Protein 2C46 (pdb70)

Radius of gyration: 36.33 Å; Cα contacts (8 Å, |Δi|>4): 1414; chains: 4; bounding box: 54×116×79 Å

Solvent-accessible surface area: 35345 Å² total; per-residue (Å²): 86,84,22,137,105,90,52,75,107,20,141,11,10,90,57,0,67,112,4,56,75,83,5,108,46,1,46,58,27,1,0,0,0,2,0,0,3,1,73,47,1,36,114,67,5,50,121,131,34,62,5,36,2,63,80,2,10,90,46,10,136,87,45,88,60,74,2,6,0,0,0,3,1,2,49,11,32,37,8,9,15,100,74,41,2,62,133,69,63,9,113,10,54,61,11,104,13,76,28,83,12,57,25,0,42,91,122,20,5,84,73,0,10,139,26,1,66,114,86,174,82,11,8,0,0,0,4,4,9,0,1,18,8,0,0,0,0,0,0,0,16,0,22,93,104,78,136,69,60,1,82,42,0,14,61,39,0,32,150,11,3,85,19,0,6,43,34,24,105,3,4,56,32,0,2,134,57,48,44,72,95,91,107,22,54,104,79,45,172,77,48,82,30,6,40,85,14,65,15,103,185,46,55,20,140,99,134,123,81,27,7,78,46,1,68,110,4,58,78,83,4,108,42,1,42,60,48,0,0,0,0,2,0,0,3,1,72,74,2,37,114,72,4,51,120,130,36,61,4,41,2,65,75,3,14,94,31,10,116,87,65,92,65,104,6,7,0,0,0,3,1,3,64,30,25,60,15,10,12,110,74,35,2,58,137,94,68,11,104,13,54,63,12,100,12,68,21,86,37,79,23,0,33,93,123,17,6,85,72,0,10,145,33,0,22,37,20,95,136,88,83,90,8,3,0,0,0,4,5,7,0,2,12,9,0,0,0,0,0,0,0,0,0,23,92,100,59,135,68,61,2,88,42,0,14,62,40,0,32,150,10,4,92,42,0,5,21,62,20,81,7,4,52,34,0,2,134,59,47,44,76,94,90,109,21,54,108,80,44,162,96,16,134,35,9,80,76,21,41,13,133,188,30,80,21,139,104,133,97,90,26,8,73,43,1,68,112,4,55,74,78,4,64,38,0,37,65,21,0,0,0,0,2,0,0,4,0,73,66,2,35,113,74,5,51,136,132,35,63,3,40,5,64,78,2,21,102,44,12,81,84,50,94,62,95,2,6,2,0,0,3,1,2,66,30,21,51,14,10,14,62,78,32,3,79,130,89,63,8,100,23,53,59,13,102,12,110,21,166,23,78,18,0,34,82,116,20,3,68,63,0,14,91,44,2,101,86,93,120,9,7,0,0,0,4,6,7,0,2,14,8,0,0,0,0,0,0,0,19,0,22,98,76,83,133,65,46,1,41,14,0,11,14,2,0,31,30,6,3,92,41,0,4,28,58,17,77,2,4,114,32,0,2,148,59,46,49,55,53,103,114,21,51,106,70,46,163,97,15,133,36,8,78,60,23,33,14,128,120,41,53,14,94,55,1,40,110,4,56,76,100,7,84,42,0,43,64,24,1,0,0,0,3,0,0,7,6,91,97,12,82,114,58,18,72,101,89,41,16,5,55,5,65,63,4,20,99,62,13,92,105,126,77,2,9,2,0,0,3,1,1,64,36,87,114,13,20,70,112,80,40,2,71,157,78,66,7,47,16,70,62,12,100,11,64,25,85,12,84,23,0,39,94,125,18,4,95,72,0,8,73,35,3,75,106,103,142,11,8,0,0,0,3,4,10,0,1,17,9,0,0,0,0,0,0,0,20,0,23,92,108,89,134,70,45,2,40,14,0,11,11,2,0,33,25,2,2,85,19,0,4,42,34,25,102,2,3,54,32,0,1,135,56,48,42,76,96,113,104,23,51,107,82,44,173,89,48,117,32,7,40,88,14,62,12,60,130

Structure (mmCIF, N/CA/C/O backbone):
data_2C46
#
_entry.id   2C46
#
_cell.length_a   60.400
_cell.length_b   161.600
_cell.length_c   60.700
_cell.angle_alpha   90.00
_cell.angle_beta   104.70
_cell.angle_gamma   90.00
#
_symmetry.space_group_name_H-M   'P 1 21 1'
#
loop_
_entity.id
_entity.type
_entity.pdbx_description
1 polymer 'MRNA CAPPING ENZYME'
2 water water
#
loop_
_atom_site.group_PDB
_atom_site.id
_atom_site.type_symbol
_atom_site.label_atom_id
_atom_site.label_alt_id
_atom_site.label_comp_id
_atom_site.label_asym_id
_atom_site.label_entity_id
_atom_site.label_seq_id
_atom_site.pdbx_PDB_ins_code
_atom_site.Cartn_x
_atom_site.Cartn_y
_atom_site.Cartn_z
_atom_site.occupancy
_atom_site.B_iso_or_equiv
_atom_site.auth_seq_id
_atom_site.auth_comp_id
_atom_site.auth_asym_id
_atom_site.auth_atom_id
_atom_site.pdbx_PDB_model_num
ATOM 1 N N . ASN A 1 17 ? -39.291 -54.969 -4.705 1.00 33.20 -5 ASN A N 1
ATOM 2 C CA . ASN A 1 17 ? -38.557 -54.631 -5.963 1.00 33.16 -5 ASN A CA 1
ATOM 3 C C . ASN A 1 17 ? -38.987 -53.253 -6.453 1.00 32.90 -5 ASN A C 1
ATOM 4 O O . ASN A 1 17 ? -40.037 -53.121 -7.069 1.00 33.36 -5 ASN A O 1
ATOM 9 N N . LEU A 1 18 ? -38.181 -52.234 -6.192 1.00 32.04 -4 LEU A N 1
ATOM 10 C CA . LEU A 1 18 ? -38.547 -50.849 -6.512 1.00 31.45 -4 LEU A CA 1
ATOM 11 C C . LEU A 1 18 ? -38.574 -50.522 -8.008 1.00 30.66 -4 LEU A C 1
ATOM 12 O O . LEU A 1 18 ? -39.156 -49.504 -8.414 1.00 30.58 -4 LEU A O 1
ATOM 17 N N . TYR A 1 19 ? -37.952 -51.371 -8.826 1.00 29.65 -3 TYR A N 1
ATOM 18 C CA . TYR A 1 19 ? -37.901 -51.120 -10.253 1.00 28.42 -3 TYR A CA 1
ATOM 19 C C . TYR A 1 19 ? -39.317 -50.922 -10.840 1.00 27.64 -3 TYR A C 1
ATOM 20 O O . TYR A 1 19 ? -39.497 -50.134 -11.768 1.00 26.97 -3 TYR A O 1
ATOM 29 N N . PHE A 1 20 ? -40.306 -51.627 -10.300 1.00 28.94 -2 PHE A N 1
ATOM 30 C CA . PHE A 1 20 ? -41.681 -51.558 -10.815 1.00 29.39 -2 PHE A CA 1
ATOM 31 C C . PHE A 1 20 ? -42.598 -50.561 -10.078 1.00 31.44 -2 PHE A C 1
ATOM 32 O O . PHE A 1 20 ? -43.795 -50.586 -10.256 1.00 31.57 -2 PHE A O 1
ATOM 40 N N . GLN A 1 21 ? -42.023 -49.687 -9.261 1.00 34.23 -1 GLN A N 1
ATOM 41 C CA . GLN A 1 21 ? -42.781 -48.639 -8.582 1.00 36.18 -1 GLN A CA 1
ATOM 42 C C . GLN A 1 21 ? -42.510 -47.281 -9.232 1.00 37.69 -1 GLN A C 1
ATOM 43 O O . GLN A 1 21 ? -41.587 -47.159 -10.039 1.00 38.74 -1 GLN A O 1
ATOM 49 N N . SER A 1 22 ? -43.320 -46.274 -8.892 1.00 39.73 0 SER A N 1
ATOM 50 C CA . SER A 1 22 ? -43.181 -44.910 -9.447 1.00 41.09 0 SER A CA 1
ATOM 51 C C . SER A 1 22 ? -41.751 -44.471 -9.824 1.00 42.43 0 SER A C 1
ATOM 52 O O . SER A 1 22 ? -40.806 -44.587 -9.030 1.00 42.71 0 SER A O 1
ATOM 55 N N . MET A 1 23 ? -41.615 -43.938 -11.038 1.00 43.96 1 MET A N 1
ATOM 56 C CA . MET A 1 23 ? -40.346 -43.388 -11.508 1.00 45.08 1 MET A CA 1
ATOM 57 C C . MET A 1 23 ? -40.250 -41.867 -11.285 1.00 45.64 1 MET A C 1
ATOM 58 O O . MET A 1 23 ? -39.249 -41.245 -11.667 1.00 45.96 1 MET A O 1
ATOM 63 N N . ALA A 1 24 ? -41.275 -41.289 -10.652 1.00 46.41 2 ALA A N 1
ATOM 64 C CA . ALA A 1 24 ? -41.405 -39.835 -10.483 1.00 46.79 2 ALA A CA 1
ATOM 65 C C . ALA A 1 24 ? -40.102 -39.166 -10.054 1.00 47.12 2 ALA A C 1
ATOM 66 O O . ALA A 1 24 ? -39.655 -38.206 -10.684 1.00 47.59 2 ALA A O 1
ATOM 68 N N . HIS A 1 25 ? -39.497 -39.678 -8.996 1.00 47.08 3 HIS A N 1
ATOM 69 C CA . HIS A 1 25 ? -38.246 -39.134 -8.513 1.00 47.05 3 HIS A CA 1
ATOM 70 C C . HIS A 1 25 ? -37.169 -40.192 -8.642 1.00 46.79 3 HIS A C 1
ATOM 71 O O . HIS A 1 25 ? -36.429 -40.460 -7.698 1.00 47.35 3 HIS A O 1
ATOM 78 N N . ASN A 1 26 ? -37.114 -40.798 -9.825 1.00 46.17 4 ASN A N 1
ATOM 79 C CA . ASN A 1 26 ? -36.029 -41.687 -10.198 1.00 45.42 4 ASN A CA 1
ATOM 80 C C . ASN A 1 26 ? -35.191 -41.138 -11.328 1.00 44.31 4 ASN A C 1
ATOM 81 O O . ASN A 1 26 ? -35.456 -41.389 -12.490 1.00 43.92 4 ASN A O 1
ATOM 86 N N . LYS A 1 27 ? -34.167 -40.390 -10.959 1.00 43.26 5 LYS A N 1
ATOM 87 C CA . LYS A 1 27 ? -33.133 -39.994 -11.887 1.00 42.48 5 LYS A CA 1
ATOM 88 C C . LYS A 1 27 ? -32.001 -41.018 -11.980 1.00 41.46 5 LYS A C 1
ATOM 89 O O . LYS A 1 27 ? -31.773 -41.794 -11.062 1.00 41.36 5 LYS A O 1
ATOM 95 N N . ILE A 1 28 ? -31.300 -41.008 -13.103 1.00 39.70 6 ILE A N 1
ATOM 96 C CA . ILE A 1 28 ? -30.177 -41.901 -13.271 1.00 38.67 6 ILE A CA 1
ATOM 97 C C . ILE A 1 28 ? -29.002 -41.336 -12.456 1.00 37.62 6 ILE A C 1
ATOM 98 O O . ILE A 1 28 ? -28.932 -40.133 -12.223 1.00 37.37 6 ILE A O 1
ATOM 103 N N . PRO A 1 29 ? -28.081 -42.205 -12.001 1.00 36.36 7 PRO A N 1
ATOM 104 C CA . PRO A 1 29 ? -26.996 -41.698 -11.150 1.00 35.65 7 PRO A CA 1
ATOM 105 C C . PRO A 1 29 ? -26.041 -40.723 -11.840 1.00 35.23 7 PRO A C 1
ATOM 106 O O . PRO A 1 29 ? -25.833 -40.814 -13.046 1.00 35.91 7 PRO A O 1
ATOM 110 N N . PRO A 1 30 ? -25.477 -39.782 -11.078 1.00 34.35 8 PRO A N 1
ATOM 111 C CA . PRO A 1 30 ? -24.502 -38.860 -11.632 1.00 33.92 8 PRO A CA 1
ATOM 112 C C . PRO A 1 30 ? -23.259 -39.600 -12.110 1.00 32.51 8 PRO A C 1
ATOM 113 O O . PRO A 1 30 ? -22.868 -40.573 -11.485 1.00 32.13 8 PRO A O 1
ATOM 117 N N . ARG A 1 31 ? -22.681 -39.145 -13.221 1.00 31.35 9 ARG A N 1
ATOM 118 C CA A ARG A 1 31 ? -21.457 -39.719 -13.806 0.50 30.98 9 ARG A CA 1
ATOM 119 C CA B ARG A 1 31 ? -21.462 -39.720 -13.815 0.50 30.53 9 ARG A CA 1
ATOM 120 C C . ARG A 1 31 ? -21.662 -41.112 -14.413 1.00 30.20 9 ARG A C 1
ATOM 121 O O . ARG A 1 31 ? -20.688 -41.817 -14.697 1.00 31.71 9 ARG A O 1
ATOM 136 N N . TRP A 1 32 ? -22.909 -41.509 -14.625 1.00 29.00 10 TRP A N 1
ATOM 137 C CA . TRP A 1 32 ? -23.201 -42.860 -15.163 1.00 28.46 10 TRP A CA 1
ATOM 138 C C . TRP A 1 32 ? -23.215 -42.894 -16.699 1.00 27.84 10 TRP A C 1
ATOM 139 O O . TRP A 1 32 ? -22.731 -43.851 -17.296 1.00 27.81 10 TRP A O 1
ATOM 150 N N . LEU A 1 33 ? -23.746 -41.852 -17.334 1.00 27.59 11 LEU A N 1
ATOM 151 C CA . LEU A 1 33 ? -23.969 -41.878 -18.790 1.00 28.03 11 LEU A CA 1
ATOM 152 C C . LEU A 1 33 ? -22.746 -42.263 -19.618 1.00 29.04 11 LEU A C 1
ATOM 153 O O . LEU A 1 33 ? -22.849 -43.094 -20.530 1.00 29.44 11 LEU A O 1
ATOM 158 N N . ASN A 1 34 ? -21.617 -41.633 -19.304 1.00 29.26 12 ASN A N 1
ATOM 159 C CA . ASN A 1 34 ? -20.350 -41.869 -20.019 1.00 29.35 12 ASN A CA 1
ATOM 160 C C . ASN A 1 34 ? -19.351 -42.723 -19.269 1.00 29.51 12 ASN A C 1
ATOM 161 O O . ASN A 1 34 ? -18.206 -42.858 -19.691 1.00 29.39 12 ASN A O 1
ATOM 166 N N . CYS A 1 35 ? -19.796 -43.322 -18.172 1.00 29.18 13 CYS A N 1
ATOM 167 C CA . CYS A 1 35 ? -19.015 -44.320 -17.447 1.00 29.30 13 CYS A CA 1
ATOM 168 C C . CYS A 1 35 ? -19.016 -45.611 -18.288 1.00 29.58 13 CYS A C 1
ATOM 169 O O . CYS A 1 35 ? -20.073 -46.025 -18.757 1.00 29.45 13 CYS A O 1
ATOM 172 N N . PRO A 1 36 ? -17.838 -46.222 -18.518 1.00 29.40 14 PRO A N 1
ATOM 173 C CA . PRO A 1 36 ? -17.773 -47.469 -19.299 1.00 29.17 14 PRO A CA 1
ATOM 174 C C . PRO A 1 36 ? -18.574 -48.584 -18.657 1.00 28.88 14 PRO A C 1
ATOM 175 O O . PRO A 1 36 ? -18.595 -48.713 -17.439 1.00 28.01 14 PRO A O 1
ATOM 179 N N . ARG A 1 37 ? -19.280 -49.353 -19.485 1.00 28.66 15 ARG A N 1
ATOM 180 C CA . ARG A 1 37 ? -20.193 -50.392 -19.016 1.00 28.76 15 ARG A CA 1
ATOM 181 C C . ARG A 1 37 ? -19.547 -51.517 -18.189 1.00 29.47 15 ARG A C 1
ATOM 182 O O . ARG A 1 37 ? -20.082 -51.907 -17.150 1.00 29.13 15 ARG A O 1
ATOM 190 N N . ARG A 1 38 ? -18.434 -52.060 -18.684 1.00 30.05 16 ARG A N 1
ATOM 191 C CA . ARG A 1 38 ? -17.848 -53.268 -18.091 1.00 30.83 16 ARG A CA 1
ATOM 192 C C . ARG A 1 38 ? -16.359 -53.294 -18.335 1.00 30.50 16 ARG A C 1
ATOM 193 O O . ARG A 1 38 ? -15.896 -52.742 -19.349 1.00 31.14 16 ARG A O 1
ATOM 201 N N . GLY A 1 39 ? -15.614 -53.919 -17.412 1.00 29.78 17 GLY A N 1
ATOM 202 C CA . GLY A 1 39 ? -14.182 -54.188 -17.596 1.00 29.73 17 GLY A CA 1
ATOM 203 C C . GLY A 1 39 ? -14.005 -55.535 -18.246 1.00 29.60 17 GLY A C 1
ATOM 204 O O . GLY A 1 39 ? -14.976 -56.209 -18.567 1.00 31.40 17 GLY A O 1
ATOM 205 N N . GLN A 1 40 ? -12.755 -55.921 -18.450 1.00 29.36 18 GLN A N 1
ATOM 206 C CA . GLN A 1 40 ? -12.390 -57.248 -18.921 1.00 29.49 18 GLN A CA 1
ATOM 207 C C . GLN A 1 40 ? -12.539 -58.188 -17.721 1.00 28.72 18 GLN A C 1
ATOM 208 O O . GLN A 1 40 ? -12.481 -57.732 -16.592 1.00 28.49 18 GLN A O 1
ATOM 214 N N . PRO A 1 41 ? -12.762 -59.489 -17.962 1.00 29.45 19 PRO A N 1
ATOM 215 C CA . PRO A 1 41 ? -12.780 -60.432 -16.853 1.00 30.13 19 PRO A CA 1
ATOM 216 C C . PRO A 1 41 ? -11.429 -60.394 -16.129 1.00 30.62 19 PRO A C 1
ATOM 217 O O . PRO A 1 41 ? -10.388 -60.441 -16.770 1.00 30.89 19 PRO A O 1
ATOM 221 N N . VAL A 1 42 ? -11.487 -60.290 -14.815 1.00 32.05 20 VAL A N 1
ATOM 222 C CA . VAL A 1 42 ? -10.314 -60.079 -13.978 1.00 32.76 20 VAL A CA 1
ATOM 223 C C . VAL A 1 42 ? -9.888 -61.454 -13.570 1.00 33.69 20 VAL A C 1
ATOM 224 O O . VAL A 1 42 ? -10.670 -62.195 -12.971 1.00 33.82 20 VAL A O 1
ATOM 228 N N . ALA A 1 43 ? -8.640 -61.780 -13.896 1.00 34.80 21 ALA A N 1
ATOM 229 C CA . ALA A 1 43 ? -8.063 -63.096 -13.640 1.00 35.02 21 ALA A CA 1
ATOM 230 C C . ALA A 1 43 ? -8.974 -64.201 -14.161 1.00 35.58 21 ALA A C 1
ATOM 231 O O . ALA A 1 43 ? -9.012 -65.285 -13.587 1.00 34.55 21 ALA A O 1
ATOM 233 N N . GLY A 1 44 ? -9.710 -63.903 -15.239 1.00 35.92 22 GLY A N 1
ATOM 234 C CA . GLY A 1 44 ? -10.687 -64.830 -15.804 1.00 35.95 22 GLY A CA 1
ATOM 235 C C . GLY A 1 44 ? -11.765 -65.278 -14.821 1.00 35.73 22 GLY A C 1
ATOM 236 O O . GLY A 1 44 ? -12.358 -66.351 -14.996 1.00 36.10 22 GLY A O 1
ATOM 237 N N . ARG A 1 45 ? -12.030 -64.464 -13.794 1.00 34.54 23 ARG A N 1
ATOM 238 C CA . ARG A 1 45 ? -12.857 -64.888 -12.649 1.00 33.68 23 ARG A CA 1
ATOM 239 C C . ARG A 1 45 ? -13.979 -63.925 -12.310 1.00 32.46 23 ARG A C 1
ATOM 240 O O . ARG A 1 45 ? -15.085 -64.335 -11.927 1.00 32.38 23 ARG A O 1
ATOM 242 N N . PHE A 1 46 ? -13.686 -62.635 -12.366 1.00 31.87 24 PHE A N 1
ATOM 243 C CA . PHE A 1 46 ? -14.675 -61.634 -11.995 1.00 31.90 24 PHE A CA 1
ATOM 244 C C . PHE A 1 46 ? -14.874 -60.643 -13.114 1.00 32.53 24 PHE A C 1
ATOM 245 O O . PHE A 1 46 ? -13.913 -60.194 -13.727 1.00 34.46 24 PHE A O 1
ATOM 253 N N . LEU A 1 47 ? -16.122 -60.289 -13.362 1.00 30.89 25 LEU A N 1
ATOM 254 C CA . LEU A 1 47 ? -16.424 -59.279 -14.360 1.00 31.04 25 LEU A CA 1
ATOM 255 C C . LEU A 1 47 ? -16.951 -58.047 -13.643 1.00 30.43 25 LEU A C 1
ATOM 256 O O . LEU A 1 47 ? -18.060 -58.059 -13.104 1.00 30.88 25 LEU A O 1
ATOM 261 N N . PRO A 1 48 ? -16.160 -56.977 -13.620 1.00 29.65 26 PRO A N 1
ATOM 262 C CA . PRO A 1 48 ? -16.662 -55.728 -13.051 1.00 29.49 26 PRO A CA 1
ATOM 263 C C . PRO A 1 48 ? -17.474 -54.913 -14.052 1.00 29.75 26 PRO A C 1
ATOM 264 O O . PRO A 1 48 ? -17.137 -54.806 -15.240 1.00 29.03 26 PRO A O 1
ATOM 268 N N . LEU A 1 49 ? -18.498 -54.269 -13.530 1.00 29.25 27 LEU A N 1
ATOM 269 C CA . LEU A 1 49 ? -19.391 -53.443 -14.332 1.00 30.13 27 LEU A CA 1
ATOM 270 C C . LEU A 1 49 ? -20.033 -52.342 -13.498 1.00 28.85 27 LEU A C 1
ATOM 271 O O . LEU A 1 49 ? -20.108 -52.430 -12.262 1.00 28.64 27 LEU A O 1
ATOM 276 N N . LYS A 1 50 ? -20.500 -51.301 -14.179 1.00 27.86 28 LYS A N 1
ATOM 277 C CA . LYS A 1 50 ? -21.412 -50.323 -13.570 1.00 27.57 28 LYS A CA 1
ATOM 278 C C . LYS A 1 50 ? -22.822 -50.929 -13.460 1.00 27.35 28 LYS A C 1
ATOM 279 O O . LYS A 1 50 ? -23.133 -51.943 -14.093 1.00 27.93 28 LYS A O 1
ATOM 285 N N . THR A 1 51 ? -23.682 -50.326 -12.635 1.00 27.03 29 THR A N 1
ATOM 286 C CA . THR A 1 51 ? -25.077 -50.803 -12.588 1.00 27.29 29 THR A CA 1
ATOM 287 C C . THR A 1 51 ? -25.707 -50.744 -13.975 1.00 26.98 29 THR A C 1
ATOM 288 O O . THR A 1 51 ? -25.465 -49.831 -14.758 1.00 25.27 29 THR A O 1
ATOM 292 N N . MET A 1 52 ? -26.508 -51.754 -14.267 1.00 26.34 30 MET A N 1
ATOM 293 C CA . MET A 1 52 ? -27.389 -51.716 -15.391 1.00 27.33 30 MET A CA 1
ATOM 294 C C . MET A 1 52 ? -28.513 -50.761 -15.060 1.00 25.98 30 MET A C 1
ATOM 295 O O . MET A 1 52 ? -28.772 -50.473 -13.873 1.00 26.14 30 MET A O 1
ATOM 300 N N . LEU A 1 53 ? -29.170 -50.242 -16.093 1.00 27.83 31 LEU A N 1
ATOM 301 C CA . LEU A 1 53 ? -30.406 -49.492 -15.917 1.00 26.45 31 LEU A CA 1
ATOM 302 C C . LEU A 1 53 ? -31.453 -50.065 -16.865 1.00 25.27 31 LEU A C 1
ATOM 303 O O . LEU A 1 53 ? -31.200 -50.193 -18.061 1.00 25.63 31 LEU A O 1
ATOM 308 N N . GLY A 1 54 ? -32.617 -50.417 -16.339 1.00 25.38 32 GLY A N 1
ATOM 309 C CA . GLY A 1 54 ? -33.649 -51.066 -17.163 1.00 24.23 32 GLY A CA 1
ATOM 310 C C . GLY A 1 54 ? -34.372 -50.134 -18.131 1.00 23.96 32 GLY A C 1
ATOM 311 O O . GLY A 1 54 ? -34.131 -48.919 -18.098 1.00 23.69 32 GLY A O 1
ATOM 312 N N . PRO A 1 55 ? -35.238 -50.680 -19.028 1.00 24.57 33 PRO A N 1
ATOM 313 C CA . PRO A 1 55 ? -35.921 -49.870 -20.033 1.00 24.15 33 PRO A CA 1
ATOM 314 C C . PRO A 1 55 ? -36.707 -48.690 -19.476 1.00 24.63 33 PRO A C 1
ATOM 315 O O . PRO A 1 55 ? -36.933 -47.721 -20.179 1.00 25.60 33 PRO A O 1
ATOM 319 N N . ARG A 1 56 ? -37.124 -48.785 -18.226 1.00 25.67 34 ARG A N 1
ATOM 320 C CA . ARG A 1 56 ? -37.832 -47.705 -17.577 1.00 26.41 34 ARG A CA 1
ATOM 321 C C . ARG A 1 56 ? -37.092 -46.361 -17.650 1.00 26.49 34 ARG A C 1
ATOM 322 O O . ARG A 1 56 ? -37.740 -45.321 -17.729 1.00 27.23 34 ARG A O 1
ATOM 324 N N . TYR A 1 57 ? -35.761 -46.374 -17.654 1.00 26.98 35 TYR A N 1
ATOM 325 C CA . TYR A 1 57 ? -34.968 -45.146 -17.733 1.00 27.68 35 TYR A CA 1
ATOM 326 C C . TYR A 1 57 ? -34.648 -44.673 -19.152 1.00 27.49 35 TYR A C 1
ATOM 327 O O . TYR A 1 57 ? -33.913 -43.698 -19.317 1.00 27.43 35 TYR A O 1
ATOM 336 N N . ASP A 1 58 ? -35.160 -45.365 -20.169 1.00 27.18 36 ASP A N 1
ATOM 337 C CA . ASP A 1 58 ? -34.810 -45.048 -21.565 1.00 27.26 36 ASP A CA 1
ATOM 338 C C . ASP A 1 58 ? -35.131 -43.608 -21.980 1.00 27.49 36 ASP A C 1
ATOM 339 O O . ASP A 1 58 ? -34.443 -43.072 -22.843 1.00 27.12 36 ASP A O 1
ATOM 344 N N . SER A 1 59 ? -36.138 -42.987 -21.366 1.00 27.88 37 SER A N 1
ATOM 345 C CA . SER A 1 59 ? -36.471 -41.591 -21.673 1.00 28.68 37 SER A CA 1
ATOM 346 C C . SER A 1 59 ? -35.399 -40.616 -21.194 1.00 29.23 37 SER A C 1
ATOM 347 O O . SER A 1 59 ? -35.402 -39.443 -21.606 1.00 28.94 37 SER A O 1
ATOM 350 N N . GLN A 1 60 ? -34.522 -41.094 -20.311 1.00 30.64 38 GLN A N 1
ATOM 351 C CA . GLN A 1 60 ? -33.438 -40.299 -19.743 1.00 30.96 38 GLN A CA 1
ATOM 352 C C . GLN A 1 60 ? -32.058 -40.716 -20.235 1.00 31.48 38 GLN A C 1
ATOM 353 O O . GLN A 1 60 ? -31.037 -40.180 -19.765 1.00 31.99 38 GLN A O 1
ATOM 359 N N . VAL A 1 61 ? -31.999 -41.718 -21.108 1.00 31.02 39 VAL A N 1
ATOM 360 C CA . VAL A 1 61 ? -30.713 -42.280 -21.527 1.00 30.56 39 VAL A CA 1
ATOM 361 C C . VAL A 1 61 ? -30.759 -42.450 -23.029 1.00 31.15 39 VAL A C 1
ATOM 362 O O . VAL A 1 61 ? -31.589 -43.197 -23.533 1.00 32.06 39 VAL A O 1
ATOM 366 N N . ALA A 1 62 ? -29.894 -41.738 -23.748 1.00 31.19 40 ALA A N 1
ATOM 367 C CA . ALA A 1 62 ? -29.807 -41.883 -25.200 1.00 31.26 40 ALA A CA 1
ATOM 368 C C . ALA A 1 62 ? -29.537 -43.336 -25.573 1.00 31.32 40 ALA A C 1
ATOM 369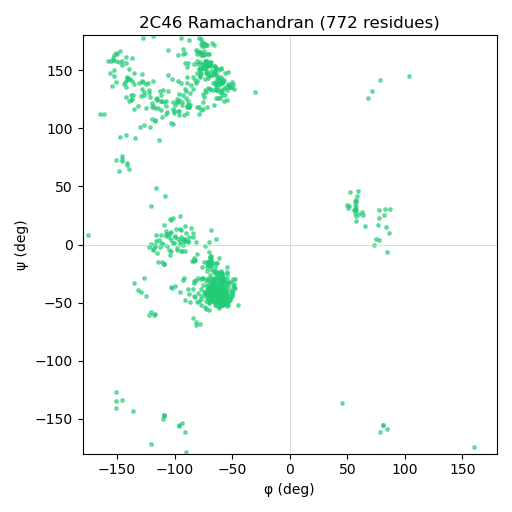 O O . ALA A 1 62 ? -28.861 -44.042 -24.853 1.00 30.49 40 ALA A O 1
ATOM 371 N N . GLU A 1 63 ? -30.053 -43.765 -26.715 1.00 31.88 41 GLU A N 1
ATOM 372 C CA . GLU A 1 63 ? -29.923 -45.155 -27.147 1.00 32.52 41 GLU A CA 1
ATOM 373 C C . GLU A 1 63 ? -28.471 -45.657 -27.077 1.00 32.42 41 GLU A C 1
ATOM 374 O O . GLU A 1 63 ? -28.203 -46.781 -26.644 1.00 32.15 41 GLU A O 1
ATOM 380 N N . GLU A 1 64 ? -27.543 -44.809 -27.503 1.00 32.50 42 GLU A N 1
ATOM 381 C CA . GLU A 1 64 ? -26.124 -45.152 -27.527 1.00 32.59 42 GLU A CA 1
ATOM 382 C C . GLU A 1 64 ? -25.477 -45.273 -26.136 1.00 31.60 42 GLU A C 1
ATOM 383 O O . GLU A 1 64 ? -24.374 -45.789 -26.023 1.00 31.62 42 GLU A O 1
ATOM 389 N N . ASN A 1 65 ? -26.159 -44.786 -25.098 1.00 30.39 43 ASN A N 1
ATOM 390 C CA . ASN A 1 65 ? -25.695 -44.915 -23.717 1.00 29.94 43 ASN A CA 1
ATOM 391 C C . ASN A 1 65 ? -26.407 -45.992 -22.902 1.00 28.46 43 ASN A C 1
ATOM 392 O O . ASN A 1 65 ? -26.145 -46.111 -21.715 1.00 27.66 43 ASN A O 1
ATOM 397 N N . ARG A 1 66 ? -27.309 -46.767 -23.512 1.00 27.76 44 ARG A N 1
ATOM 398 C CA . ARG A 1 66 ? -28.139 -47.700 -22.727 1.00 27.48 44 ARG A CA 1
ATOM 399 C C . ARG A 1 66 ? -27.350 -48.943 -22.343 1.00 27.34 44 ARG A C 1
ATOM 400 O O . ARG A 1 66 ? -26.397 -49.339 -23.038 1.00 27.90 44 ARG A O 1
ATOM 408 N N . PHE A 1 67 ? -27.726 -49.511 -21.201 1.00 26.42 45 PHE A N 1
ATOM 409 C CA . PHE A 1 67 ? -27.059 -50.674 -20.617 1.00 26.62 45 PHE A CA 1
ATOM 410 C C . PHE A 1 67 ? -28.128 -51.430 -19.815 1.00 26.81 45 PHE A C 1
ATOM 411 O O . PHE A 1 67 ? -28.161 -51.418 -18.572 1.00 26.75 45 PHE A O 1
ATOM 419 N N . HIS A 1 68 ? -29.009 -52.076 -20.560 1.00 27.65 46 HIS A N 1
ATOM 420 C CA . HIS A 1 68 ? -30.059 -52.873 -19.964 1.00 27.82 46 HIS A CA 1
ATOM 421 C C . HIS A 1 68 ? -29.457 -54.211 -19.573 1.00 28.06 46 HIS A C 1
ATOM 422 O O . HIS A 1 68 ? -28.432 -54.608 -20.120 1.00 28.61 46 HIS A O 1
ATOM 429 N N . PRO A 1 69 ? -30.092 -54.913 -18.614 1.00 28.40 47 PRO A N 1
ATOM 430 C CA . PRO A 1 69 ? -29.614 -56.248 -18.284 1.00 28.63 47 PRO A CA 1
ATOM 431 C C . PRO A 1 69 ? -29.411 -57.129 -19.521 1.00 29.02 47 PRO A C 1
ATOM 432 O O . PRO A 1 69 ? -28.393 -57.822 -19.606 1.00 28.31 47 PRO A O 1
ATOM 436 N N . SER A 1 70 ? -30.309 -57.035 -20.491 1.00 29.45 48 SER A N 1
ATOM 437 C CA . SER A 1 70 ? -30.218 -57.822 -21.714 1.00 30.25 48 SER A CA 1
ATOM 438 C C . SER A 1 70 ? -28.877 -57.637 -22.408 1.00 30.88 48 SER A C 1
ATOM 439 O O . SER A 1 70 ? -28.373 -58.568 -23.028 1.00 31.89 48 SER A O 1
ATOM 442 N N . MET A 1 71 ? -28.292 -56.449 -22.286 1.00 31.78 49 MET A N 1
ATOM 443 C CA . MET A 1 71 ? -26.995 -56.159 -22.920 1.00 33.22 49 MET A CA 1
ATOM 444 C C . MET A 1 71 ? -25.865 -56.976 -22.314 1.00 33.14 49 MET A C 1
ATOM 445 O O . MET A 1 71 ? -24.922 -57.372 -23.006 1.00 33.71 49 MET A O 1
ATOM 450 N N . LEU A 1 72 ? -25.950 -57.209 -21.011 1.00 33.09 50 LEU A N 1
ATOM 451 C CA . LEU A 1 72 ? -24.968 -58.007 -20.315 1.00 33.31 50 LEU A CA 1
ATOM 452 C C . LEU A 1 72 ? -25.073 -59.467 -20.714 1.00 33.52 50 LEU A C 1
ATOM 453 O O . LEU A 1 72 ? -24.082 -60.088 -21.044 1.00 33.25 50 LEU A O 1
ATOM 458 N N . SER A 1 73 ? -26.276 -60.017 -20.681 1.00 34.18 51 SER A N 1
ATOM 459 C CA . SER A 1 73 ? -26.449 -61.426 -21.022 1.00 34.98 51 SER A CA 1
ATOM 460 C C . SER A 1 73 ? -26.114 -61.672 -22.504 1.00 35.06 51 SER A C 1
ATOM 461 O O . SER A 1 73 ? -25.617 -62.738 -22.849 1.00 34.98 51 SER A O 1
ATOM 464 N N . ASN A 1 74 ? -26.334 -60.676 -23.358 1.00 35.44 52 ASN A N 1
ATOM 465 C CA . ASN A 1 74 ? -25.902 -60.772 -24.757 1.00 36.68 52 ASN A CA 1
ATOM 466 C C . ASN A 1 74 ? -24.370 -60.851 -24.888 1.00 37.13 52 ASN A C 1
ATOM 467 O O . ASN A 1 74 ? -23.860 -61.658 -25.673 1.00 38.17 52 ASN A O 1
ATOM 472 N N . TYR A 1 75 ? -23.656 -60.014 -24.144 1.00 37.67 53 TYR A N 1
ATOM 473 C CA . TYR A 1 75 ? -22.195 -60.080 -24.084 1.00 37.88 53 TYR A CA 1
ATOM 474 C C . TYR A 1 75 ? -21.713 -61.443 -23.579 1.00 38.36 53 TYR A C 1
ATOM 475 O O . TYR A 1 75 ? -20.749 -62.001 -24.106 1.00 38.13 53 TYR A O 1
ATOM 484 N N . LEU A 1 76 ? -22.392 -61.995 -22.582 1.00 38.24 54 LEU A N 1
ATOM 485 C CA . LEU A 1 76 ? -21.975 -63.271 -22.007 1.00 38.23 54 LEU A CA 1
ATOM 486 C C . LEU A 1 76 ? -22.083 -64.396 -23.026 1.00 38.90 54 LEU A C 1
ATOM 487 O O . LEU A 1 76 ? -21.173 -65.220 -23.141 1.00 38.69 54 LEU A O 1
ATOM 492 N N . LYS A 1 77 ? -23.189 -64.410 -23.769 1.00 39.05 55 LYS A N 1
ATOM 493 C CA . LYS A 1 77 ? -23.382 -65.346 -24.880 1.00 39.94 55 LYS A CA 1
ATOM 494 C C . LYS A 1 77 ? -22.301 -65.211 -25.954 1.00 40.36 55 LYS A C 1
ATOM 495 O O . LYS A 1 77 ? -21.940 -66.197 -26.590 1.00 40.58 55 LYS A O 1
ATOM 501 N N . SER A 1 78 ? -21.777 -64.001 -26.141 1.00 41.02 56 SER A N 1
ATOM 502 C CA . SER A 1 78 ? -20.684 -63.759 -27.087 1.00 41.52 56 SER A CA 1
ATOM 503 C C . SER A 1 78 ? -19.356 -64.342 -26.596 1.00 41.75 56 SER A C 1
ATOM 504 O O . SER A 1 78 ? -18.638 -65.005 -27.345 1.00 42.06 56 SER A O 1
ATOM 507 N N . LEU A 1 79 ? -19.030 -64.083 -25.333 1.00 42.44 57 LEU A N 1
ATOM 508 C CA . LEU A 1 79 ? -17.863 -64.687 -24.692 1.00 42.37 57 LEU A CA 1
ATOM 509 C C . LEU A 1 79 ? -17.963 -66.227 -24.626 1.00 42.58 57 LEU A C 1
ATOM 510 O O . LEU A 1 79 ? -16.970 -66.899 -24.334 1.00 42.77 57 LEU A O 1
ATOM 512 N N . LYS A 1 80 ? -19.149 -66.775 -24.922 1.00 42.13 58 LYS A N 1
ATOM 513 C CA . LYS A 1 80 ? -19.429 -68.203 -24.792 1.00 41.86 58 LYS A CA 1
ATOM 514 C C . LYS A 1 80 ? -19.056 -68.693 -23.397 1.00 41.62 58 LYS A C 1
ATOM 515 O O . LYS A 1 80 ? -18.430 -69.746 -23.234 1.00 42.28 58 LYS A O 1
ATOM 517 N N . VAL A 1 81 ? -19.450 -67.912 -22.393 1.00 41.08 59 VAL A N 1
ATOM 518 C CA . VAL A 1 81 ? -19.107 -68.191 -20.998 1.00 40.45 59 VAL A CA 1
ATOM 519 C C . VAL A 1 81 ? -20.289 -67.855 -20.100 1.00 39.40 59 VAL A C 1
ATOM 520 O O . VAL A 1 81 ? -20.987 -66.866 -20.324 1.00 40.29 59 VAL A O 1
ATOM 524 N N . LYS A 1 82 ? -20.503 -68.690 -19.089 1.00 37.52 60 LYS A N 1
ATOM 525 C CA . LYS A 1 82 ? -21.614 -68.531 -18.171 1.00 35.73 60 LYS A CA 1
ATOM 526 C C . LYS A 1 82 ? -21.166 -67.651 -17.019 1.00 34.16 60 LYS A C 1
ATOM 527 O O . LYS A 1 82 ? -20.046 -67.795 -16.530 1.00 32.79 60 LYS A O 1
ATOM 530 N N . MET A 1 83 ? -22.045 -66.749 -16.595 1.00 32.07 61 MET A N 1
ATOM 531 C CA . MET A 1 83 ? -21.888 -66.055 -15.318 1.00 30.92 61 MET A CA 1
ATOM 532 C C . MET A 1 83 ? -22.763 -66.813 -14.319 1.00 30.18 61 MET A C 1
ATOM 533 O O . MET A 1 83 ? -23.959 -66.991 -14.536 1.00 30.83 61 MET A O 1
ATOM 538 N N . GLY A 1 84 ? -22.158 -67.294 -13.245 1.00 29.57 62 GLY A N 1
ATOM 539 C CA . GLY A 1 84 ? -22.887 -68.087 -12.252 1.00 29.07 62 GLY A CA 1
ATOM 540 C C . GLY A 1 84 ? -23.630 -67.205 -11.264 1.00 28.33 62 GLY A C 1
ATOM 541 O O . GLY A 1 84 ? -24.675 -67.588 -10.755 1.00 26.77 62 GLY A O 1
ATOM 542 N N . LEU A 1 85 ? -23.052 -66.037 -11.014 1.00 27.48 63 LEU A N 1
ATOM 543 C CA . LEU A 1 85 ? -23.449 -65.124 -9.952 1.00 27.14 63 LEU A CA 1
ATOM 544 C C . LEU A 1 85 ? -23.166 -63.653 -10.293 1.00 27.40 63 LEU A C 1
ATOM 545 O O . LEU A 1 85 ? -22.131 -63.350 -10.849 1.00 26.24 63 LEU A O 1
ATOM 550 N N . LEU A 1 86 ? -24.106 -62.772 -9.918 1.00 27.10 64 LEU A N 1
ATOM 551 C CA . LEU A 1 86 ? -23.963 -61.335 -9.960 1.00 27.22 64 LEU A CA 1
ATOM 552 C C . LEU A 1 86 ? -24.124 -60.832 -8.533 1.00 25.91 64 LEU A C 1
ATOM 553 O O . LEU A 1 86 ? -25.153 -61.072 -7.886 1.00 26.46 64 LEU A O 1
ATOM 558 N N . VAL A 1 87 ? -23.082 -60.147 -8.061 1.00 25.10 65 VAL A N 1
ATOM 559 C CA . VAL A 1 87 ? -23.095 -59.476 -6.759 1.00 26.48 65 VAL A CA 1
ATOM 560 C C . VAL A 1 87 ? -23.334 -57.973 -6.985 1.00 26.27 65 VAL A C 1
ATOM 561 O O . VAL A 1 87 ? -22.533 -57.260 -7.612 1.00 27.41 65 VAL A O 1
ATOM 565 N N . ASP A 1 88 ? -24.467 -57.516 -6.460 1.00 27.04 66 ASP A N 1
ATOM 566 C CA . ASP A 1 88 ? -24.931 -56.119 -6.540 1.00 27.42 66 ASP A CA 1
ATOM 567 C C . ASP A 1 88 ? -24.621 -55.431 -5.204 1.00 27.65 66 ASP A C 1
ATOM 568 O O . ASP A 1 88 ? -25.187 -55.782 -4.166 1.00 28.15 66 ASP A O 1
ATOM 573 N N . LEU A 1 89 ? -23.736 -54.437 -5.271 1.00 27.96 67 LEU A N 1
ATOM 574 C CA . LEU A 1 89 ? -23.234 -53.709 -4.106 1.00 29.59 67 LEU A CA 1
ATOM 575 C C . LEU A 1 89 ? -23.940 -52.352 -3.902 1.00 31.07 67 LEU A C 1
ATOM 576 O O . LEU A 1 89 ? -23.559 -51.577 -3.020 1.00 32.24 67 LEU A O 1
ATOM 581 N N . THR A 1 90 ? -24.970 -52.062 -4.695 1.00 31.47 68 THR A N 1
ATOM 582 C CA . THR A 1 90 ? -25.741 -50.820 -4.534 1.00 31.08 68 THR A CA 1
ATOM 583 C C . THR A 1 90 ? -26.744 -50.986 -3.393 1.00 31.04 68 THR A C 1
ATOM 584 O O . THR A 1 90 ? -27.028 -52.113 -2.946 1.00 31.42 68 THR A O 1
ATOM 588 N N . ASN A 1 91 ? -27.313 -49.870 -2.951 1.00 30.72 69 ASN A N 1
ATOM 589 C CA . ASN A 1 91 ? -28.276 -49.871 -1.854 1.00 30.78 69 ASN A CA 1
ATOM 590 C C . ASN A 1 91 ? -29.726 -49.702 -2.330 1.00 30.24 69 ASN A C 1
ATOM 591 O O . ASN A 1 91 ? -30.590 -49.313 -1.563 1.00 30.14 69 ASN A O 1
ATOM 596 N N . THR A 1 92 ? -29.993 -50.022 -3.594 1.00 30.06 70 THR A N 1
ATOM 597 C CA . THR A 1 92 ? -31.342 -49.892 -4.147 1.00 29.71 70 THR A CA 1
ATOM 598 C C . THR A 1 92 ? -31.664 -50.977 -5.162 1.00 29.36 70 THR A C 1
ATOM 599 O O . THR A 1 92 ? -30.764 -51.550 -5.769 1.00 29.96 70 THR A O 1
ATOM 603 N N . SER A 1 93 ? -32.951 -51.255 -5.313 1.00 29.36 71 SER A N 1
ATOM 604 C CA . SER A 1 93 ? -33.470 -52.175 -6.337 1.00 28.87 71 SER A CA 1
ATOM 605 C C . SER A 1 93 ? -34.217 -51.429 -7.441 1.00 29.23 71 SER A C 1
ATOM 606 O O . SER A 1 93 ? -34.996 -52.027 -8.202 1.00 29.40 71 SER A O 1
ATOM 609 N N . ARG A 1 94 ? -34.006 -50.116 -7.524 1.00 28.79 72 ARG A N 1
ATOM 610 C CA . ARG A 1 94 ? -34.734 -49.279 -8.482 1.00 29.01 72 ARG A CA 1
ATOM 611 C C . ARG A 1 94 ? -34.117 -49.233 -9.874 1.00 27.62 72 ARG A C 1
ATOM 612 O O . ARG A 1 94 ? -34.759 -48.735 -10.800 1.00 29.13 72 ARG A O 1
ATOM 620 N N . PHE A 1 95 ? -32.873 -49.682 -10.014 1.00 28.50 73 PHE A N 1
ATOM 621 C CA . PHE A 1 95 ? -32.140 -49.479 -11.260 1.00 27.09 73 PHE A CA 1
ATOM 622 C C . PHE A 1 95 ? -32.564 -50.428 -12.390 1.00 26.19 73 PHE A C 1
ATOM 623 O O . PHE A 1 95 ? -32.722 -50.025 -13.546 1.00 25.36 73 PHE A O 1
ATOM 631 N N . TYR A 1 96 ? -32.721 -51.694 -12.046 1.00 25.75 74 TYR A N 1
ATOM 632 C CA . TYR A 1 96 ? -33.174 -52.704 -12.984 1.00 26.62 74 TYR A CA 1
ATOM 633 C C . TYR A 1 96 ? -33.866 -53.801 -12.206 1.00 26.85 74 TYR A C 1
ATOM 634 O O . TYR A 1 96 ? -33.671 -53.915 -10.995 1.00 27.40 74 TYR A O 1
ATOM 643 N N . ASP A 1 97 ? -34.629 -54.611 -12.925 1.00 26.47 75 ASP A N 1
ATOM 644 C CA . ASP A 1 97 ? -35.377 -55.754 -12.398 1.00 26.97 75 ASP A CA 1
ATOM 645 C C . ASP A 1 97 ? -34.361 -56.871 -12.220 1.00 26.28 75 ASP A C 1
ATOM 646 O O . ASP A 1 97 ? -33.815 -57.351 -13.198 1.00 26.57 75 ASP A O 1
ATOM 651 N N . ARG A 1 98 ? -34.069 -57.254 -10.978 1.00 26.75 76 ARG A N 1
ATOM 652 C CA A ARG A 1 98 ? -33.157 -58.373 -10.704 0.50 26.44 76 ARG A CA 1
ATOM 653 C CA B ARG A 1 98 ? -33.145 -58.365 -10.721 0.50 26.06 76 ARG A CA 1
ATOM 654 C C . ARG A 1 98 ? -33.576 -59.637 -11.460 1.00 26.07 76 ARG A C 1
ATOM 655 O O . ARG A 1 98 ? -32.756 -60.452 -11.807 1.00 24.18 76 ARG A O 1
ATOM 670 N N . ASN A 1 99 ? -34.876 -59.807 -11.727 1.00 24.43 77 ASN A N 1
ATOM 671 C CA . ASN A 1 99 ? -35.318 -60.992 -12.475 1.00 25.57 77 ASN A CA 1
ATOM 672 C C . ASN A 1 99 ? -34.772 -61.058 -13.910 1.00 25.54 77 ASN A C 1
ATOM 673 O O . ASN A 1 99 ? -34.675 -62.138 -14.498 1.00 24.61 77 ASN A O 1
ATOM 678 N N . ASP A 1 100 ? -34.424 -59.911 -14.481 1.00 26.12 78 ASP A N 1
ATOM 679 C CA . ASP A 1 100 ? -33.825 -59.894 -15.818 1.00 27.24 78 ASP A CA 1
ATOM 680 C C . ASP A 1 100 ? -32.458 -60.578 -15.825 1.00 26.81 78 ASP A C 1
ATOM 681 O O . ASP A 1 100 ? -31.989 -60.998 -16.886 1.00 27.48 78 ASP A O 1
ATOM 686 N N . ILE A 1 101 ? -31.858 -60.711 -14.643 1.00 26.67 79 ILE A N 1
ATOM 687 C CA . ILE A 1 101 ? -30.597 -61.434 -14.438 1.00 26.38 79 ILE A CA 1
ATOM 688 C C . ILE A 1 101 ? -30.953 -62.878 -14.108 1.00 26.68 79 ILE A C 1
ATOM 689 O O . ILE A 1 101 ? -30.374 -63.788 -14.667 1.00 24.89 79 ILE A O 1
ATOM 694 N N . GLU A 1 102 ? -31.899 -63.073 -13.187 1.00 27.17 80 GLU A N 1
ATOM 695 C CA . GLU A 1 102 ? -32.204 -64.410 -12.657 1.00 28.91 80 GLU A CA 1
ATOM 696 C C . GLU A 1 102 ? -32.825 -65.327 -13.691 1.00 29.24 80 GLU A C 1
ATOM 697 O O . GLU A 1 102 ? -32.560 -66.527 -13.680 1.00 29.53 80 GLU A O 1
ATOM 703 N N . LYS A 1 103 ? -33.642 -64.770 -14.591 1.00 29.63 81 LYS A N 1
ATOM 704 C CA . LYS A 1 103 ? -34.285 -65.546 -15.652 1.00 30.28 81 LYS A CA 1
ATOM 705 C C . LYS A 1 103 ? -33.285 -66.126 -16.643 1.00 30.54 81 LYS A C 1
ATOM 706 O O . LYS A 1 103 ? -33.586 -67.095 -17.329 1.00 30.04 81 LYS A O 1
ATOM 712 N N . GLU A 1 104 ? -32.116 -65.515 -16.722 1.00 31.22 82 GLU A N 1
ATOM 713 C CA . GLU A 1 104 ? -30.994 -66.038 -17.508 1.00 31.44 82 GLU A CA 1
ATOM 714 C C . GLU A 1 104 ? -30.181 -67.135 -16.797 1.00 30.82 82 GLU A C 1
ATOM 715 O O . GLU A 1 104 ? -29.230 -67.650 -17.368 1.00 31.30 82 GLU A O 1
ATOM 721 N N . GLY A 1 105 ? -30.590 -67.527 -15.591 1.00 30.42 83 GLY A N 1
ATOM 722 C CA . GLY A 1 105 ? -29.912 -68.583 -14.839 1.00 29.92 83 GLY A CA 1
ATOM 723 C C . GLY A 1 105 ? -28.693 -68.108 -14.056 1.00 29.94 83 GLY A C 1
ATOM 724 O O . GLY A 1 105 ? -27.885 -68.921 -13.626 1.00 29.73 83 GLY A O 1
ATOM 725 N N . ILE A 1 106 ? -28.566 -66.795 -13.876 1.00 30.29 84 ILE A N 1
ATOM 726 C CA . ILE A 1 106 ? -27.511 -66.193 -13.080 1.00 30.68 84 ILE A CA 1
ATOM 727 C C . ILE A 1 106 ? -28.066 -65.938 -11.673 1.00 30.25 84 ILE A C 1
ATOM 728 O O . ILE A 1 106 ? -29.152 -65.371 -11.525 1.00 30.30 84 ILE A O 1
ATOM 733 N N . LYS A 1 107 ? -27.344 -66.378 -10.651 1.00 29.46 85 LYS A N 1
ATOM 734 C CA . LYS A 1 107 ? -27.776 -66.162 -9.281 1.00 30.38 85 LYS A CA 1
ATOM 735 C C . LYS A 1 107 ? -27.599 -64.675 -8.985 1.00 28.96 85 LYS A C 1
ATOM 736 O O . LYS A 1 107 ? -26.575 -64.095 -9.306 1.00 29.90 85 LYS A O 1
ATOM 742 N N . TYR A 1 108 ? -28.597 -64.060 -8.370 1.00 27.90 86 TYR A N 1
ATOM 743 C CA . TYR A 1 108 ? -28.513 -62.639 -8.017 1.00 27.35 86 TYR A CA 1
ATOM 744 C C . TYR A 1 108 ? -28.445 -62.507 -6.492 1.00 28.09 86 TYR A C 1
ATOM 745 O O . TYR A 1 108 ? -29.231 -63.101 -5.780 1.00 27.39 86 TYR A O 1
ATOM 754 N N . ILE A 1 109 ? -27.460 -61.755 -6.010 1.00 29.53 87 ILE A N 1
ATOM 755 C CA . ILE A 1 109 ? -27.321 -61.444 -4.565 1.00 30.21 87 ILE A CA 1
ATOM 756 C C . ILE A 1 109 ? -26.949 -59.993 -4.322 1.00 29.96 87 ILE A C 1
ATOM 757 O O . ILE A 1 109 ? -25.983 -59.483 -4.899 1.00 29.20 87 ILE A O 1
ATOM 762 N N . LYS A 1 110 ? -27.711 -59.330 -3.459 1.00 30.57 88 LYS A N 1
ATOM 763 C CA . LYS A 1 110 ? -27.359 -57.996 -2.973 1.00 31.47 88 LYS A CA 1
ATOM 764 C C . LYS A 1 110 ? -26.375 -58.127 -1.781 1.00 31.56 88 LYS A C 1
ATOM 765 O O . LYS A 1 110 ? -26.578 -58.928 -0.863 1.00 31.32 88 LYS A O 1
ATOM 771 N N . LEU A 1 111 ? -25.319 -57.338 -1.817 1.00 31.05 89 LEU A N 1
ATOM 772 C CA . LEU A 1 111 ? -24.417 -57.245 -0.677 1.00 32.09 89 LEU A CA 1
ATOM 773 C C . LEU A 1 111 ? -24.218 -55.760 -0.370 1.00 31.79 89 LEU A C 1
ATOM 774 O O . LEU A 1 111 ? -23.452 -55.077 -1.039 1.00 32.14 89 LEU A O 1
ATOM 779 N N . GLN A 1 112 ? -24.924 -55.279 0.651 1.00 32.67 90 GLN A N 1
ATOM 780 C CA . GLN A 1 112 ? -24.888 -53.873 1.007 1.00 33.48 90 GLN A CA 1
ATOM 781 C C . GLN A 1 112 ? -23.754 -53.651 1.999 1.00 33.24 90 GLN A C 1
ATOM 782 O O . GLN A 1 112 ? -23.752 -54.214 3.095 1.00 34.60 90 GLN A O 1
ATOM 788 N N . CYS A 1 113 ? -22.797 -52.834 1.591 1.00 32.00 91 CYS A N 1
ATOM 789 C CA . CYS A 1 113 ? -21.600 -52.559 2.370 1.00 31.65 91 CYS A CA 1
ATOM 790 C C . CYS A 1 113 ? -21.814 -51.353 3.276 1.00 30.92 91 CYS A C 1
ATOM 791 O O . CYS A 1 113 ? -22.773 -50.597 3.106 1.00 30.63 91 CYS A O 1
ATOM 794 N N . LYS A 1 114 ? -20.920 -51.201 4.248 1.00 29.69 92 LYS A N 1
ATOM 795 C CA . LYS A 1 114 ? -20.928 -50.057 5.158 1.00 29.28 92 LYS A CA 1
ATOM 796 C C . LYS A 1 114 ? -20.917 -48.760 4.364 1.00 27.94 92 LYS A C 1
ATOM 797 O O . LYS A 1 114 ? -20.164 -48.637 3.408 1.00 28.30 92 LYS A O 1
ATOM 801 N N . GLY A 1 115 ? -21.714 -47.804 4.815 1.00 28.37 93 GLY A N 1
ATOM 802 C CA . GLY A 1 115 ? -21.877 -46.537 4.142 1.00 27.54 93 GLY A CA 1
ATOM 803 C C . GLY A 1 115 ? -21.009 -45.415 4.669 1.00 27.25 93 GLY A C 1
ATOM 804 O O . GLY A 1 115 ? -19.978 -45.652 5.252 1.00 27.05 93 GLY A O 1
ATOM 805 N N . HIS A 1 116 ? -21.453 -44.191 4.438 1.00 26.74 94 HIS A N 1
ATOM 806 C CA . HIS A 1 116 ? -20.722 -43.009 4.852 1.00 26.47 94 HIS A CA 1
ATOM 807 C C . HIS A 1 116 ? -19.315 -42.992 4.283 1.00 26.68 94 HIS A C 1
ATOM 808 O O . HIS A 1 116 ? -18.390 -42.513 4.904 1.00 26.65 94 HIS A O 1
ATOM 815 N N . GLY A 1 117 ? -19.173 -43.515 3.076 1.00 27.05 95 GLY A N 1
ATOM 816 C CA . GLY A 1 117 ? -17.910 -43.450 2.380 1.00 27.41 95 GLY A CA 1
ATOM 817 C C . GLY A 1 117 ? -16.847 -44.405 2.885 1.00 28.26 95 GLY A C 1
ATOM 818 O O . GLY A 1 117 ? -15.729 -44.374 2.420 1.00 29.41 95 GLY A O 1
ATOM 819 N N . GLU A 1 118 ? -17.201 -45.253 3.838 1.00 28.17 96 GLU A N 1
ATOM 820 C CA . GLU A 1 118 ? -16.226 -46.136 4.459 1.00 28.15 96 GLU A CA 1
ATOM 821 C C . GLU A 1 118 ? -15.790 -47.280 3.523 1.00 28.51 96 GLU A C 1
ATOM 822 O O . GLU A 1 118 ? -16.500 -47.666 2.599 1.00 28.61 96 GLU A O 1
ATOM 825 N N . CYS A 1 119 ? -14.605 -47.842 3.796 1.00 29.42 97 CYS A N 1
ATOM 826 C CA . CYS A 1 119 ? -14.178 -49.051 3.101 1.00 30.26 97 CYS A CA 1
ATOM 827 C C . CYS A 1 119 ? -15.054 -50.219 3.527 1.00 29.41 97 CYS A C 1
ATOM 828 O O . CYS A 1 119 ? -15.517 -50.240 4.671 1.00 29.93 97 CYS A O 1
ATOM 831 N N . PRO A 1 120 ? -15.335 -51.162 2.601 1.00 29.20 98 PRO A N 1
ATOM 832 C CA . PRO A 1 120 ? -16.017 -52.375 3.020 1.00 29.70 98 PRO A CA 1
ATOM 833 C C . PRO A 1 120 ? -15.327 -52.926 4.244 1.00 28.93 98 PRO A C 1
ATOM 834 O O . PRO A 1 120 ? -14.100 -52.913 4.306 1.00 29.82 98 PRO A O 1
ATOM 838 N N . THR A 1 121 ? -16.121 -53.300 5.229 1.00 29.39 99 THR A N 1
ATOM 839 C CA . THR A 1 121 ? -15.609 -53.776 6.496 1.00 29.08 99 THR A CA 1
ATOM 840 C C . THR A 1 121 ? -15.053 -55.174 6.412 1.00 29.53 99 THR A C 1
ATOM 841 O O . THR A 1 121 ? -15.187 -55.841 5.387 1.00 27.98 99 THR A O 1
ATOM 845 N N . THR A 1 122 ? -14.427 -55.606 7.516 1.00 29.10 100 THR A N 1
ATOM 846 C CA . THR A 1 122 ? -13.929 -56.977 7.634 1.00 29.04 100 THR A CA 1
ATOM 847 C C . THR A 1 122 ? -15.092 -57.975 7.531 1.00 28.83 100 THR A C 1
ATOM 848 O O . THR A 1 122 ? -14.916 -59.076 6.983 1.00 28.39 100 THR A O 1
ATOM 852 N N . GLU A 1 123 ? -16.258 -57.579 8.020 1.00 28.13 101 GLU A N 1
ATOM 853 C CA . GLU A 1 123 ? -17.468 -58.356 7.834 1.00 28.57 101 GLU A CA 1
ATOM 854 C C . GLU A 1 123 ? -17.923 -58.427 6.383 1.00 28.39 101 GLU A C 1
ATOM 855 O O . GLU A 1 123 ? -18.219 -59.483 5.885 1.00 27.72 101 GLU A O 1
ATOM 861 N N . ASN A 1 124 ? -17.973 -57.275 5.733 1.00 28.84 102 ASN A N 1
ATOM 862 C CA . ASN A 1 124 ? -18.332 -57.179 4.327 1.00 29.17 102 ASN A CA 1
ATOM 863 C C . ASN A 1 124 ? -17.440 -58.061 3.464 1.00 29.54 102 ASN A C 1
ATOM 864 O O . ASN A 1 124 ? -17.887 -58.692 2.524 1.00 28.99 102 ASN A O 1
ATOM 869 N N . THR A 1 125 ? -16.158 -58.083 3.787 1.00 28.31 103 THR A N 1
ATOM 870 C CA . THR A 1 125 ? -15.221 -58.810 2.966 1.00 29.62 103 THR A CA 1
ATOM 871 C C . THR A 1 125 ? -15.357 -60.306 3.171 1.00 28.83 103 THR A C 1
ATOM 872 O O . THR A 1 125 ? -15.256 -61.073 2.248 1.00 27.35 103 THR A O 1
ATOM 876 N N . GLU A 1 126 ? -15.551 -60.707 4.420 1.00 27.41 104 GLU A N 1
ATOM 877 C CA . GLU A 1 126 ? -15.813 -62.113 4.718 1.00 27.31 104 GLU A CA 1
ATOM 878 C C . GLU A 1 126 ? -17.089 -62.567 3.996 1.00 27.20 104 GLU A C 1
ATOM 879 O O . GLU A 1 126 ? -17.165 -63.666 3.442 1.00 27.28 104 GLU A O 1
ATOM 885 N N . THR A 1 127 ? -18.117 -61.750 4.035 1.00 26.24 105 THR A N 1
ATOM 886 C CA . THR A 1 127 ? -19.369 -62.132 3.405 1.00 25.45 105 THR A CA 1
ATOM 887 C C . THR A 1 127 ? -19.140 -62.360 1.902 1.00 25.76 105 THR A C 1
ATOM 888 O O . THR A 1 127 ? -19.596 -63.368 1.341 1.00 26.54 105 THR A O 1
ATOM 892 N N . PHE A 1 128 ? -18.482 -61.414 1.262 1.00 26.35 106 PHE A N 1
ATOM 893 C CA . PHE A 1 128 ? -18.160 -61.494 -0.177 1.00 26.29 106 PHE A CA 1
ATOM 894 C C . PHE A 1 128 ? -17.355 -62.741 -0.527 1.00 27.55 106 PHE A C 1
ATOM 895 O O . PHE A 1 128 ? -17.716 -63.525 -1.417 1.00 27.45 106 PHE A O 1
ATOM 903 N N . ILE A 1 129 ? -16.286 -62.963 0.221 1.00 27.50 107 ILE A N 1
ATOM 904 C CA . ILE A 1 129 ? -15.450 -64.129 -0.022 1.00 28.61 107 ILE A CA 1
ATOM 905 C C . ILE A 1 129 ? -16.193 -65.452 0.089 1.00 28.90 107 ILE A C 1
ATOM 906 O O . ILE A 1 129 ? -16.011 -66.336 -0.741 1.00 29.89 107 ILE A O 1
ATOM 911 N N . ARG A 1 130 ? -17.043 -65.598 1.099 1.00 28.91 108 ARG A N 1
ATOM 912 C CA . ARG A 1 130 ? -17.807 -66.829 1.258 1.00 29.63 108 ARG A CA 1
ATOM 913 C C . ARG A 1 130 ? -18.870 -67.047 0.169 1.00 30.72 108 ARG A C 1
ATOM 914 O O . ARG A 1 130 ? -19.134 -68.182 -0.229 1.00 32.06 108 ARG A O 1
ATOM 922 N N . LEU A 1 131 ? -19.479 -65.960 -0.271 1.00 31.78 109 LEU A N 1
ATOM 923 C CA . LEU A 1 131 ? -20.440 -65.975 -1.371 1.00 33.26 109 LEU A CA 1
ATOM 924 C C . LEU A 1 131 ? -19.791 -66.466 -2.673 1.00 33.92 109 LEU A C 1
ATOM 925 O O . LEU A 1 131 ? -20.337 -67.347 -3.350 1.00 35.10 109 LEU A O 1
ATOM 930 N N . CYS A 1 132 ? -18.632 -65.906 -3.000 1.00 34.83 110 CYS A N 1
ATOM 931 C CA . CYS A 1 132 ? -17.959 -66.175 -4.273 1.00 35.53 110 CYS A CA 1
ATOM 932 C C . CYS A 1 132 ? -17.258 -67.523 -4.286 1.00 36.63 110 CYS A C 1
ATOM 933 O O . CYS A 1 132 ? -17.304 -68.241 -5.286 1.00 37.21 110 CYS A O 1
ATOM 936 N N . GLU A 1 133 ? -16.644 -67.921 -3.177 1.00 37.97 111 GLU A N 1
ATOM 937 C CA . GLU A 1 133 ? -15.892 -69.179 -3.159 1.00 39.45 111 GLU A CA 1
ATOM 938 C C . GLU A 1 133 ? -16.781 -70.422 -3.398 1.00 40.36 111 GLU A C 1
ATOM 939 O O . GLU A 1 133 ? -16.310 -71.543 -3.326 1.00 41.77 111 GLU A O 1
ATOM 945 N N . ARG A 1 134 ? -18.063 -70.193 -3.679 1.00 41.41 112 ARG A N 1
ATOM 946 C CA . ARG A 1 134 ? -18.998 -71.225 -4.134 1.00 42.00 112 ARG A CA 1
ATOM 947 C C . ARG A 1 134 ? -19.111 -71.270 -5.674 1.00 41.72 112 ARG A C 1
ATOM 948 O O . ARG A 1 134 ? -19.780 -72.143 -6.226 1.00 42.38 112 ARG A O 1
ATOM 952 N N . PHE A 1 135 ? -18.457 -70.328 -6.349 1.00 41.06 113 PHE A N 1
ATOM 953 C CA . PHE A 1 135 ? -18.512 -70.190 -7.809 1.00 40.39 113 PHE A CA 1
ATOM 954 C C . PHE A 1 135 ? -17.106 -70.116 -8.399 1.00 40.96 113 PHE A C 1
ATOM 955 O O . PHE A 1 135 ? -16.924 -70.351 -9.600 1.00 42.07 113 PHE A O 1
ATOM 963 N N . PRO A 1 141 ? -15.929 -73.469 -15.897 1.00 38.10 119 PRO A N 1
ATOM 964 C CA . PRO A 1 141 ? -15.564 -72.202 -15.274 1.00 38.14 119 PRO A CA 1
ATOM 965 C C . PRO A 1 141 ? -16.651 -71.173 -15.494 1.00 37.70 119 PRO A C 1
ATOM 966 O O . PRO A 1 141 ? -17.121 -71.015 -16.623 1.00 38.25 119 PRO A O 1
ATOM 970 N N . GLU A 1 142 ? -17.055 -70.488 -14.430 1.00 36.82 120 GLU A N 1
ATOM 971 C CA . GLU A 1 142 ? -18.128 -69.506 -14.497 1.00 35.81 120 GLU A CA 1
ATOM 972 C C . GLU A 1 142 ? -17.637 -68.223 -13.906 1.00 34.23 120 GLU A C 1
ATOM 973 O O . GLU A 1 142 ? -16.945 -68.239 -12.895 1.00 35.31 120 GLU A O 1
ATOM 979 N N . LEU A 1 143 ? -18.003 -67.124 -14.542 1.00 32.40 121 LEU A N 1
ATOM 980 C CA . LEU A 1 143 ? -17.646 -65.804 -14.059 1.00 31.42 121 LEU A CA 1
ATOM 981 C C . LEU A 1 143 ? -18.573 -65.389 -12.940 1.00 29.71 121 LEU A C 1
ATOM 982 O O . LEU A 1 143 ? -19.698 -65.861 -12.836 1.00 27.85 121 LEU A O 1
ATOM 987 N N . ILE A 1 144 ? -18.076 -64.490 -12.108 1.00 28.16 122 ILE A N 1
ATOM 988 C CA . ILE A 1 144 ? -18.869 -63.803 -11.126 1.00 28.43 122 ILE A CA 1
ATOM 989 C C . ILE A 1 144 ? -18.876 -62.341 -11.511 1.00 28.22 122 ILE A C 1
ATOM 990 O O . ILE A 1 144 ? -17.817 -61.670 -11.532 1.00 28.62 122 ILE A O 1
ATOM 995 N N . GLY A 1 145 ? -20.065 -61.824 -11.807 1.00 28.27 123 GLY A N 1
ATOM 996 C CA . GLY A 1 145 ? -20.219 -60.390 -11.985 1.00 28.36 123 GLY A CA 1
ATOM 997 C C . GLY A 1 145 ? -20.274 -59.673 -10.653 1.00 27.95 123 GLY A C 1
ATOM 998 O O . GLY A 1 145 ? -20.792 -60.213 -9.668 1.00 28.37 123 GLY A O 1
ATOM 999 N N . VAL A 1 146 ? -19.735 -58.456 -10.631 1.00 28.10 124 VAL A N 1
ATOM 1000 C CA . VAL A 1 146 ? -19.758 -57.547 -9.471 1.00 28.00 124 VAL A CA 1
ATOM 1001 C C . VAL A 1 146 ? -19.960 -56.107 -9.931 1.00 28.48 124 VAL A C 1
ATOM 1002 O O . VAL A 1 146 ? -19.241 -55.656 -10.811 1.00 27.44 124 VAL A O 1
ATOM 1006 N N . HIS A 1 147 ? -20.957 -55.419 -9.363 1.00 28.04 125 HIS A N 1
ATOM 1007 C CA . HIS A 1 147 ? -21.178 -54.006 -9.642 1.00 28.50 125 HIS A CA 1
ATOM 1008 C C . HIS A 1 147 ? -21.595 -53.270 -8.413 1.00 29.28 125 HIS A C 1
ATOM 1009 O O . HIS A 1 147 ? -22.324 -53.791 -7.543 1.00 29.44 125 HIS A O 1
ATOM 1016 N N . CYS A 1 148 ? -21.112 -52.035 -8.354 1.00 30.28 126 CYS A N 1
ATOM 1017 C CA . CYS A 1 148 ? -21.654 -51.007 -7.467 1.00 29.49 126 CYS A CA 1
ATOM 1018 C C . CYS A 1 148 ? -22.352 -50.012 -8.420 1.00 29.20 126 CYS A C 1
ATOM 1019 O O . CYS A 1 148 ? -22.855 -50.434 -9.472 1.00 29.30 126 CYS A O 1
ATOM 1022 N N . THR A 1 149 ? -22.363 -48.718 -8.111 1.00 28.31 127 THR A N 1
ATOM 1023 C CA . THR A 1 149 ? -23.005 -47.784 -9.008 1.00 29.67 127 THR A CA 1
ATOM 1024 C C . THR A 1 149 ? -22.203 -47.643 -10.314 1.00 29.40 127 THR A C 1
ATOM 1025 O O . THR A 1 149 ? -22.776 -47.755 -11.417 1.00 30.39 127 THR A O 1
ATOM 1029 N N . HIS A 1 150 ? -20.895 -47.418 -10.177 1.00 29.48 128 HIS A N 1
ATOM 1030 C CA . HIS A 1 150 ? -20.000 -47.202 -11.344 1.00 27.86 128 HIS A CA 1
ATOM 1031 C C . HIS A 1 150 ? -19.015 -48.360 -11.634 1.00 28.49 128 HIS A C 1
ATOM 1032 O O . HIS A 1 150 ? -18.505 -48.473 -12.726 1.00 27.76 128 HIS A O 1
ATOM 1039 N N . GLY A 1 151 ? -18.808 -49.256 -10.679 1.00 27.30 129 GLY A N 1
ATOM 1040 C CA . GLY A 1 151 ? -17.983 -50.465 -10.872 1.00 26.90 129 GLY A CA 1
ATOM 1041 C C . GLY A 1 151 ? -16.475 -50.284 -10.713 1.00 26.97 129 GLY A C 1
ATOM 1042 O O . GLY A 1 151 ? -15.718 -50.984 -11.373 1.00 27.26 129 GLY A O 1
ATOM 1043 N N . PHE A 1 152 ? -16.017 -49.348 -9.870 1.00 26.45 130 PHE A N 1
ATOM 1044 C CA . PHE A 1 152 ? -14.579 -49.129 -9.642 1.00 27.01 130 PHE A CA 1
ATOM 1045 C C . PHE A 1 152 ? -14.206 -49.332 -8.150 1.00 26.76 130 PHE A C 1
ATOM 1046 O O . PHE A 1 152 ? -13.348 -50.154 -7.837 1.00 28.45 130 PHE A O 1
ATOM 1054 N N . ASN A 1 153 ? -14.815 -48.598 -7.231 1.00 26.93 131 ASN A N 1
ATOM 1055 C CA . ASN A 1 153 ? -14.242 -48.525 -5.861 1.00 27.68 131 ASN A CA 1
ATOM 1056 C C . ASN A 1 153 ? -14.650 -49.667 -4.964 1.00 26.76 131 ASN A C 1
ATOM 1057 O O . ASN A 1 153 ? -13.818 -50.470 -4.612 1.00 26.85 131 ASN A O 1
ATOM 1062 N N . ARG A 1 154 ? -15.921 -49.827 -4.640 1.00 27.36 132 ARG A N 1
ATOM 1063 C CA . ARG A 1 154 ? -16.354 -50.989 -3.827 1.00 27.06 132 ARG A CA 1
ATOM 1064 C C . ARG A 1 154 ? -16.186 -52.285 -4.596 1.00 27.25 132 ARG A C 1
ATOM 1065 O O . ARG A 1 154 ? -15.741 -53.264 -4.049 1.00 26.55 132 ARG A O 1
ATOM 1073 N N . THR A 1 155 ? -16.436 -52.267 -5.893 1.00 27.51 133 THR A N 1
ATOM 1074 C CA . THR A 1 155 ? -16.274 -53.453 -6.748 1.00 28.52 133 THR A CA 1
ATOM 1075 C C . THR A 1 155 ? -14.802 -53.941 -6.727 1.00 27.97 133 THR A C 1
ATOM 1076 O O . THR A 1 155 ? -14.517 -55.135 -6.486 1.00 26.37 133 THR A O 1
ATOM 1080 N N . GLY A 1 156 ? -13.892 -53.018 -7.007 1.00 27.55 134 GLY A N 1
ATOM 1081 C CA . GLY A 1 156 ? -12.477 -53.265 -6.996 1.00 27.44 134 GLY A CA 1
ATOM 1082 C C . GLY A 1 156 ? -11.966 -53.698 -5.636 1.00 27.62 134 GLY A C 1
ATOM 1083 O O . GLY A 1 156 ? -11.179 -54.642 -5.548 1.00 25.63 134 GLY A O 1
ATOM 1084 N N . PHE A 1 157 ? -12.374 -52.995 -4.584 1.00 27.57 135 PHE A N 1
ATOM 1085 C CA . PHE A 1 157 ? -11.933 -53.353 -3.214 1.00 27.19 135 PHE A CA 1
ATOM 1086 C C . PHE A 1 157 ? -12.221 -54.806 -2.895 1.00 27.57 135 PHE A C 1
ATOM 1087 O O . PHE A 1 157 ? -11.331 -55.529 -2.473 1.00 28.46 135 PHE A O 1
ATOM 1095 N N . LEU A 1 158 ? -13.442 -55.247 -3.147 1.00 27.80 136 LEU A N 1
ATOM 1096 C CA . LEU A 1 158 ? -13.868 -56.584 -2.804 1.00 27.43 136 LEU A CA 1
ATOM 1097 C C . LEU A 1 158 ? -13.181 -57.622 -3.679 1.00 26.87 136 LEU A C 1
ATOM 1098 O O . LEU A 1 158 ? -12.801 -58.676 -3.174 1.00 26.36 136 LEU A O 1
ATOM 1103 N N . ILE A 1 159 ? -13.048 -57.357 -4.970 1.00 26.78 137 ILE A N 1
ATOM 1104 C CA . ILE A 1 159 ? -12.331 -58.265 -5.851 1.00 26.61 137 ILE A CA 1
ATOM 1105 C C . ILE A 1 159 ? -10.856 -58.444 -5.412 1.00 27.02 137 ILE A C 1
ATOM 1106 O O . ILE A 1 159 ? -10.343 -59.528 -5.356 1.00 26.13 137 ILE A O 1
ATOM 1111 N N . CYS A 1 160 ? -10.203 -57.346 -5.077 1.00 27.00 138 CYS A N 1
ATOM 1112 C CA . CYS A 1 160 ? -8.804 -57.356 -4.613 1.00 27.15 138 CYS A CA 1
ATOM 1113 C C . CYS A 1 160 ? -8.660 -58.129 -3.294 1.00 27.73 138 CYS A C 1
ATOM 1114 O O . CYS A 1 160 ? -7.721 -58.907 -3.146 1.00 28.69 138 CYS A O 1
ATOM 1117 N N . ALA A 1 161 ? -9.572 -57.910 -2.348 1.00 28.19 139 ALA A N 1
ATOM 1118 C CA . ALA A 1 161 ? -9.530 -58.642 -1.068 1.00 28.33 139 ALA A CA 1
ATOM 1119 C C . ALA A 1 161 ? -9.639 -60.154 -1.315 1.00 28.21 139 ALA A C 1
ATOM 1120 O O . ALA A 1 161 ? -8.946 -60.937 -0.710 1.00 27.44 139 ALA A O 1
ATOM 1122 N N . PHE A 1 162 ? -10.482 -60.555 -2.250 1.00 27.51 140 PHE A N 1
ATOM 1123 C CA . PHE A 1 162 ? -10.668 -61.960 -2.555 1.00 27.09 140 PHE A CA 1
ATOM 1124 C C . PHE A 1 162 ? -9.408 -62.542 -3.172 1.00 26.96 140 PHE A C 1
ATOM 1125 O O . PHE A 1 162 ? -8.947 -63.633 -2.781 1.00 25.89 140 PHE A O 1
ATOM 1133 N N . LEU A 1 163 ? -8.847 -61.839 -4.155 1.00 26.08 141 LEU A N 1
ATOM 1134 C CA . LEU A 1 163 ? -7.619 -62.278 -4.790 1.00 27.66 141 LEU A CA 1
ATOM 1135 C C . LEU A 1 163 ? -6.526 -62.461 -3.754 1.00 27.44 141 LEU A C 1
ATOM 1136 O O . LEU A 1 163 ? -5.782 -63.424 -3.819 1.00 27.02 141 LEU A O 1
ATOM 1141 N N . VAL A 1 164 ? -6.431 -61.572 -2.765 1.00 27.94 142 VAL A N 1
ATOM 1142 C CA . VAL A 1 164 ? -5.384 -61.719 -1.754 1.00 27.98 142 VAL A CA 1
ATOM 1143 C C . VAL A 1 164 ? -5.739 -62.820 -0.734 1.00 28.40 142 VAL A C 1
ATOM 1144 O O . VAL A 1 164 ? -4.917 -63.730 -0.512 1.00 27.51 142 VAL A O 1
ATOM 1148 N N . GLU A 1 165 ? -6.935 -62.753 -0.131 1.00 28.95 143 GLU A N 1
ATOM 1149 C CA . GLU A 1 165 ? -7.263 -63.653 0.987 1.00 30.28 143 GLU A CA 1
ATOM 1150 C C . GLU A 1 165 ? -7.486 -65.077 0.497 1.00 31.31 143 GLU A C 1
ATOM 1151 O O . GLU A 1 165 ? -7.122 -66.018 1.184 1.00 31.59 143 GLU A O 1
ATOM 1157 N N . LYS A 1 166 ? -8.113 -65.240 -0.669 1.00 31.87 144 LYS A N 1
ATOM 1158 C CA . LYS A 1 166 ? -8.497 -66.578 -1.132 1.00 33.16 144 LYS A CA 1
ATOM 1159 C C . LYS A 1 166 ? -7.467 -67.173 -2.071 1.00 32.95 144 LYS A C 1
ATOM 1160 O O . LYS A 1 166 ? -7.155 -68.369 -1.987 1.00 33.12 144 LYS A O 1
ATOM 1166 N N . MET A 1 167 ? -6.924 -66.354 -2.963 1.00 33.04 145 MET A N 1
ATOM 1167 C CA . MET A 1 167 ? -6.010 -66.848 -3.983 1.00 33.70 145 MET A CA 1
ATOM 1168 C C . MET A 1 167 ? -4.515 -66.537 -3.746 1.00 31.79 145 MET A C 1
ATOM 1169 O O . MET A 1 167 ? -3.703 -66.798 -4.613 1.00 31.76 145 MET A O 1
ATOM 1174 N N . ASP A 1 168 ? -4.181 -65.972 -2.583 1.00 30.38 146 ASP A N 1
ATOM 1175 C CA . ASP A 1 168 ? -2.807 -65.690 -2.172 1.00 30.33 146 ASP A CA 1
ATOM 1176 C C . ASP A 1 168 ? -2.018 -64.789 -3.139 1.00 29.18 146 ASP A C 1
ATOM 1177 O O . ASP A 1 168 ? -0.798 -64.899 -3.251 1.00 29.32 146 ASP A O 1
ATOM 1182 N N . TRP A 1 169 ? -2.723 -63.903 -3.833 1.00 28.33 147 TRP A N 1
ATOM 1183 C CA . TRP A 1 169 ? -2.085 -62.859 -4.627 1.00 27.54 147 TRP A CA 1
ATOM 1184 C C . TRP A 1 169 ? -1.441 -61.815 -3.729 1.00 27.11 147 TRP A C 1
ATOM 1185 O O . TRP A 1 169 ? -1.864 -61.621 -2.611 1.00 26.31 147 TRP A O 1
ATOM 1196 N N . SER A 1 170 ? -0.424 -61.131 -4.234 1.00 20.00 148 SER A N 1
ATOM 1197 C CA . SER A 1 170 ? 0.012 -59.891 -3.616 1.00 20.00 148 SER A CA 1
ATOM 1198 C C . SER A 1 170 ? -0.999 -58.784 -3.866 1.00 20.00 148 SER A C 1
ATOM 1199 O O . SER A 1 170 ? -1.652 -58.772 -4.890 1.00 26.13 148 SER A O 1
ATOM 1202 N N . ILE A 1 171 ? -1.130 -57.871 -2.917 1.00 25.57 149 ILE A N 1
ATOM 1203 C CA . ILE A 1 171 ? -2.045 -56.767 -3.102 1.00 25.49 149 ILE A CA 1
ATOM 1204 C C . ILE A 1 171 ? -1.589 -55.877 -4.261 1.00 25.18 149 ILE A C 1
ATOM 1205 O O . ILE A 1 171 ? -2.391 -55.341 -4.970 1.00 25.05 149 ILE A O 1
ATOM 1210 N N . GLU A 1 172 ? -0.277 -55.756 -4.449 1.00 25.73 150 GLU A N 1
ATOM 1211 C CA . GLU A 1 172 ? 0.263 -55.036 -5.615 1.00 26.42 150 GLU A CA 1
ATOM 1212 C C . GLU A 1 172 ? -0.288 -55.639 -6.911 1.00 26.85 150 GLU A C 1
ATOM 1213 O O . GLU A 1 172 ? -0.814 -54.920 -7.787 1.00 26.18 150 GLU A O 1
ATOM 1219 N N . ALA A 1 173 ? -0.175 -56.960 -7.044 1.00 25.46 151 ALA A N 1
ATOM 1220 C CA . ALA A 1 173 ? -0.722 -57.654 -8.223 1.00 25.12 151 ALA A CA 1
ATOM 1221 C C . ALA A 1 173 ? -2.240 -57.485 -8.387 1.00 25.28 151 ALA A C 1
ATOM 1222 O O . ALA A 1 173 ? -2.707 -57.247 -9.473 1.00 25.03 151 ALA A O 1
ATOM 1224 N N . ALA A 1 174 ? -3.007 -57.606 -7.311 1.00 25.19 152 ALA A N 1
ATOM 1225 C CA . ALA A 1 174 ? -4.449 -57.529 -7.354 1.00 25.62 152 ALA A CA 1
ATOM 1226 C C . ALA A 1 174 ? -4.878 -56.131 -7.789 1.00 25.16 152 ALA A C 1
ATOM 1227 O O . ALA A 1 174 ? -5.672 -56.003 -8.718 1.00 25.55 152 ALA A O 1
ATOM 1229 N N . VAL A 1 175 ? -4.341 -55.089 -7.149 1.00 25.14 153 VAL A N 1
ATOM 1230 C CA . VAL A 1 175 ? -4.703 -53.691 -7.472 1.00 25.76 153 VAL A CA 1
ATOM 1231 C C . VAL A 1 175 ? -4.357 -53.319 -8.929 1.00 25.64 153 VAL A C 1
ATOM 1232 O O . VAL A 1 175 ? -5.177 -52.739 -9.634 1.00 25.21 153 VAL A O 1
ATOM 1236 N N . ALA A 1 176 ? -3.179 -53.702 -9.378 1.00 24.69 154 ALA A N 1
ATOM 1237 C CA . ALA A 1 176 ? -2.743 -53.447 -10.760 1.00 24.72 154 ALA A CA 1
ATOM 1238 C C . ALA A 1 176 ? -3.561 -54.227 -11.783 1.00 25.95 154 ALA A C 1
ATOM 1239 O O . ALA A 1 176 ? -3.882 -53.719 -12.866 1.00 26.31 154 ALA A O 1
ATOM 1241 N N . THR A 1 177 ? -3.901 -55.466 -11.442 1.00 25.25 155 THR A N 1
ATOM 1242 C CA . THR A 1 177 ? -4.734 -56.266 -12.328 1.00 24.79 155 THR A CA 1
ATOM 1243 C C . THR A 1 177 ? -6.100 -55.612 -12.507 1.00 24.48 155 THR A C 1
ATOM 1244 O O . THR A 1 177 ? -6.574 -55.535 -13.629 1.00 25.18 155 THR A O 1
ATOM 1248 N N . PHE A 1 178 ? -6.713 -55.127 -11.428 1.00 25.57 156 PHE A N 1
ATOM 1249 C CA . PHE A 1 178 ? -8.031 -54.497 -11.512 1.00 25.63 156 PHE A CA 1
ATOM 1250 C C . PHE A 1 178 ? -7.920 -53.236 -12.346 1.00 26.13 156 PHE A C 1
ATOM 1251 O O . PHE A 1 178 ? -8.794 -52.927 -13.153 1.00 25.68 156 PHE A O 1
ATOM 1259 N N . ALA A 1 179 ? -6.819 -52.510 -12.157 1.00 25.94 157 ALA A N 1
ATOM 1260 C CA . ALA A 1 179 ? -6.644 -51.269 -12.898 1.00 26.22 157 ALA A CA 1
ATOM 1261 C C . ALA A 1 179 ? -6.452 -51.519 -14.389 1.00 26.40 157 ALA A C 1
ATOM 1262 O O . ALA A 1 179 ? -6.892 -50.714 -15.213 1.00 27.50 157 ALA A O 1
ATOM 1264 N N . GLN A 1 180 ? -5.789 -52.615 -14.742 1.00 24.95 158 GLN A N 1
ATOM 1265 C CA . GLN A 1 180 ? -5.625 -52.965 -16.165 1.00 24.29 158 GLN A CA 1
ATOM 1266 C C . GLN A 1 180 ? -6.992 -53.379 -16.793 1.00 24.91 158 GLN A C 1
ATOM 1267 O O . GLN A 1 180 ? -7.339 -52.983 -17.912 1.00 25.32 158 GLN A O 1
ATOM 1273 N N . ALA A 1 181 ? -7.701 -54.235 -16.080 1.00 25.92 159 ALA A N 1
ATOM 1274 C CA . ALA A 1 181 ? -8.990 -54.779 -16.518 1.00 26.35 159 ALA A CA 1
ATOM 1275 C C . ALA A 1 181 ? -10.111 -53.742 -16.581 1.00 27.10 159 ALA A C 1
ATOM 1276 O O . ALA A 1 181 ? -11.047 -53.858 -17.386 1.00 28.38 159 ALA A O 1
ATOM 1278 N N . ARG A 1 182 ? -10.046 -52.775 -15.667 1.00 28.49 160 ARG A N 1
ATOM 1279 C CA . ARG A 1 182 ? -11.127 -51.802 -15.461 1.00 28.59 160 ARG A CA 1
ATOM 1280 C C . ARG A 1 182 ? -10.534 -50.396 -15.210 1.00 28.17 160 ARG A C 1
ATOM 1281 O O . ARG A 1 182 ? -10.663 -49.856 -14.112 1.00 28.38 160 ARG A O 1
ATOM 1289 N N . PRO A 1 183 ? -9.855 -49.806 -16.206 1.00 28.02 161 PRO A N 1
ATOM 1290 C CA . PRO A 1 183 ? -9.143 -48.550 -15.958 1.00 28.26 161 PRO A CA 1
ATOM 1291 C C . PRO A 1 183 ? -10.061 -47.380 -15.601 1.00 28.99 161 PRO A C 1
ATOM 1292 O O . PRO A 1 183 ? -11.133 -47.270 -16.177 1.00 29.07 161 PRO A O 1
ATOM 1296 N N . PRO A 1 184 ? -9.652 -46.528 -14.631 1.00 29.78 162 PRO A N 1
ATOM 1297 C CA . PRO A 1 184 ? -8.388 -46.497 -13.921 1.00 29.43 162 PRO A CA 1
ATOM 1298 C C . PRO A 1 184 ? -8.222 -47.429 -12.706 1.00 28.91 162 PRO A C 1
ATOM 1299 O O . PRO A 1 184 ? -7.232 -47.274 -11.993 1.00 29.78 162 PRO A O 1
ATOM 1303 N N . GLY A 1 185 ? -9.151 -48.363 -12.485 1.00 27.98 163 GLY A N 1
ATOM 1304 C CA . GLY A 1 185 ? -9.190 -49.182 -11.288 1.00 27.40 163 GLY A CA 1
ATOM 1305 C C . GLY A 1 185 ? -9.774 -48.420 -10.118 1.00 28.13 163 GLY A C 1
ATOM 1306 O O . GLY A 1 185 ? -10.453 -47.409 -10.306 1.00 27.37 163 GLY A O 1
ATOM 1307 N N . ILE A 1 186 ? -9.524 -48.896 -8.902 1.00 28.20 164 ILE A N 1
ATOM 1308 C CA . ILE A 1 186 ? -9.953 -48.208 -7.691 1.00 27.77 164 ILE A CA 1
ATOM 1309 C C . ILE A 1 186 ? -9.242 -46.854 -7.676 1.00 27.11 164 ILE A C 1
ATOM 1310 O O . ILE A 1 186 ? -7.998 -46.774 -7.792 1.00 27.99 164 ILE A O 1
ATOM 1315 N N . TYR A 1 187 ? -10.008 -45.782 -7.551 1.00 26.36 165 TYR A N 1
ATOM 1316 C CA . TYR A 1 187 ? -9.373 -44.461 -7.548 1.00 27.79 165 TYR A CA 1
ATOM 1317 C C . TYR A 1 187 ? -9.633 -43.673 -6.273 1.00 27.76 165 TYR A C 1
ATOM 1318 O O . TYR A 1 187 ? -9.112 -42.578 -6.123 1.00 27.67 165 TYR A O 1
ATOM 1327 N N . LYS A 1 188 ? -10.372 -44.246 -5.337 1.00 28.11 166 LYS A N 1
ATOM 1328 C CA . LYS A 1 188 ? -10.639 -43.614 -4.047 1.00 29.56 166 LYS A CA 1
ATOM 1329 C C . LYS A 1 188 ? -9.405 -43.867 -3.161 1.00 29.33 166 LYS A C 1
ATOM 1330 O O . LYS A 1 188 ? -9.024 -45.017 -2.911 1.00 30.17 166 LYS A O 1
ATOM 1336 N N . GLY A 1 189 ? -8.737 -42.789 -2.744 1.00 30.19 167 GLY A N 1
ATOM 1337 C CA . GLY A 1 189 ? -7.436 -42.902 -2.102 1.00 30.77 167 GLY A CA 1
ATOM 1338 C C . GLY A 1 189 ? -7.467 -43.649 -0.778 1.00 30.72 167 GLY A C 1
ATOM 1339 O O . GLY A 1 189 ? -6.553 -44.419 -0.470 1.00 30.49 167 GLY A O 1
ATOM 1340 N N . ASP A 1 190 ? -8.527 -43.432 -0.003 1.00 31.14 168 ASP A N 1
ATOM 1341 C CA . ASP A 1 190 ? -8.683 -44.136 1.273 1.00 31.21 168 ASP A CA 1
ATOM 1342 C C . ASP A 1 190 ? -8.870 -45.646 1.069 1.00 30.22 168 ASP A C 1
ATOM 1343 O O . ASP A 1 190 ? -8.466 -46.447 1.914 1.00 29.75 168 ASP A O 1
ATOM 1348 N N . TYR A 1 191 ? -9.458 -46.029 -0.053 1.00 28.80 169 TYR A N 1
ATOM 1349 C CA . TYR A 1 191 ? -9.707 -47.453 -0.333 1.00 28.45 169 TYR A CA 1
ATOM 1350 C C . TYR A 1 191 ? -8.386 -48.158 -0.695 1.00 29.16 169 TYR A C 1
ATOM 1351 O O . TYR A 1 191 ? -8.113 -49.275 -0.250 1.00 28.91 169 TYR A O 1
ATOM 1360 N N . LEU A 1 192 ? -7.591 -47.515 -1.540 1.00 29.07 170 LEU A N 1
ATOM 1361 C CA . LEU A 1 192 ? -6.212 -47.961 -1.832 1.00 29.21 170 LEU A CA 1
ATOM 1362 C C . LEU A 1 192 ? -5.358 -48.090 -0.582 1.00 28.84 170 LEU A C 1
ATOM 1363 O O . LEU A 1 192 ? -4.676 -49.105 -0.388 1.00 28.58 170 LEU A O 1
ATOM 1368 N N . LYS A 1 193 ? -5.358 -47.064 0.275 1.00 29.02 171 LYS A N 1
ATOM 1369 C CA . LYS A 1 193 ? -4.541 -47.112 1.495 1.00 29.43 171 LYS A CA 1
ATOM 1370 C C . LYS A 1 193 ? -4.986 -48.276 2.388 1.00 28.24 171 LYS A C 1
ATOM 1371 O O . LYS A 1 193 ? -4.154 -48.965 2.936 1.00 29.42 171 LYS A O 1
ATOM 1374 N N . GLU A 1 194 ? -6.288 -48.487 2.512 1.00 28.70 172 GLU A N 1
ATOM 1375 C CA . GLU A 1 194 ? -6.808 -49.548 3.393 1.00 27.57 172 GLU A CA 1
ATOM 1376 C C . GLU A 1 194 ? -6.439 -50.936 2.895 1.00 26.64 172 GLU A C 1
ATOM 1377 O O . GLU A 1 194 ? -6.150 -51.812 3.688 1.00 25.89 172 GLU A O 1
ATOM 1383 N N . LEU A 1 195 ? -6.453 -51.153 1.582 1.00 27.11 173 LEU A N 1
ATOM 1384 C CA . LEU A 1 195 ? -6.083 -52.452 1.033 1.00 26.78 173 LEU A CA 1
ATOM 1385 C C . LEU A 1 195 ? -4.626 -52.732 1.355 1.00 26.70 173 LEU A C 1
ATOM 1386 O O . LEU A 1 195 ? -4.273 -53.843 1.707 1.00 27.25 173 LEU A O 1
ATOM 1391 N N . PHE A 1 196 ? -3.771 -51.725 1.247 1.00 26.73 174 PHE A N 1
ATOM 1392 C CA . PHE A 1 196 ? -2.361 -51.896 1.604 1.00 27.30 174 PHE A CA 1
ATOM 1393 C C . PHE A 1 196 ? -2.146 -52.008 3.106 1.00 27.70 174 PHE A C 1
ATOM 1394 O O . PHE A 1 196 ? -1.298 -52.773 3.537 1.00 28.47 174 PHE A O 1
ATOM 1402 N N . ARG A 1 197 ? -2.920 -51.282 3.911 1.00 26.81 175 ARG A N 1
ATOM 1403 C CA . ARG A 1 197 ? -2.892 -51.511 5.342 1.00 26.30 175 ARG A CA 1
ATOM 1404 C C . ARG A 1 197 ? -3.187 -52.966 5.702 1.00 25.66 175 ARG A C 1
ATOM 1405 O O . ARG A 1 197 ? -2.497 -53.537 6.524 1.00 26.73 175 ARG A O 1
ATOM 1413 N N . ARG A 1 198 ? -4.227 -53.557 5.119 1.00 25.28 176 ARG A N 1
ATOM 1414 C CA . ARG A 1 198 ? -4.636 -54.924 5.456 1.00 26.24 176 ARG A CA 1
ATOM 1415 C C . ARG A 1 198 ? -3.696 -55.986 4.906 1.00 26.43 176 ARG A C 1
ATOM 1416 O O . ARG A 1 198 ? -3.325 -56.945 5.598 1.00 26.73 176 ARG A O 1
ATOM 1424 N N . TYR A 1 199 ? -3.270 -55.791 3.669 1.00 26.88 177 TYR A N 1
ATOM 1425 C CA . TYR A 1 199 ? -2.666 -56.876 2.894 1.00 28.68 177 TYR A CA 1
ATOM 1426 C C . TYR A 1 199 ? -1.213 -56.653 2.460 1.00 29.48 177 TYR A C 1
ATOM 1427 O O . TYR A 1 199 ? -0.590 -57.572 1.910 1.00 31.40 177 TYR A O 1
ATOM 1436 N N . GLY A 1 200 ? -0.656 -55.474 2.723 1.00 29.64 178 GLY A N 1
ATOM 1437 C CA . GLY A 1 200 ? 0.719 -55.193 2.380 1.00 31.12 178 GLY A CA 1
ATOM 1438 C C . GLY A 1 200 ? 1.389 -54.279 3.375 1.00 31.22 178 GLY A C 1
ATOM 1439 O O . GLY A 1 200 ? 1.276 -54.471 4.581 1.00 31.11 178 GLY A O 1
ATOM 1440 N N . ASP A 1 201 ? 2.088 -53.292 2.840 1.00 32.28 179 ASP A N 1
ATOM 1441 C CA . ASP A 1 201 ? 2.704 -52.235 3.596 1.00 33.36 179 ASP A CA 1
ATOM 1442 C C . ASP A 1 201 ? 2.002 -50.957 3.174 1.00 33.51 179 ASP A C 1
ATOM 1443 O O . ASP A 1 201 ? 1.936 -50.635 1.993 1.00 33.12 179 ASP A O 1
ATOM 1448 N N . ILE A 1 202 ? 1.460 -50.246 4.146 1.00 34.28 180 ILE A N 1
ATOM 1449 C CA . ILE A 1 202 ? 0.653 -49.065 3.875 1.00 34.95 180 ILE A CA 1
ATOM 1450 C C . ILE A 1 202 ? 1.452 -47.966 3.163 1.00 36.01 180 ILE A C 1
ATOM 1451 O O . ILE A 1 202 ? 0.879 -47.184 2.400 1.00 36.82 180 ILE A O 1
ATOM 1456 N N . GLU A 1 203 ? 2.766 -47.931 3.394 1.00 37.10 181 GLU A N 1
ATOM 1457 C CA . GLU A 1 203 ? 3.652 -46.967 2.747 1.00 37.37 181 GLU A CA 1
ATOM 1458 C C . GLU A 1 203 ? 3.815 -47.199 1.244 1.00 37.62 181 GLU A C 1
ATOM 1459 O O . GLU A 1 203 ? 4.212 -46.280 0.513 1.00 38.50 181 GLU A O 1
ATOM 1461 N N . GLU A 1 204 ? 3.536 -48.418 0.787 1.00 37.49 182 GLU A N 1
ATOM 1462 C CA . GLU A 1 204 ? 3.686 -48.785 -0.625 1.00 37.84 182 GLU A CA 1
ATOM 1463 C C . GLU A 1 204 ? 2.395 -48.614 -1.444 1.00 37.59 182 GLU A C 1
ATOM 1464 O O . GLU A 1 204 ? 2.345 -48.958 -2.623 1.00 37.60 182 GLU A O 1
ATOM 1470 N N . ALA A 1 205 ? 1.360 -48.071 -0.819 1.00 38.43 183 ALA A N 1
ATOM 1471 C CA . ALA A 1 205 ? 0.083 -47.869 -1.486 1.00 39.25 183 ALA A CA 1
ATOM 1472 C C . ALA A 1 205 ? 0.234 -46.874 -2.638 1.00 40.25 183 ALA A C 1
ATOM 1473 O O . ALA A 1 205 ? 0.857 -45.831 -2.466 1.00 41.06 183 ALA A O 1
ATOM 1475 N N . PRO A 1 206 ? -0.350 -47.174 -3.815 1.00 41.43 184 PRO A N 1
ATOM 1476 C CA . PRO A 1 206 ? -0.204 -46.138 -4.836 1.00 41.88 184 PRO A CA 1
ATOM 1477 C C . PRO A 1 206 ? -1.090 -44.931 -4.522 1.00 42.14 184 PRO A C 1
ATOM 1478 O O . PRO A 1 206 ? -2.065 -45.051 -3.763 1.00 42.30 184 PRO A O 1
ATOM 1482 N N . PRO A 1 207 ? -0.739 -43.759 -5.075 1.00 42.75 185 PRO A N 1
ATOM 1483 C CA . PRO A 1 207 ? -1.604 -42.598 -4.899 1.00 42.86 185 PRO A CA 1
ATOM 1484 C C . PRO A 1 207 ? -2.808 -42.782 -5.821 1.00 42.57 185 PRO A C 1
ATOM 1485 O O . PRO A 1 207 ? -2.746 -43.617 -6.728 1.00 43.40 185 PRO A O 1
ATOM 1489 N N . PRO A 1 208 ? -3.906 -42.037 -5.592 1.00 41.90 186 PRO A N 1
ATOM 1490 C CA . PRO A 1 208 ? -4.963 -42.134 -6.595 1.00 40.89 186 PRO A CA 1
ATOM 1491 C C . PRO A 1 208 ? -4.407 -41.925 -8.020 1.00 39.35 186 PRO A C 1
ATOM 1492 O O . PRO A 1 208 ? -3.504 -41.097 -8.212 1.00 39.43 186 PRO A O 1
ATOM 1496 N N . PRO A 1 209 ? -4.895 -42.720 -8.992 1.00 37.20 187 PRO A N 1
ATOM 1497 C CA . PRO A 1 209 ? -4.459 -42.646 -10.379 1.00 35.92 187 PRO A CA 1
ATOM 1498 C C . PRO A 1 209 ? -4.997 -41.431 -11.121 1.00 34.61 187 PRO A C 1
ATOM 1499 O O . PRO A 1 209 ? -5.876 -40.729 -10.615 1.00 33.93 187 PRO A O 1
ATOM 1503 N N . LEU A 1 210 ? -4.476 -41.210 -12.326 1.00 33.62 188 LEU A N 1
ATOM 1504 C CA . LEU A 1 210 ? -5.025 -40.197 -13.217 1.00 33.86 188 LEU A CA 1
ATOM 1505 C C . LEU A 1 210 ? -6.459 -40.570 -13.609 1.00 33.18 188 LEU A C 1
ATOM 1506 O O . LEU A 1 210 ? -6.743 -41.720 -13.964 1.00 33.60 188 LEU A O 1
ATOM 1511 N N . LEU A 1 211 ? -7.370 -39.600 -13.531 1.00 32.75 189 LEU A N 1
ATOM 1512 C CA . LEU A 1 211 ? -8.786 -39.864 -13.804 1.00 32.37 189 LEU A CA 1
ATOM 1513 C C . LEU A 1 211 ? -9.141 -39.560 -15.254 1.00 32.06 189 LEU A C 1
ATOM 1514 O O . LEU A 1 211 ? -8.677 -38.554 -15.822 1.00 31.14 189 LEU A O 1
ATOM 1519 N N . PRO A 1 212 ? -9.960 -40.430 -15.868 1.00 32.03 190 PRO A N 1
ATOM 1520 C CA . PRO A 1 212 ? -10.492 -40.134 -17.191 1.00 31.80 190 PRO A CA 1
ATOM 1521 C C . PRO A 1 212 ? -11.601 -39.077 -17.167 1.00 31.02 190 PRO A C 1
ATOM 1522 O O . PRO A 1 212 ? -12.147 -38.773 -16.111 1.00 29.58 190 PRO A O 1
ATOM 1526 N N . ASP A 1 213 ? -11.933 -38.553 -18.345 1.00 31.47 191 ASP A N 1
ATOM 1527 C CA . ASP A 1 213 ? -12.832 -37.401 -18.474 1.00 31.11 191 ASP A CA 1
ATOM 1528 C C . ASP A 1 213 ? -14.211 -37.596 -17.843 1.00 31.30 191 ASP A C 1
ATOM 1529 O O . ASP A 1 213 ? -14.797 -36.658 -17.341 1.00 30.64 191 ASP A O 1
ATOM 1531 N N . TRP A 1 214 ? -14.740 -38.808 -17.845 1.00 30.44 192 TRP A N 1
ATOM 1532 C CA . TRP A 1 214 ? -16.095 -39.020 -17.310 1.00 31.12 192 TRP A CA 1
ATOM 1533 C C . TRP A 1 214 ? -16.117 -38.907 -15.801 1.00 30.52 192 TRP A C 1
ATOM 1534 O O . TRP A 1 214 ? -17.156 -38.666 -15.190 1.00 31.12 192 TRP A O 1
ATOM 1545 N N . CYS A 1 215 ? -14.951 -39.123 -15.218 1.00 30.38 193 CYS A N 1
ATOM 1546 C CA . CYS A 1 215 ? -14.804 -39.324 -13.807 1.00 30.24 193 CYS A CA 1
ATOM 1547 C C . CYS A 1 215 ? -14.298 -38.019 -13.189 1.00 29.00 193 CYS A C 1
ATOM 1548 O O . CYS A 1 215 ? -13.116 -37.680 -13.316 1.00 29.04 193 CYS A O 1
ATOM 1551 N N . PHE A 1 216 ? -15.187 -37.283 -12.532 1.00 28.26 194 PHE A N 1
ATOM 1552 C CA . PHE A 1 216 ? -14.790 -36.052 -11.843 1.00 28.02 194 PHE A CA 1
ATOM 1553 C C . PHE A 1 216 ? -15.728 -35.760 -10.682 1.00 28.26 194 PHE A C 1
ATOM 1554 O O . PHE A 1 216 ? -16.841 -36.280 -10.635 1.00 28.87 194 PHE A O 1
ATOM 1562 N N . GLU A 1 217 ? -15.268 -34.929 -9.751 1.00 28.34 195 GLU A N 1
ATOM 1563 C CA . GLU A 1 217 ? -16.027 -34.586 -8.575 1.00 28.83 195 GLU A CA 1
ATOM 1564 C C . GLU A 1 217 ? -16.405 -33.125 -8.709 1.00 28.95 195 GLU A C 1
ATOM 1565 O O . GLU A 1 217 ? -15.528 -32.278 -8.853 1.00 28.99 195 GLU A O 1
ATOM 1571 N N . ASP A 1 218 ? -17.702 -32.833 -8.641 1.00 28.83 196 ASP A N 1
ATOM 1572 C CA . ASP A 1 218 ? -18.192 -31.451 -8.782 1.00 28.55 196 ASP A CA 1
ATOM 1573 C C . ASP A 1 218 ? -19.649 -31.347 -8.285 1.00 29.62 196 ASP A C 1
ATOM 1574 O O . ASP A 1 218 ? -20.559 -31.924 -8.885 1.00 28.85 196 ASP A O 1
ATOM 1579 N N . ASP A 1 219 ? -19.851 -30.631 -7.178 1.00 30.49 197 ASP A N 1
ATOM 1580 C CA . ASP A 1 219 ? -21.181 -30.495 -6.564 1.00 31.75 197 ASP A CA 1
ATOM 1581 C C . ASP A 1 219 ? -22.135 -29.607 -7.347 1.00 32.24 197 ASP A C 1
ATOM 1582 O O . ASP A 1 219 ? -23.338 -29.682 -7.137 1.00 32.54 197 ASP A O 1
ATOM 1587 N N . GLU A 1 220 ? -21.594 -28.825 -8.270 1.00 33.33 198 GLU A N 1
ATOM 1588 C CA . GLU A 1 220 ? -22.383 -27.894 -9.058 1.00 33.65 198 GLU A CA 1
ATOM 1589 C C . GLU A 1 220 ? -22.709 -28.400 -10.458 1.00 34.35 198 GLU A C 1
ATOM 1590 O O . GLU A 1 220 ? -23.332 -27.699 -11.228 1.00 34.66 198 GLU A O 1
ATOM 1596 N N . ASP A 1 221 ? -22.278 -29.607 -10.796 1.00 20.00 199 ASP A N 1
ATOM 1597 C CA . ASP A 1 221 ? -22.501 -30.108 -12.145 1.00 20.00 199 ASP A CA 1
ATOM 1598 C C . ASP A 1 221 ? -23.877 -30.739 -12.297 1.00 20.00 199 ASP A C 1
ATOM 1599 O O . ASP A 1 221 ? -24.226 -31.649 -11.562 1.00 36.53 199 ASP A O 1
ATOM 1604 N N . GLU B 1 16 ? -18.611 25.172 45.757 1.00 39.40 -6 GLU B N 1
ATOM 1605 C CA . GLU B 1 16 ? -17.947 24.061 46.499 1.00 39.49 -6 GLU B CA 1
ATOM 1606 C C . GLU B 1 16 ? -16.494 23.917 46.056 1.00 37.43 -6 GLU B C 1
ATOM 1607 O O . GLU B 1 16 ? -16.165 24.234 44.925 1.00 38.52 -6 GLU B O 1
ATOM 1613 N N . ASN B 1 17 ? -15.641 23.443 46.960 1.00 35.44 -5 ASN B N 1
ATOM 1614 C CA . ASN B 1 17 ? -14.226 23.210 46.659 1.00 33.75 -5 ASN B CA 1
ATOM 1615 C C . ASN B 1 17 ? -13.855 21.846 47.219 1.00 33.02 -5 ASN B C 1
ATOM 1616 O O . ASN B 1 17 ? -13.459 21.708 48.380 1.00 32.90 -5 ASN B O 1
ATOM 1621 N N . LEU B 1 18 ? -13.985 20.831 46.381 1.00 31.72 -4 LEU B N 1
ATOM 1622 C CA . LEU B 1 18 ? -13.776 19.453 46.811 1.00 31.27 -4 LEU B CA 1
ATOM 1623 C C . LEU B 1 18 ? -12.325 19.129 47.160 1.00 30.56 -4 LEU B C 1
ATOM 1624 O O . LEU B 1 18 ? -12.052 18.087 47.748 1.00 30.17 -4 LEU B O 1
ATOM 1629 N N . TYR B 1 19 ? -11.391 20.009 46.809 1.00 29.63 -3 TYR B N 1
ATOM 1630 C CA . TYR B 1 19 ? -10.000 19.784 47.173 1.00 28.98 -3 TYR B CA 1
ATOM 1631 C C . TYR B 1 19 ? -9.846 19.537 48.685 1.00 29.03 -3 TYR B C 1
ATOM 1632 O O . TYR B 1 19 ? -9.021 18.726 49.096 1.00 28.28 -3 TYR B O 1
ATOM 1641 N N . PHE B 1 20 ? -10.648 20.223 49.496 1.00 30.12 -2 PHE B N 1
ATOM 1642 C CA . PHE B 1 20 ? -10.608 20.066 50.952 1.00 31.35 -2 PHE B CA 1
ATOM 1643 C C . PHE B 1 20 ? -11.651 19.066 51.504 1.00 33.31 -2 PHE B C 1
ATOM 1644 O O . PHE B 1 20 ? -12.026 19.142 52.662 1.00 33.36 -2 PHE B O 1
ATOM 1652 N N . GLN B 1 21 ? -12.088 18.123 50.665 1.00 36.26 -1 GLN B N 1
ATOM 1653 C CA . GLN B 1 21 ? -13.023 17.030 51.030 1.00 38.27 -1 GLN B CA 1
ATOM 1654 C C . GLN B 1 21 ? -12.439 15.668 50.636 1.00 39.75 -1 GLN B C 1
ATOM 1655 O O . GLN B 1 21 ? -11.372 15.599 50.026 1.00 40.56 -1 GLN B O 1
ATOM 1661 N N . SER B 1 22 ? -13.160 14.591 50.956 1.00 41.61 0 SER B N 1
ATOM 1662 C CA . SER B 1 22 ? -12.843 13.246 50.451 1.00 42.34 0 SER B CA 1
ATOM 1663 C C . SER B 1 22 ? -13.850 12.834 49.371 1.00 42.70 0 SER B C 1
ATOM 1664 O O . SER B 1 22 ? -13.918 11.666 48.966 1.00 43.17 0 SER B O 1
ATOM 1667 N N . ASN B 1 26 ? -10.875 9.627 45.506 1.00 38.58 4 ASN B N 1
ATOM 1668 C CA . ASN B 1 26 ? -9.632 10.166 46.029 1.00 37.91 4 ASN B CA 1
ATOM 1669 C C . ASN B 1 26 ? -8.371 9.741 45.279 1.00 36.79 4 ASN B C 1
ATOM 1670 O O . ASN B 1 26 ? -7.273 10.020 45.711 1.00 36.62 4 ASN B O 1
ATOM 1675 N N . LYS B 1 27 ? -8.541 9.078 44.144 1.00 35.34 5 LYS B N 1
ATOM 1676 C CA . LYS B 1 27 ? -7.408 8.629 43.362 1.00 34.43 5 LYS B CA 1
ATOM 1677 C C . LYS B 1 27 ? -6.985 9.664 42.327 1.00 32.97 5 LYS B C 1
ATOM 1678 O O . LYS B 1 27 ? -7.782 10.478 41.917 1.00 32.04 5 LYS B O 1
ATOM 1681 N N . ILE B 1 28 ? -5.725 9.604 41.915 1.00 31.99 6 ILE B N 1
ATOM 1682 C CA . ILE B 1 28 ? -5.249 10.477 40.841 1.00 30.97 6 ILE B CA 1
ATOM 1683 C C . ILE B 1 28 ? -5.870 10.035 39.503 1.00 30.36 6 ILE B C 1
ATOM 1684 O O . ILE B 1 28 ? -6.275 8.884 39.357 1.00 29.33 6 ILE B O 1
ATOM 1689 N N . PRO B 1 29 ? -5.944 10.940 38.519 1.00 30.47 7 PRO B N 1
ATOM 1690 C CA . PRO B 1 29 ? -6.552 10.523 37.249 1.00 31.04 7 PRO B CA 1
ATOM 1691 C C . PRO B 1 29 ? -5.705 9.465 36.535 1.00 31.19 7 PRO B C 1
ATOM 1692 O O . PRO B 1 29 ? -4.471 9.489 36.678 1.00 32.77 7 PRO B O 1
ATOM 1696 N N . PRO B 1 30 ? -6.342 8.526 35.786 1.00 30.92 8 PRO B N 1
ATOM 1697 C CA . PRO B 1 30 ? -5.575 7.560 35.006 1.00 29.79 8 PRO B CA 1
ATOM 1698 C C . PRO B 1 30 ? -4.766 8.252 33.914 1.00 28.75 8 PRO B C 1
ATOM 1699 O O . PRO B 1 30 ? -5.125 9.361 33.480 1.00 27.25 8 PRO B O 1
ATOM 1703 N N . ARG B 1 31 ? -3.655 7.634 33.540 1.00 27.50 9 ARG B N 1
ATOM 1704 C CA . ARG B 1 31 ? -2.805 8.041 32.411 1.00 27.73 9 ARG B CA 1
ATOM 1705 C C . ARG B 1 31 ? -2.203 9.435 32.617 1.00 27.66 9 ARG B C 1
ATOM 1706 O O . ARG B 1 31 ? -1.945 10.146 31.675 1.00 29.46 9 ARG B O 1
ATOM 1714 N N . TRP B 1 32 ? -2.017 9.819 33.879 1.00 28.44 10 TRP B N 1
ATOM 1715 C CA . TRP B 1 32 ? -1.588 11.171 34.242 1.00 28.01 10 TRP B CA 1
ATOM 1716 C C . TRP B 1 32 ? -0.100 11.240 34.636 1.00 28.11 10 TRP B C 1
ATOM 1717 O O . TRP B 1 32 ? 0.574 12.230 34.331 1.00 28.14 10 TRP B O 1
ATOM 1728 N N . LEU B 1 33 ? 0.420 10.221 35.313 1.00 28.50 11 LEU B N 1
ATOM 1729 C CA . LEU B 1 33 ? 1.769 10.312 35.909 1.00 29.89 11 LEU B CA 1
ATOM 1730 C C . LEU B 1 33 ? 2.895 10.642 34.939 1.00 30.39 11 LEU B C 1
ATOM 1731 O O . LEU B 1 33 ? 3.841 11.367 35.282 1.00 31.41 11 LEU B O 1
ATOM 1736 N N . ASN B 1 34 ? 2.805 10.072 33.745 1.00 30.35 12 ASN B N 1
ATOM 1737 C CA . ASN B 1 34 ? 3.810 10.266 32.725 1.00 30.58 12 ASN B CA 1
ATOM 1738 C C . ASN B 1 34 ? 3.331 11.159 31.594 1.00 29.27 12 ASN B C 1
ATOM 1739 O O . ASN B 1 34 ? 4.024 11.301 30.577 1.00 28.51 12 ASN B O 1
ATOM 1744 N N . CYS B 1 35 ? 2.163 11.780 31.765 1.00 29.09 13 CYS B N 1
ATOM 1745 C CA . CYS B 1 35 ? 1.654 12.706 30.801 1.00 28.66 13 CYS B CA 1
ATOM 1746 C C . CYS B 1 35 ? 2.507 13.959 30.973 1.00 28.53 13 CYS B C 1
ATOM 1747 O O . CYS B 1 35 ? 2.776 14.365 32.097 1.00 28.28 13 CYS B O 1
ATOM 1750 N N . PRO B 1 36 ? 3.010 14.533 29.866 1.00 28.73 14 PRO B N 1
ATOM 1751 C CA . PRO B 1 36 ? 3.799 15.762 29.993 1.00 29.28 14 PRO B CA 1
ATOM 1752 C C . PRO B 1 36 ? 3.025 16.938 30.639 1.00 29.36 14 PRO B C 1
ATOM 1753 O O . PRO B 1 36 ? 1.851 17.173 30.347 1.00 30.26 14 PRO B O 1
ATOM 1757 N N . ARG B 1 37 ? 3.710 17.663 31.510 1.00 29.87 15 ARG B N 1
ATOM 1758 C CA . ARG B 1 37 ? 3.108 18.740 32.301 1.00 29.90 15 ARG B CA 1
ATOM 1759 C C . ARG B 1 37 ? 2.493 19.858 31.454 1.00 29.86 15 ARG B C 1
ATOM 1760 O O . ARG B 1 37 ? 1.347 20.213 31.667 1.00 29.60 15 ARG B O 1
ATOM 1768 N N . ARG B 1 38 ? 3.259 20.374 30.488 1.00 30.35 16 ARG B N 1
ATOM 1769 C CA . ARG B 1 38 ? 2.858 21.584 29.755 1.00 31.54 16 ARG B CA 1
ATOM 1770 C C . ARG B 1 38 ? 3.471 21.595 28.364 1.00 30.95 16 ARG B C 1
ATOM 1771 O O . ARG B 1 38 ? 4.623 21.175 28.182 1.00 31.63 16 ARG B O 1
ATOM 1779 N N . GLY B 1 39 ? 2.711 22.124 27.419 1.00 30.55 17 GLY B N 1
ATOM 1780 C CA . GLY B 1 39 ? 3.207 22.473 26.097 1.00 30.51 17 GLY B CA 1
ATOM 1781 C C . GLY B 1 39 ? 4.009 23.763 26.064 1.00 30.31 17 GLY B C 1
ATOM 1782 O O . GLY B 1 39 ? 4.141 24.472 27.049 1.00 30.54 17 GLY B O 1
ATOM 1783 N N . GLN B 1 40 ? 4.523 24.077 24.885 1.00 30.13 18 GLN B N 1
ATOM 1784 C CA . GLN B 1 40 ? 5.066 25.385 24.591 1.00 30.32 18 GLN B CA 1
ATOM 1785 C C . GLN B 1 40 ? 3.922 26.398 24.442 1.00 30.12 18 GLN B C 1
ATOM 1786 O O . GLN B 1 40 ? 2.824 26.039 24.062 1.00 30.50 18 GLN B O 1
ATOM 1792 N N . PRO B 1 41 ? 4.179 27.685 24.763 1.00 30.19 19 PRO B N 1
ATOM 1793 C CA . PRO B 1 41 ? 3.059 28.588 24.495 1.00 30.64 19 PRO B CA 1
ATOM 1794 C C . PRO B 1 41 ? 2.682 28.637 23.008 1.00 31.23 19 PRO B C 1
ATOM 1795 O O . PRO B 1 41 ? 3.553 28.656 22.140 1.00 32.10 19 PRO B O 1
ATOM 1799 N N . VAL B 1 42 ? 1.379 28.620 22.744 1.00 32.44 20 VAL B N 1
ATOM 1800 C CA . VAL B 1 42 ? 0.846 28.570 21.385 1.00 33.97 20 VAL B CA 1
ATOM 1801 C C . VAL B 1 42 ? 0.579 29.977 20.912 1.00 34.37 20 VAL B C 1
ATOM 1802 O O . VAL B 1 42 ? -0.243 30.712 21.480 1.00 33.68 20 VAL B O 1
ATOM 1806 N N . ALA B 1 43 ? 1.258 30.349 19.827 1.00 35.79 21 ALA B N 1
ATOM 1807 C CA . ALA B 1 43 ? 1.073 31.649 19.202 1.00 36.47 21 ALA B CA 1
ATOM 1808 C C . ALA B 1 43 ? 1.324 32.769 20.184 1.00 36.97 21 ALA B C 1
ATOM 1809 O O . ALA B 1 43 ? 0.729 33.827 20.064 1.00 37.67 21 ALA B O 1
ATOM 1811 N N . GLY B 1 44 ? 2.199 32.526 21.157 1.00 37.40 22 GLY B N 1
ATOM 1812 C CA . GLY B 1 44 ? 2.451 33.483 22.237 1.00 37.26 22 GLY B CA 1
ATOM 1813 C C . GLY B 1 44 ? 1.204 33.879 23.026 1.00 36.80 22 GLY B C 1
ATOM 1814 O O . GLY B 1 44 ? 1.153 34.970 23.587 1.00 37.53 22 GLY B O 1
ATOM 1815 N N . ARG B 1 45 ? 0.201 33.003 23.076 1.00 35.26 23 ARG B N 1
ATOM 1816 C CA . ARG B 1 45 ? -1.110 33.358 23.641 1.00 34.60 23 ARG B CA 1
ATOM 1817 C C . ARG B 1 45 ? -1.723 32.324 24.576 1.00 32.16 23 ARG B C 1
ATOM 1818 O O . ARG B 1 45 ? -2.465 32.698 25.485 1.00 32.43 23 ARG B O 1
ATOM 1826 N N . PHE B 1 46 ? -1.488 31.039 24.334 1.00 31.31 24 PHE B N 1
ATOM 1827 C CA . PHE B 1 46 ? -2.136 29.983 25.117 1.00 30.21 24 PHE B CA 1
ATOM 1828 C C . PHE B 1 46 ? -1.090 29.047 25.621 1.00 29.84 24 PHE B C 1
ATOM 1829 O O . PHE B 1 46 ? -0.076 28.835 24.945 1.00 33.22 24 PHE B O 1
ATOM 1837 N N . LEU B 1 47 ? -1.256 28.591 26.853 1.00 28.34 25 LEU B N 1
ATOM 1838 C CA . LEU B 1 47 ? -0.359 27.620 27.408 1.00 29.07 25 LEU B CA 1
ATOM 1839 C C . LEU B 1 47 ? -1.173 26.399 27.754 1.00 29.40 25 LEU B C 1
ATOM 1840 O O . LEU B 1 47 ? -1.992 26.418 28.693 1.00 28.35 25 LEU B O 1
ATOM 1845 N N . PRO B 1 48 ? -0.990 25.330 26.972 1.00 28.78 26 PRO B N 1
ATOM 1846 C CA . PRO B 1 48 ? -1.754 24.116 27.268 1.00 29.32 26 PRO B CA 1
ATOM 1847 C C . PRO B 1 48 ? -1.039 23.253 28.311 1.00 28.15 26 PRO B C 1
ATOM 1848 O O . PRO B 1 48 ? 0.166 23.133 28.277 1.00 28.57 26 PRO B O 1
ATOM 1852 N N . LEU B 1 49 ? -1.799 22.726 29.263 1.00 29.02 27 LEU B N 1
ATOM 1853 C CA . LEU B 1 49 ? -1.230 21.790 30.261 1.00 29.19 27 LEU B CA 1
ATOM 1854 C C . LEU B 1 49 ? -2.224 20.751 30.708 1.00 29.31 27 LEU B C 1
ATOM 1855 O O . LEU B 1 49 ? -3.426 20.822 30.434 1.00 27.69 27 LEU B O 1
ATOM 1860 N N . LYS B 1 50 ? -1.707 19.736 31.379 1.00 28.05 28 LYS B N 1
ATOM 1861 C CA . LYS B 1 50 ? -2.562 18.794 32.097 1.00 27.65 28 LYS B CA 1
ATOM 1862 C C . LYS B 1 50 ? -3.038 19.426 33.428 1.00 27.26 28 LYS B C 1
ATOM 1863 O O . LYS B 1 50 ? -2.507 20.437 33.894 1.00 27.57 28 LYS B O 1
ATOM 1869 N N . THR B 1 51 ? -4.034 18.831 34.042 1.00 27.90 29 THR B N 1
ATOM 1870 C CA . THR B 1 51 ? -4.409 19.309 35.359 1.00 27.24 29 THR B CA 1
ATOM 1871 C C . THR B 1 51 ? -3.223 19.238 36.343 1.00 27.33 29 THR B C 1
ATOM 1872 O O . THR B 1 51 ? -2.429 18.298 36.348 1.00 27.65 29 THR B O 1
ATOM 1876 N N . MET B 1 52 ? -3.099 20.259 37.173 1.00 26.89 30 MET B N 1
ATOM 1877 C CA . MET B 1 52 ? -2.265 20.207 38.340 1.00 27.44 30 MET B CA 1
ATOM 1878 C C . MET B 1 52 ? -2.904 19.260 39.383 1.00 26.28 30 MET B C 1
ATOM 1879 O O . MET B 1 52 ? -4.111 18.998 39.332 1.00 26.37 30 MET B O 1
ATOM 1884 N N . LEU B 1 53 ? -2.084 18.716 40.274 1.00 26.86 31 LEU B N 1
ATOM 1885 C CA . LEU B 1 53 ? -2.574 17.967 41.438 1.00 25.92 31 LEU B CA 1
ATOM 1886 C C . LEU B 1 53 ? -1.909 18.600 42.635 1.00 25.71 31 LEU B C 1
ATOM 1887 O O . LEU B 1 53 ? -0.687 18.715 42.674 1.00 25.29 31 LEU B O 1
ATOM 1892 N N . GLY B 1 54 ? -2.703 18.966 43.644 1.00 26.27 32 GLY B N 1
ATOM 1893 C CA . GLY B 1 54 ? -2.161 19.563 44.858 1.00 26.61 32 GLY B CA 1
ATOM 1894 C C . GLY B 1 54 ? -1.419 18.591 45.768 1.00 26.36 32 GLY B C 1
ATOM 1895 O O . GLY B 1 54 ? -1.436 17.370 45.555 1.00 24.66 32 GLY B O 1
ATOM 1896 N N . PRO B 1 55 ? -0.747 19.119 46.809 1.00 26.64 33 PRO B N 1
ATOM 1897 C CA . PRO B 1 55 ? 0.001 18.294 47.756 1.00 26.54 33 PRO B CA 1
ATOM 1898 C C . PRO B 1 55 ? -0.803 17.170 48.429 1.00 26.46 33 PRO B C 1
ATOM 1899 O O . PRO B 1 55 ? -0.222 16.194 48.860 1.00 25.71 33 PRO B O 1
ATOM 1903 N N . ARG B 1 56 ? -2.119 17.311 48.509 1.00 27.06 34 ARG B N 1
ATOM 1904 C CA . ARG B 1 56 ? -3.003 16.240 49.002 1.00 29.05 34 ARG B CA 1
ATOM 1905 C C . ARG B 1 56 ? -2.717 14.876 48.364 1.00 27.34 34 ARG B C 1
ATOM 1906 O O . ARG B 1 56 ? -2.860 13.831 49.019 1.00 27.30 34 ARG B O 1
ATOM 1914 N N . TYR B 1 57 ? -2.311 14.897 47.098 1.00 26.86 35 TYR B N 1
ATOM 1915 C CA . TYR B 1 57 ? -2.030 13.683 46.327 1.00 26.65 35 TYR B CA 1
ATOM 1916 C C . TYR B 1 57 ? -0.560 13.204 46.371 1.00 26.77 35 TYR B C 1
ATOM 1917 O O . TYR B 1 57 ? -0.207 12.205 45.714 1.00 27.07 35 TYR B O 1
ATOM 1926 N N . ASP B 1 58 ? 0.299 13.877 47.137 1.00 26.21 36 ASP B N 1
ATOM 1927 C CA . ASP B 1 58 ? 1.722 13.519 47.169 1.00 26.23 36 ASP B CA 1
ATOM 1928 C C . ASP B 1 58 ? 2.019 12.060 47.563 1.00 26.64 36 ASP B C 1
ATOM 1929 O O . ASP B 1 58 ? 3.019 11.511 47.121 1.00 27.13 36 ASP B O 1
ATOM 1934 N N . SER B 1 59 ? 1.182 11.442 48.400 1.00 26.26 37 SER B N 1
ATOM 1935 C CA . SER B 1 59 ? 1.380 10.027 48.765 1.00 27.04 37 SER B CA 1
ATOM 1936 C C . SER B 1 59 ? 1.137 9.052 47.599 1.00 27.35 37 SER B C 1
ATOM 1937 O O . SER B 1 59 ? 1.542 7.882 47.684 1.00 27.66 37 SER B O 1
ATOM 1940 N N . GLN B 1 60 ? 0.459 9.525 46.557 1.00 28.85 38 GLN B N 1
ATOM 1941 C CA . GLN B 1 60 ? 0.170 8.748 45.339 1.00 28.98 38 GLN B CA 1
ATOM 1942 C C . GLN B 1 60 ? 1.036 9.138 44.153 1.00 29.88 38 GLN B C 1
ATOM 1943 O O . GLN B 1 60 ? 0.973 8.499 43.106 1.00 30.05 38 GLN B O 1
ATOM 1949 N N . VAL B 1 61 ? 1.800 10.225 44.289 1.00 30.34 39 VAL B N 1
ATOM 1950 C CA . VAL B 1 61 ? 2.639 10.737 43.204 1.00 30.12 39 VAL B CA 1
ATOM 1951 C C . VAL B 1 61 ? 4.090 10.871 43.661 1.00 30.21 39 VAL B C 1
ATOM 1952 O O . VAL B 1 61 ? 4.376 11.630 44.581 1.00 31.11 39 VAL B O 1
ATOM 1956 N N . ALA B 1 62 ? 5.005 10.138 43.039 1.00 30.38 40 ALA B N 1
ATOM 1957 C CA . ALA B 1 62 ? 6.424 10.276 43.365 1.00 30.34 40 ALA B CA 1
ATOM 1958 C C . ALA B 1 62 ? 6.900 11.704 43.109 1.00 30.57 40 ALA B C 1
ATOM 1959 O O . ALA B 1 62 ? 6.359 12.388 42.241 1.00 30.10 40 ALA B O 1
ATOM 1961 N N . GLU B 1 63 ? 7.904 12.150 43.862 1.00 31.16 41 GLU B N 1
ATOM 1962 C CA A GLU B 1 63 ? 8.352 13.550 43.802 0.50 31.30 41 GLU B CA 1
ATOM 1963 C CA B GLU B 1 63 ? 8.360 13.542 43.805 0.50 31.28 41 GLU B CA 1
ATOM 1964 C C . GLU B 1 63 ? 8.651 13.990 42.369 1.00 31.36 41 GLU B C 1
ATOM 1965 O O . GLU B 1 63 ? 8.302 15.105 41.973 1.00 30.89 41 GLU B O 1
ATOM 1976 N N . GLU B 1 64 ? 9.285 13.114 41.600 1.00 31.26 42 GLU B N 1
ATOM 1977 C CA . GLU B 1 64 ? 9.676 13.414 40.224 1.00 31.46 42 GLU B CA 1
ATOM 1978 C C . GLU B 1 64 ? 8.488 13.594 39.263 1.00 30.56 42 GLU B C 1
ATOM 1979 O O . GLU B 1 64 ? 8.663 14.120 38.171 1.00 29.70 42 GLU B O 1
ATOM 1985 N N . ASN B 1 65 ? 7.301 13.151 39.673 1.00 29.91 43 ASN B N 1
ATOM 1986 C CA . ASN B 1 65 ? 6.085 13.283 38.868 1.00 29.42 43 ASN B CA 1
ATOM 1987 C C . ASN B 1 65 ? 5.101 14.329 39.388 1.00 28.67 43 ASN B C 1
ATOM 1988 O O . ASN B 1 65 ? 3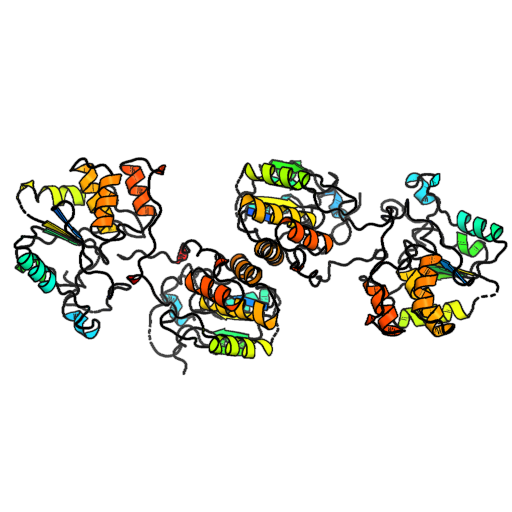.998 14.443 38.871 1.00 28.33 43 ASN B O 1
ATOM 1993 N N . ARG B 1 66 ? 5.484 15.108 40.395 1.00 28.52 44 ARG B N 1
ATOM 1994 C CA . ARG B 1 66 ? 4.560 16.071 40.980 1.00 28.65 44 ARG B CA 1
ATOM 1995 C C . ARG B 1 66 ? 4.401 17.325 40.125 1.00 28.67 44 ARG B C 1
ATOM 1996 O O . ARG B 1 66 ? 5.353 17.768 39.465 1.00 29.75 44 ARG B O 1
ATOM 2004 N N . PHE B 1 67 ? 3.180 17.859 40.141 1.00 27.60 45 PHE B N 1
ATOM 2005 C CA . PHE B 1 67 ? 2.821 19.037 39.384 1.00 27.93 45 PHE B CA 1
ATOM 2006 C C . PHE B 1 67 ? 1.796 19.813 40.220 1.00 27.62 45 PHE B C 1
ATOM 2007 O O . PHE B 1 67 ? 0.631 19.899 39.905 1.00 26.95 45 PHE B O 1
ATOM 2015 N N . HIS B 1 68 ? 2.292 20.411 41.298 1.00 27.52 46 HIS B N 1
ATOM 2016 C CA . HIS B 1 68 ? 1.528 21.305 42.143 1.00 27.12 46 HIS B CA 1
ATOM 2017 C C . HIS B 1 68 ? 1.309 22.629 41.405 1.00 27.61 46 HIS B C 1
ATOM 2018 O O . HIS B 1 68 ? 2.117 22.988 40.537 1.00 26.32 46 HIS B O 1
ATOM 2025 N N . PRO B 1 69 ? 0.225 23.357 41.743 1.00 27.09 47 PRO B N 1
ATOM 2026 C CA . PRO B 1 69 ? 0.050 24.704 41.219 1.00 28.00 47 PRO B CA 1
ATOM 2027 C C . PRO B 1 69 ? 1.285 25.599 41.336 1.00 29.21 47 PRO B C 1
ATOM 2028 O O . PRO B 1 69 ? 1.583 26.368 40.412 1.00 29.88 47 PRO B O 1
ATOM 2032 N N . SER B 1 70 ? 2.021 25.456 42.430 1.00 29.70 48 SER B N 1
ATOM 2033 C CA . SER B 1 70 ? 3.244 26.225 42.691 1.00 30.45 48 SER B CA 1
ATOM 2034 C C . SER B 1 70 ? 4.289 26.009 41.596 1.00 31.03 48 SER B C 1
ATOM 2035 O O . SER B 1 70 ? 5.047 26.912 41.285 1.00 31.26 48 SER B O 1
ATOM 2038 N N . MET B 1 71 ? 4.317 24.816 41.011 1.00 31.67 49 MET B N 1
ATOM 2039 C CA . MET B 1 71 ? 5.235 24.511 39.909 1.00 32.75 49 MET B CA 1
ATOM 2040 C C . MET B 1 71 ? 4.919 25.301 38.626 1.00 32.61 49 MET B C 1
ATOM 2041 O O . MET B 1 71 ? 5.809 25.718 37.901 1.00 32.84 49 MET B O 1
ATOM 2046 N N . LEU B 1 72 ? 3.642 25.497 38.352 1.00 32.34 50 LEU B N 1
ATOM 2047 C CA . LEU B 1 72 ? 3.201 26.329 37.243 1.00 32.79 50 LEU B CA 1
ATOM 2048 C C . LEU B 1 72 ? 3.654 27.753 37.475 1.00 33.17 50 LEU B C 1
ATOM 2049 O O . LEU B 1 72 ? 4.202 28.369 36.582 1.00 32.49 50 LEU B O 1
ATOM 2054 N N . SER B 1 73 ? 3.448 28.259 38.684 1.00 34.38 51 SER B N 1
ATOM 2055 C CA . SER B 1 73 ? 3.880 29.618 39.031 1.00 35.94 51 SER B CA 1
ATOM 2056 C C . SER B 1 73 ? 5.374 29.815 38.826 1.00 36.74 51 SER B C 1
ATOM 2057 O O . SER B 1 73 ? 5.798 30.836 38.290 1.00 37.15 51 SER B O 1
ATOM 2060 N N . ASN B 1 74 ? 6.172 28.843 39.251 1.00 37.89 52 ASN B N 1
ATOM 2061 C CA . ASN B 1 74 ? 7.626 28.945 39.138 1.00 38.90 52 ASN B CA 1
ATOM 2062 C C . ASN B 1 74 ? 8.096 29.014 37.685 1.00 39.18 52 ASN B C 1
ATOM 2063 O O . ASN B 1 74 ? 9.012 29.765 37.367 1.00 39.41 52 ASN B O 1
ATOM 2068 N N . TYR B 1 75 ? 7.462 28.245 36.811 1.00 39.46 53 TYR B N 1
ATOM 2069 C CA . TYR B 1 75 ? 7.726 28.334 35.376 1.00 39.99 53 TYR B CA 1
ATOM 2070 C C . T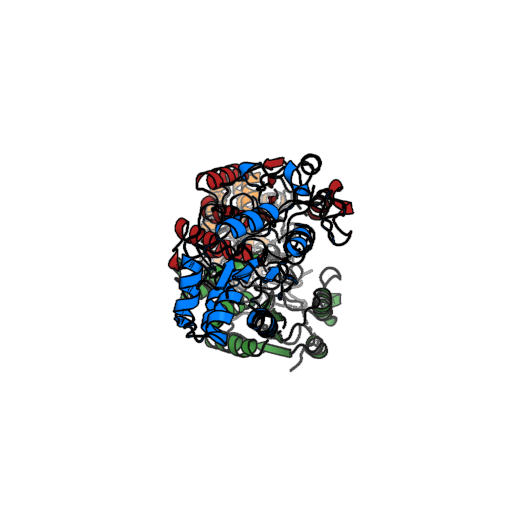YR B 1 75 ? 7.371 29.722 34.823 1.00 40.10 53 TYR B C 1
ATOM 2071 O O . TYR B 1 75 ? 8.163 30.338 34.095 1.00 40.25 53 TYR B O 1
ATOM 2080 N N . LEU B 1 76 ? 6.202 30.227 35.196 1.00 40.06 54 LEU B N 1
ATOM 2081 C CA . LEU B 1 76 ? 5.752 31.525 34.699 1.00 40.26 54 LEU B CA 1
ATOM 2082 C C . LEU B 1 76 ? 6.703 32.637 35.080 1.00 40.87 54 LEU B C 1
ATOM 2083 O O . LEU B 1 76 ? 6.895 33.573 34.310 1.00 41.02 54 LEU B O 1
ATOM 2088 N N . LYS B 1 77 ? 7.286 32.521 36.270 1.00 41.01 55 LYS B N 1
ATOM 2089 C CA . LYS B 1 77 ? 8.359 33.410 36.717 1.00 41.80 55 LYS B CA 1
ATOM 2090 C C . LYS B 1 77 ? 9.645 33.161 35.929 1.00 42.53 55 LYS B C 1
ATOM 2091 O O . LYS B 1 77 ? 10.317 34.110 35.524 1.00 42.44 55 LYS B O 1
ATOM 2095 N N . SER B 1 78 ? 9.976 31.890 35.709 1.00 43.35 56 SER B N 1
ATOM 2096 C CA . SER B 1 78 ? 11.099 31.510 34.845 1.00 44.56 56 SER B CA 1
ATOM 2097 C C . SER B 1 78 ? 11.054 32.198 33.475 1.00 45.04 56 SER B C 1
ATOM 2098 O O . SER B 1 78 ? 12.075 32.620 32.965 1.00 45.62 56 SER B O 1
ATOM 2101 N N . LEU B 1 79 ? 9.871 32.309 32.882 1.00 46.09 57 LEU B N 1
ATOM 2102 C CA . LEU B 1 79 ? 9.715 32.988 31.594 1.00 46.33 57 LEU B CA 1
ATOM 2103 C C . LEU B 1 79 ? 9.774 34.504 31.711 1.00 46.51 57 LEU B C 1
ATOM 2104 O O . LEU B 1 79 ? 10.010 35.188 30.711 1.00 47.22 57 LEU B O 1
ATOM 2109 N N . LYS B 1 80 ? 9.564 35.022 32.922 1.00 46.00 58 LYS B N 1
ATOM 2110 C CA . LYS B 1 80 ? 9.359 36.450 33.140 1.00 45.64 58 LYS B CA 1
ATOM 2111 C C . LYS B 1 80 ? 8.130 36.915 32.347 1.00 45.03 58 LYS B C 1
ATOM 2112 O O . LYS B 1 80 ? 8.152 37.949 31.664 1.00 45.36 58 LYS B O 1
ATOM 2114 N N . VAL B 1 81 ? 7.061 36.123 32.449 1.00 44.22 59 VAL B N 1
ATOM 2115 C CA . VAL B 1 81 ? 5.804 36.395 31.756 1.00 43.41 59 VAL B CA 1
ATOM 2116 C C . VAL B 1 81 ? 4.628 36.087 32.686 1.00 42.17 59 VAL B C 1
ATOM 2117 O O . VAL B 1 81 ? 4.738 35.243 33.588 1.00 42.25 59 VAL B O 1
ATOM 2121 N N . LYS B 1 82 ? 3.524 36.807 32.477 1.00 40.08 60 LYS B N 1
ATOM 2122 C CA . LYS B 1 82 ? 2.326 36.667 33.296 1.00 38.08 60 LYS B CA 1
ATOM 2123 C C . LYS B 1 82 ? 1.263 35.847 32.562 1.00 36.31 60 LYS B C 1
ATOM 2124 O O . LYS B 1 82 ? 1.113 35.924 31.341 1.00 35.44 60 LYS B O 1
ATOM 2128 N N . MET B 1 83 ? 0.560 35.034 33.334 1.00 34.09 61 MET B N 1
ATOM 2129 C CA . MET B 1 83 ? -0.617 34.336 32.868 1.00 32.08 61 MET B CA 1
ATOM 2130 C C . MET B 1 83 ? -1.766 35.163 33.438 1.00 31.64 61 MET B C 1
ATOM 2131 O O . MET B 1 83 ? -1.839 35.403 34.646 1.00 31.72 61 MET B O 1
ATOM 2136 N N . GLY B 1 84 ? -2.629 35.650 32.568 1.00 30.18 62 GLY B N 1
ATOM 2137 C CA . GLY B 1 84 ? -3.734 36.488 32.996 1.00 29.94 62 GLY B CA 1
ATOM 2138 C C . GLY B 1 84 ? -4.878 35.635 33.517 1.00 28.79 62 GLY B C 1
ATOM 2139 O O . GLY B 1 84 ? -5.636 36.066 34.401 1.00 27.75 62 GLY B O 1
ATOM 2140 N N . LEU B 1 85 ? -4.985 34.440 32.950 1.00 28.56 63 LEU B N 1
ATOM 2141 C CA . LEU B 1 85 ? -6.176 33.607 33.046 1.00 28.22 63 LEU B CA 1
ATOM 2142 C C . LEU B 1 85 ? -5.857 32.136 32.890 1.00 28.01 63 LEU B C 1
ATOM 2143 O O . LEU B 1 85 ? -5.110 31.754 31.996 1.00 27.49 63 LEU B O 1
ATOM 2148 N N . LEU B 1 86 ? -6.462 31.298 33.741 1.00 27.19 64 LEU B N 1
ATOM 2149 C CA . LEU B 1 86 ? -6.419 29.876 33.614 1.00 26.71 64 LEU B CA 1
ATOM 2150 C C . LEU B 1 86 ? -7.854 29.341 33.432 1.00 26.45 64 LEU B C 1
ATOM 2151 O O . LEU B 1 86 ? -8.749 29.601 34.237 1.00 26.55 64 LEU B O 1
ATOM 2156 N N . VAL B 1 87 ? -8.060 28.693 32.284 1.00 26.32 65 VAL B N 1
ATOM 2157 C CA . VAL B 1 87 ? -9.302 27.983 31.949 1.00 26.57 65 VAL B CA 1
ATOM 2158 C C . VAL B 1 87 ? -9.220 26.466 32.247 1.00 26.39 65 VAL B C 1
ATOM 2159 O O . VAL B 1 87 ? -8.432 25.706 31.669 1.00 26.26 65 VAL B O 1
ATOM 2163 N N . ASP B 1 88 ? -9.993 26.076 33.246 1.00 25.67 66 ASP B N 1
ATOM 2164 C CA . ASP B 1 88 ? -10.106 24.664 33.669 1.00 25.85 66 ASP B CA 1
ATOM 2165 C C . ASP B 1 88 ? -11.357 24.005 33.023 1.00 25.84 66 ASP B C 1
ATOM 2166 O O . ASP B 1 88 ? -12.533 24.365 33.291 1.00 26.71 66 ASP B O 1
ATOM 2171 N N . LEU B 1 89 ? -11.064 23.021 32.160 1.00 26.59 67 LEU B N 1
ATOM 2172 C CA . LEU B 1 89 ? -12.088 22.286 31.427 1.00 28.38 67 LEU B CA 1
ATOM 2173 C C . LEU B 1 89 ? -12.445 20.978 32.100 1.00 30.13 67 LEU B C 1
ATOM 2174 O O . LEU B 1 89 ? -13.258 20.226 31.571 1.00 30.46 67 LEU B O 1
ATOM 2179 N N . THR B 1 90 ? -11.882 20.699 33.275 1.00 30.86 68 THR B N 1
ATOM 2180 C CA . THR B 1 90 ? -12.276 19.478 33.990 1.00 30.17 68 THR B CA 1
ATOM 2181 C C . THR B 1 90 ? -13.648 19.642 34.696 1.00 30.59 68 THR B C 1
ATOM 2182 O O . THR B 1 90 ? -14.149 20.774 34.888 1.00 30.52 68 THR B O 1
ATOM 2186 N N . ASN B 1 91 ? -14.270 18.537 35.084 1.00 30.74 69 ASN B N 1
ATOM 2187 C CA . ASN B 1 91 ? -15.554 18.581 35.762 1.00 30.75 69 ASN B CA 1
ATOM 2188 C C . ASN B 1 91 ? -15.476 18.382 37.268 1.00 31.21 69 ASN B C 1
ATOM 2189 O O . ASN B 1 91 ? -16.482 17.991 37.892 1.00 31.83 69 ASN B O 1
ATOM 2194 N N . THR B 1 92 ? -14.315 18.658 37.856 1.00 31.40 70 THR B N 1
ATOM 2195 C CA . THR B 1 92 ? -14.158 18.528 39.307 1.00 31.21 70 THR B CA 1
ATOM 2196 C C . THR B 1 92 ? -13.288 19.631 39.872 1.00 29.95 70 THR B C 1
ATOM 2197 O O . THR B 1 92 ? -12.500 20.252 39.153 1.00 31.31 70 THR B O 1
ATOM 2201 N N . SER B 1 93 ? -13.480 19.893 41.163 1.00 29.44 71 SER B N 1
ATOM 2202 C CA . SER B 1 93 ? -12.626 20.809 41.914 1.00 28.22 71 SER B CA 1
ATOM 2203 C C . SER B 1 93 ? -11.710 20.076 42.892 1.00 28.51 71 SER B C 1
ATOM 2204 O O . SER B 1 93 ? -11.046 20.709 43.727 1.00 28.83 71 SER B O 1
ATOM 2207 N N . ARG B 1 94 ? -11.630 18.753 42.777 1.00 27.69 72 ARG B N 1
ATOM 2208 C CA . ARG B 1 94 ? -10.865 17.957 43.759 1.00 27.98 72 ARG B CA 1
ATOM 2209 C C . ARG B 1 94 ? -9.355 17.852 43.528 1.00 26.92 72 ARG B C 1
ATOM 2210 O O . ARG B 1 94 ? -8.647 17.409 44.434 1.00 27.63 72 ARG B O 1
ATOM 2218 N N . PHE B 1 95 ? -8.864 18.239 42.362 1.00 27.19 73 PHE B N 1
ATOM 2219 C CA . PHE B 1 95 ? -7.475 17.991 42.014 1.00 28.28 73 PHE B CA 1
ATOM 2220 C C . PHE B 1 95 ? -6.484 18.993 42.646 1.00 27.52 73 PHE B C 1
ATOM 2221 O O . PHE B 1 95 ? -5.392 18.611 43.072 1.00 27.28 73 PHE B O 1
ATOM 2229 N N . TYR B 1 96 ? -6.852 20.271 42.649 1.00 26.89 74 TYR B N 1
ATOM 2230 C CA . TYR B 1 96 ? -6.072 21.301 43.289 1.00 28.12 74 TYR B CA 1
ATOM 2231 C C . TYR B 1 96 ? -7.012 22.397 43.741 1.00 27.30 74 TYR B C 1
ATOM 2232 O O . TYR B 1 96 ? -8.141 22.496 43.255 1.00 28.49 74 TYR B O 1
ATOM 2241 N N . ASP B 1 97 ? -6.561 23.168 44.709 1.00 27.61 75 ASP B N 1
ATOM 2242 C CA . ASP B 1 97 ? -7.260 24.325 45.207 1.00 26.59 75 ASP B CA 1
ATOM 2243 C C . ASP B 1 97 ? -7.107 25.452 44.198 1.00 27.08 75 ASP B C 1
ATOM 2244 O O . ASP B 1 97 ? -6.003 25.941 43.962 1.00 25.27 75 ASP B O 1
ATOM 2249 N N . ARG B 1 98 ? -8.225 25.890 43.630 1.00 26.84 76 ARG B N 1
ATOM 2250 C CA A ARG B 1 98 ? -8.215 27.029 42.704 0.50 27.15 76 ARG B CA 1
ATOM 2251 C CA B ARG B 1 98 ? -8.232 27.033 42.712 0.50 26.76 76 ARG B CA 1
ATOM 2252 C C . ARG B 1 98 ? -7.559 28.259 43.326 1.00 26.62 76 ARG B C 1
ATOM 2253 O O . ARG B 1 98 ? -6.942 29.048 42.626 1.00 25.76 76 ARG B O 1
ATOM 2268 N N . ASN B 1 99 ? -7.669 28.422 44.642 1.00 25.95 77 ASN B N 1
ATOM 2269 C CA . ASN B 1 99 ? -7.009 29.554 45.268 1.00 25.90 77 ASN B CA 1
ATOM 2270 C C . ASN B 1 99 ? -5.482 29.556 45.098 1.00 25.86 77 ASN B C 1
ATOM 2271 O O . ASN B 1 99 ? -4.855 30.626 45.152 1.00 25.72 77 ASN B O 1
ATOM 2276 N N . ASP B 1 100 ? -4.894 28.373 44.903 1.00 27.74 78 ASP B N 1
ATOM 2277 C CA . ASP B 1 100 ? -3.453 28.258 44.669 1.00 28.31 78 ASP B CA 1
ATOM 2278 C C . ASP B 1 100 ? -3.088 28.958 43.361 1.00 28.82 78 ASP B C 1
ATOM 2279 O O . ASP B 1 100 ? -1.961 29.393 43.199 1.00 29.71 78 ASP B O 1
ATOM 2284 N N . ILE B 1 101 ? -4.059 29.105 42.461 1.00 28.18 79 ILE B N 1
ATOM 2285 C CA . ILE B 1 101 ? -3.885 29.876 41.211 1.00 28.13 79 ILE B CA 1
ATOM 2286 C C . ILE B 1 101 ? -4.187 31.361 41.434 1.00 28.35 79 ILE B C 1
ATOM 2287 O O . ILE B 1 101 ? -3.389 32.250 41.116 1.00 27.31 79 ILE B O 1
ATOM 2292 N N . GLU B 1 102 ? -5.333 31.628 42.053 1.00 28.34 80 GLU B N 1
ATOM 2293 C CA . GLU B 1 102 ? -5.843 32.975 42.201 1.00 28.13 80 GLU B CA 1
ATOM 2294 C C . GLU B 1 102 ? -4.963 33.825 43.091 1.00 28.64 80 GLU B C 1
ATOM 2295 O O . GLU B 1 102 ? -4.799 35.029 42.853 1.00 28.47 80 GLU B O 1
ATOM 2301 N N . LYS B 1 103 ? -4.399 33.212 44.131 1.00 29.13 81 LYS B N 1
ATOM 2302 C CA . LYS B 1 103 ? -3.519 33.943 45.049 1.00 30.42 81 LYS B CA 1
ATOM 2303 C C . LYS B 1 103 ? -2.315 34.517 44.304 1.00 31.02 81 LYS B C 1
ATOM 2304 O O . LYS B 1 103 ? -1.736 35.508 44.744 1.00 30.48 81 LYS B O 1
ATOM 2310 N N . GLU B 1 104 ? -1.982 33.935 43.153 1.00 32.43 82 GLU B N 1
ATOM 2311 C CA . GLU B 1 104 ? -0.896 34.442 42.311 1.00 33.41 82 GLU B CA 1
ATOM 2312 C C . GLU B 1 104 ? -1.321 35.528 41.314 1.00 33.05 82 GLU B C 1
ATOM 2313 O O . GLU B 1 104 ? -0.517 35.948 40.486 1.00 34.17 82 GLU B O 1
ATOM 2319 N N . GLY B 1 105 ? -2.568 35.990 41.392 1.00 32.24 83 GLY B N 1
ATOM 2320 C CA . GLY B 1 105 ? -3.040 37.080 40.520 1.00 31.79 83 GLY B CA 1
ATOM 2321 C C . GLY B 1 105 ? -3.546 36.588 39.173 1.00 31.11 83 GLY B C 1
ATOM 2322 O O . GLY B 1 105 ? -3.810 37.378 38.271 1.00 30.85 83 GLY B O 1
ATOM 2323 N N . ILE B 1 106 ? -3.691 35.275 39.054 1.00 30.14 84 ILE B N 1
ATOM 2324 C CA . ILE B 1 106 ? -4.186 34.640 37.853 1.00 30.49 84 ILE B CA 1
ATOM 2325 C C . ILE B 1 106 ? -5.677 34.410 38.046 1.00 30.59 84 ILE B C 1
ATOM 2326 O O . ILE B 1 106 ? -6.090 33.795 39.035 1.00 31.99 84 ILE B O 1
ATOM 2331 N N . LYS B 1 107 ? -6.475 34.923 37.121 1.00 30.13 85 LYS B N 1
ATOM 2332 C CA . LYS B 1 107 ? -7.905 34.672 37.121 1.00 30.50 85 LYS B CA 1
ATOM 2333 C C . LYS B 1 107 ? -8.155 33.209 36.827 1.00 29.11 85 LYS B C 1
ATOM 2334 O O . LYS B 1 107 ? -7.556 32.647 35.926 1.00 28.97 85 LYS B O 1
ATOM 2340 N N . TYR B 1 108 ? -9.019 32.588 37.624 1.00 27.68 86 TYR B N 1
ATOM 2341 C CA . TYR B 1 108 ? -9.396 31.201 37.427 1.00 25.87 86 TYR B CA 1
ATOM 2342 C C . TYR B 1 108 ? -10.842 31.122 36.948 1.00 25.85 86 TYR B C 1
ATOM 2343 O O . TYR B 1 108 ? -11.690 31.808 37.512 1.00 26.31 86 TYR B O 1
ATOM 2352 N N . ILE B 1 109 ? -11.095 30.323 35.900 1.00 26.12 87 ILE B N 1
ATOM 2353 C CA A ILE B 1 109 ? -12.465 30.067 35.402 0.50 26.26 87 ILE B CA 1
ATOM 2354 C CA B ILE B 1 109 ? -12.475 30.038 35.488 0.50 26.09 87 ILE B CA 1
ATOM 2355 C C . ILE B 1 109 ? -12.665 28.575 35.040 1.00 26.51 87 ILE B C 1
ATOM 2356 O O . ILE B 1 109 ? -11.867 27.992 34.296 1.00 26.81 87 ILE B O 1
ATOM 2365 N N . LYS B 1 110 ? -13.722 27.952 35.563 1.00 27.90 88 LYS B N 1
ATOM 2366 C CA . LYS B 1 110 ? -14.120 26.621 35.109 1.00 29.34 88 LYS B CA 1
ATOM 2367 C C . LYS B 1 110 ? -15.044 26.765 33.881 1.00 29.74 88 LYS B C 1
ATOM 2368 O O . LYS B 1 110 ? -16.014 27.535 33.899 1.00 30.10 88 LYS B O 1
ATOM 2374 N N . LEU B 1 111 ? -14.724 26.013 32.832 1.00 30.66 89 LEU B N 1
ATOM 2375 C CA . LEU B 1 111 ? -15.603 25.868 31.672 1.00 31.84 89 LEU B CA 1
ATOM 2376 C C . LEU B 1 111 ? -15.823 24.384 31.439 1.00 31.43 89 LEU B C 1
ATOM 2377 O O . LEU B 1 111 ? -14.947 23.699 30.889 1.00 32.02 89 LEU B O 1
ATOM 2382 N N . GLN B 1 112 ? -16.996 23.919 31.855 1.00 32.61 90 GLN B N 1
ATOM 2383 C CA . GLN B 1 112 ? -17.395 22.524 31.702 1.00 33.11 90 GLN B CA 1
ATOM 2384 C C . GLN B 1 112 ? -18.043 22.349 30.333 1.00 32.52 90 GLN B C 1
ATOM 2385 O O . GLN B 1 112 ? -19.041 22.983 30.039 1.00 33.76 90 GLN B O 1
ATOM 2391 N N . CYS B 1 113 ? -17.447 21.508 29.496 1.00 31.71 91 CYS B N 1
ATOM 2392 C CA . CYS B 1 113 ? -17.920 21.232 28.148 1.00 31.70 91 CYS B CA 1
ATOM 2393 C C . CYS B 1 113 ? -18.834 20.010 28.173 1.00 31.68 91 CYS B C 1
ATOM 2394 O O . CYS B 1 113 ? -18.875 19.291 29.180 1.00 32.39 91 CYS B O 1
ATOM 2397 N N . LYS B 1 114 ? -19.610 19.801 27.099 1.00 31.34 92 LYS B N 1
ATOM 2398 C CA . LYS B 1 114 ? -20.454 18.610 26.950 1.00 32.24 92 LYS B CA 1
ATOM 2399 C C . LYS B 1 114 ? -19.642 17.348 27.148 1.00 31.33 92 LYS B C 1
ATOM 2400 O O . LYS B 1 114 ? -18.513 17.248 26.677 1.00 32.06 92 LYS B O 1
ATOM 2404 N N . GLY B 1 115 ? -20.214 16.405 27.875 1.00 30.89 93 GLY B N 1
ATOM 2405 C CA . GLY B 1 115 ? -19.536 15.169 28.205 1.00 31.27 93 GLY B CA 1
ATOM 2406 C C . GLY B 1 115 ? -19.882 14.059 27.265 1.00 31.14 93 GLY B C 1
ATOM 2407 O O . GLY B 1 115 ? -20.259 14.316 26.129 1.00 31.93 93 GLY B O 1
ATOM 2408 N N . HIS B 1 116 ? -19.745 12.823 27.736 1.00 31.36 94 HIS B N 1
ATOM 2409 C CA . HIS B 1 116 ? -20.136 11.627 26.969 1.00 32.11 94 HIS B CA 1
ATOM 2410 C C . HIS B 1 116 ? -19.401 11.536 25.618 1.00 32.87 94 HIS B C 1
ATOM 2411 O O . HIS B 1 116 ? -19.986 11.177 24.590 1.00 33.39 94 HIS B O 1
ATOM 2413 N N . GLY B 1 117 ? -18.117 11.853 25.649 1.00 33.59 95 GLY B N 1
ATOM 2414 C CA . GLY B 1 117 ? -17.251 11.792 24.471 1.00 34.84 95 GLY B CA 1
ATOM 2415 C C . GLY B 1 117 ? -17.447 12.878 23.421 1.00 35.83 95 GLY B C 1
ATOM 2416 O O . GLY B 1 117 ? -16.711 12.907 22.414 1.00 37.55 95 GLY B O 1
ATOM 2417 N N . GLU B 1 118 ? -18.401 13.786 23.652 1.00 34.89 96 GLU B N 1
ATOM 2418 C CA . GLU B 1 118 ? -18.754 14.784 22.653 1.00 34.73 96 GLU B CA 1
ATOM 2419 C C . GLU B 1 118 ? -17.674 15.833 22.443 1.00 34.19 96 GLU B C 1
ATOM 2420 O O . GLU B 1 118 ? -16.956 16.221 23.362 1.00 34.46 96 GLU B O 1
ATOM 2426 N N . CYS B 1 119 ? -17.557 16.279 21.198 1.00 33.41 97 CYS B N 1
ATOM 2427 C CA . CYS B 1 119 ? -16.786 17.462 20.878 1.00 33.56 97 CYS B CA 1
ATOM 2428 C C . CYS B 1 119 ? -17.352 18.688 21.616 1.00 31.53 97 CYS B C 1
ATOM 2429 O O . CYS B 1 119 ? -18.564 18.800 21.800 1.00 32.44 97 CYS B O 1
ATOM 2432 N N . PRO B 1 120 ? -16.471 19.609 22.058 1.00 30.93 98 PRO B N 1
ATOM 2433 C CA . PRO B 1 120 ? -17.030 20.831 22.600 1.00 30.51 98 PRO B CA 1
ATOM 2434 C C . PRO B 1 120 ? -18.038 21.385 21.606 1.00 29.40 98 PRO B C 1
ATOM 2435 O O . PRO B 1 120 ? -17.763 21.429 20.411 1.00 28.92 98 PRO B O 1
ATOM 2439 N N . THR B 1 121 ? -19.171 21.794 22.132 1.00 28.19 99 THR B N 1
ATOM 2440 C CA . THR B 1 121 ? -20.301 22.283 21.333 1.00 29.01 99 THR B CA 1
ATOM 2441 C C . THR B 1 121 ? -20.041 23.702 20.818 1.00 28.68 99 THR B C 1
ATOM 2442 O O . THR B 1 121 ? -19.043 24.342 21.185 1.00 28.37 99 THR B O 1
ATOM 2446 N N . THR B 1 122 ? -20.976 24.172 19.988 1.00 29.42 100 THR B N 1
ATOM 2447 C CA . THR B 1 122 ? -20.982 25.541 19.489 1.00 29.39 100 THR B CA 1
ATOM 2448 C C . THR B 1 122 ? -21.151 26.509 20.659 1.00 28.70 100 THR B C 1
ATOM 2449 O O . THR B 1 122 ? -20.562 27.584 20.660 1.00 27.51 100 THR B O 1
ATOM 2453 N N . GLU B 1 123 ? -21.919 26.095 21.653 1.00 27.88 101 GLU B N 1
ATOM 2454 C CA . GLU B 1 123 ? -22.060 26.869 22.870 1.00 28.49 101 GLU B CA 1
ATOM 2455 C C . GLU B 1 123 ? -20.751 26.959 23.627 1.00 28.16 101 GLU B C 1
ATOM 2456 O O . GLU B 1 123 ? -20.326 28.024 23.984 1.00 26.99 101 GLU B O 1
ATOM 2462 N N . ASN B 1 124 ? -20.142 25.809 23.870 1.00 27.32 102 ASN B N 1
ATOM 2463 C CA . ASN B 1 124 ? -18.831 25.741 24.521 1.00 27.23 102 ASN B CA 1
ATOM 2464 C C . ASN B 1 124 ? -17.771 26.628 23.857 1.00 26.23 102 ASN B C 1
ATOM 2465 O O . ASN B 1 124 ? -17.029 27.315 24.529 1.00 25.80 102 ASN B O 1
ATOM 2470 N N . THR B 1 125 ? -17.686 26.574 22.532 1.00 25.60 103 THR B N 1
ATOM 2471 C CA A THR B 1 125 ? -16.697 27.317 21.849 0.50 25.54 103 THR B CA 1
ATOM 2472 C CA B THR B 1 125 ? -16.743 27.305 21.806 0.50 25.37 103 THR B CA 1
ATOM 2473 C C . THR B 1 125 ? -16.974 28.797 22.006 1.00 25.33 103 THR B C 1
ATOM 2474 O O . THR B 1 125 ? -16.062 29.570 22.096 1.00 26.39 103 THR B O 1
ATOM 2481 N N . GLU B 1 126 ? -18.222 29.206 21.827 1.00 26.66 104 GLU B N 1
ATOM 2482 C CA . GLU B 1 126 ? -18.590 30.609 21.985 1.00 27.18 104 GLU B CA 1
ATOM 2483 C C . GLU B 1 126 ? -18.199 31.091 23.382 1.00 26.80 104 GLU B C 1
ATOM 2484 O O . GLU B 1 126 ? -17.676 32.197 23.545 1.00 26.23 104 GLU B O 1
ATOM 2490 N N . THR B 1 127 ? -18.484 30.268 24.386 1.00 27.06 105 THR B N 1
ATOM 2491 C CA . THR B 1 127 ? -18.192 30.602 25.757 1.00 26.50 105 THR B CA 1
ATOM 2492 C C . THR B 1 127 ? -16.669 30.832 25.909 1.00 27.15 105 THR B C 1
ATOM 2493 O O . THR B 1 127 ? -16.267 31.874 26.428 1.00 28.84 105 THR B O 1
ATOM 2497 N N . PHE B 1 128 ? -15.872 29.898 25.418 1.00 26.75 106 PHE B N 1
ATOM 2498 C CA . PHE B 1 128 ? -14.404 29.954 25.463 1.00 27.02 106 PHE B CA 1
ATOM 2499 C C . PHE B 1 128 ? -13.896 31.201 24.752 1.00 27.47 106 PHE B C 1
ATOM 2500 O O . PHE B 1 128 ? -13.093 31.953 25.282 1.00 27.60 106 PHE B O 1
ATOM 2508 N N . ILE B 1 129 ? -14.343 31.402 23.521 1.00 26.81 107 ILE B N 1
ATOM 2509 C CA . ILE B 1 129 ? -13.930 32.594 22.760 1.00 28.76 107 ILE B CA 1
ATOM 2510 C C . ILE B 1 129 ? -14.222 33.909 23.460 1.00 29.11 107 ILE B C 1
ATOM 2511 O O . ILE B 1 129 ? -13.352 34.773 23.509 1.00 30.76 107 ILE B O 1
ATOM 2516 N N . ARG B 1 130 ? -15.426 34.085 23.993 1.00 29.76 108 ARG B N 1
ATOM 2517 C CA . ARG B 1 130 ? -15.768 35.328 24.664 1.00 30.24 108 ARG B CA 1
ATOM 2518 C C . ARG B 1 130 ? -14.944 35.519 25.936 1.00 30.42 108 ARG B C 1
ATOM 2519 O O . ARG B 1 130 ? -14.549 36.626 26.256 1.00 30.48 108 ARG B O 1
ATOM 2527 N N . LEU B 1 131 ? -14.682 34.434 26.649 1.00 30.24 109 LEU B N 1
ATOM 2528 C CA . LEU B 1 131 ? -13.859 34.472 27.854 1.00 31.78 109 LEU B CA 1
ATOM 2529 C C . LEU B 1 131 ? -12.447 34.992 27.543 1.00 31.48 109 LEU B C 1
ATOM 2530 O O . LEU B 1 131 ? -11.922 35.879 28.221 1.00 30.23 109 LEU B O 1
ATOM 2535 N N . CYS B 1 132 ? -11.854 34.453 26.488 1.00 31.45 110 CYS B N 1
ATOM 2536 C CA . CYS B 1 132 ? -10.458 34.719 26.151 1.00 32.63 110 CYS B CA 1
ATOM 2537 C C . CYS B 1 132 ? -10.252 36.051 25.452 1.00 34.48 110 CYS B C 1
ATOM 2538 O O . CYS B 1 132 ? -9.199 36.681 25.599 1.00 34.52 110 CYS B O 1
ATOM 2541 N N . GLU B 1 133 ? -11.254 36.516 24.717 1.00 36.14 111 GLU B N 1
ATOM 2542 C CA . GLU B 1 133 ? -11.087 37.743 23.962 1.00 38.42 111 GLU B CA 1
ATOM 2543 C C . GLU B 1 133 ? -10.892 38.952 24.907 1.00 39.25 111 GLU B C 1
ATOM 2544 O O . GLU B 1 133 ? -10.285 39.932 24.518 1.00 39.78 111 GLU B O 1
ATOM 2550 N N . ARG B 1 134 ? -11.380 38.841 26.145 1.00 41.00 112 ARG B N 1
ATOM 2551 C CA . ARG B 1 134 ? -10.997 39.727 27.279 1.00 42.24 112 ARG B CA 1
ATOM 2552 C C . ARG B 1 134 ? -9.509 39.700 27.736 1.00 43.25 112 ARG B C 1
ATOM 2553 O O . ARG B 1 134 ? -9.062 40.582 28.476 1.00 43.87 112 ARG B O 1
ATOM 2555 N N . PHE B 1 135 ? -8.756 38.689 27.329 1.00 44.42 113 PHE B N 1
ATOM 2556 C CA . PHE B 1 135 ? -7.309 38.662 27.547 1.00 45.33 113 PHE B CA 1
ATOM 2557 C C . PHE B 1 135 ? -6.581 38.869 26.237 1.00 46.60 113 PHE B C 1
ATOM 2558 O O . PHE B 1 135 ? -5.656 38.143 25.867 1.00 46.94 113 PHE B O 1
ATOM 2566 N N . ASN B 1 136 ? -7.148 39.806 25.497 1.00 47.81 114 ASN B N 1
ATOM 2567 C CA . ASN B 1 136 ? -6.413 40.867 24.850 1.00 48.71 114 ASN B CA 1
ATOM 2568 C C . ASN B 1 136 ? -7.033 42.202 25.246 1.00 49.58 114 ASN B C 1
ATOM 2569 O O . ASN B 1 136 ? -6.343 43.218 25.298 1.00 49.98 114 ASN B O 1
ATOM 2574 N N . GLU B 1 137 ? -8.337 42.183 25.537 1.00 50.38 115 GLU B N 1
ATOM 2575 C CA . GLU B 1 137 ? -9.174 43.388 25.527 1.00 51.07 115 GLU B CA 1
ATOM 2576 C C . GLU B 1 137 ? -8.977 44.220 26.779 1.00 51.08 115 GLU B C 1
ATOM 2577 O O . GLU B 1 137 ? -8.812 45.436 26.703 1.00 51.08 115 GLU B O 1
ATOM 2583 N N . ARG B 1 138 ? -9.033 43.573 27.932 1.00 51.25 116 ARG B N 1
ATOM 2584 C CA . ARG B 1 138 ? -8.777 44.251 29.188 1.00 51.54 116 ARG B CA 1
ATOM 2585 C C . ARG B 1 138 ? -7.429 43.872 29.758 1.00 51.77 116 ARG B C 1
ATOM 2586 O O . ARG B 1 138 ? -7.035 44.368 30.807 1.00 52.19 116 ARG B O 1
ATOM 2588 N N . ASN B 1 139 ? -6.733 42.986 29.055 1.00 51.96 117 ASN B N 1
ATOM 2589 C CA . ASN B 1 139 ? -5.329 42.719 29.296 1.00 51.89 117 ASN B CA 1
ATOM 2590 C C . ASN B 1 139 ? -4.527 42.615 28.013 1.00 51.94 117 ASN B C 1
ATOM 2591 O O . ASN B 1 139 ? -3.828 41.641 27.785 1.00 52.38 117 ASN B O 1
ATOM 2596 N N . GLU B 1 142 ? -0.126 38.641 27.744 1.00 36.13 120 GLU B N 1
ATOM 2597 C CA . GLU B 1 142 ? -0.273 37.638 28.796 1.00 35.40 120 GLU B CA 1
ATOM 2598 C C . GLU B 1 142 ? -0.804 36.344 28.252 1.00 34.07 120 GLU B C 1
ATOM 2599 O O . GLU B 1 142 ? -1.639 36.343 27.355 1.00 34.44 120 GLU B O 1
ATOM 2605 N N . LEU B 1 143 ? -0.333 35.247 28.829 1.00 31.91 121 LEU B N 1
ATOM 2606 C CA . LEU B 1 143 ? -0.740 33.927 28.436 1.00 30.96 121 LEU B CA 1
ATOM 2607 C C . LEU B 1 143 ? -2.068 33.608 29.065 1.00 29.53 121 LEU B C 1
ATOM 2608 O O . LEU B 1 143 ? -2.386 34.048 30.164 1.00 28.60 121 LEU B O 1
ATOM 2613 N N . ILE B 1 144 ? -2.845 32.828 28.338 1.00 28.39 122 ILE B N 1
ATOM 2614 C CA . ILE B 1 144 ? -4.012 32.188 28.869 1.00 28.58 122 ILE B CA 1
ATOM 2615 C C . ILE B 1 144 ? -3.713 30.709 29.028 1.00 28.14 122 ILE B C 1
ATOM 2616 O O . ILE B 1 144 ? -3.558 29.951 28.046 1.00 29.24 122 ILE B O 1
ATOM 2621 N N . GLY B 1 145 ? -3.690 30.246 30.267 1.00 28.30 123 GLY B N 1
ATOM 2622 C CA . GLY B 1 145 ? -3.618 28.814 30.470 1.00 28.40 123 GLY B CA 1
ATOM 2623 C C . GLY B 1 145 ? -4.893 28.046 30.180 1.00 27.72 123 GLY B C 1
ATOM 2624 O O . GLY B 1 145 ? -6.014 28.524 30.440 1.00 27.28 123 GLY B O 1
ATOM 2625 N N . VAL B 1 146 ? -4.750 26.861 29.610 1.00 27.91 124 VAL B N 1
ATOM 2626 C CA . VAL B 1 146 ? -5.892 25.999 29.331 1.00 28.22 124 VAL B CA 1
ATOM 2627 C C . VAL B 1 146 ? -5.549 24.573 29.696 1.00 28.55 124 VAL B C 1
ATOM 2628 O O . VAL B 1 146 ? -4.557 24.011 29.196 1.00 29.48 124 VAL B O 1
ATOM 2632 N N . HIS B 1 147 ? -6.387 23.981 30.542 1.00 28.65 125 HIS B N 1
ATOM 2633 C CA . HIS B 1 147 ? -6.234 22.572 30.862 1.00 28.43 125 HIS B CA 1
ATOM 2634 C C . HIS B 1 147 ? -7.531 21.762 30.947 1.00 29.13 125 HIS B C 1
ATOM 2635 O O . HIS B 1 147 ? -8.553 22.197 31.480 1.00 29.03 125 HIS B O 1
ATOM 2642 N N . CYS B 1 148 ? -7.423 20.527 30.468 1.00 29.48 126 CYS B N 1
ATOM 2643 C CA . CYS B 1 148 ? -8.422 19.507 30.722 1.00 29.87 126 CYS B CA 1
ATOM 2644 C C . CYS B 1 148 ? -7.715 18.516 31.683 1.00 27.62 126 CYS B C 1
ATOM 2645 O O . CYS B 1 148 ? -6.848 18.957 32.448 1.00 29.46 126 CYS B O 1
ATOM 2648 N N . THR B 1 149 ? -8.048 17.230 31.668 1.00 27.48 127 THR B N 1
ATOM 2649 C CA . THR B 1 149 ? -7.354 16.310 32.559 1.00 28.16 127 THR B CA 1
ATOM 2650 C C . THR B 1 149 ? -5.914 16.088 32.092 1.00 28.63 127 THR B C 1
ATOM 2651 O O . THR B 1 149 ? -4.962 16.213 32.863 1.00 27.65 127 THR B O 1
ATOM 2655 N N . HIS B 1 150 ? -5.738 15.873 30.790 1.00 27.52 128 HIS B N 1
ATOM 2656 C CA . HIS B 1 150 ? -4.415 15.659 30.220 1.00 27.54 128 HIS B CA 1
ATOM 2657 C C . HIS B 1 150 ? -3.887 16.769 29.326 1.00 27.98 128 HIS B C 1
ATOM 2658 O O . HIS B 1 150 ? -2.716 16.781 29.055 1.00 28.77 128 HIS B O 1
ATOM 2665 N N . GLY B 1 151 ? -4.740 17.685 28.882 1.00 27.57 129 GLY B N 1
ATOM 2666 C CA . GLY B 1 151 ? -4.309 18.872 28.105 1.00 28.38 129 GLY B CA 1
ATOM 2667 C C . GLY B 1 151 ? -4.072 18.709 26.611 1.00 26.39 129 GLY B C 1
ATOM 2668 O O . GLY B 1 151 ? -3.192 19.317 26.075 1.00 26.65 129 GLY B O 1
ATOM 2669 N N . PHE B 1 152 ? -4.729 17.731 25.983 1.00 25.90 130 PHE B N 1
ATOM 2670 C CA . PHE B 1 152 ? -4.579 17.516 24.539 1.00 26.60 130 PHE B CA 1
ATOM 2671 C C . PHE B 1 152 ? -5.892 17.722 23.773 1.00 28.18 130 PHE B C 1
ATOM 2672 O O . PHE B 1 152 ? -5.927 18.547 22.853 1.00 28.82 130 PHE B O 1
ATOM 2680 N N . ASN B 1 153 ? -6.936 16.960 24.089 1.00 27.99 131 ASN B N 1
ATOM 2681 C CA . ASN B 1 153 ? -8.132 16.938 23.241 1.00 27.63 131 ASN B CA 1
ATOM 2682 C C . ASN B 1 153 ? -9.075 18.113 23.384 1.00 27.84 131 ASN B C 1
ATOM 2683 O O . ASN B 1 153 ? -9.188 18.862 22.430 1.00 27.05 131 ASN B O 1
ATOM 2688 N N . ARG B 1 154 ? -9.767 18.260 24.507 1.00 27.14 132 ARG B N 1
ATOM 2689 C CA . ARG B 1 154 ? -10.581 19.463 24.697 1.00 27.19 132 ARG B CA 1
ATOM 2690 C C . ARG B 1 154 ? -9.759 20.745 24.656 1.00 26.87 132 ARG B C 1
ATOM 2691 O O . ARG B 1 154 ? -10.242 21.739 24.084 1.00 26.62 132 ARG B O 1
ATOM 2699 N N . THR B 1 155 ? -8.589 20.761 25.303 1.00 27.72 133 THR B N 1
ATOM 2700 C CA . THR B 1 155 ? -7.645 21.892 25.328 1.00 26.77 133 THR B CA 1
ATOM 2701 C C . THR B 1 155 ? -7.283 22.331 23.899 1.00 25.84 133 THR B C 1
ATOM 2702 O O . THR B 1 155 ? -7.435 23.527 23.538 1.00 25.77 133 THR B O 1
ATOM 2706 N N . GLY B 1 156 ? -6.903 21.364 23.087 1.00 26.34 134 GLY B N 1
ATOM 2707 C CA . GLY B 1 156 ? -6.508 21.597 21.726 1.00 26.31 134 GLY B CA 1
ATOM 2708 C C . GLY B 1 156 ? -7.674 22.048 20.871 1.00 27.34 134 GLY B C 1
ATOM 2709 O O . GLY B 1 156 ? -7.559 22.974 20.084 1.00 28.01 134 GLY B O 1
ATOM 2710 N N . PHE B 1 157 ? -8.789 21.369 21.014 1.00 28.46 135 PHE B N 1
ATOM 2711 C CA . PHE B 1 157 ? -9.974 21.733 20.285 1.00 26.75 135 PHE B CA 1
ATOM 2712 C C . PHE B 1 157 ? -10.348 23.197 20.469 1.00 27.72 135 PHE B C 1
ATOM 2713 O O . PHE B 1 157 ? -10.537 23.899 19.488 1.00 28.22 135 PHE B O 1
ATOM 2721 N N . LEU B 1 158 ? -10.446 23.656 21.724 1.00 27.62 136 LEU B N 1
ATOM 2722 C CA . LEU B 1 158 ? -10.845 25.043 21.988 1.00 27.64 136 LEU B CA 1
ATOM 2723 C C . LEU B 1 158 ? -9.822 26.048 21.550 1.00 27.09 136 LEU B C 1
ATOM 2724 O O . LEU B 1 158 ? -10.198 27.108 21.033 1.00 26.40 136 LEU B O 1
ATOM 2729 N N . ILE B 1 159 ? -8.547 25.766 21.739 1.00 27.72 137 ILE B N 1
ATOM 2730 C CA . ILE B 1 159 ? -7.505 26.660 21.280 1.00 27.91 137 ILE B CA 1
ATOM 2731 C C . ILE B 1 159 ? -7.602 26.840 19.764 1.00 28.07 137 ILE B C 1
ATOM 2732 O O . ILE B 1 159 ? -7.477 27.923 19.274 1.00 27.09 137 ILE B O 1
ATOM 2737 N N . CYS B 1 160 ? -7.795 25.754 19.045 1.00 28.57 138 CYS B N 1
ATOM 2738 C CA . CYS B 1 160 ? -7.861 25.788 17.586 1.00 28.16 138 CYS B CA 1
ATOM 2739 C C . CYS B 1 160 ? -9.100 26.546 17.095 1.00 28.50 138 CYS B C 1
ATOM 2740 O O . CYS B 1 160 ? -9.010 27.334 16.148 1.00 29.84 138 CYS B O 1
ATOM 2743 N N . ALA B 1 161 ? -10.238 26.356 17.749 1.00 28.41 139 ALA B N 1
ATOM 2744 C CA . ALA B 1 161 ? -11.431 27.097 17.384 1.00 27.81 139 ALA B CA 1
ATOM 2745 C C . ALA B 1 161 ? -11.189 28.590 17.560 1.00 27.92 139 ALA B C 1
ATOM 2746 O O . ALA B 1 161 ? -11.614 29.393 16.726 1.00 26.72 139 ALA B O 1
ATOM 2748 N N . PHE B 1 162 ? -10.523 28.964 18.645 1.00 26.57 140 PHE B N 1
ATOM 2749 C CA . PHE B 1 162 ? -10.205 30.384 18.885 1.00 26.96 140 PHE B CA 1
ATOM 2750 C C . PHE B 1 162 ? -9.312 30.936 17.785 1.00 27.15 140 PHE B C 1
ATOM 2751 O O . PHE B 1 162 ? -9.581 32.001 17.232 1.00 26.25 140 PHE B O 1
ATOM 2759 N N . LEU B 1 163 ? -8.237 30.227 17.476 1.00 27.73 141 LEU B N 1
ATOM 2760 C CA . LEU B 1 163 ? -7.311 30.663 16.446 1.00 28.41 141 LEU B CA 1
ATOM 2761 C C . LEU B 1 163 ? -8.041 30.908 15.141 1.00 28.25 141 LEU B C 1
ATOM 2762 O O . LEU B 1 163 ? -7.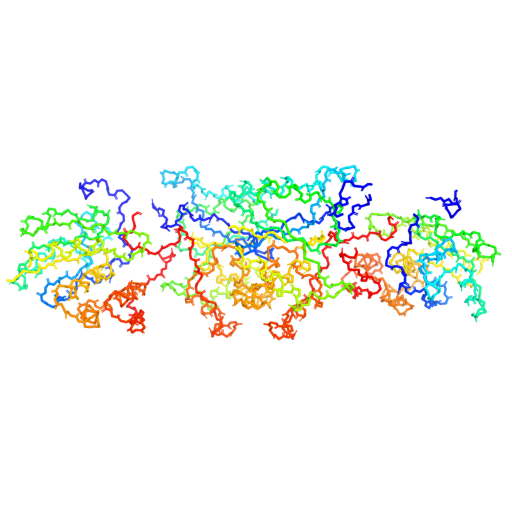847 31.950 14.490 1.00 27.58 141 LEU B O 1
ATOM 2767 N N . VAL B 1 164 ? -8.942 29.999 14.781 1.00 28.34 142 VAL B N 1
ATOM 2768 C CA . VAL B 1 164 ? -9.684 30.152 13.512 1.00 28.41 142 VAL B CA 1
ATOM 2769 C C . VAL B 1 164 ? -10.713 31.276 13.606 1.00 29.05 142 VAL B C 1
ATOM 2770 O O . VAL B 1 164 ? -10.672 32.224 12.815 1.00 28.52 142 VAL B O 1
ATOM 2774 N N . GLU B 1 165 ? -11.604 31.203 14.604 1.00 29.03 143 GLU B N 1
ATOM 2775 C CA . GLU B 1 165 ? -12.738 32.133 14.660 1.00 29.65 143 GLU B CA 1
ATOM 2776 C C . GLU B 1 165 ? -12.320 33.568 14.966 1.00 30.33 143 GLU B C 1
ATOM 2777 O O . GLU B 1 165 ? -12.882 34.500 14.412 1.00 29.73 143 GLU B O 1
ATOM 2783 N N . LYS B 1 166 ? -11.351 33.734 15.860 1.00 30.17 144 LYS B N 1
ATOM 2784 C CA . LYS B 1 166 ? -10.971 35.055 16.354 1.00 30.76 144 LYS B CA 1
ATOM 2785 C C . LYS B 1 166 ? -9.731 35.614 15.678 1.00 30.78 144 LYS B C 1
ATOM 2786 O O . LYS B 1 166 ? -9.662 36.821 15.419 1.00 32.15 144 LYS B O 1
ATOM 2792 N N . MET B 1 167 ? -8.769 34.758 15.347 1.00 31.31 145 MET B N 1
ATOM 2793 C CA A MET B 1 167 ? -7.508 35.224 14.756 0.70 31.52 145 MET B CA 1
ATOM 2794 C CA B MET B 1 167 ? -7.504 35.211 14.755 0.30 30.74 145 MET B CA 1
ATOM 2795 C C . MET B 1 167 ? -7.405 34.943 13.250 1.00 30.61 145 MET B C 1
ATOM 2796 O O . MET B 1 167 ? -6.400 35.258 12.634 1.00 30.41 145 MET B O 1
ATOM 2805 N N . ASP B 1 168 ? -8.460 34.377 12.666 1.00 29.77 146 ASP B N 1
ATOM 2806 C CA . ASP B 1 168 ? -8.550 34.114 11.214 1.00 29.10 146 ASP B CA 1
ATOM 2807 C C . ASP B 1 168 ? -7.433 33.224 10.653 1.00 28.24 146 ASP B C 1
ATOM 2808 O O . ASP B 1 168 ? -7.033 33.365 9.485 1.00 27.09 146 ASP B O 1
ATOM 2813 N N . TRP B 1 169 ? -6.955 32.298 11.478 1.00 26.96 147 TRP B N 1
ATOM 2814 C CA . TRP B 1 169 ? -6.051 31.245 11.032 1.00 26.85 147 TRP B CA 1
ATOM 2815 C C . TRP B 1 169 ? -6.794 30.232 10.186 1.00 26.59 147 TRP B C 1
ATOM 2816 O O . TRP B 1 169 ? -7.979 30.046 10.344 1.00 27.13 147 TRP B O 1
ATOM 2827 N N . SER B 1 170 ? -6.079 29.562 9.298 1.00 20.00 148 SER B N 1
ATOM 2828 C CA . SER B 1 170 ? -6.581 28.329 8.745 1.00 20.00 148 SER B CA 1
ATOM 2829 C C . SER B 1 170 ? -6.620 27.243 9.800 1.00 20.00 148 SER B C 1
ATOM 2830 O O . SER B 1 170 ? -5.825 27.244 10.718 1.00 25.29 148 SER B O 1
ATOM 2833 N N . ILE B 1 171 ? -7.571 26.338 9.668 1.00 26.19 149 ILE B N 1
ATOM 2834 C CA . ILE B 1 171 ? -7.662 25.223 10.582 1.00 25.75 149 ILE B CA 1
ATOM 2835 C C . ILE B 1 171 ? -6.440 24.308 10.437 1.00 25.92 149 ILE B C 1
ATOM 2836 O O . ILE B 1 171 ? -5.983 23.745 11.393 1.00 26.47 149 ILE B O 1
ATOM 2841 N N . GLU B 1 172 ? -5.916 24.190 9.224 1.00 26.11 150 GLU B N 1
ATOM 2842 C CA . GLU B 1 172 ? -4.651 23.480 9.035 1.00 26.13 150 GLU B CA 1
ATOM 2843 C C . GLU B 1 172 ? -3.523 24.070 9.892 1.00 25.77 150 GLU B C 1
ATOM 2844 O O . GLU B 1 172 ? -2.801 23.340 10.557 1.00 24.87 150 GLU B O 1
ATOM 2850 N N . ALA B 1 173 ? -3.394 25.387 9.902 1.00 24.57 151 ALA B N 1
ATOM 2851 C CA . ALA B 1 173 ? -2.322 26.031 10.645 1.00 23.63 151 ALA B CA 1
ATOM 2852 C C . ALA B 1 173 ? -2.582 25.868 12.139 1.00 23.34 151 ALA B C 1
ATOM 2853 O O . ALA B 1 173 ? -1.630 25.608 12.868 1.00 24.94 151 ALA B O 1
ATOM 2855 N N . ALA B 1 174 ? -3.818 26.057 12.580 1.00 24.03 152 ALA B N 1
ATOM 2856 C CA . ALA B 1 174 ? -4.151 25.884 14.012 1.00 23.90 152 ALA B CA 1
ATOM 2857 C C . ALA B 1 174 ? -3.848 24.511 14.549 1.00 24.97 152 ALA B C 1
ATOM 2858 O O . ALA B 1 174 ? -3.159 24.401 15.576 1.00 25.31 152 ALA B O 1
ATOM 2860 N N . VAL B 1 175 ? -4.271 23.468 13.834 1.00 24.32 153 VAL B N 1
ATOM 2861 C CA . VAL B 1 175 ? -4.108 22.086 14.291 1.00 25.16 153 VAL B CA 1
ATOM 2862 C C . VAL B 1 175 ? -2.613 21.710 14.300 1.00 24.79 153 VAL B C 1
ATOM 2863 O O . VAL B 1 175 ? -2.116 21.078 15.239 1.00 26.80 153 VAL B O 1
ATOM 2867 N N . ALA B 1 176 ? -1.882 22.094 13.253 1.00 24.99 154 ALA B N 1
ATOM 2868 C CA . ALA B 1 176 ? -0.453 21.844 13.154 1.00 25.39 154 ALA B CA 1
ATOM 2869 C C . ALA B 1 176 ? 0.290 22.581 14.252 1.00 25.80 154 ALA B C 1
ATOM 2870 O O . ALA B 1 176 ? 1.217 22.054 14.822 1.00 26.27 154 ALA B O 1
ATOM 2872 N N . THR B 1 177 ? -0.141 23.803 14.541 1.00 25.95 155 THR B N 1
ATOM 2873 C CA . THR B 1 177 ? 0.543 24.606 15.537 1.00 26.07 155 THR B CA 1
ATOM 2874 C C . THR B 1 177 ? 0.434 23.950 16.927 1.00 25.93 155 THR B C 1
ATOM 2875 O O . THR B 1 177 ? 1.420 23.905 17.673 1.00 27.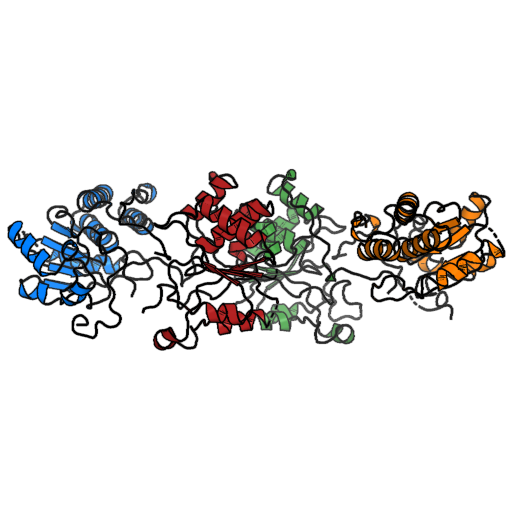26 155 THR B O 1
ATOM 2879 N N . PHE B 1 178 ? -0.768 23.443 17.232 1.00 26.36 156 PHE B N 1
ATOM 2880 C CA . PHE B 1 178 ? -1.028 22.757 18.478 1.00 27.52 156 PHE B CA 1
ATOM 2881 C C . PHE B 1 178 ? -0.242 21.454 18.566 1.00 26.84 156 PHE B C 1
ATOM 2882 O O . PHE B 1 178 ? 0.331 21.178 19.619 1.00 26.05 156 PHE B O 1
ATOM 2890 N N . ALA B 1 179 ? -0.199 20.682 17.476 1.00 25.24 157 ALA B N 1
ATOM 2891 C CA . ALA B 1 179 ? 0.603 19.451 17.460 1.00 26.53 157 ALA B CA 1
ATOM 2892 C C . ALA B 1 179 ? 2.089 19.731 17.686 1.00 26.50 157 ALA B C 1
ATOM 2893 O O . ALA B 1 179 ? 2.737 18.946 18.323 1.00 28.37 157 ALA B O 1
ATOM 2895 N N . GLN B 1 180 ? 2.644 20.825 17.149 1.00 26.22 158 GLN B N 1
ATOM 2896 C CA . GLN B 1 180 ? 4.014 21.212 17.360 1.00 26.49 158 GLN B CA 1
ATOM 2897 C C . GLN B 1 180 ? 4.270 21.597 18.839 1.00 26.42 158 GLN B C 1
ATOM 2898 O O . GLN B 1 180 ? 5.252 21.163 19.434 1.00 27.16 158 GLN B O 1
ATOM 2904 N N . ALA B 1 181 ? 3.394 22.440 19.374 1.00 27.20 159 ALA B N 1
ATOM 2905 C CA . ALA B 1 181 ? 3.516 22.948 20.744 1.00 27.18 159 ALA B CA 1
ATOM 2906 C C . ALA B 1 181 ? 3.292 21.874 21.811 1.00 27.38 159 ALA B C 1
ATOM 2907 O O . ALA B 1 181 ? 3.838 21.946 22.882 1.00 27.77 159 ALA B O 1
ATOM 2909 N N . ARG B 1 182 ? 2.425 20.906 21.520 1.00 28.06 160 ARG B N 1
ATOM 2910 C CA . ARG B 1 182 ? 1.974 19.912 22.533 1.00 28.55 160 ARG B CA 1
ATOM 2911 C C . ARG B 1 182 ? 1.855 18.538 21.836 1.00 27.23 160 ARG B C 1
ATOM 2912 O O . ARG B 1 182 ? 0.738 18.039 21.651 1.00 27.86 160 ARG B O 1
ATOM 2920 N N . PRO B 1 183 ? 2.998 17.932 21.432 1.00 28.36 161 PRO B N 1
ATOM 2921 C CA . PRO B 1 183 ? 2.955 16.741 20.584 1.00 28.22 161 PRO B CA 1
ATOM 2922 C C . PRO B 1 183 ? 2.306 15.522 21.244 1.00 28.62 161 PRO B C 1
ATOM 2923 O O . PRO B 1 183 ? 2.527 15.288 22.434 1.00 27.36 161 PRO B O 1
ATOM 2927 N N . PRO B 1 184 ? 1.468 14.780 20.493 1.00 28.68 162 PRO B N 1
ATOM 2928 C CA . PRO B 1 184 ? 1.184 14.887 19.060 1.00 28.86 162 PRO B CA 1
ATOM 2929 C C . PRO B 1 184 ? -0.002 15.806 18.699 1.00 29.39 162 PRO B C 1
ATOM 2930 O O . PRO B 1 184 ? -0.538 15.725 17.581 1.00 30.68 162 PRO B O 1
ATOM 2934 N N . GLY B 1 185 ? -0.429 16.648 19.648 1.00 28.58 163 GLY B N 1
ATOM 2935 C CA . GLY B 1 185 ? -1.580 17.512 19.475 1.00 28.42 163 GLY B CA 1
ATOM 2936 C C . GLY B 1 185 ? -2.851 16.761 19.803 1.00 27.92 163 GLY B C 1
ATOM 2937 O O . GLY B 1 185 ? -2.821 15.790 20.535 1.00 28.43 163 GLY B O 1
ATOM 2938 N N . ILE B 1 186 ? -3.974 17.232 19.302 1.00 27.56 164 ILE B N 1
ATOM 2939 C CA . ILE B 1 186 ? -5.254 16.528 19.411 1.00 28.14 164 ILE B CA 1
ATOM 2940 C C . ILE B 1 186 ? -5.099 15.140 18.786 1.00 28.33 164 ILE B C 1
ATOM 2941 O O . ILE B 1 186 ? -4.721 15.026 17.602 1.00 27.66 164 ILE B O 1
ATOM 2946 N N . TYR B 1 187 ? -5.386 14.087 19.539 1.00 28.40 165 TYR B N 1
ATOM 2947 C CA . TYR B 1 187 ? -5.181 12.728 19.000 1.00 29.27 165 TYR B CA 1
ATOM 2948 C C . TYR B 1 187 ? -6.467 11.925 18.885 1.00 29.91 165 TYR B C 1
ATOM 2949 O O . TYR B 1 187 ? -6.454 10.809 18.388 1.00 30.21 165 TYR B O 1
ATOM 2958 N N . LYS B 1 188 ? -7.592 12.502 19.276 1.00 29.98 166 LYS B N 1
ATOM 2959 C CA . LYS B 1 188 ? -8.881 11.835 19.063 1.00 31.72 166 LYS B CA 1
ATOM 2960 C C . LYS B 1 188 ? -9.401 12.195 17.666 1.00 29.87 166 LYS B C 1
ATOM 2961 O O . LYS B 1 188 ? -9.594 13.364 17.319 1.00 29.30 166 LYS B O 1
ATOM 2967 N N . GLY B 1 189 ? -9.590 11.186 16.836 1.00 29.58 167 GLY B N 1
ATOM 2968 C CA . GLY B 1 189 ? -9.945 11.404 15.434 1.00 29.75 167 GLY B CA 1
ATOM 2969 C C . GLY B 1 189 ? -11.237 12.157 15.182 1.00 29.23 167 GLY B C 1
ATOM 2970 O O . GLY B 1 189 ? -11.337 12.917 14.228 1.00 28.44 167 GLY B O 1
ATOM 2971 N N . ASP B 1 190 ? -12.238 11.924 16.011 1.00 29.35 168 ASP B N 1
ATOM 2972 C CA . ASP B 1 190 ? -13.497 12.649 15.861 1.00 30.22 168 ASP B CA 1
ATOM 2973 C C . ASP B 1 190 ? -13.337 14.135 16.148 1.00 29.66 168 ASP B C 1
ATOM 2974 O O . ASP B 1 190 ? -13.999 14.954 15.513 1.00 30.88 168 ASP B O 1
ATOM 2979 N N . TYR B 1 191 ? -12.455 14.487 17.073 1.00 29.56 169 TYR B N 1
ATOM 2980 C CA . TYR B 1 191 ? -12.193 15.909 17.336 1.00 29.35 169 TYR B CA 1
ATOM 2981 C C . TYR B 1 191 ? -11.573 16.611 16.119 1.00 29.11 169 TYR B C 1
ATOM 2982 O O . TYR B 1 191 ? -11.989 17.713 15.755 1.00 29.84 169 TYR B O 1
ATOM 2991 N N . LEU B 1 192 ? -10.539 16.006 15.545 1.00 29.56 170 LEU B N 1
ATOM 2992 C CA . LEU B 1 192 ? -9.920 16.489 14.314 1.00 29.27 170 LEU B CA 1
ATOM 2993 C C . LEU B 1 192 ? -10.896 16.631 13.152 1.00 29.59 170 LEU B C 1
ATOM 2994 O O . LEU B 1 192 ? -10.934 17.659 12.465 1.00 29.10 170 LEU B O 1
ATOM 2999 N N . LYS B 1 193 ? -11.664 15.576 12.907 1.00 29.59 171 LYS B N 1
ATOM 3000 C CA . LYS B 1 193 ? -12.713 15.613 11.896 1.00 29.28 171 LYS B CA 1
ATOM 3001 C C . LYS B 1 193 ? -13.681 16.768 12.117 1.00 28.89 171 LYS B C 1
ATOM 3002 O O . LYS B 1 193 ? -14.030 17.489 11.181 1.00 29.53 171 LYS B O 1
ATOM 3005 N N . GLU B 1 194 ? -14.127 16.946 13.350 1.00 28.47 172 GLU B N 1
ATOM 3006 C CA . GLU B 1 194 ? -15.121 17.962 13.608 1.00 27.84 172 GLU B CA 1
ATOM 3007 C C . GLU B 1 194 ? -14.551 19.371 13.406 1.00 27.04 172 GLU B C 1
ATOM 3008 O O . GLU B 1 194 ? -15.238 20.253 12.921 1.00 27.76 172 GLU B O 1
ATOM 3014 N N . LEU B 1 195 ? -13.296 19.586 13.759 1.00 26.41 173 LEU B N 1
ATOM 3015 C CA . LEU B 1 195 ? -12.683 20.871 13.506 1.00 26.79 173 LEU B CA 1
ATOM 3016 C C . LEU B 1 195 ? -12.599 21.196 12.003 1.00 26.61 173 LEU B C 1
ATOM 3017 O O . LEU B 1 195 ? -12.816 22.321 11.586 1.00 26.40 173 LEU B O 1
ATOM 3022 N N . PHE B 1 196 ? -12.289 20.204 11.195 1.00 26.92 174 PHE B N 1
ATOM 3023 C CA . PHE B 1 196 ? -12.243 20.405 9.742 1.00 27.25 174 PHE B CA 1
ATOM 3024 C C . PHE B 1 196 ? -13.625 20.590 9.131 1.00 27.01 174 PHE B C 1
ATOM 3025 O O . PHE B 1 196 ? -13.818 21.379 8.201 1.00 28.39 174 PHE B O 1
ATOM 3033 N N . ARG B 1 197 ? -14.600 19.890 9.685 1.00 25.76 175 ARG B N 1
ATOM 3034 C CA . ARG B 1 197 ? -15.970 20.088 9.269 1.00 25.87 175 ARG B CA 1
ATOM 3035 C C . ARG B 1 197 ? -16.419 21.539 9.491 1.00 27.12 175 ARG B C 1
ATOM 3036 O O . ARG B 1 197 ? -17.047 22.124 8.607 1.00 28.18 175 ARG B O 1
ATOM 3044 N N . ARG B 1 198 ? -16.124 22.103 10.669 1.00 27.54 176 ARG B N 1
ATOM 3045 C CA . ARG B 1 198 ? -16.570 23.467 10.992 1.00 27.89 176 ARG B CA 1
ATOM 3046 C C . ARG B 1 198 ? -15.789 24.517 10.223 1.00 28.12 176 ARG B C 1
ATOM 3047 O O . ARG B 1 198 ? -16.334 25.485 9.733 1.00 28.35 176 ARG B O 1
ATOM 3055 N N . TYR B 1 199 ? -14.483 24.320 10.148 1.00 28.10 177 TYR B N 1
ATOM 3056 C CA . TYR B 1 199 ? -13.585 25.386 9.754 1.00 29.81 177 TYR B CA 1
ATOM 3057 C C . TYR B 1 199 ? -12.805 25.149 8.461 1.00 30.86 177 TYR B C 1
ATOM 3058 O O . TYR B 1 199 ? -12.049 26.019 8.033 1.00 31.79 177 TYR B O 1
ATOM 3067 N N . GLY B 1 200 ? -12.977 23.989 7.843 1.00 31.20 178 GLY B N 1
ATOM 3068 C CA . GLY B 1 200 ? -12.298 23.724 6.587 1.00 32.44 178 GLY B CA 1
ATOM 3069 C C . GLY B 1 200 ? -13.101 22.767 5.746 1.00 32.69 178 GLY B C 1
ATOM 3070 O O . GLY B 1 200 ? -14.310 22.933 5.591 1.00 32.92 178 GLY B O 1
ATOM 3071 N N . ASP B 1 201 ? -12.401 21.781 5.192 1.00 33.86 179 ASP B N 1
ATOM 3072 C CA . ASP B 1 201 ? -13.004 20.700 4.452 1.00 34.74 179 ASP B CA 1
ATOM 3073 C C . ASP B 1 201 ? -12.736 19.408 5.186 1.00 34.82 179 ASP B C 1
ATOM 3074 O O . ASP B 1 201 ? -11.592 19.067 5.459 1.00 34.96 179 ASP B O 1
ATOM 3079 N N . ILE B 1 202 ? -13.799 18.685 5.493 1.00 35.77 180 ILE B N 1
ATOM 3080 C CA . ILE B 1 202 ? -13.697 17.476 6.301 1.00 36.92 180 ILE B CA 1
ATOM 3081 C C . ILE B 1 202 ? -12.779 16.417 5.688 1.00 37.42 180 ILE B C 1
ATOM 3082 O O . ILE B 1 202 ? -12.109 15.691 6.416 1.00 37.78 180 ILE B O 1
ATOM 3087 N N . GLU B 1 203 ? -12.720 16.349 4.360 1.00 38.45 181 GLU B N 1
ATOM 3088 C CA . GLU B 1 203 ? -11.841 15.394 3.675 1.00 39.09 181 GLU B CA 1
ATOM 3089 C C . GLU B 1 203 ? -10.351 15.707 3.827 1.00 39.63 181 GLU B C 1
ATOM 3090 O O . GLU B 1 203 ? -9.521 14.859 3.503 1.00 40.51 181 GLU B O 1
ATOM 3092 N N . GLU B 1 204 ? -10.011 16.914 4.289 1.00 39.66 182 GLU B N 1
ATOM 3093 C CA . GLU B 1 204 ? -8.612 17.299 4.562 1.00 40.08 182 GLU B CA 1
ATOM 3094 C C . GLU B 1 204 ? -8.180 17.015 6.008 1.00 39.56 182 GLU B C 1
ATOM 3095 O O . GLU B 1 204 ? -7.017 17.213 6.362 1.00 39.29 182 GLU B O 1
ATOM 3101 N N . ALA B 1 205 ? -9.111 16.576 6.849 1.00 39.98 183 ALA B N 1
ATOM 3102 C CA . ALA B 1 205 ? -8.804 16.322 8.263 1.00 39.86 183 ALA B CA 1
ATOM 3103 C C . ALA B 1 205 ? -7.691 15.275 8.350 1.00 40.14 183 ALA B C 1
ATOM 3104 O O . ALA B 1 205 ? -7.769 14.259 7.641 1.00 40.13 183 ALA B O 1
ATOM 3106 N N . PRO B 1 206 ? -6.649 15.523 9.188 1.00 40.56 184 PRO B N 1
ATOM 3107 C CA . PRO B 1 206 ? -5.600 14.503 9.274 1.00 40.63 184 PRO B CA 1
ATOM 3108 C C . PRO B 1 206 ? -6.096 13.295 10.054 1.00 40.55 184 PRO B C 1
ATOM 3109 O O . PRO B 1 206 ? -6.998 13.446 10.890 1.00 41.28 184 PRO B O 1
ATOM 3113 N N . PRO B 1 207 ? -5.533 12.100 9.780 1.00 40.02 185 PRO B N 1
ATOM 3114 C CA . PRO B 1 207 ? -5.944 10.923 10.534 1.00 39.30 185 PRO B CA 1
ATOM 3115 C C . PRO B 1 207 ? -5.431 11.064 11.954 1.00 38.39 185 PRO B C 1
ATOM 3116 O O . PRO B 1 207 ? -4.555 11.902 12.196 1.00 39.20 185 PRO B O 1
ATOM 3120 N N . PRO B 1 208 ? -5.964 10.268 12.897 1.00 36.87 186 PRO B N 1
ATOM 3121 C CA . PRO B 1 208 ? -5.434 10.402 14.253 1.00 35.43 186 PRO B CA 1
ATOM 3122 C C . PRO B 1 208 ? -3.936 10.060 14.292 1.00 34.32 186 PRO B C 1
ATOM 3123 O O . PRO B 1 208 ? -3.498 9.122 13.610 1.00 33.71 186 PRO B O 1
ATOM 3127 N N . PRO B 1 209 ? -3.149 10.822 15.065 1.00 32.58 187 PRO B N 1
ATOM 3128 C CA . PRO B 1 209 ? -1.778 10.403 15.304 1.00 32.50 187 PRO B CA 1
ATOM 3129 C C . PRO B 1 209 ? -1.744 9.120 16.143 1.00 31.61 187 PRO B C 1
ATOM 3130 O O . PRO B 1 209 ? -2.790 8.661 16.609 1.00 31.20 187 PRO B O 1
ATOM 3134 N N . LEU B 1 210 ? -0.570 8.542 16.323 1.00 31.73 188 LEU B N 1
ATOM 3135 C CA . LEU B 1 210 ? -0.420 7.438 17.256 1.00 31.40 188 LEU B CA 1
ATOM 3136 C C . LEU B 1 210 ? -0.846 7.834 18.662 1.00 30.22 188 LEU B C 1
ATOM 3137 O O . LEU B 1 210 ? -0.570 8.923 19.112 1.00 30.43 188 LEU B O 1
ATOM 3142 N N . LEU B 1 211 ? -1.504 6.921 19.349 1.00 29.69 189 LEU B N 1
ATOM 3143 C CA . LEU B 1 211 ? -1.766 7.083 20.766 1.00 29.52 189 LEU B CA 1
ATOM 3144 C C . LEU B 1 211 ? -0.464 7.232 21.531 1.00 29.10 189 LEU B C 1
ATOM 3145 O O . LEU B 1 211 ? 0.440 6.435 21.377 1.00 28.97 189 LEU B O 1
ATOM 3150 N N . PRO B 1 212 ? -0.355 8.268 22.350 1.00 29.22 190 PRO B N 1
ATOM 3151 C CA . PRO B 1 212 ? 0.909 8.529 23.025 1.00 29.51 190 PRO B CA 1
ATOM 3152 C C . PRO B 1 212 ? 1.262 7.419 23.995 1.00 29.25 190 PRO B C 1
ATOM 3153 O O . PRO B 1 212 ? 0.390 6.814 24.556 1.00 29.18 190 PRO B O 1
ATOM 3157 N N . ASP B 1 213 ? 2.547 7.195 24.191 1.00 30.22 191 ASP B N 1
ATOM 3158 C CA . ASP B 1 213 ? 3.045 6.155 25.087 1.00 30.90 191 ASP B CA 1
ATOM 3159 C C . ASP B 1 213 ? 2.590 6.304 26.539 1.00 30.38 191 ASP B C 1
ATOM 3160 O O . ASP B 1 213 ? 2.377 5.315 27.221 1.00 29.96 191 ASP B O 1
ATOM 3165 N N . TRP B 1 214 ? 2.469 7.541 27.004 1.00 29.80 192 TRP B N 1
ATOM 3166 C CA . TRP B 1 214 ? 1.963 7.856 28.364 1.00 29.30 192 TRP B CA 1
ATOM 3167 C C . TRP B 1 214 ? 0.504 7.434 28.602 1.00 29.51 192 TRP B C 1
ATOM 3168 O O . TRP B 1 214 ? 0.057 7.343 29.768 1.00 29.66 192 TRP B O 1
ATOM 3179 N N . CYS B 1 215 ? -0.215 7.148 27.516 1.00 29.45 193 CYS B N 1
ATOM 3180 C CA . CYS B 1 215 ? -1.581 6.618 27.577 1.00 29.93 193 CYS B CA 1
ATOM 3181 C C . CYS B 1 215 ? -1.631 5.115 27.799 1.00 29.45 193 CYS B C 1
ATOM 3182 O O . CYS B 1 215 ? -2.699 4.580 28.086 1.00 30.22 193 CYS B O 1
ATOM 3185 N N . PHE B 1 216 ? -0.493 4.434 27.638 1.00 29.45 194 PHE B N 1
ATOM 3186 C CA . PHE B 1 216 ? -0.415 2.978 27.722 1.00 29.26 194 PHE B CA 1
ATOM 3187 C C . PHE B 1 216 ? -0.841 2.469 29.093 1.00 28.43 194 PHE B C 1
ATOM 3188 O O . PHE B 1 216 ? -0.403 2.980 30.115 1.00 29.26 194 PHE B O 1
ATOM 3190 N N . GLU B 1 217 ? -1.721 1.480 29.100 1.00 27.97 195 GLU B N 1
ATOM 3191 C CA . GLU B 1 217 ? -2.111 0.814 30.330 1.00 27.52 195 GLU B CA 1
ATOM 3192 C C . GLU B 1 217 ? -2.134 -0.690 30.110 1.00 27.31 195 GLU B C 1
ATOM 3193 O O . GLU B 1 217 ? -2.582 -1.170 29.076 1.00 27.79 195 GLU B O 1
ATOM 3199 N N . ASP B 1 218 ? -1.633 -1.428 31.091 1.00 26.95 196 ASP B N 1
ATOM 3200 C CA . ASP B 1 218 ? -1.701 -2.873 31.098 1.00 27.51 196 ASP B CA 1
ATOM 3201 C C . ASP B 1 218 ? -3.035 -3.210 31.759 1.00 27.63 196 ASP B C 1
ATOM 3202 O O . ASP B 1 218 ? -3.258 -2.858 32.903 1.00 28.21 196 ASP B O 1
ATOM 3207 N N . ASP B 1 219 ? -3.925 -3.868 31.024 1.00 28.19 197 ASP B N 1
ATOM 3208 C CA . ASP B 1 219 ? -5.275 -4.139 31.511 1.00 29.35 197 ASP B CA 1
ATOM 3209 C C . ASP B 1 219 ? -5.346 -5.130 32.670 1.00 29.55 197 ASP B C 1
ATOM 3210 O O . ASP B 1 219 ? -6.377 -5.216 33.338 1.00 29.45 197 ASP B O 1
ATOM 3215 N N . GLU B 1 220 ? -4.256 -5.848 32.930 1.00 30.51 198 GLU B N 1
ATOM 3216 C CA . GLU B 1 220 ? -4.232 -6.837 34.009 1.00 31.26 198 GLU B CA 1
ATOM 3217 C C . GLU B 1 220 ? -3.512 -6.321 35.276 1.00 32.18 198 GLU B C 1
ATOM 3218 O O . GLU B 1 220 ? -3.433 -7.025 36.277 1.00 31.96 198 GLU B O 1
ATOM 3224 N N . ASP B 1 221 ? -3.033 -5.077 35.257 1.00 33.72 199 ASP B N 1
ATOM 3225 C CA . ASP B 1 221 ? -2.411 -4.466 36.437 1.00 35.12 199 ASP B CA 1
ATOM 3226 C C . ASP B 1 221 ? -3.323 -4.400 37.669 1.00 35.89 199 ASP B C 1
ATOM 3227 O O . ASP B 1 221 ? -4.543 -4.538 37.569 1.00 36.53 199 ASP B O 1
ATOM 3232 N N . GLU C 1 16 ? -7.013 -15.855 49.836 1.00 38.78 -6 GLU C N 1
ATOM 3233 C CA . GLU C 1 16 ? -6.976 -16.629 48.560 1.00 38.74 -6 GLU C CA 1
ATOM 3234 C C . GLU C 1 16 ? -8.286 -16.566 47.755 1.00 37.81 -6 GLU C C 1
ATOM 3235 O O . GLU C 1 16 ? -8.337 -17.134 46.666 1.00 38.71 -6 GLU C O 1
ATOM 3241 N N . ASN C 1 17 ? -9.328 -15.906 48.280 1.00 36.41 -5 ASN C N 1
ATOM 3242 C CA . ASN C 1 17 ? -10.562 -15.632 47.511 1.00 35.12 -5 ASN C CA 1
ATOM 3243 C C . ASN C 1 17 ? -11.202 -14.305 47.929 1.00 34.21 -5 ASN C C 1
ATOM 3244 O O . ASN C 1 17 ? -12.021 -14.249 48.849 1.00 33.97 -5 ASN C O 1
ATOM 3249 N N . LEU C 1 18 ? -10.829 -13.244 47.220 1.00 33.34 -4 LEU C N 1
ATOM 3250 C CA . LEU C 1 18 ? -11.226 -11.881 47.571 1.00 32.88 -4 LEU C CA 1
ATOM 3251 C C . LEU C 1 18 ? -12.640 -11.535 47.119 1.00 31.88 -4 LEU C C 1
ATOM 3252 O O . LEU C 1 18 ? -13.158 -10.484 47.476 1.00 32.10 -4 LEU C O 1
ATOM 3257 N N . TYR C 1 19 ? -13.270 -12.410 46.340 1.00 30.95 -3 TYR C N 1
ATOM 3258 C CA . TYR C 1 19 ? -14.656 -12.200 45.950 1.00 30.40 -3 TYR C CA 1
ATOM 3259 C C . TYR C 1 19 ? -15.552 -11.941 47.176 1.00 30.78 -3 TYR C C 1
ATOM 3260 O O . TYR C 1 19 ? -16.449 -11.105 47.124 1.00 30.56 -3 TYR C O 1
ATOM 3269 N N . PHE C 1 20 ? -15.300 -12.659 48.271 1.00 31.80 -2 PHE C N 1
ATOM 3270 C CA . PHE C 1 20 ? -16.151 -12.595 49.460 1.00 32.77 -2 PHE C CA 1
ATOM 3271 C C . PHE C 1 20 ? -15.695 -11.608 50.533 1.00 34.49 -2 PHE C C 1
ATOM 3272 O O . PHE C 1 20 ? -16.227 -11.606 51.641 1.00 34.82 -2 PHE C O 1
ATOM 3280 N N . GLN C 1 21 ? -14.748 -10.745 50.189 1.00 36.68 -1 GLN C N 1
ATOM 3281 C CA . GLN C 1 21 ? -14.229 -9.747 51.111 1.00 38.39 -1 GLN C CA 1
ATOM 3282 C C . GLN C 1 21 ? -14.427 -8.346 50.523 1.00 39.51 -1 GLN C C 1
ATOM 3283 O O . GLN C 1 21 ? -14.126 -8.115 49.346 1.00 40.03 -1 GLN C O 1
ATOM 3289 N N . SER C 1 22 ? -14.935 -7.420 51.341 1.00 40.89 0 SER C N 1
ATOM 3290 C CA . SER C 1 22 ? -15.242 -6.049 50.886 1.00 41.78 0 SER C CA 1
ATOM 3291 C C . SER C 1 22 ? -15.973 -6.016 49.535 1.00 41.98 0 SER C C 1
ATOM 3292 O O . SER C 1 22 ? -16.352 -4.946 49.051 1.00 42.43 0 SER C O 1
ATOM 3295 N N . ASN C 1 26 ? -15.197 -3.015 45.612 1.00 39.59 4 ASN C N 1
ATOM 3296 C CA . ASN C 1 26 ? -14.415 -2.206 44.704 1.00 39.07 4 ASN C CA 1
ATOM 3297 C C . ASN C 1 26 ? -15.107 -1.957 43.372 1.00 37.92 4 ASN C C 1
ATOM 3298 O O . ASN C 1 26 ? -16.261 -2.307 43.178 1.00 38.03 4 ASN C O 1
ATOM 3303 N N . LYS C 1 27 ? -14.381 -1.327 42.464 1.00 36.33 5 LYS C N 1
ATOM 3304 C CA . LYS C 1 27 ? -14.949 -0.900 41.206 1.00 34.85 5 LYS C CA 1
ATOM 3305 C C . LYS C 1 27 ? -14.834 -1.990 40.147 1.00 33.32 5 LYS C C 1
ATOM 3306 O O . LYS C 1 27 ? -13.931 -2.811 40.183 1.00 32.94 5 LYS C O 1
ATOM 3309 N N . ILE C 1 28 ? -15.755 -1.966 39.200 1.00 31.55 6 ILE C N 1
ATOM 3310 C CA . ILE C 1 28 ? -15.690 -2.885 38.063 1.00 30.69 6 ILE C CA 1
ATOM 3311 C C . ILE C 1 28 ? -14.500 -2.462 37.196 1.00 30.20 6 ILE C C 1
ATOM 3312 O O . ILE C 1 28 ? -14.082 -1.305 37.257 1.00 29.11 6 ILE C O 1
ATOM 3317 N N . PRO C 1 29 ? -13.918 -3.393 36.418 1.00 29.13 7 PRO C N 1
ATOM 3318 C CA . PRO C 1 29 ? -12.758 -2.937 35.614 1.00 29.21 7 PRO C CA 1
ATOM 3319 C C . PRO C 1 29 ? -13.147 -1.887 34.572 1.00 28.76 7 PRO C C 1
ATOM 3320 O O . PRO C 1 29 ? -14.297 -1.888 34.118 1.00 28.66 7 PRO C O 1
ATOM 3324 N N . PRO C 1 30 ? -12.209 -0.996 34.192 1.00 28.67 8 PRO C N 1
ATOM 3325 C CA . PRO C 1 30 ? -12.539 0.003 33.196 1.00 28.63 8 PRO C CA 1
ATOM 3326 C C . PRO C 1 30 ? -12.652 -0.644 31.828 1.00 27.66 8 PRO C C 1
ATOM 3327 O O . PRO C 1 30 ? -12.074 -1.705 31.605 1.00 28.40 8 PRO C O 1
ATOM 3331 N N . ARG C 1 31 ? -13.409 -0.013 30.939 1.00 27.22 9 ARG C N 1
ATOM 3332 C CA . ARG C 1 31 ? -13.589 -0.471 29.558 1.00 26.92 9 ARG C CA 1
ATOM 3333 C C . ARG C 1 31 ? -14.206 -1.878 29.467 1.00 27.46 9 ARG C C 1
ATOM 3334 O O . ARG C 1 31 ? -14.017 -2.572 28.481 1.00 28.67 9 ARG C O 1
ATOM 3342 N N . TRP C 1 32 ? -14.968 -2.274 30.489 1.00 27.78 10 TRP C N 1
ATOM 3343 C CA . TRP C 1 32 ? -15.539 -3.633 30.586 1.00 27.78 10 TRP C CA 1
ATOM 3344 C C . TRP C 1 32 ? -17.031 -3.662 30.197 1.00 27.89 10 TRP C C 1
ATOM 3345 O O . TRP C 1 32 ? -17.492 -4.612 29.552 1.00 27.94 10 TRP C O 1
ATOM 3356 N N . LEU C 1 33 ? -17.782 -2.618 30.565 1.00 28.44 11 LEU C N 1
ATOM 3357 C CA . LEU C 1 33 ? -19.260 -2.625 30.421 1.00 29.17 11 LEU C CA 1
ATOM 3358 C C . LEU C 1 33 ? -19.792 -2.985 29.032 1.00 29.88 11 LEU C C 1
ATOM 3359 O O . LEU C 1 33 ? -20.700 -3.820 28.909 1.00 30.27 11 LEU C O 1
ATOM 3364 N N . ASN C 1 34 ? -19.217 -2.362 28.003 1.00 29.64 12 ASN C N 1
ATOM 3365 C CA . ASN C 1 34 ? -19.580 -2.635 26.617 1.00 29.82 12 ASN C CA 1
ATOM 3366 C C . ASN C 1 34 ? -18.589 -3.502 25.837 1.00 29.25 12 ASN C C 1
ATOM 3367 O O . ASN C 1 34 ? -18.685 -3.641 24.614 1.00 29.29 12 ASN C O 1
ATOM 3372 N N . CYS C 1 35 ? -17.638 -4.095 26.539 1.00 28.54 13 CYS C N 1
ATOM 3373 C CA . CYS C 1 35 ? -16.746 -5.073 25.947 1.00 29.12 13 CYS C CA 1
ATOM 3374 C C . CYS C 1 35 ? -17.603 -6.304 25.656 1.00 28.96 13 CYS C C 1
ATOM 3375 O O . CYS C 1 35 ? -18.390 -6.710 26.513 1.00 30.36 13 CYS C O 1
ATOM 3378 N N . PRO C 1 36 ? -17.475 -6.900 24.455 1.00 28.57 14 PRO C N 1
ATOM 3379 C CA . PRO C 1 36 ? -18.289 -8.101 24.168 1.00 28.95 14 PRO C CA 1
ATOM 3380 C C . PRO C 1 36 ? -17.951 -9.259 25.117 1.00 28.91 14 PRO C C 1
ATOM 3381 O O . PRO C 1 36 ? -16.788 -9.446 25.459 1.00 29.62 14 PRO C O 1
ATOM 3385 N N . ARG C 1 37 ? -18.953 -10.026 25.540 1.00 29.35 15 ARG C N 1
ATOM 3386 C CA . ARG C 1 37 ? -18.761 -11.090 26.539 1.00 29.50 15 ARG C CA 1
ATOM 3387 C C . ARG C 1 37 ? -17.857 -12.236 26.106 1.00 29.78 15 ARG C C 1
ATOM 3388 O O . ARG C 1 37 ? -17.021 -12.695 26.876 1.00 28.80 15 ARG C O 1
ATOM 3396 N N . ARG C 1 38 ? -18.051 -12.719 24.884 1.00 30.64 16 ARG C N 1
ATOM 3397 C CA . ARG C 1 38 ? -17.354 -13.919 24.427 1.00 31.39 16 ARG C CA 1
ATOM 3398 C C . ARG C 1 38 ? -17.257 -13.939 22.919 1.00 30.97 16 ARG C C 1
ATOM 3399 O O . ARG C 1 38 ? -18.134 -13.424 22.219 1.00 30.99 16 ARG C O 1
ATOM 3407 N N . GLY C 1 39 ? -16.176 -14.521 22.443 1.00 30.86 17 GLY C N 1
ATOM 3408 C CA . GLY C 1 39 ? -16.033 -14.830 21.046 1.00 30.51 17 GLY C CA 1
ATOM 3409 C C . GLY C 1 39 ? -16.605 -16.182 20.710 1.00 30.50 17 GLY C C 1
ATOM 3410 O O . GLY C 1 39 ? -17.072 -16.911 21.559 1.00 30.78 17 GLY C O 1
ATOM 3411 N N . GLN C 1 40 ? -16.569 -16.486 19.426 1.00 29.95 18 GLN C N 1
ATOM 3412 C CA . GLN C 1 40 ? -16.958 -17.786 18.948 1.00 30.07 18 GLN C CA 1
ATOM 3413 C C . GLN C 1 40 ? -15.868 -18.762 19.310 1.00 29.57 18 GLN C C 1
ATOM 3414 O O . GLN C 1 40 ? -14.733 -18.389 19.497 1.00 28.77 18 GLN C O 1
ATOM 3420 N N . PRO C 1 41 ? -16.226 -20.026 19.451 1.00 30.17 19 PRO C N 1
ATOM 3421 C CA . PRO C 1 41 ? -15.217 -21.040 19.704 1.00 30.69 19 PRO C CA 1
ATOM 3422 C C . PRO C 1 41 ? -14.166 -21.005 18.614 1.00 31.64 19 PRO C C 1
ATOM 3423 O O . PRO C 1 41 ? -14.502 -21.019 17.448 1.00 31.10 19 PRO C O 1
ATOM 3427 N N . VAL C 1 42 ? -12.910 -20.940 19.013 1.00 32.92 20 VAL C N 1
ATOM 3428 C CA . VAL C 1 42 ? -11.788 -20.892 18.088 1.00 34.23 20 VAL C CA 1
ATOM 3429 C C . VAL C 1 42 ? -11.372 -22.302 17.762 1.00 34.74 20 VAL C C 1
ATOM 3430 O O . VAL C 1 42 ? -11.009 -23.066 18.659 1.00 35.59 20 VAL C O 1
ATOM 3434 N N . ALA C 1 43 ? -11.418 -22.650 16.473 1.00 35.81 21 ALA C N 1
ATOM 3435 C CA . ALA C 1 43 ? -10.982 -23.960 15.994 1.00 36.18 21 ALA C CA 1
ATOM 3436 C C . ALA C 1 43 ? -11.585 -25.102 16.802 1.00 36.46 21 ALA C C 1
ATOM 3437 O O . ALA C 1 43 ? -10.942 -26.122 17.017 1.00 36.42 21 ALA C O 1
ATOM 3439 N N . GLY C 1 44 ? -12.817 -24.911 17.270 1.00 36.81 22 GLY C N 1
ATOM 3440 C CA . GLY C 1 44 ? -13.498 -25.921 18.091 1.00 36.84 22 GLY C CA 1
ATOM 3441 C C . GLY C 1 44 ? -12.776 -26.323 19.373 1.00 36.55 22 GLY C C 1
ATOM 3442 O O . GLY C 1 44 ? -13.053 -27.386 19.925 1.00 36.89 22 GLY C O 1
ATOM 3443 N N . ARG C 1 45 ? -11.860 -25.479 19.849 1.00 35.99 23 ARG C N 1
ATOM 3444 C CA . ARG C 1 45 ? -11.013 -25.797 21.007 1.00 35.00 23 ARG C CA 1
ATOM 3445 C C . ARG C 1 45 ? -11.111 -24.748 22.114 1.00 34.36 23 ARG C C 1
ATOM 3446 O O . ARG C 1 45 ? -11.205 -25.101 23.285 1.00 34.59 23 ARG C O 1
ATOM 3448 N N . PHE C 1 46 ? -11.071 -23.468 21.760 1.00 33.67 24 PHE C N 1
ATOM 3449 C CA . PHE C 1 46 ? -10.963 -22.414 22.762 1.00 32.77 24 PHE C CA 1
ATOM 3450 C C . PHE C 1 46 ? -12.167 -21.483 22.734 1.00 32.42 24 PHE C C 1
ATOM 3451 O O . PHE C 1 46 ? -12.676 -21.161 21.670 1.00 32.99 24 PHE C O 1
ATOM 3459 N N . LEU C 1 47 ? -12.632 -21.053 23.900 1.00 31.15 25 LEU C N 1
ATOM 3460 C CA . LEU C 1 47 ? -13.646 -20.020 23.942 1.00 30.19 25 LEU C CA 1
ATOM 3461 C C . LEU C 1 47 ? -13.062 -18.805 24.654 1.00 29.70 25 LEU C C 1
ATOM 3462 O O . LEU C 1 47 ? -12.884 -18.826 25.882 1.00 29.13 25 LEU C O 1
ATOM 3467 N N . PRO C 1 48 ? -12.745 -17.734 23.897 1.00 29.20 26 PRO C N 1
ATOM 3468 C CA . PRO C 1 48 ? -12.224 -16.542 24.539 1.00 29.47 26 PRO C CA 1
ATOM 3469 C C . PRO C 1 48 ? -13.346 -15.674 25.106 1.00 29.25 26 PRO C C 1
ATOM 3470 O O . PRO C 1 48 ? -14.405 -15.536 24.483 1.00 28.38 26 PRO C O 1
ATOM 3474 N N . LEU C 1 49 ? -13.107 -15.091 26.276 1.00 29.56 27 LEU C N 1
ATOM 3475 C CA . LEU C 1 49 ? -14.080 -14.196 26.911 1.00 29.70 27 LEU C CA 1
ATOM 3476 C C . LEU C 1 49 ? -13.377 -13.164 27.765 1.00 28.61 27 LEU C C 1
ATOM 3477 O O . LEU C 1 49 ? -12.184 -13.311 28.071 1.00 27.32 27 LEU C O 1
ATOM 3482 N N . LYS C 1 50 ? -14.128 -12.117 28.119 1.00 28.27 28 LYS C N 1
ATOM 3483 C CA . LYS C 1 50 ? -13.732 -11.153 29.148 1.00 26.99 28 LYS C CA 1
ATOM 3484 C C . LYS C 1 50 ? -13.999 -11.742 30.528 1.00 27.65 28 LYS C C 1
ATOM 3485 O O . LYS C 1 50 ? -14.721 -12.746 30.644 1.00 25.63 28 LYS C O 1
ATOM 3491 N N . THR C 1 51 ? -13.442 -11.139 31.573 1.00 27.67 29 THR C N 1
ATOM 3492 C CA . THR C 1 51 ? -13.743 -11.653 32.899 1.00 27.99 29 THR C CA 1
ATOM 3493 C C . THR C 1 51 ? -15.255 -11.604 33.168 1.00 27.50 29 THR C C 1
ATOM 3494 O O . THR C 1 51 ? -15.949 -10.664 32.778 1.00 27.83 29 THR C O 1
ATOM 3498 N N . MET C 1 52 ? -15.764 -12.651 33.793 1.00 27.12 30 MET C N 1
ATOM 3499 C CA . MET C 1 52 ? -17.071 -12.568 34.422 1.00 27.02 30 MET C CA 1
ATOM 3500 C C . MET C 1 52 ? -17.011 -11.651 35.660 1.00 25.73 30 MET C C 1
ATOM 3501 O O . MET C 1 52 ? -15.937 -11.411 36.233 1.00 25.61 30 MET C O 1
ATOM 3506 N N . LEU C 1 53 ? -18.156 -11.095 36.035 1.00 25.69 31 LEU C N 1
ATOM 3507 C CA . LEU C 1 53 ? -18.275 -10.373 37.287 1.00 26.03 31 LEU C CA 1
ATOM 3508 C C . LEU C 1 53 ? -19.445 -10.981 38.023 1.00 25.96 31 LEU C C 1
ATOM 3509 O O . LEU C 1 53 ? -20.519 -11.125 37.453 1.00 27.27 31 LEU C O 1
ATOM 3514 N N . GLY C 1 54 ? -19.243 -11.314 39.291 1.00 26.07 32 GLY C N 1
ATOM 3515 C CA . GLY C 1 54 ? -20.272 -11.954 40.088 1.00 26.14 32 GLY C CA 1
ATOM 3516 C C . GLY C 1 54 ? -21.343 -10.984 40.532 1.00 26.33 32 GLY C C 1
ATOM 3517 O O . GLY C 1 54 ? -21.186 -9.769 40.368 1.00 25.55 32 GLY C O 1
ATOM 3518 N N . PRO C 1 55 ? -22.442 -11.517 41.110 1.00 26.67 33 PRO C N 1
ATOM 3519 C CA . PRO C 1 55 ? -23.571 -10.755 41.639 1.00 26.96 33 PRO C CA 1
ATOM 3520 C C . PRO C 1 55 ? -23.215 -9.564 42.533 1.00 27.58 33 PRO C C 1
ATOM 3521 O O . PRO C 1 55 ? -23.961 -8.593 42.569 1.00 27.48 33 PRO C O 1
ATOM 3525 N N . ARG C 1 56 ? -22.095 -9.626 43.246 1.00 28.86 34 ARG C N 1
ATOM 3526 C CA . ARG C 1 56 ? -21.703 -8.512 44.121 1.00 30.01 34 ARG C CA 1
ATOM 3527 C C . ARG C 1 56 ? -21.543 -7.194 43.377 1.00 29.54 34 ARG C C 1
ATOM 3528 O O . ARG C 1 56 ? -21.668 -6.134 43.986 1.00 30.21 34 ARG C O 1
ATOM 3536 N N . TYR C 1 57 ? -21.248 -7.257 42.082 1.00 29.42 35 TYR C N 1
ATOM 3537 C CA . TYR C 1 57 ? -21.067 -6.048 41.269 1.00 29.41 35 TYR C CA 1
ATOM 3538 C C . TYR C 1 57 ? -22.342 -5.532 40.588 1.00 29.84 35 TYR C C 1
ATOM 3539 O O . TYR C 1 57 ? -22.281 -4.573 39.810 1.00 30.17 35 TYR C O 1
ATOM 3548 N N . ASP C 1 58 ? -23.483 -6.156 40.874 1.00 29.95 36 ASP C N 1
ATOM 3549 C CA . ASP C 1 58 ? -24.735 -5.851 40.163 1.00 30.18 36 ASP C CA 1
ATOM 3550 C C . ASP C 1 58 ? -25.244 -4.423 40.358 1.00 30.53 36 ASP C C 1
ATOM 3551 O O . ASP C 1 58 ? -25.931 -3.896 39.490 1.00 30.41 36 ASP C O 1
ATOM 3556 N N . SER C 1 59 ? -24.911 -3.795 41.480 1.00 31.08 37 SER C N 1
ATOM 3557 C CA . SER C 1 59 ? -25.287 -2.391 41.697 1.00 31.56 37 SER C CA 1
ATOM 3558 C C . SER C 1 59 ? -24.492 -1.427 40.799 1.00 31.75 37 SER C C 1
ATOM 3559 O O . SER C 1 59 ? -24.891 -0.279 40.614 1.00 31.65 37 SER C O 1
ATOM 3562 N N . GLN C 1 60 ? -23.380 -1.901 40.244 1.00 32.24 38 GLN C N 1
ATOM 3563 C CA . GLN C 1 60 ? -22.544 -1.116 39.340 1.00 32.61 38 GLN C CA 1
ATOM 3564 C C . GLN C 1 60 ? -22.722 -1.486 37.874 1.00 32.60 38 GLN C C 1
ATOM 3565 O O . GLN C 1 60 ? -22.116 -0.863 37.012 1.00 32.32 38 GLN C O 1
ATOM 3571 N N . VAL C 1 61 ? -23.514 -2.525 37.597 1.00 32.79 39 VAL C N 1
ATOM 3572 C CA . VAL C 1 61 ? -23.703 -3.042 36.242 1.00 32.85 39 VAL C CA 1
ATOM 3573 C C . VAL C 1 61 ? -25.195 -3.223 35.960 1.00 32.86 39 VAL C C 1
ATOM 3574 O O . VAL C 1 61 ? -25.865 -3.997 36.640 1.00 33.22 39 VAL C O 1
ATOM 3578 N N . ALA C 1 62 ? -25.713 -2.517 34.959 1.00 32.95 40 ALA C N 1
ATOM 3579 C CA . ALA C 1 62 ? -27.103 -2.702 34.514 1.00 32.89 40 ALA C CA 1
ATOM 3580 C C . ALA C 1 62 ? -27.339 -4.121 33.980 1.00 33.03 40 ALA C C 1
ATOM 3581 O O . ALA C 1 62 ? -26.431 -4.755 33.430 1.00 32.79 40 ALA C O 1
ATOM 3583 N N . GLU C 1 63 ? -28.568 -4.606 34.127 1.00 33.26 41 GLU C N 1
ATOM 3584 C CA . GLU C 1 63 ? -28.878 -6.009 33.855 1.00 33.88 41 GLU C CA 1
ATOM 3585 C C . GLU C 1 63 ? -28.503 -6.440 32.439 1.00 33.73 41 GLU C C 1
ATOM 3586 O O . GLU C 1 63 ? -28.042 -7.564 32.236 1.00 33.88 41 GLU C O 1
ATOM 3592 N N . GLU C 1 64 ? -28.684 -5.544 31.470 1.00 33.83 42 GLU C N 1
ATOM 3593 C CA . GLU C 1 64 ? -28.309 -5.829 30.075 1.00 33.60 42 GLU C CA 1
ATOM 3594 C C . GLU C 1 64 ? -26.806 -5.931 29.870 1.00 32.93 42 GLU C C 1
ATOM 3595 O O . GLU C 1 64 ? -26.372 -6.316 28.790 1.00 33.09 42 GLU C O 1
ATOM 3601 N N . ASN C 1 65 ? -26.017 -5.561 30.881 1.00 32.14 43 ASN C N 1
ATOM 3602 C CA . ASN C 1 65 ? -24.557 -5.644 30.789 1.00 31.68 43 ASN C CA 1
ATOM 3603 C C . ASN C 1 65 ? -23.924 -6.690 31.709 1.00 30.99 43 ASN C C 1
ATOM 3604 O O . ASN C 1 65 ? -22.700 -6.844 31.729 1.00 30.73 43 ASN C O 1
ATOM 3609 N N . ARG C 1 66 ? -24.749 -7.415 32.462 1.00 30.33 44 ARG C N 1
ATOM 3610 C CA . ARG C 1 66 ? -24.229 -8.391 33.415 1.00 29.84 44 ARG C CA 1
ATOM 3611 C C . ARG C 1 66 ? -23.664 -9.621 32.726 1.00 29.39 44 ARG C C 1
ATOM 3612 O O . ARG C 1 66 ? -24.125 -10.023 31.661 1.00 29.33 44 ARG C O 1
ATOM 3620 N N . PHE C 1 67 ? -22.642 -10.196 33.344 1.00 28.59 45 PHE C N 1
ATOM 3621 C CA . PHE C 1 67 ? -21.990 -11.387 32.835 1.00 28.43 45 PHE C CA 1
ATOM 3622 C C . PHE C 1 67 ? -21.548 -12.205 34.043 1.00 27.64 45 PHE C C 1
ATOM 3623 O O . PHE C 1 67 ? -20.374 -12.252 34.386 1.00 27.00 45 PHE C O 1
ATOM 3631 N N . HIS C 1 68 ? -22.524 -12.821 34.703 1.00 27.47 46 HIS C N 1
ATOM 3632 C CA . HIS C 1 68 ? -22.240 -13.727 35.811 1.00 27.63 46 HIS C CA 1
ATOM 3633 C C . HIS C 1 68 ? -21.668 -15.036 35.273 1.00 27.75 46 HIS C C 1
ATOM 3634 O O . HIS C 1 68 ? -21.885 -15.382 34.117 1.00 27.84 46 HIS C O 1
ATOM 3641 N N . PRO C 1 69 ? -20.910 -15.762 36.109 1.00 28.35 47 PRO C N 1
ATOM 3642 C CA . PRO C 1 69 ? -20.501 -17.123 35.752 1.00 28.42 47 PRO C CA 1
ATOM 3643 C C . PRO C 1 69 ? -21.640 -18.017 35.233 1.00 28.90 47 PRO C C 1
ATOM 3644 O O . PRO C 1 69 ? -21.425 -18.797 34.301 1.00 28.63 47 PRO C O 1
ATOM 3648 N N . SER C 1 70 ? -22.833 -17.884 35.812 1.00 29.77 48 SER C N 1
ATOM 3649 C CA . SER C 1 70 ? -24.000 -18.661 35.380 1.00 30.44 48 SER C CA 1
ATOM 3650 C C . SER C 1 70 ? -24.364 -18.413 33.913 1.00 30.97 48 SER C C 1
ATOM 3651 O O . SER C 1 70 ? -24.869 -19.304 33.247 1.00 30.40 48 SER C O 1
ATOM 3654 N N . MET C 1 71 ? -24.087 -17.214 33.408 1.00 31.84 49 MET C N 1
ATOM 3655 C CA . MET C 1 71 ? -24.323 -16.918 31.993 1.00 33.06 49 MET C CA 1
ATOM 3656 C C . MET C 1 71 ? -23.454 -17.798 31.083 1.00 33.35 49 MET C C 1
ATOM 3657 O O . MET C 1 71 ? -23.935 -18.338 30.083 1.00 33.50 49 MET C O 1
ATOM 3662 N N . LEU C 1 72 ? -22.181 -17.941 31.443 1.00 33.86 50 LEU C N 1
ATOM 3663 C CA . LEU C 1 72 ? -21.262 -18.797 30.711 1.00 34.22 50 LEU C CA 1
ATOM 3664 C C . LEU C 1 72 ? -21.774 -20.226 30.674 1.00 34.27 50 LEU C C 1
ATOM 3665 O O . LEU C 1 72 ? -21.864 -20.825 29.607 1.00 33.26 50 LEU C O 1
ATOM 3670 N N . SER C 1 73 ? -22.126 -20.775 31.831 1.00 35.08 51 SER C N 1
ATOM 3671 C CA . SER C 1 73 ? -22.603 -22.163 31.868 1.00 35.41 51 SER C CA 1
ATOM 3672 C C . SER C 1 73 ? -23.982 -22.334 31.216 1.00 35.78 51 SER C C 1
ATOM 3673 O O . SER C 1 73 ? -24.301 -23.421 30.728 1.00 35.95 51 SER C O 1
ATOM 3676 N N . ASN C 1 74 ? -24.794 -21.278 31.196 1.00 36.08 52 ASN C N 1
ATOM 3677 C CA . ASN C 1 74 ? -26.042 -21.298 30.420 1.00 36.23 52 ASN C CA 1
ATOM 3678 C C . ASN C 1 74 ? -25.774 -21.366 28.917 1.00 36.33 52 ASN C C 1
ATOM 3679 O O . ASN C 1 74 ? -26.506 -22.036 28.175 1.00 36.57 52 ASN C O 1
ATOM 3684 N N . TYR C 1 75 ? -24.726 -20.685 28.469 1.00 36.24 53 TYR C N 1
ATOM 3685 C CA . TYR C 1 75 ? -24.321 -20.756 27.066 1.00 36.50 53 TYR C CA 1
ATOM 3686 C C . TYR C 1 75 ? -23.750 -22.134 26.742 1.00 36.39 53 TYR C C 1
ATOM 3687 O O . TYR C 1 75 ? -24.001 -22.676 25.668 1.00 36.79 53 TYR C O 1
ATOM 3696 N N . LEU C 1 76 ? -23.009 -22.707 27.682 1.00 36.21 54 LEU C N 1
ATOM 3697 C CA . LEU C 1 76 ? -22.404 -24.022 27.486 1.00 36.14 54 LEU C CA 1
ATOM 3698 C C . LEU C 1 76 ? -23.457 -25.129 27.423 1.00 36.30 54 LEU C C 1
ATOM 3699 O O . LEU C 1 76 ? -23.303 -26.092 26.671 1.00 36.20 54 LEU C O 1
ATOM 3704 N N . LYS C 1 77 ? -24.529 -24.981 28.200 1.00 36.61 55 LYS C N 1
ATOM 3705 C CA . LYS C 1 77 ? -25.689 -25.882 28.111 1.00 36.81 55 LYS C CA 1
ATOM 3706 C C . LYS C 1 77 ? -26.447 -25.677 26.793 1.00 37.12 55 LYS C C 1
ATOM 3707 O O . LYS C 1 77 ? -26.890 -26.641 26.163 1.00 37.39 55 LYS C O 1
ATOM 3709 N N . SER C 1 78 ? -26.588 -24.417 26.384 1.00 37.77 56 SER C N 1
ATOM 3710 C CA . SER C 1 78 ? -27.213 -24.069 25.109 1.00 37.96 56 SER C CA 1
ATOM 3711 C C . SER C 1 78 ? -26.502 -24.723 23.916 1.00 38.17 56 SER C C 1
ATOM 3712 O O . SER C 1 78 ? -27.151 -25.355 23.078 1.00 38.18 56 SER C O 1
ATOM 3714 N N . LEU C 1 79 ? -25.179 -24.588 23.847 1.00 38.20 57 LEU C N 1
ATOM 3715 C CA . LEU C 1 79 ? -24.397 -25.174 22.750 1.00 38.18 57 LEU C CA 1
ATOM 3716 C C . LEU C 1 79 ? -24.342 -26.720 22.789 1.00 38.43 57 LEU C C 1
ATOM 3717 O O . LEU C 1 79 ? -23.917 -27.358 21.815 1.00 38.82 57 LEU C O 1
ATOM 3719 N N . LYS C 1 80 ? -24.798 -27.316 23.893 1.00 38.20 58 LYS C N 1
ATOM 3720 C CA . LYS C 1 80 ? -24.658 -28.754 24.139 1.00 37.94 58 LYS C CA 1
ATOM 3721 C C . LYS C 1 80 ? -23.182 -29.177 24.083 1.00 37.74 58 LYS C C 1
ATOM 3722 O O . LYS C 1 80 ? -22.851 -30.263 23.591 1.00 38.20 58 LYS C O 1
ATOM 3724 N N . VAL C 1 81 ? -22.312 -28.306 24.601 1.00 37.31 59 VAL C N 1
ATOM 3725 C CA . VAL C 1 81 ? -20.876 -28.560 24.688 1.00 36.99 59 VAL C CA 1
ATOM 3726 C C . VAL C 1 81 ? -20.374 -28.256 26.101 1.00 36.14 59 VAL C C 1
ATOM 3727 O O . VAL C 1 81 ? -20.764 -27.261 26.721 1.00 36.28 59 VAL C O 1
ATOM 3731 N N . LYS C 1 82 ? -19.496 -29.133 26.580 1.00 35.12 60 LYS C N 1
ATOM 3732 C CA . LYS C 1 82 ? -18.891 -29.047 27.903 1.00 33.98 60 LYS C CA 1
ATOM 3733 C C . LYS C 1 82 ? -17.581 -28.241 27.824 1.00 32.88 60 LYS C C 1
ATOM 3734 O O . LYS C 1 82 ? -16.782 -28.434 26.910 1.00 32.56 60 LYS C O 1
ATOM 3738 N N . MET C 1 83 ? -17.379 -27.310 28.750 1.00 31.63 61 MET C N 1
ATOM 3739 C CA . MET C 1 83 ? -16.067 -26.693 28.930 1.00 30.06 61 MET C CA 1
ATOM 3740 C C . MET C 1 83 ? -15.316 -27.543 29.954 1.00 29.45 61 MET C C 1
ATOM 3741 O O . MET C 1 83 ? -15.835 -27.807 31.032 1.00 29.52 61 MET C O 1
ATOM 3746 N N . GLY C 1 84 ? -14.115 -27.992 29.605 1.00 28.58 62 GLY C N 1
ATOM 3747 C CA . GLY C 1 84 ? -13.304 -28.822 30.510 1.00 28.40 62 GLY C CA 1
ATOM 3748 C C . GLY C 1 84 ? -12.492 -28.011 31.516 1.00 27.83 62 GLY C C 1
ATOM 3749 O O . GLY C 1 84 ? -12.321 -28.433 32.684 1.00 27.52 62 GLY C O 1
ATOM 3750 N N . LEU C 1 85 ? -11.985 -26.877 31.030 1.00 27.79 63 LEU C N 1
ATOM 3751 C CA . LEU C 1 85 ? -11.035 -26.030 31.733 1.00 26.68 63 LEU C CA 1
ATOM 3752 C C . LEU C 1 85 ? -11.299 -24.560 31.456 1.00 26.38 63 LEU C C 1
ATOM 3753 O O . LEU C 1 85 ? -11.567 -24.189 30.322 1.00 25.71 63 LEU C O 1
ATOM 3758 N N . LEU C 1 86 ? -11.204 -23.727 32.495 1.00 25.97 64 LEU C N 1
ATOM 3759 C CA . LEU C 1 86 ? -11.226 -22.289 32.329 1.00 26.19 64 LEU C CA 1
ATOM 3760 C C . LEU C 1 86 ? -9.899 -21.753 32.877 1.00 25.61 64 LEU C C 1
ATOM 3761 O O . LEU C 1 86 ? -9.562 -21.971 34.031 1.00 26.40 64 LEU C O 1
ATOM 3766 N N . VAL C 1 87 ? -9.122 -21.127 32.010 1.00 25.49 65 VAL C N 1
ATOM 3767 C CA . VAL C 1 87 ? -7.862 -20.472 32.393 1.00 24.67 65 VAL C CA 1
ATOM 3768 C C . VAL C 1 87 ? -8.090 -18.960 32.577 1.00 25.23 65 VAL C C 1
ATOM 3769 O O . VAL C 1 87 ? -8.571 -18.290 31.663 1.00 25.25 65 VAL C O 1
ATOM 3773 N N . ASP C 1 88 ? -7.766 -18.471 33.779 1.00 25.55 66 ASP C N 1
ATOM 3774 C CA . ASP C 1 88 ? -7.973 -17.087 34.204 1.00 25.89 66 ASP C CA 1
ATOM 3775 C C . ASP C 1 88 ? -6.633 -16.397 34.260 1.00 26.38 66 ASP C C 1
ATOM 3776 O O . ASP C 1 88 ? -5.803 -16.686 35.113 1.00 25.34 66 ASP C O 1
ATOM 3781 N N . LEU C 1 89 ? -6.445 -15.437 33.358 1.00 27.78 67 LEU C N 1
ATOM 3782 C CA . LEU C 1 89 ? -5.181 -14.684 33.247 1.00 28.31 67 LEU C CA 1
ATOM 3783 C C . LEU C 1 89 ? -5.141 -13.369 34.001 1.00 28.96 67 LEU C C 1
ATOM 3784 O O . LEU C 1 89 ? -4.169 -12.629 33.868 1.00 29.26 67 LEU C O 1
ATOM 3789 N N . THR C 1 90 ? -6.174 -13.079 34.784 1.00 29.17 68 THR C N 1
ATOM 3790 C CA . THR C 1 90 ? -6.192 -11.868 35.597 1.00 29.27 68 THR C CA 1
ATOM 3791 C C . THR C 1 90 ? -5.370 -12.087 36.858 1.00 29.35 68 THR C C 1
ATOM 3792 O O . THR C 1 90 ? -5.042 -13.223 37.242 1.00 29.62 68 THR C O 1
ATOM 3796 N N . ASN C 1 91 ? -5.030 -10.991 37.510 1.00 29.31 69 ASN C N 1
ATOM 3797 C CA . ASN C 1 91 ? -4.190 -11.051 38.692 1.00 29.21 69 ASN C CA 1
ATOM 3798 C C . ASN C 1 91 ? -4.968 -10.871 39.989 1.00 29.37 69 ASN C C 1
ATOM 3799 O O . ASN C 1 91 ? -4.383 -10.494 41.007 1.00 29.64 69 ASN C O 1
ATOM 3804 N N . THR C 1 92 ? -6.277 -11.115 39.962 1.00 30.07 70 THR C N 1
ATOM 3805 C CA . THR C 1 92 ? -7.109 -10.982 41.168 1.00 30.29 70 THR C CA 1
ATOM 3806 C C . THR C 1 92 ? -8.174 -12.076 41.236 1.00 30.28 70 THR C C 1
ATOM 3807 O O . THR C 1 92 ? -8.483 -12.700 40.236 1.00 30.22 70 THR C O 1
ATOM 3811 N N . SER C 1 93 ? -8.715 -12.286 42.434 1.00 30.04 71 SER C N 1
ATOM 3812 C CA . SER C 1 93 ? -9.811 -13.223 42.664 1.00 29.87 71 SER C CA 1
ATOM 3813 C C . SER C 1 93 ? -11.119 -12.511 43.045 1.00 30.02 71 SER C C 1
ATOM 3814 O O . SER C 1 93 ? -12.104 -13.169 43.383 1.00 29.71 71 SER C O 1
ATOM 3817 N N . ARG C 1 94 ? -11.137 -11.178 42.948 1.00 29.44 72 ARG C N 1
ATOM 3818 C CA . ARG C 1 94 ? -12.266 -10.359 43.429 1.00 29.83 72 ARG C CA 1
ATOM 3819 C C . ARG C 1 94 ? -13.453 -10.212 42.457 1.00 29.03 72 ARG C C 1
ATOM 3820 O O . ARG C 1 94 ? -14.511 -9.742 42.852 1.00 28.92 72 ARG C O 1
ATOM 3828 N N . PHE C 1 95 ? -13.282 -10.612 41.200 1.00 29.42 73 PHE C N 1
ATOM 3829 C CA . PHE C 1 95 ? -14.314 -10.400 40.177 1.00 28.70 73 PHE C CA 1
ATOM 3830 C C . PHE C 1 95 ? -15.485 -11.374 40.278 1.00 28.08 73 PHE C C 1
ATOM 3831 O O . PHE C 1 95 ? -16.635 -10.982 40.186 1.00 27.87 73 PHE C O 1
ATOM 3839 N N . TYR C 1 96 ? -15.178 -12.651 40.433 1.00 27.69 74 TYR C N 1
ATOM 3840 C CA . TYR C 1 96 ? -16.200 -13.688 40.578 1.00 27.51 74 TYR C CA 1
ATOM 3841 C C . TYR C 1 96 ? -15.669 -14.790 41.453 1.00 27.23 74 TYR C C 1
ATOM 3842 O O . TYR C 1 96 ? -14.455 -14.948 41.594 1.00 27.83 74 TYR C O 1
ATOM 3851 N N . ASP C 1 97 ? -16.587 -15.531 42.059 1.00 27.41 75 ASP C N 1
ATOM 3852 C CA . ASP C 1 97 ? -16.238 -16.726 42.811 1.00 27.13 75 ASP C CA 1
ATOM 3853 C C . ASP C 1 97 ? -15.806 -17.858 41.856 1.00 27.87 75 ASP C C 1
ATOM 3854 O O . ASP C 1 97 ? -16.598 -18.317 41.018 1.00 28.28 75 ASP C O 1
ATOM 3859 N N . ARG C 1 98 ? -14.558 -18.303 41.987 1.00 27.48 76 ARG C N 1
ATOM 3860 C CA . ARG C 1 98 ? -14.074 -19.427 41.187 1.00 27.19 76 ARG C CA 1
ATOM 3861 C C . ARG C 1 98 ? -14.900 -20.689 41.395 1.00 26.92 76 ARG C C 1
ATOM 3862 O O . ARG C 1 98 ? -14.984 -21.533 40.516 1.00 25.90 76 ARG C O 1
ATOM 3870 N N . ASN C 1 99 ? -15.500 -20.832 42.567 1.00 26.53 77 ASN C N 1
ATOM 3871 C CA . ASN C 1 99 ? -16.358 -21.981 42.813 1.00 26.63 77 ASN C CA 1
ATOM 3872 C C . ASN C 1 99 ? -17.573 -22.020 41.884 1.00 26.97 77 ASN C C 1
ATOM 3873 O O . ASN C 1 99 ? -18.099 -23.104 41.601 1.00 26.34 77 ASN C O 1
ATOM 3878 N N . ASP C 1 100 ? -18.038 -20.851 41.439 1.00 28.15 78 ASP C N 1
ATOM 3879 C CA . ASP C 1 100 ? -19.138 -20.788 40.460 1.00 29.61 78 ASP C CA 1
ATOM 3880 C C . ASP C 1 100 ? -18.814 -21.536 39.158 1.00 29.77 78 ASP C C 1
ATOM 3881 O O . ASP C 1 100 ? -19.706 -22.092 38.509 1.00 30.16 78 ASP C O 1
ATOM 3886 N N . ILE C 1 101 ? -17.537 -21.553 38.799 1.00 29.87 79 ILE C N 1
ATOM 3887 C CA . ILE C 1 101 ? -17.039 -22.302 37.644 1.00 30.09 79 ILE C CA 1
ATOM 3888 C C . ILE C 1 101 ? -16.869 -23.768 38.028 1.00 30.22 79 ILE C C 1
ATOM 3889 O O . ILE C 1 101 ? -17.349 -24.673 37.346 1.00 29.56 79 ILE C O 1
ATOM 3894 N N . GLU C 1 102 ? -16.202 -23.994 39.153 1.00 30.67 80 GLU C N 1
ATOM 3895 C CA . GLU C 1 102 ? -15.815 -25.337 39.573 1.00 31.12 80 GLU C CA 1
ATOM 3896 C C . GLU C 1 102 ? -17.018 -26.233 39.901 1.00 31.07 80 GLU C C 1
ATOM 3897 O O . GLU C 1 102 ? -16.952 -27.449 39.722 1.00 31.11 80 GLU C O 1
ATOM 3903 N N . LYS C 1 103 ? -18.109 -25.626 40.369 1.00 31.48 81 LYS C N 1
ATOM 3904 C CA . LYS C 1 103 ? -19.328 -26.373 40.703 1.00 31.97 81 LYS C CA 1
ATOM 3905 C C . LYS C 1 103 ? -20.056 -26.877 39.460 1.00 32.05 81 LYS C C 1
ATOM 3906 O O . LYS C 1 103 ? -20.926 -27.739 39.569 1.00 32.78 81 LYS C O 1
ATOM 3912 N N . GLU C 1 104 ? -19.708 -26.348 38.287 1.00 32.46 82 GLU C N 1
ATOM 3913 C CA . GLU C 1 104 ? -20.249 -26.861 37.030 1.00 33.05 82 GLU C CA 1
ATOM 3914 C C . GLU C 1 104 ? -19.395 -27.989 36.427 1.00 32.89 82 GLU C C 1
ATOM 3915 O O . GLU C 1 104 ? -19.639 -28.423 35.298 1.00 33.71 82 GLU C O 1
ATOM 3921 N N . GLY C 1 105 ? -18.422 -28.491 37.181 1.00 32.18 83 GLY C N 1
ATOM 3922 C CA . GLY C 1 105 ? -17.505 -29.496 36.663 1.00 31.66 83 GLY C CA 1
ATOM 3923 C C . GLY C 1 105 ? -16.431 -28.944 35.744 1.00 31.21 83 GLY C C 1
ATOM 3924 O O . GLY C 1 105 ? -15.785 -29.706 35.022 1.00 31.18 83 GLY C O 1
ATOM 3925 N N . ILE C 1 106 ? -16.226 -27.626 35.779 1.00 30.48 84 ILE C N 1
ATOM 3926 C CA . ILE C 1 106 ? -15.183 -26.977 34.983 1.00 30.16 84 ILE C CA 1
ATOM 3927 C C . ILE C 1 106 ? -13.973 -26.772 35.881 1.00 29.89 84 ILE C C 1
ATOM 3928 O O . ILE C 1 106 ? -14.085 -26.218 36.971 1.00 30.82 84 ILE C O 1
ATOM 3933 N N . LYS C 1 107 ? -12.832 -27.275 35.434 1.00 29.36 85 LYS C N 1
ATOM 3934 C CA . LYS C 1 107 ? -11.585 -27.121 36.145 1.00 28.88 85 LYS C CA 1
ATOM 3935 C C . LYS C 1 107 ? -11.229 -25.645 36.026 1.00 27.59 85 LYS C C 1
ATOM 3936 O O . LYS C 1 107 ? -11.311 -25.074 34.938 1.00 27.76 85 LYS C O 1
ATOM 3942 N N . TYR C 1 108 ? -10.837 -25.038 37.140 1.00 27.42 86 TYR C N 1
ATOM 3943 C CA . TYR C 1 108 ? -10.440 -23.622 37.159 1.00 27.15 86 TYR C CA 1
ATOM 3944 C C . TYR C 1 108 ? -8.947 -23.532 37.458 1.00 27.76 86 TYR C C 1
ATOM 3945 O O . TYR C 1 108 ? -8.474 -24.172 38.385 1.00 26.75 86 TYR C O 1
ATOM 3954 N N . ILE C 1 109 ? -8.202 -22.742 36.686 1.00 28.29 87 ILE C N 1
ATOM 3955 C CA . ILE C 1 109 ? -6.791 -22.472 36.999 1.00 29.49 87 ILE C CA 1
ATOM 3956 C C . ILE C 1 109 ? -6.435 -21.024 36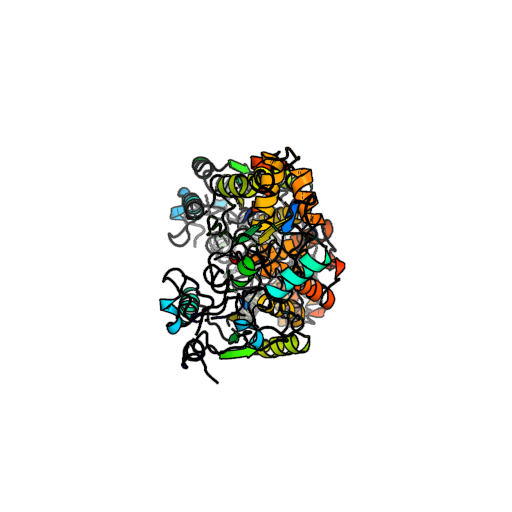.675 1.00 30.04 87 ILE C C 1
ATOM 3957 O O . ILE C 1 109 ? -6.809 -20.493 35.630 1.00 29.76 87 ILE C O 1
ATOM 3962 N N . LYS C 1 110 ? -5.719 -20.371 37.583 1.00 31.29 88 LYS C N 1
ATOM 3963 C CA . LYS C 1 110 ? -5.184 -19.038 37.303 1.00 32.17 88 LYS C CA 1
ATOM 3964 C C . LYS C 1 110 ? -3.767 -19.164 36.746 1.00 32.38 88 LYS C C 1
ATOM 3965 O O . LYS C 1 110 ? -2.919 -19.845 37.325 1.00 32.60 88 LYS C O 1
ATOM 3971 N N . LEU C 1 111 ? -3.523 -18.507 35.613 1.00 32.69 89 LEU C N 1
ATOM 3972 C CA . LEU C 1 111 ? -2.192 -18.427 35.018 1.00 33.12 89 LEU C CA 1
ATOM 3973 C C . LEU C 1 111 ? -1.834 -16.960 34.927 1.00 33.38 89 LEU C C 1
ATOM 3974 O O . LEU C 1 111 ? -2.299 -16.266 34.038 1.00 33.29 89 LEU C O 1
ATOM 3979 N N . GLN C 1 112 ? -1.014 -16.494 35.862 1.00 34.09 90 GLN C N 1
ATOM 3980 C CA . GLN C 1 112 ? -0.628 -15.085 35.900 1.00 34.71 90 GLN C CA 1
ATOM 3981 C C . GLN C 1 112 ? 0.619 -14.893 35.043 1.00 34.32 90 GLN C C 1
ATOM 3982 O O . GLN C 1 112 ? 1.657 -15.503 35.298 1.00 34.60 90 GLN C O 1
ATOM 3988 N N . CYS C 1 113 ? 0.493 -14.069 34.006 1.00 33.88 91 CYS C N 1
ATOM 3989 C CA . CYS C 1 113 ? 1.583 -13.820 33.078 1.00 33.57 91 CYS C CA 1
ATOM 3990 C C . CYS C 1 113 ? 2.385 -12.607 33.518 1.00 33.21 91 CYS C C 1
ATOM 3991 O O . CYS C 1 113 ? 1.958 -11.852 34.385 1.00 33.09 91 CYS C O 1
ATOM 3994 N N . LYS C 1 114 ? 3.544 -12.420 32.891 1.00 32.91 92 LYS C N 1
ATOM 3995 C CA . LYS C 1 114 ? 4.428 -11.298 33.196 1.00 33.14 92 LYS C CA 1
ATOM 3996 C C . LYS C 1 114 ? 3.682 -9.985 32.999 1.00 33.09 92 LYS C C 1
ATOM 3997 O O . LYS C 1 114 ? 2.976 -9.826 32.010 1.00 33.12 92 LYS C O 1
ATOM 4003 N N . GLY C 1 115 ? 3.831 -9.071 33.953 1.00 33.12 93 GLY C N 1
ATOM 4004 C CA . GLY C 1 115 ? 3.063 -7.831 33.981 1.00 33.45 93 GLY C CA 1
ATOM 4005 C C . GLY C 1 115 ? 3.750 -6.693 33.262 1.00 33.79 93 GLY C C 1
ATOM 4006 O O . GLY C 1 115 ? 4.645 -6.919 32.449 1.00 33.68 93 GLY C O 1
ATOM 4007 N N . HIS C 1 116 ? 3.308 -5.472 33.566 1.00 34.52 94 HIS C N 1
ATOM 4008 C CA . HIS C 1 116 ? 3.925 -4.222 33.066 1.00 35.03 94 HIS C CA 1
ATOM 4009 C C . HIS C 1 116 ? 3.985 -4.097 31.542 1.00 34.92 94 HIS C C 1
ATOM 4010 O O . HIS C 1 116 ? 4.960 -3.592 30.990 1.00 35.02 94 HIS C O 1
ATOM 4017 N N . GLY C 1 117 ? 2.931 -4.553 30.875 1.00 35.03 95 GLY C N 1
ATOM 4018 C CA . GLY C 1 117 ? 2.833 -4.460 29.424 1.00 35.15 95 GLY C CA 1
ATOM 4019 C C . GLY C 1 117 ? 3.503 -5.579 28.648 1.00 34.96 95 GLY C C 1
ATOM 4020 O O . GLY C 1 117 ? 3.367 -5.646 27.425 1.00 35.05 95 GLY C O 1
ATOM 4021 N N . GLU C 1 118 ? 4.217 -6.468 29.335 1.00 34.68 96 GLU C N 1
ATOM 4022 C CA . GLU C 1 118 ? 5.044 -7.447 28.639 1.00 34.74 96 GLU C CA 1
ATOM 4023 C C . GLU C 1 118 ? 4.189 -8.495 27.934 1.00 34.39 96 GLU C C 1
ATOM 4024 O O . GLU C 1 118 ? 3.136 -8.890 28.434 1.00 33.82 96 GLU C O 1
ATOM 4030 N N . CYS C 1 119 ? 4.624 -8.929 26.756 1.00 34.18 97 CYS C N 1
ATOM 4031 C CA . CYS C 1 119 ? 3.990 -10.079 26.119 1.00 34.64 97 CYS C CA 1
ATOM 4032 C C . CYS C 1 119 ? 4.158 -11.253 27.080 1.00 33.91 97 CYS C C 1
ATOM 4033 O O . CYS C 1 119 ? 5.109 -11.265 27.866 1.00 33.77 97 CYS C O 1
ATOM 4036 N N . PRO C 1 120 ? 3.232 -12.226 27.050 1.00 33.68 98 PRO C N 1
ATOM 4037 C CA . PRO C 1 120 ? 3.523 -13.436 27.817 1.00 33.44 98 PRO C CA 1
ATOM 4038 C C . PRO C 1 120 ? 4.870 -14.055 27.395 1.00 33.37 98 PRO C C 1
ATOM 4039 O O . PRO C 1 120 ? 5.178 -14.126 26.202 1.00 33.47 98 PRO C O 1
ATOM 4043 N N . THR C 1 121 ? 5.675 -14.461 28.373 1.00 33.30 99 THR C N 1
ATOM 4044 C CA . THR C 1 121 ? 6.989 -15.048 28.114 1.00 33.19 99 THR C CA 1
ATOM 4045 C C . THR C 1 121 ? 6.863 -16.457 27.532 1.00 33.24 99 THR C C 1
ATOM 4046 O O . THR C 1 121 ? 5.763 -17.014 27.459 1.00 33.02 99 THR C O 1
ATOM 4050 N N . THR C 1 122 ? 7.989 -17.020 27.102 1.00 33.23 100 THR C N 1
ATOM 4051 C CA . THR C 1 122 ? 8.016 -18.411 26.656 1.00 33.45 100 THR C CA 1
ATOM 4052 C C . THR C 1 122 ? 7.639 -19.361 27.800 1.00 33.28 100 THR C C 1
ATOM 4053 O O . THR C 1 122 ? 7.024 -20.405 27.569 1.00 33.57 100 THR C O 1
ATOM 4057 N N . GLU C 1 123 ? 8.004 -18.988 29.015 1.00 32.96 101 GLU C N 1
ATOM 4058 C CA . GLU C 1 123 ? 7.621 -19.737 30.194 1.00 32.76 101 GLU C CA 1
ATOM 4059 C C . GLU C 1 123 ? 6.119 -19.731 30.386 1.00 32.40 101 GLU C C 1
ATOM 4060 O O . GLU C 1 123 ? 5.529 -20.743 30.718 1.00 32.51 101 GLU C O 1
ATOM 4066 N N . ASN C 1 124 ? 5.511 -18.566 30.197 1.00 31.98 102 ASN C N 1
ATOM 4067 C CA . ASN C 1 124 ? 4.075 -18.424 30.321 1.00 31.69 102 ASN C CA 1
ATOM 4068 C C . ASN C 1 124 ? 3.364 -19.266 29.280 1.00 31.53 102 ASN C C 1
ATOM 4069 O O . ASN C 1 124 ? 2.355 -19.891 29.565 1.00 31.42 102 ASN C O 1
ATOM 4074 N N . THR C 1 125 ? 3.887 -19.267 28.063 1.00 31.13 103 THR C N 1
ATOM 4075 C CA . THR C 1 125 ? 3.225 -19.962 26.984 1.00 31.26 103 THR C CA 1
ATOM 4076 C C . THR C 1 125 ? 3.395 -21.456 27.137 1.00 30.80 103 THR C C 1
ATOM 4077 O O . THR C 1 125 ? 2.472 -22.217 26.908 1.00 30.54 103 THR C O 1
ATOM 4081 N N . GLU C 1 126 ? 4.593 -21.861 27.522 1.00 30.47 104 GLU C N 1
ATOM 4082 C CA . GLU C 1 126 ? 4.864 -23.267 27.799 1.00 30.15 104 GLU C CA 1
ATOM 4083 C C . GLU C 1 126 ? 3.957 -23.779 28.921 1.00 29.69 104 GLU C C 1
ATOM 4084 O O . GLU C 1 126 ? 3.473 -24.907 28.862 1.00 30.06 104 GLU C O 1
ATOM 4087 N N . THR C 1 127 ? 3.737 -22.951 29.941 1.00 29.14 105 THR C N 1
ATOM 4088 C CA . THR C 1 127 ? 2.845 -23.294 31.046 1.00 29.02 105 THR C CA 1
ATOM 4089 C C . THR C 1 127 ? 1.412 -23.447 30.556 1.00 29.18 105 THR C C 1
ATOM 4090 O O . THR C 1 127 ? 0.719 -24.396 30.916 1.00 28.82 105 THR C O 1
ATOM 4094 N N . PHE C 1 128 ? 0.974 -22.490 29.746 1.00 29.44 106 PHE C N 1
ATOM 4095 C CA . PHE C 1 128 ? -0.346 -22.534 29.125 1.00 30.03 106 PHE C CA 1
ATOM 4096 C C . PHE C 1 128 ? -0.546 -23.804 28.286 1.00 30.89 106 PHE C C 1
ATOM 4097 O O . PHE C 1 128 ? -1.581 -24.453 28.385 1.00 30.69 106 PHE C O 1
ATOM 4105 N N . ILE C 1 129 ? 0.442 -24.141 27.460 1.00 32.19 107 ILE C N 1
ATOM 4106 C CA . ILE C 1 129 ? 0.357 -25.320 26.599 1.00 33.10 107 ILE C CA 1
ATOM 4107 C C . ILE C 1 129 ? 0.299 -26.613 27.430 1.00 33.98 107 ILE C C 1
ATOM 4108 O O . ILE C 1 129 ? -0.474 -27.518 27.113 1.00 34.45 107 ILE C O 1
ATOM 4113 N N . ARG C 1 130 ? 1.105 -26.694 28.486 1.00 34.96 108 ARG C N 1
ATOM 4114 C CA . ARG C 1 130 ? 1.065 -27.843 29.406 1.00 35.78 108 ARG C CA 1
ATOM 4115 C C . ARG C 1 130 ? -0.341 -28.067 29.980 1.00 36.47 108 ARG C C 1
ATOM 4116 O O . ARG C 1 130 ? -0.838 -29.194 29.981 1.00 36.55 108 ARG C O 1
ATOM 4120 N N . LEU C 1 131 ? -0.969 -26.996 30.461 1.00 37.30 109 LEU C N 1
ATOM 4121 C CA . LEU C 1 131 ? -2.338 -27.050 31.002 1.00 38.06 109 LEU C CA 1
ATOM 4122 C C . LEU C 1 131 ? -3.362 -27.587 30.009 1.00 38.81 109 LEU C C 1
ATOM 4123 O O . LEU C 1 131 ? -4.183 -28.437 30.344 1.00 39.16 109 LEU C O 1
ATOM 4128 N N . CYS C 1 132 ? -3.311 -27.063 28.792 1.00 39.89 110 CYS C N 1
ATOM 4129 C CA . CYS C 1 132 ? -4.314 -27.346 27.772 1.00 40.88 110 CYS C CA 1
ATOM 4130 C C . CYS C 1 132 ? -4.220 -28.760 27.214 1.00 41.86 110 CYS C C 1
ATOM 4131 O O . CYS C 1 132 ? -5.225 -29.323 26.790 1.00 42.09 110 CYS C O 1
ATOM 4134 N N . GLU C 1 133 ? -3.012 -29.320 27.209 1.00 42.97 111 GLU C N 1
ATOM 4135 C CA . GLU C 1 133 ? -2.769 -30.676 26.712 1.00 44.07 111 GLU C CA 1
ATOM 4136 C C . GLU C 1 133 ? -3.655 -31.735 27.386 1.00 44.13 111 GLU C C 1
ATOM 4137 O O . GLU C 1 133 ? -4.058 -32.713 26.755 1.00 44.47 111 GLU C O 1
ATOM 4143 N N . ARG C 1 134 ? -3.959 -31.516 28.664 1.00 44.55 112 ARG C N 1
ATOM 4144 C CA . ARG C 1 134 ? -4.857 -32.378 29.434 1.00 44.63 112 ARG C CA 1
ATOM 4145 C C . ARG C 1 134 ? -6.263 -32.480 28.832 1.00 44.48 112 ARG C C 1
ATOM 4146 O O . ARG C 1 134 ? -6.966 -33.470 29.054 1.00 44.56 112 ARG C O 1
ATOM 4148 N N . PHE C 1 135 ? -6.662 -31.458 28.079 1.00 44.30 113 PHE C N 1
ATOM 4149 C CA . PHE C 1 135 ? -7.991 -31.381 27.480 1.00 44.12 113 PHE C CA 1
ATOM 4150 C C . PHE C 1 135 ? -7.880 -31.328 25.958 1.00 44.31 113 PHE C C 1
ATOM 4151 O O . PHE C 1 135 ? -8.856 -31.048 25.266 1.00 44.14 113 PHE C O 1
ATOM 4159 N N . GLU C 1 142 ? -14.585 -31.023 24.136 1.00 36.47 120 GLU C N 1
ATOM 4160 C CA . GLU C 1 142 ? -14.620 -30.115 25.282 1.00 36.10 120 GLU C CA 1
ATOM 4161 C C . GLU C 1 142 ? -13.867 -28.823 25.031 1.00 35.55 120 GLU C C 1
ATOM 4162 O O . GLU C 1 142 ? -12.690 -28.851 24.697 1.00 35.71 120 GLU C O 1
ATOM 4168 N N . LEU C 1 143 ? -14.535 -27.694 25.239 1.00 34.81 121 LEU C N 1
ATOM 4169 C CA . LEU C 1 143 ? -13.914 -26.388 25.086 1.00 34.33 121 LEU C CA 1
ATOM 4170 C C . LEU C 1 143 ? -12.985 -26.047 26.255 1.00 33.47 121 LEU C C 1
ATOM 4171 O O . LEU C 1 143 ? -13.169 -26.520 27.383 1.00 33.50 121 LEU C O 1
ATOM 4176 N N . ILE C 1 144 ? -11.978 -25.232 25.959 1.00 32.41 122 ILE C N 1
ATOM 4177 C CA . ILE C 1 144 ? -11.128 -24.620 26.975 1.00 31.36 122 ILE C CA 1
ATOM 4178 C C . ILE C 1 144 ? -11.392 -23.113 26.992 1.00 30.74 122 ILE C C 1
ATOM 4179 O O . ILE C 1 144 ? -11.133 -22.411 26.009 1.00 30.10 122 ILE C O 1
ATOM 4184 N N . GLY C 1 145 ? -11.923 -22.619 28.104 1.00 29.60 123 GLY C N 1
ATOM 4185 C CA . GLY C 1 145 ? -12.121 -21.185 28.262 1.00 29.24 123 GLY C CA 1
ATOM 4186 C C . GLY C 1 145 ? -10.833 -20.480 28.611 1.00 29.18 123 GLY C C 1
ATOM 4187 O O . GLY C 1 145 ? -10.014 -21.003 29.366 1.00 28.60 123 GLY C O 1
ATOM 4188 N N . VAL C 1 146 ? -10.686 -19.266 28.077 1.00 28.49 124 VAL C N 1
ATOM 4189 C CA . VAL C 1 146 ? -9.543 -18.370 28.337 1.00 28.56 124 VAL C CA 1
ATOM 4190 C C . VAL C 1 146 ? -10.026 -16.938 28.477 1.00 28.87 124 VAL C C 1
ATOM 4191 O O . VAL C 1 146 ? -10.659 -16.400 27.556 1.00 29.17 124 VAL C O 1
ATOM 4195 N N . HIS C 1 147 ? -9.711 -16.312 29.615 1.00 28.09 125 HIS C N 1
ATOM 4196 C CA . HIS C 1 147 ? -10.019 -14.902 29.818 1.00 28.22 125 HIS C CA 1
ATOM 4197 C C . HIS C 1 147 ? -8.913 -14.175 30.535 1.00 28.06 125 HIS C C 1
ATOM 4198 O O . HIS C 1 147 ? -8.277 -14.693 31.455 1.00 28.12 125 HIS C O 1
ATOM 4205 N N . CYS C 1 148 ? -8.718 -12.932 30.103 1.00 28.57 126 CYS C N 1
ATOM 4206 C CA . CYS C 1 148 ? -7.963 -11.969 30.850 1.00 28.38 126 CYS C CA 1
ATOM 4207 C C . CYS C 1 148 ? -9.034 -10.982 31.327 1.00 27.93 126 CYS C C 1
ATOM 4208 O O . CYS C 1 148 ? -10.160 -11.394 31.595 1.00 28.31 126 CYS C O 1
ATOM 4211 N N . THR C 1 149 ? -8.734 -9.699 31.465 1.00 26.98 127 THR C N 1
ATOM 4212 C CA . THR C 1 149 ? -9.792 -8.780 31.895 1.00 27.86 127 THR C CA 1
ATOM 4213 C C . THR C 1 149 ? -10.844 -8.558 30.783 1.00 28.29 127 THR C C 1
ATOM 4214 O O . THR C 1 149 ? -12.049 -8.603 31.044 1.00 28.81 127 THR C O 1
ATOM 4218 N N . HIS C 1 150 ? -10.372 -8.398 29.542 1.00 27.93 128 HIS C N 1
ATOM 4219 C CA . HIS C 1 150 ? -11.223 -8.088 28.393 1.00 27.90 128 HIS C CA 1
ATOM 4220 C C . HIS C 1 150 ? -11.297 -9.184 27.333 1.00 28.23 128 HIS C C 1
ATOM 4221 O O . HIS C 1 150 ? -12.155 -9.125 26.468 1.00 28.69 128 HIS C O 1
ATOM 4228 N N . GLY C 1 151 ? -10.385 -10.155 27.385 1.00 27.86 129 GLY C N 1
ATOM 4229 C CA . GLY C 1 151 ? -10.400 -11.297 26.491 1.00 27.97 129 GLY C CA 1
ATOM 4230 C C . GLY C 1 151 ? -9.902 -11.092 25.065 1.00 27.38 129 GLY C C 1
ATOM 4231 O O . GLY C 1 151 ? -10.393 -11.740 24.153 1.00 26.74 129 GLY C O 1
ATOM 4232 N N . PHE C 1 152 ? -8.964 -10.166 24.868 1.00 28.44 130 PHE C N 1
ATOM 4233 C CA . PHE C 1 152 ? -8.385 -9.897 23.545 1.00 27.68 130 PHE C CA 1
ATOM 4234 C C . PHE C 1 152 ? -6.893 -10.163 23.481 1.00 28.01 130 PHE C C 1
ATOM 4235 O O . PHE C 1 152 ? -6.454 -10.969 22.692 1.00 28.65 130 PHE C O 1
ATOM 4243 N N . ASN C 1 153 ? -6.108 -9.454 24.285 1.00 27.52 131 ASN C N 1
ATOM 4244 C CA . ASN C 1 153 ? -4.661 -9.454 24.102 1.00 27.46 131 ASN C CA 1
ATOM 4245 C C . ASN C 1 153 ? -3.903 -10.639 24.682 1.00 27.33 131 ASN C C 1
ATOM 4246 O O . ASN C 1 153 ? -3.412 -11.449 23.913 1.00 27.83 131 ASN C O 1
ATOM 4251 N N . ARG C 1 154 ? -3.812 -10.774 26.002 1.00 27.08 132 ARG C N 1
ATOM 4252 C CA . ARG C 1 154 ? -3.148 -11.958 26.573 1.00 26.59 132 ARG C CA 1
ATOM 4253 C C . ARG C 1 154 ? -3.898 -13.238 26.183 1.00 26.98 132 ARG C C 1
ATOM 4254 O O . ARG C 1 154 ? -3.282 -14.288 25.914 1.00 26.28 132 ARG C O 1
ATOM 4262 N N . THR C 1 155 ? -5.225 -13.158 26.134 1.00 27.05 133 THR C N 1
ATOM 4263 C CA . THR C 1 155 ? -6.065 -14.292 25.723 1.00 27.34 133 THR C CA 1
ATOM 4264 C C . THR C 1 155 ? -5.746 -14.730 24.292 1.00 27.20 133 THR C C 1
ATOM 4265 O O . THR C 1 155 ? -5.485 -15.913 24.036 1.00 28.02 133 THR C O 1
ATOM 4269 N N . GLY C 1 156 ? -5.774 -13.765 23.373 1.00 27.04 134 GLY C N 1
ATOM 4270 C CA . GLY C 1 156 ? -5.395 -13.992 21.988 1.00 26.36 134 GLY C CA 1
ATOM 4271 C C . GLY C 1 156 ? -4.005 -14.592 21.821 1.00 27.10 134 GLY C C 1
ATOM 4272 O O . GLY C 1 156 ? -3.832 -15.553 21.069 1.00 25.61 134 GLY C O 1
ATOM 4273 N N . PHE C 1 157 ? -3.028 -14.008 22.520 1.00 26.28 135 PHE C N 1
ATOM 4274 C CA . PHE C 1 157 ? -1.608 -14.368 22.409 1.00 26.29 135 PHE C CA 1
ATOM 4275 C C . PHE C 1 157 ? -1.364 -15.826 22.730 1.00 26.53 135 PHE C C 1
ATOM 4276 O O . PHE C 1 157 ? -0.713 -16.538 21.980 1.00 26.39 135 PHE C O 1
ATOM 4284 N N . LEU C 1 158 ? -1.905 -16.263 23.860 1.00 26.81 136 LEU C N 1
ATOM 4285 C CA . LEU C 1 158 ? -1.706 -17.629 24.330 1.00 26.49 136 LEU C CA 1
ATOM 4286 C C . LEU C 1 158 ? -2.442 -18.625 23.467 1.00 26.29 136 LEU C C 1
ATOM 4287 O O . LEU C 1 158 ? -1.926 -19.708 23.206 1.00 24.86 136 LEU C O 1
ATOM 4292 N N . ILE C 1 159 ? -3.650 -18.284 23.036 1.00 26.27 137 ILE C N 1
ATOM 4293 C CA . ILE C 1 159 ? -4.388 -19.153 22.112 1.00 26.76 137 ILE C CA 1
ATOM 4294 C C . ILE C 1 159 ? -3.592 -19.327 20.812 1.00 26.72 137 ILE C C 1
ATOM 4295 O O . ILE C 1 159 ? -3.473 -20.438 20.299 1.00 26.02 137 ILE C O 1
ATOM 4300 N N . CYS C 1 160 ? -3.035 -18.233 20.301 1.00 26.59 138 CYS C N 1
ATOM 4301 C CA . CYS C 1 160 ? -2.260 -18.271 19.071 1.00 27.17 138 CYS C CA 1
ATOM 4302 C C . CYS C 1 160 ? -0.964 -19.065 19.230 1.00 27.39 138 CYS C C 1
ATOM 4303 O O . CYS C 1 160 ? -0.602 -19.830 18.333 1.00 27.10 138 CYS C O 1
ATOM 4306 N N . ALA C 1 161 ? -0.274 -18.901 20.360 1.00 27.16 139 ALA C N 1
ATOM 4307 C CA . ALA C 1 161 ? 0.908 -19.733 20.663 1.00 26.99 139 ALA C CA 1
ATOM 4308 C C . ALA C 1 161 ? 0.577 -21.230 20.636 1.00 26.96 139 ALA C C 1
ATOM 4309 O O . ALA C 1 161 ? 1.317 -22.034 20.053 1.00 26.97 139 ALA C O 1
ATOM 4311 N N . PHE C 1 162 ? -0.545 -21.609 21.244 1.00 26.98 140 PHE C N 1
ATOM 4312 C CA . PHE C 1 162 ? -0.956 -23.014 21.252 1.00 27.23 140 PHE C CA 1
ATOM 4313 C C . PHE C 1 162 ? -1.191 -23.538 19.840 1.00 27.37 140 PHE C C 1
ATOM 4314 O O . PHE C 1 162 ? -0.697 -24.609 19.467 1.00 27.27 140 PHE C O 1
ATOM 4322 N N . LEU C 1 163 ? -1.971 -22.790 19.068 1.00 27.52 141 LEU C N 1
ATOM 4323 C CA . LEU C 1 163 ? -2.350 -23.193 17.715 1.00 27.67 141 LEU C CA 1
ATOM 4324 C C . LEU C 1 163 ? -1.134 -23.445 16.847 1.00 28.06 141 LEU C C 1
ATOM 4325 O O . LEU C 1 163 ? -1.105 -24.408 16.090 1.00 27.54 141 LEU C O 1
ATOM 4330 N N . VAL C 1 164 ? -0.127 -22.586 16.962 1.00 28.74 142 VAL C N 1
ATOM 4331 C CA . VAL C 1 164 ? 1.094 -22.747 16.174 1.00 29.25 142 VAL C CA 1
ATOM 4332 C C . VAL C 1 164 ? 1.928 -23.903 16.721 1.00 29.65 142 VAL C C 1
ATOM 4333 O O . VAL C 1 164 ? 2.302 -24.810 15.983 1.00 28.97 142 VAL C O 1
ATOM 4337 N N . GLU C 1 165 ? 2.220 -23.858 18.018 1.00 29.96 143 GLU C N 1
ATOM 4338 C CA . GLU C 1 165 ? 3.126 -24.829 18.617 1.00 30.63 143 GLU C CA 1
ATOM 4339 C C . GLU C 1 165 ? 2.559 -26.246 18.690 1.00 31.05 143 GLU C C 1
ATOM 4340 O O . GLU C 1 165 ? 3.258 -27.209 18.384 1.00 30.58 143 GLU C O 1
ATOM 4346 N N . LYS C 1 166 ? 1.305 -26.380 19.103 1.00 31.67 144 LYS C N 1
ATOM 4347 C CA . LYS C 1 166 ? 0.741 -27.698 19.363 1.00 32.22 144 LYS C CA 1
ATOM 4348 C C . LYS C 1 166 ? 0.030 -28.285 18.144 1.00 32.85 144 LYS C C 1
ATOM 4349 O O . LYS C 1 166 ? 0.014 -29.513 17.962 1.00 32.49 144 LYS C O 1
ATOM 4353 N N . MET C 1 167 ? -0.533 -27.416 17.305 1.00 33.55 145 MET C N 1
ATOM 4354 C CA . MET C 1 167 ? -1.336 -27.844 16.157 1.00 34.13 145 MET C CA 1
ATOM 4355 C C . MET C 1 167 ? -0.691 -27.495 14.820 1.00 33.59 145 MET C C 1
ATOM 4356 O O . MET C 1 167 ? -1.276 -27.739 13.771 1.00 34.05 145 MET C O 1
ATOM 4361 N N . ASP C 1 168 ? 0.520 -26.941 14.864 1.00 33.04 146 ASP C N 1
ATOM 4362 C CA . ASP C 1 168 ? 1.309 -26.664 13.666 1.00 32.47 146 ASP C CA 1
ATOM 4363 C C . ASP C 1 168 ? 0.582 -25.744 12.683 1.00 31.58 146 ASP C C 1
ATOM 4364 O O . ASP C 1 168 ? 0.669 -25.915 11.468 1.00 31.51 146 ASP C O 1
ATOM 4369 N N . TRP C 1 169 ? -0.161 -24.784 13.218 1.00 30.76 147 TRP C N 1
ATOM 4370 C CA . TRP C 1 169 ? -0.744 -23.728 12.402 1.00 30.18 147 TRP C CA 1
ATOM 4371 C C . TRP C 1 169 ? 0.337 -22.733 12.009 1.00 29.61 147 TRP C C 1
ATOM 4372 O O . TRP C 1 169 ? 1.315 -22.564 12.720 1.00 29.34 147 TRP C O 1
ATOM 4383 N N . SER C 1 170 ? 0.159 -22.074 10.871 1.00 20.00 148 SER C N 1
ATOM 4384 C CA . SER C 1 170 ? 0.843 -20.809 10.647 1.00 20.00 148 SER C CA 1
ATOM 4385 C C . SER C 1 170 ? 0.331 -19.734 11.596 1.00 20.00 148 SER C C 1
ATOM 4386 O O . SER C 1 170 ? -0.838 -19.705 11.933 1.00 27.29 148 SER C O 1
ATOM 4389 N N . ILE C 1 171 ? 1.225 -18.855 12.007 1.00 27.60 149 ILE C N 1
ATOM 4390 C CA . ILE C 1 171 ? 0.838 -17.696 12.790 1.00 27.30 149 ILE C CA 1
ATOM 4391 C C . ILE C 1 171 ? -0.134 -16.779 12.067 1.00 27.06 149 ILE C C 1
ATOM 4392 O O . ILE C 1 171 ? -0.991 -16.173 12.690 1.00 27.40 149 ILE C O 1
ATOM 4397 N N . GLU C 1 172 ? -0.017 -16.694 10.748 1.00 26.61 150 GLU C N 1
ATOM 4398 C CA . GLU C 1 172 ? -0.999 -15.947 9.954 1.00 26.42 150 GLU C CA 1
ATOM 4399 C C . GLU C 1 172 ? -2.418 -16.490 10.156 1.00 26.32 150 GLU C C 1
ATOM 4400 O O . GLU C 1 172 ? -3.349 -15.721 10.408 1.00 26.87 150 GLU C O 1
ATOM 4406 N N . ALA C 1 173 ? -2.565 -17.808 10.029 1.00 26.35 151 ALA C N 1
ATOM 4407 C CA . ALA C 1 173 ? -3.854 -18.463 10.217 1.00 26.00 151 ALA C CA 1
ATOM 4408 C C . ALA C 1 173 ? -4.376 -18.298 11.641 1.00 25.99 151 ALA C C 1
ATOM 4409 O O . ALA C 1 173 ? -5.567 -18.075 11.832 1.00 25.67 151 ALA C O 1
ATOM 4411 N N . ALA C 1 174 ? -3.482 -18.439 12.622 1.00 25.90 152 ALA C N 1
ATOM 4412 C CA . ALA C 1 174 ? -3.830 -18.329 14.044 1.00 26.16 152 ALA C CA 1
ATOM 4413 C C . ALA C 1 174 ? -4.333 -16.948 14.395 1.00 26.39 152 ALA C C 1
ATOM 4414 O O . ALA C 1 174 ? -5.401 -16.792 14.989 1.00 27.27 152 ALA C O 1
ATOM 4416 N N . VAL C 1 175 ? -3.545 -15.941 14.039 1.00 26.15 153 VAL C N 1
ATOM 4417 C CA . VAL C 1 175 ? -3.877 -14.547 14.354 1.00 25.74 153 VAL C CA 1
ATOM 4418 C C . VAL C 1 175 ? -5.174 -14.144 13.648 1.00 25.31 153 VAL C C 1
ATOM 4419 O O . VAL C 1 175 ? -6.030 -13.510 14.242 1.00 25.07 153 VAL C O 1
ATOM 4423 N N . ALA C 1 176 ? -5.332 -14.548 12.390 1.00 25.26 154 ALA C N 1
ATOM 4424 C CA . ALA C 1 176 ? -6.539 -14.239 11.634 1.00 25.16 154 ALA C CA 1
ATOM 4425 C C . ALA C 1 176 ? -7.766 -14.995 12.144 1.00 25.24 154 ALA C C 1
ATOM 4426 O O . ALA C 1 176 ? -8.884 -14.482 12.106 1.00 24.71 154 ALA C O 1
ATOM 4428 N N . THR C 1 177 ? -7.560 -16.236 12.574 1.00 26.03 155 THR C N 1
ATOM 4429 C CA . THR C 1 177 ? -8.642 -17.035 13.139 1.00 26.09 155 THR C CA 1
ATOM 4430 C C . THR C 1 177 ? -9.158 -16.363 14.404 1.00 26.13 155 THR C C 1
ATOM 4431 O O . THR C 1 177 ? -10.361 -16.203 14.569 1.00 25.96 155 THR C O 1
ATOM 4435 N N . PHE C 1 178 ? -8.252 -15.925 15.268 1.00 26.09 156 PHE C N 1
ATOM 4436 C CA . PHE C 1 178 ? -8.660 -15.277 16.502 1.00 26.46 156 PHE C CA 1
ATOM 4437 C C . PHE C 1 178 ? -9.386 -13.965 16.197 1.00 26.57 156 PHE C C 1
ATOM 4438 O O . PHE C 1 178 ? -10.372 -13.653 16.837 1.00 27.21 156 PHE C O 1
ATOM 4446 N N . ALA C 1 179 ? -8.916 -13.223 15.195 1.00 26.90 157 ALA C N 1
ATOM 4447 C CA . ALA C 1 179 ? -9.577 -11.971 14.788 1.00 26.71 157 ALA C CA 1
ATOM 4448 C C . ALA C 1 179 ? -11.004 -12.198 14.268 1.00 26.96 157 ALA C C 1
ATOM 4449 O O . ALA C 1 179 ? -11.905 -11.405 14.552 1.00 27.32 157 ALA C O 1
ATOM 4451 N N . GLN C 1 180 ? -11.213 -13.266 13.497 1.00 26.43 158 GLN C N 1
ATOM 4452 C CA . GLN C 1 180 ? -12.557 -13.628 13.029 1.00 26.14 158 GLN C CA 1
ATOM 4453 C C . GLN C 1 180 ? -13.479 -14.040 14.192 1.00 26.39 158 GLN C C 1
ATOM 4454 O O . GLN C 1 180 ? -14.655 -13.657 14.221 1.00 25.66 158 GLN C O 1
ATOM 4460 N N . ALA C 1 181 ? -12.944 -14.836 15.119 1.00 26.84 159 ALA C N 1
ATOM 4461 C CA . ALA C 1 181 ? -13.704 -15.343 16.278 1.00 27.75 159 ALA C CA 1
ATOM 4462 C C . ALA C 1 181 ? -14.027 -14.263 17.314 1.00 28.14 159 ALA C C 1
ATOM 4463 O O . ALA C 1 181 ? -15.050 -14.335 18.009 1.00 28.52 159 ALA C O 1
ATOM 4465 N N . ARG C 1 182 ? -13.153 -13.265 17.402 1.00 28.63 160 ARG C N 1
ATOM 4466 C CA . ARG C 1 182 ? -13.143 -12.311 18.515 1.00 28.98 160 ARG C CA 1
ATOM 4467 C C . ARG C 1 182 ? -12.658 -10.945 17.980 1.00 28.83 160 ARG C C 1
ATOM 4468 O O . ARG C 1 182 ? -11.603 -10.453 18.363 1.00 28.55 160 ARG C O 1
ATOM 4476 N N . PRO C 1 183 ? -13.429 -10.349 17.056 1.00 29.44 161 PRO C N 1
ATOM 4477 C CA . PRO C 1 183 ? -12.957 -9.170 16.333 1.00 28.88 161 PRO C CA 1
ATOM 4478 C C . PRO C 1 183 ? -12.730 -7.949 17.234 1.00 28.89 161 PRO C C 1
ATOM 4479 O O . PRO C 1 183 ? -13.521 -7.717 18.153 1.00 28.67 161 PRO C O 1
ATOM 4483 N N . PRO C 1 184 ? -11.634 -7.197 16.992 1.00 28.94 162 PRO C N 1
ATOM 4484 C CA . PRO C 1 184 ? -10.632 -7.300 15.921 1.00 28.91 162 PRO C CA 1
ATOM 4485 C C . PRO C 1 184 ? -9.468 -8.274 16.190 1.00 29.33 162 PRO C C 1
ATOM 4486 O O . PRO C 1 184 ? -8.461 -8.242 15.490 1.00 30.07 162 PRO C O 1
ATOM 4490 N N . GLY C 1 185 ? -9.613 -9.132 17.192 1.00 29.30 163 GLY C N 1
ATOM 4491 C CA . GLY C 1 185 ? -8.539 -10.025 17.611 1.00 29.36 163 GLY C CA 1
ATOM 4492 C C . GLY C 1 185 ? -7.570 -9.279 18.501 1.00 29.58 163 GLY C C 1
ATOM 4493 O O . GLY C 1 185 ? -7.941 -8.302 19.157 1.00 30.18 163 GLY C O 1
ATOM 4494 N N . ILE C 1 186 ? -6.329 -9.756 18.546 1.00 29.68 164 ILE C N 1
ATOM 4495 C CA . ILE C 1 186 ? -5.261 -9.076 19.277 1.00 29.90 164 ILE C CA 1
ATOM 4496 C C . ILE C 1 186 ? -5.110 -7.697 18.636 1.00 30.52 164 ILE C C 1
ATOM 4497 O O . ILE C 1 186 ? -4.975 -7.600 17.405 1.00 30.47 164 ILE C O 1
ATOM 4502 N N . TYR C 1 187 ? -5.179 -6.639 19.450 1.00 30.85 165 TYR C N 1
ATOM 4503 C CA . TYR C 1 187 ? -5.060 -5.262 18.921 1.00 31.48 165 TYR C CA 1
ATOM 4504 C C . TYR C 1 187 ? -3.876 -4.466 19.475 1.00 32.26 165 TYR C C 1
ATOM 4505 O O . TYR C 1 187 ? -3.654 -3.332 19.047 1.00 32.42 165 TYR C O 1
ATOM 4514 N N . LYS C 1 188 ? -3.120 -5.028 20.414 1.00 33.08 166 LYS C N 1
ATOM 4515 C CA . LYS C 1 188 ? -1.811 -4.468 20.770 1.00 33.93 166 LYS C CA 1
ATOM 4516 C C . LYS C 1 188 ? -0.804 -4.822 19.679 1.00 33.71 166 LYS C C 1
ATOM 4517 O O . LYS C 1 188 ? -0.577 -6.005 19.396 1.00 33.38 166 LYS C O 1
ATOM 4523 N N . GLY C 1 189 ? -0.193 -3.786 19.095 1.00 33.74 167 GLY C N 1
ATOM 4524 C CA . GLY C 1 189 ? 0.736 -3.932 17.977 1.00 33.61 167 GLY C CA 1
ATOM 4525 C C . GLY C 1 189 ? 1.997 -4.711 18.297 1.00 33.41 167 GLY C C 1
ATOM 4526 O O . GLY C 1 189 ? 2.492 -5.459 17.462 1.00 33.47 167 GLY C O 1
ATOM 4527 N N . ASP C 1 190 ? 2.526 -4.535 19.502 1.00 33.45 168 ASP C N 1
ATOM 4528 C CA . ASP C 1 190 ? 3.748 -5.244 19.892 1.00 33.83 168 ASP C CA 1
ATOM 4529 C C . ASP C 1 190 ? 3.504 -6.729 20.233 1.00 33.19 168 ASP C C 1
ATOM 4530 O O . ASP C 1 190 ? 4.397 -7.567 20.046 1.00 32.49 168 ASP C O 1
ATOM 4535 N N . TYR C 1 191 ? 2.300 -7.048 20.716 1.00 32.62 169 TYR C N 1
ATOM 4536 C CA . TYR C 1 191 ? 1.869 -8.450 20.876 1.00 32.43 169 TYR C CA 1
ATOM 4537 C C . TYR C 1 191 ? 1.843 -9.130 19.508 1.00 32.20 169 TYR C C 1
ATOM 4538 O O . TYR C 1 191 ? 2.381 -10.229 19.340 1.00 32.04 169 TYR C O 1
ATOM 4547 N N . LEU C 1 192 ? 1.234 -8.457 18.532 1.00 32.19 170 LEU C N 1
ATOM 4548 C CA . LEU C 1 192 ? 1.192 -8.949 17.153 1.00 32.26 170 LEU C CA 1
ATOM 4549 C C . LEU C 1 192 ? 2.587 -9.150 16.564 1.00 32.08 170 LEU C C 1
ATOM 4550 O O . LEU C 1 192 ? 2.856 -10.179 15.953 1.00 31.96 170 LEU C O 1
ATOM 4555 N N . LYS C 1 193 ? 3.464 -8.160 16.739 1.00 32.20 171 LYS C N 1
ATOM 4556 C CA . LYS C 1 193 ? 4.840 -8.263 16.259 1.00 32.47 171 LYS C CA 1
ATOM 4557 C C . LYS C 1 193 ? 5.598 -9.393 16.939 1.00 32.24 171 LYS C C 1
ATOM 4558 O O . LYS C 1 193 ? 6.331 -10.123 16.280 1.00 32.12 171 LYS C O 1
ATOM 4564 N N . GLU C 1 194 ? 5.414 -9.532 18.253 1.00 32.24 172 GLU C N 1
ATOM 4565 C CA . GLU C 1 194 ? 6.114 -10.565 19.027 1.00 32.25 172 GLU C CA 1
ATOM 4566 C C . GLU C 1 194 ? 5.737 -11.980 18.574 1.00 31.94 172 GLU C C 1
ATOM 4567 O O . GLU C 1 194 ? 6.607 -12.822 18.350 1.00 32.35 172 GLU C O 1
ATOM 4573 N N . LEU C 1 195 ? 4.446 -12.228 18.406 1.00 31.47 173 LEU C N 1
ATOM 4574 C CA . LEU C 1 195 ? 3.973 -13.504 17.866 1.00 31.37 173 LEU C CA 1
ATOM 4575 C C . LEU C 1 195 ? 4.589 -13.841 16.505 1.00 31.47 173 LEU C C 1
ATOM 4576 O O . LEU C 1 195 ? 4.886 -15.002 16.218 1.00 31.37 173 LEU C O 1
ATOM 4581 N N . PHE C 1 196 ? 4.758 -12.825 15.661 1.00 31.75 174 PHE C N 1
ATOM 4582 C CA . PHE C 1 196 ? 5.377 -13.028 14.359 1.00 31.91 174 PHE C CA 1
ATOM 4583 C C . PHE C 1 196 ? 6.883 -13.203 14.526 1.00 32.07 174 PHE C C 1
ATOM 4584 O O . PHE C 1 196 ? 7.501 -13.993 13.812 1.00 32.05 174 PHE C O 1
ATOM 4592 N N . ARG C 1 197 ? 7.455 -12.493 15.499 1.00 32.26 175 ARG C N 1
ATOM 4593 C CA . ARG C 1 197 ? 8.872 -12.643 15.835 1.00 32.37 175 ARG C CA 1
ATOM 4594 C C . ARG C 1 197 ? 9.184 -14.086 16.263 1.00 32.12 175 ARG C C 1
ATOM 4595 O O . ARG C 1 197 ? 10.213 -14.644 15.879 1.00 31.76 175 ARG C O 1
ATOM 4603 N N . ARG C 1 198 ? 8.280 -14.683 17.041 1.00 31.90 176 ARG C N 1
ATOM 4604 C CA . ARG C 1 198 ? 8.458 -16.041 17.554 1.00 31.86 176 ARG C CA 1
ATOM 4605 C C . ARG C 1 198 ? 8.061 -17.154 16.591 1.00 31.88 176 ARG C C 1
ATOM 4606 O O . ARG C 1 198 ? 8.658 -18.233 16.622 1.00 31.94 176 ARG C O 1
ATOM 4614 N N . TYR C 1 199 ? 7.041 -16.915 15.770 1.00 32.01 177 TYR C N 1
ATOM 4615 C CA . TYR C 1 199 ? 6.430 -17.985 14.973 1.00 32.22 177 TYR C CA 1
ATOM 4616 C C . TYR C 1 199 ? 6.415 -17.776 13.450 1.00 32.49 177 TYR C C 1
ATOM 4617 O O . TYR C 1 199 ? 5.949 -18.650 12.707 1.00 32.57 177 TYR C O 1
ATOM 4626 N N . GLY C 1 200 ? 6.916 -16.638 12.987 1.00 32.78 178 GLY C N 1
ATOM 4627 C CA . GLY C 1 200 ? 7.096 -16.414 11.556 1.00 33.13 178 GLY C CA 1
ATOM 4628 C C . GLY C 1 200 ? 8.257 -15.474 11.297 1.00 33.46 178 GLY C C 1
ATOM 4629 O O . GLY C 1 200 ? 9.363 -15.701 11.777 1.00 33.36 178 GLY C O 1
ATOM 4630 N N . ASP C 1 201 ? 7.992 -14.417 10.535 1.00 34.01 179 ASP C N 1
ATOM 4631 C CA . ASP C 1 201 ? 8.951 -13.343 10.316 1.00 34.45 179 ASP C CA 1
ATOM 4632 C C . ASP C 1 201 ? 8.307 -12.055 10.800 1.00 34.78 179 ASP C C 1
ATOM 4633 O O . ASP C 1 201 ? 7.189 -11.737 10.392 1.00 34.87 179 ASP C O 1
ATOM 4635 N N . ILE C 1 202 ? 9.001 -11.320 11.671 1.00 35.26 180 ILE C N 1
ATOM 4636 C CA . ILE C 1 202 ? 8.460 -10.090 12.264 1.00 35.69 180 ILE C CA 1
ATOM 4637 C C . ILE C 1 202 ? 7.973 -9.071 11.226 1.00 36.06 180 ILE C C 1
ATOM 4638 O O . ILE C 1 202 ? 7.063 -8.292 11.503 1.00 36.12 180 ILE C O 1
ATOM 4640 N N . GLU C 1 203 ? 8.575 -9.088 10.038 1.00 36.55 181 GLU C N 1
ATOM 4641 C CA . GLU C 1 203 ? 8.194 -8.186 8.944 1.00 36.87 181 GLU C CA 1
ATOM 4642 C C . GLU C 1 203 ? 6.787 -8.442 8.386 1.00 37.17 181 GLU C C 1
ATOM 4643 O O . GLU C 1 203 ? 6.185 -7.540 7.796 1.00 37.11 181 GLU C O 1
ATOM 4645 N N . GLU C 1 204 ? 6.278 -9.664 8.574 1.00 37.51 182 GLU C N 1
ATOM 4646 C CA . GLU C 1 204 ? 4.954 -10.072 8.076 1.00 37.72 182 GLU C CA 1
ATOM 4647 C C . GLU C 1 204 ? 3.807 -9.777 9.054 1.00 37.77 182 GLU C C 1
ATOM 4648 O O . GLU C 1 204 ? 2.650 -10.105 8.778 1.00 37.47 182 GLU C O 1
ATOM 4654 N N . ALA C 1 205 ? 4.122 -9.163 10.190 1.00 38.13 183 ALA C N 1
ATOM 4655 C CA . ALA C 1 205 ? 3.108 -8.869 11.199 1.00 38.58 183 ALA C CA 1
ATOM 4656 C C . ALA C 1 205 ? 2.078 -7.905 10.626 1.00 38.99 183 ALA C C 1
ATOM 4657 O O . ALA C 1 205 ? 2.451 -6.902 10.014 1.00 38.80 183 ALA C O 1
ATOM 4659 N N . PRO C 1 206 ? 0.776 -8.203 10.813 1.00 39.48 184 PRO C N 1
ATOM 4660 C CA . PRO C 1 206 ? -0.224 -7.255 10.332 1.00 39.58 184 PRO C CA 1
ATOM 4661 C C . PRO C 1 206 ? -0.227 -6.075 11.277 1.00 39.66 184 PRO C C 1
ATOM 4662 O O . PRO C 1 206 ? 0.144 -6.247 12.442 1.00 40.07 184 PRO C O 1
ATOM 4666 N N . PRO C 1 207 ? -0.634 -4.886 10.798 1.00 39.58 185 PRO C N 1
ATOM 4667 C CA . PRO C 1 207 ? -0.593 -3.712 11.664 1.00 39.29 185 PRO C CA 1
ATOM 4668 C C . PRO C 1 207 ? -1.701 -3.791 12.700 1.00 38.96 185 PRO C C 1
ATOM 4669 O O . PRO C 1 207 ? -2.691 -4.498 12.477 1.00 39.30 185 PRO C O 1
ATOM 4673 N N . PRO C 1 208 ? -1.549 -3.076 13.829 1.00 38.45 186 PRO C N 1
ATOM 4674 C CA . PRO C 1 208 ? -2.600 -3.173 14.835 1.00 37.64 186 PRO C CA 1
ATOM 4675 C C . PRO C 1 208 ? -3.899 -2.603 14.283 1.00 36.86 186 PRO C C 1
ATOM 4676 O O . PRO C 1 208 ? -3.871 -1.563 13.598 1.00 36.31 186 PRO C O 1
ATOM 4680 N N . PRO C 1 209 ? -5.026 -3.288 14.538 1.00 35.77 187 PRO C N 1
ATOM 4681 C CA . PRO C 1 209 ? -6.315 -2.781 14.096 1.00 35.38 187 PRO C CA 1
ATOM 4682 C C . PRO C 1 209 ? -6.665 -1.495 14.823 1.00 34.79 187 PRO C C 1
ATOM 4683 O O . PRO C 1 209 ? -5.963 -1.113 15.760 1.00 34.56 187 PRO C O 1
ATOM 4687 N N . LEU C 1 210 ? -7.737 -0.838 14.392 1.00 34.20 188 LEU C N 1
ATOM 4688 C CA . LEU C 1 210 ? -8.260 0.316 15.118 1.00 33.95 188 LEU C CA 1
ATOM 4689 C C . LEU C 1 210 ? -8.622 -0.110 16.534 1.00 33.39 188 LEU C C 1
ATOM 4690 O O . LEU C 1 210 ? -9.155 -1.197 16.743 1.00 33.28 188 LEU C O 1
ATOM 4695 N N . LEU C 1 211 ? -8.321 0.756 17.499 1.00 32.90 189 LEU C N 1
ATOM 4696 C CA . LEU C 1 211 ? -8.761 0.562 18.878 1.00 32.42 189 LEU C CA 1
ATOM 4697 C C . LEU C 1 211 ? -10.279 0.390 18.874 1.00 31.75 189 LEU C C 1
ATOM 4698 O O . LEU C 1 211 ? -10.981 1.252 18.344 1.00 31.20 189 LEU C O 1
ATOM 4703 N N . PRO C 1 212 ? -10.788 -0.720 19.441 1.00 31.42 190 PRO C N 1
ATOM 4704 C CA . PRO C 1 212 ? -12.239 -0.956 19.509 1.00 31.32 190 PRO C CA 1
ATOM 4705 C C . PRO C 1 212 ? -13.036 0.181 20.152 1.00 31.10 190 PRO C C 1
ATOM 4706 O O . PRO C 1 212 ? -12.542 0.854 21.055 1.00 30.84 190 PRO C O 1
ATOM 4710 N N . ASP C 1 213 ? -14.268 0.373 19.697 1.00 30.75 191 ASP C N 1
ATOM 4711 C CA . ASP C 1 213 ? -15.110 1.453 20.214 1.00 30.90 191 ASP C CA 1
ATOM 4712 C C . ASP C 1 213 ? -15.397 1.286 21.698 1.00 30.02 191 ASP C C 1
ATOM 4713 O O . ASP C 1 213 ? -15.501 2.273 22.403 1.00 29.56 191 ASP C O 1
ATOM 4718 N N . TRP C 1 214 ? -15.481 0.040 22.173 1.00 29.46 192 TRP C N 1
ATOM 4719 C CA . TRP C 1 214 ? -15.757 -0.245 23.588 1.00 29.12 192 TRP C CA 1
ATOM 4720 C C . TRP C 1 214 ? -14.592 0.129 24.515 1.00 28.64 192 TRP C C 1
ATOM 4721 O O . TRP C 1 214 ? -14.745 0.110 25.741 1.00 29.81 192 TRP C O 1
ATOM 4732 N N . CYS C 1 215 ? -13.435 0.446 23.938 1.00 28.52 193 CYS C N 1
ATOM 4733 C CA . CYS C 1 215 ? -12.286 0.948 24.689 1.00 28.30 193 CYS C CA 1
ATOM 4734 C C . CYS C 1 215 ? -12.373 2.447 24.938 1.00 28.45 193 CYS C C 1
ATOM 4735 O O . CYS C 1 215 ? -11.636 2.987 25.757 1.00 29.57 193 CYS C O 1
ATOM 4738 N N . PHE C 1 216 ? -13.267 3.120 24.224 1.00 28.30 194 PHE C N 1
ATOM 4739 C CA . PHE C 1 216 ? -13.369 4.577 24.293 1.00 27.90 194 PHE C CA 1
ATOM 4740 C C . PHE C 1 216 ? -13.729 5.082 25.693 1.00 27.81 194 PHE C C 1
ATOM 4741 O O . PHE C 1 216 ? -14.634 4.552 26.334 1.00 28.79 194 PHE C O 1
ATOM 4743 N N . GLU C 1 217 ? -13.000 6.090 26.168 1.00 26.97 195 GLU C N 1
ATOM 4744 C CA . GLU C 1 217 ? -13.279 6.710 27.461 1.00 27.33 195 GLU C CA 1
ATOM 4745 C C . GLU C 1 217 ? -13.165 8.199 27.291 1.00 26.89 195 GLU C C 1
ATOM 4746 O O . GLU C 1 217 ? -12.291 8.658 26.591 1.00 26.42 195 GLU C O 1
ATOM 4752 N N . ASP C 1 218 ? -14.060 8.937 27.937 1.00 27.07 196 ASP C N 1
ATOM 4753 C CA . ASP C 1 218 ? -13.978 10.370 28.021 1.00 27.36 196 ASP C CA 1
ATOM 4754 C C . ASP C 1 218 ? -13.147 10.711 29.266 1.00 28.12 196 ASP C C 1
ATOM 4755 O O . ASP C 1 218 ? -13.554 10.439 30.391 1.00 27.63 196 ASP C O 1
ATOM 4760 N N . ASP C 1 219 ? -11.979 11.281 29.035 1.00 28.96 197 ASP C N 1
ATOM 4761 C CA . ASP C 1 219 ? -11.035 11.592 30.109 1.00 29.71 197 ASP C CA 1
ATOM 4762 C C . ASP C 1 219 ? -11.534 12.578 31.164 1.00 30.23 197 ASP C C 1
ATOM 4763 O O . ASP C 1 219 ? -11.016 12.577 32.271 1.00 30.93 197 ASP C O 1
ATOM 4768 N N . GLU C 1 220 ? -12.511 13.414 30.802 1.00 31.03 198 GLU C N 1
ATOM 4769 C CA . GLU C 1 220 ? -13.161 14.319 31.746 1.00 31.15 198 GLU C CA 1
ATOM 4770 C C . GLU C 1 220 ? -14.412 13.771 32.443 1.00 32.43 198 GLU C C 1
ATOM 4771 O O . GLU C 1 220 ? -15.008 14.492 33.239 1.00 32.14 198 GLU C O 1
ATOM 4777 N N . ASP C 1 221 ? -14.792 12.509 32.193 1.00 34.17 199 ASP C N 1
ATOM 4778 C CA . ASP C 1 221 ? -15.997 11.899 32.811 1.00 36.07 199 ASP C CA 1
ATOM 4779 C C . ASP C 1 221 ? -15.750 11.302 34.202 1.00 37.00 199 ASP C C 1
ATOM 4780 O O . ASP C 1 221 ? -14.786 11.653 34.882 1.00 37.96 199 ASP C O 1
ATOM 4785 N N . ASN D 1 26 ? -36.237 -30.824 -9.828 1.00 41.30 4 ASN D N 1
ATOM 4786 C CA . ASN D 1 26 ? -37.247 -31.849 -9.418 1.00 41.30 4 ASN D CA 1
ATOM 4787 C C . ASN D 1 26 ? -36.840 -32.576 -8.126 1.00 41.16 4 ASN D C 1
ATOM 4788 O O . ASN D 1 26 ? -37.709 -32.990 -7.360 1.00 41.41 4 ASN D O 1
ATOM 4793 N N . LYS D 1 27 ? -35.530 -32.723 -7.892 1.00 40.86 5 LYS D N 1
ATOM 4794 C CA . LYS D 1 27 ? -35.001 -33.444 -6.724 1.00 40.47 5 LYS D CA 1
ATOM 4795 C C . LYS D 1 27 ? -33.851 -32.688 -6.038 1.00 40.26 5 LYS D C 1
ATOM 4796 O O . LYS D 1 27 ? -33.057 -32.010 -6.682 1.00 40.05 5 LYS D O 1
ATOM 4798 N N . ILE D 1 28 ? -33.763 -32.836 -4.722 1.00 40.00 6 ILE D N 1
ATOM 4799 C CA . ILE D 1 28 ? -32.846 -32.041 -3.904 1.00 39.69 6 ILE D CA 1
ATOM 4800 C C . ILE D 1 28 ? -31.395 -32.548 -3.962 1.00 39.36 6 ILE D C 1
ATOM 4801 O O . ILE D 1 28 ? -31.163 -33.742 -4.165 1.00 39.43 6 ILE D O 1
ATOM 4806 N N . PRO D 1 29 ? -30.417 -31.637 -3.782 1.00 38.73 7 PRO D N 1
ATOM 4807 C CA . PRO D 1 29 ? -28.998 -32.009 -3.908 1.00 38.26 7 PRO D CA 1
ATOM 4808 C C . PRO D 1 29 ? -28.458 -32.901 -2.770 1.00 37.74 7 PRO D C 1
ATOM 4809 O O . PRO D 1 29 ? -28.884 -32.755 -1.619 1.00 37.64 7 PRO D O 1
ATOM 4813 N N . PRO D 1 30 ? -27.522 -33.824 -3.089 1.00 36.91 8 PRO D N 1
ATOM 4814 C CA . PRO D 1 30 ? -26.951 -34.690 -2.053 1.00 36.43 8 PRO D CA 1
ATOM 4815 C C . PRO D 1 30 ? -26.150 -33.911 -1.009 1.00 36.06 8 PRO D C 1
ATOM 4816 O O . PRO D 1 30 ? -25.525 -32.906 -1.338 1.00 35.56 8 PRO D O 1
ATOM 4820 N N . ARG D 1 31 ? -26.179 -34.393 0.231 1.00 35.50 9 ARG D N 1
ATOM 4821 C CA . ARG D 1 31 ? -25.483 -33.765 1.356 1.00 35.39 9 ARG D CA 1
ATOM 4822 C C . ARG D 1 31 ? -26.031 -32.366 1.713 1.00 34.84 9 ARG D C 1
ATOM 4823 O O . ARG D 1 31 ? -25.372 -31.627 2.434 1.00 35.41 9 ARG D O 1
ATOM 4831 N N . TRP D 1 32 ? -27.224 -32.015 1.229 1.00 34.15 10 TRP D N 1
ATOM 4832 C CA . TRP D 1 32 ? -27.816 -30.690 1.473 1.00 33.61 10 TRP D CA 1
ATOM 4833 C C . TRP D 1 32 ? -28.622 -30.628 2.767 1.00 33.23 10 TRP D C 1
ATOM 4834 O O . TRP D 1 32 ? -28.540 -29.642 3.495 1.00 33.31 10 TRP D O 1
ATOM 4845 N N . LEU D 1 33 ? -29.409 -31.667 3.039 1.00 32.68 11 LEU D N 1
ATOM 4846 C CA . LEU D 1 33 ? -30.357 -31.657 4.160 1.00 32.38 11 LEU D CA 1
ATOM 4847 C C . LEU D 1 33 ? -29.712 -31.312 5.502 1.00 32.23 11 LEU D C 1
ATOM 4848 O O . LEU D 1 33 ? -30.281 -30.548 6.284 1.00 32.48 11 LEU D O 1
ATOM 4850 N N . ASN D 1 34 ? -28.532 -31.874 5.761 1.00 31.64 12 ASN D N 1
ATOM 4851 C CA . ASN D 1 34 ? -27.820 -31.666 7.026 1.00 31.42 12 ASN D CA 1
ATOM 4852 C C . ASN D 1 34 ? -26.607 -30.733 6.905 1.00 31.10 12 ASN D C 1
ATOM 4853 O O . ASN D 1 34 ? -25.816 -30.577 7.843 1.00 30.95 12 ASN D O 1
ATOM 4858 N N . CYS D 1 35 ? -26.482 -30.102 5.744 1.00 30.36 13 CYS D N 1
ATOM 4859 C CA . CYS D 1 35 ? -25.484 -29.083 5.528 1.00 30.30 13 CYS D CA 1
ATOM 4860 C C . CYS D 1 35 ? -25.941 -27.802 6.238 1.00 30.72 13 CYS D C 1
ATOM 4861 O O . CYS D 1 35 ? -27.095 -27.377 6.058 1.00 30.85 13 CYS D O 1
ATOM 4864 N N . PRO D 1 36 ? -25.056 -27.188 7.055 1.00 30.71 14 PRO D N 1
ATOM 4865 C CA . PRO D 1 36 ? -25.448 -25.950 7.757 1.00 31.06 14 PRO D CA 1
ATOM 4866 C C . PRO D 1 36 ? -25.845 -24.847 6.772 1.00 31.16 14 PRO D C 1
ATOM 4867 O O . PRO D 1 36 ? -25.239 -24.714 5.712 1.00 30.46 14 PRO D O 1
ATOM 4871 N N . ARG D 1 37 ? -26.851 -24.059 7.127 1.00 31.31 15 ARG D N 1
ATOM 4872 C CA . ARG D 1 37 ? -27.421 -23.080 6.200 1.00 31.67 15 ARG D CA 1
ATOM 4873 C C . ARG D 1 37 ? -26.476 -21.923 5.829 1.00 32.17 15 ARG D C 1
ATOM 4874 O O . ARG D 1 37 ? -26.341 -21.584 4.648 1.00 31.45 15 ARG D O 1
ATOM 4882 N N . ARG D 1 38 ? -25.835 -21.317 6.830 1.00 32.88 16 ARG D N 1
ATOM 4883 C CA . ARG D 1 38 ? -24.952 -20.168 6.602 1.00 33.41 16 ARG D CA 1
ATOM 4884 C C . ARG D 1 38 ? -23.756 -20.123 7.557 1.00 33.45 16 ARG D C 1
ATOM 4885 O O . ARG D 1 38 ? -23.791 -20.708 8.639 1.00 33.23 16 ARG D O 1
ATOM 4893 N N . GLY D 1 39 ? -22.706 -19.412 7.143 1.00 33.47 17 GLY D N 1
ATOM 4894 C CA . GLY D 1 39 ? -21.571 -19.098 8.016 1.00 33.56 17 GLY D CA 1
ATOM 4895 C C . GLY D 1 39 ? -21.710 -17.731 8.684 1.00 34.02 17 GLY D C 1
ATOM 4896 O O . GLY D 1 39 ? -22.680 -17.003 8.453 1.00 33.63 17 GLY D O 1
ATOM 4897 N N . GLN D 1 40 ? -20.738 -17.397 9.529 1.00 34.37 18 GLN D N 1
ATOM 4898 C CA . GLN D 1 40 ? -20.602 -16.046 10.066 1.00 34.77 18 GLN D CA 1
ATOM 4899 C C . GLN D 1 40 ? -20.196 -15.093 8.936 1.00 34.58 18 GLN D C 1
ATOM 4900 O O . GLN D 1 40 ? -19.581 -15.522 7.950 1.00 34.68 18 GLN D O 1
ATOM 4906 N N . PRO D 1 41 ? -20.541 -13.800 9.063 1.00 34.51 19 PRO D N 1
ATOM 4907 C CA . PRO D 1 41 ? -19.989 -12.801 8.156 1.00 34.60 19 PRO D CA 1
ATOM 4908 C C . PRO D 1 41 ? -18.460 -12.834 8.150 1.00 34.92 19 PRO D C 1
ATOM 4909 O O . PRO D 1 41 ? -17.838 -12.874 9.213 1.00 34.81 19 PRO D O 1
ATOM 4913 N N . VAL D 1 42 ? -17.874 -12.825 6.958 1.00 35.60 20 VAL D N 1
ATOM 4914 C CA . VAL D 1 42 ? -16.429 -12.961 6.794 1.00 36.07 20 VAL D CA 1
ATOM 4915 C C . VAL D 1 42 ? -15.852 -11.572 6.663 1.00 36.41 20 VAL D C 1
ATOM 4916 O O . VAL D 1 42 ? -16.155 -10.851 5.705 1.00 36.28 20 VAL D O 1
ATOM 4920 N N . ALA D 1 43 ? -15.044 -11.188 7.650 1.00 37.12 21 ALA D N 1
ATOM 4921 C CA . ALA D 1 43 ? -14.421 -9.870 7.677 1.00 37.31 21 ALA D CA 1
ATOM 4922 C C . ALA D 1 43 ? -15.443 -8.742 7.480 1.00 37.28 21 ALA D C 1
ATOM 4923 O O . ALA D 1 43 ? -15.131 -7.717 6.873 1.00 37.58 21 ALA D O 1
ATOM 4925 N N . GLY D 1 44 ? -16.662 -8.945 7.982 1.00 37.20 22 GLY D N 1
ATOM 4926 C CA . GLY D 1 44 ? -17.766 -7.992 7.802 1.00 36.91 22 GLY D CA 1
ATOM 4927 C C . GLY D 1 44 ? -18.103 -7.625 6.362 1.00 36.59 22 GLY D C 1
ATOM 4928 O O . GLY D 1 44 ? -18.580 -6.518 6.099 1.00 36.81 22 GLY D O 1
ATOM 4929 N N . ARG D 1 45 ? -17.864 -8.545 5.426 1.00 36.15 23 ARG D N 1
ATOM 4930 C CA . ARG D 1 45 ? -18.089 -8.275 3.995 1.00 35.67 23 ARG D CA 1
ATOM 4931 C C . ARG D 1 45 ? -18.879 -9.366 3.262 1.00 35.00 23 ARG D C 1
ATOM 4932 O O . ARG D 1 45 ? -19.706 -9.059 2.397 1.00 34.54 23 ARG D O 1
ATOM 4934 N N . PHE D 1 46 ? -18.618 -10.631 3.588 1.00 34.59 24 PHE D N 1
ATOM 4935 C CA . PHE D 1 46 ? -19.216 -11.745 2.854 1.00 34.27 24 PHE D CA 1
ATOM 4936 C C . PHE D 1 46 ? -19.980 -12.662 3.782 1.00 34.03 24 PHE D C 1
ATOM 4937 O O . PHE D 1 46 ? -19.527 -12.938 4.882 1.00 34.80 24 PHE D O 1
ATOM 4945 N N . LEU D 1 47 ? -21.139 -13.127 3.333 1.00 33.46 25 LEU D N 1
ATOM 4946 C CA . LEU D 1 47 ? -21.903 -14.106 4.077 1.00 33.10 25 LEU D CA 1
ATOM 4947 C C . LEU D 1 47 ? -21.997 -15.360 3.233 1.00 32.60 25 LEU D C 1
ATOM 4948 O O . LEU D 1 47 ? -22.708 -15.367 2.231 1.00 32.28 25 LEU D O 1
ATOM 4953 N N . PRO D 1 48 ? -21.264 -16.419 3.620 1.00 32.62 26 PRO D N 1
ATOM 4954 C CA . PRO D 1 48 ? -21.361 -17.680 2.891 1.00 32.55 26 PRO D CA 1
ATOM 4955 C C . PRO D 1 48 ? -22.583 -18.507 3.315 1.00 32.01 26 PRO D C 1
ATOM 4956 O O . PRO D 1 48 ? -22.918 -18.572 4.502 1.00 31.74 26 PRO D O 1
ATOM 4960 N N . LEU D 1 49 ? -23.243 -19.112 2.332 1.00 31.64 27 LEU D N 1
ATOM 4961 C CA . LEU D 1 49 ? -24.378 -19.982 2.594 1.00 31.17 27 LEU D CA 1
ATOM 4962 C C . LEU D 1 49 ? -24.534 -21.098 1.554 1.00 30.56 27 LEU D C 1
ATOM 4963 O O . LEU D 1 49 ? -23.925 -21.066 0.477 1.00 29.92 27 LEU D O 1
ATOM 4968 N N . LYS D 1 50 ? -25.332 -22.106 1.904 1.00 29.72 28 LYS D N 1
ATOM 4969 C CA . LYS D 1 50 ? -25.708 -23.139 0.937 1.00 29.22 28 LYS D CA 1
ATOM 4970 C C . LYS D 1 50 ? -26.856 -22.589 0.109 1.00 29.34 28 LYS D C 1
ATOM 4971 O O . LYS D 1 50 ? -27.428 -21.556 0.459 1.00 29.39 28 LYS D O 1
ATOM 4977 N N . THR D 1 51 ? -27.190 -23.250 -0.997 1.00 29.62 29 THR D N 1
ATOM 4978 C CA . THR D 1 51 ? -28.329 -22.797 -1.807 1.00 29.68 29 THR D CA 1
ATOM 4979 C C . THR D 1 51 ? -29.630 -22.842 -1.006 1.00 29.76 29 THR D C 1
ATOM 4980 O O . THR D 1 51 ? -29.843 -23.721 -0.170 1.00 29.26 29 THR D O 1
ATOM 4984 N N . MET D 1 52 ? -30.487 -21.862 -1.245 1.00 30.22 30 MET D N 1
ATOM 4985 C CA . MET D 1 52 ? -31.827 -21.917 -0.695 1.00 30.89 30 MET D CA 1
ATOM 4986 C C . MET D 1 52 ? -32.628 -22.878 -1.551 1.00 31.03 30 MET D C 1
ATOM 4987 O O . MET D 1 52 ? -32.313 -23.093 -2.727 1.00 31.04 30 MET D O 1
ATOM 4992 N N . LEU D 1 53 ? -33.625 -23.500 -0.939 1.00 31.41 31 LEU D N 1
ATOM 4993 C CA . LEU D 1 53 ? -34.594 -24.292 -1.671 1.00 31.72 31 LEU D CA 1
ATOM 4994 C C . LEU D 1 53 ? -35.958 -23.707 -1.373 1.00 31.91 31 LEU D C 1
ATOM 4995 O O . LEU D 1 53 ? -36.299 -23.491 -0.209 1.00 32.05 31 LEU D O 1
ATOM 5000 N N . GLY D 1 54 ? -36.728 -23.453 -2.429 1.00 32.32 32 GLY D N 1
ATOM 5001 C CA . GLY D 1 54 ? -38.040 -22.827 -2.306 1.00 32.51 32 GLY D CA 1
ATOM 5002 C C . GLY D 1 54 ? -39.143 -23.774 -1.862 1.00 32.70 32 GLY D C 1
ATOM 5003 O O . GLY D 1 54 ? -38.905 -24.972 -1.674 1.00 32.77 32 GLY D O 1
ATOM 5004 N N . PRO D 1 55 ? -40.366 -23.238 -1.689 1.00 32.81 33 PRO D N 1
ATOM 5005 C CA . PRO D 1 55 ? -41.508 -24.029 -1.233 1.00 32.87 33 PRO D CA 1
ATOM 5006 C C . PRO D 1 55 ? -41.831 -25.219 -2.131 1.00 32.96 33 PRO D C 1
ATOM 5007 O O . PRO D 1 55 ? -42.306 -26.239 -1.640 1.00 33.05 33 PRO D O 1
ATOM 5011 N N . ARG D 1 56 ? -41.561 -25.096 -3.428 1.00 33.10 34 ARG D N 1
ATOM 5012 C CA . ARG D 1 56 ? -41.764 -26.201 -4.374 1.00 33.16 34 ARG D CA 1
ATOM 5013 C C . ARG D 1 56 ? -41.049 -27.505 -3.971 1.00 33.20 34 ARG D C 1
ATOM 5014 O O . ARG D 1 56 ? -41.399 -28.580 -4.466 1.00 33.26 34 ARG D O 1
ATOM 5016 N N . TYR D 1 57 ? -40.052 -27.409 -3.088 1.00 33.11 35 TYR D N 1
ATOM 5017 C CA . TYR D 1 57 ? -39.354 -28.586 -2.560 1.00 33.04 35 TYR D CA 1
ATOM 5018 C C . TYR D 1 57 ? -39.860 -29.051 -1.181 1.00 33.10 35 TYR D C 1
ATOM 5019 O O . TYR D 1 57 ? -39.406 -30.082 -0.683 1.00 32.98 35 TYR D O 1
ATOM 5028 N N . ASP D 1 58 ? -40.793 -28.306 -0.581 1.00 33.27 36 ASP D N 1
ATOM 5029 C CA . ASP D 1 58 ? -41.279 -28.574 0.791 1.00 33.49 36 ASP D CA 1
ATOM 5030 C C . ASP D 1 58 ? -41.677 -30.024 1.062 1.00 33.73 36 ASP D C 1
ATOM 5031 O O . ASP D 1 58 ? -41.491 -30.520 2.172 1.00 33.85 36 ASP D O 1
ATOM 5036 N N . SER D 1 59 ? -42.252 -30.685 0.061 1.00 33.89 37 SER D N 1
ATOM 5037 C CA . SER D 1 59 ? -42.635 -32.092 0.179 1.00 33.88 37 SER D CA 1
ATOM 5038 C C . SER D 1 59 ? -41.415 -33.004 0.344 1.00 33.90 37 SER D C 1
ATOM 5039 O O . SER D 1 59 ? -41.512 -34.064 0.965 1.00 34.00 37 SER D O 1
ATOM 5042 N N . GLN D 1 60 ? -40.278 -32.581 -0.213 1.00 33.77 38 GLN D N 1
ATOM 5043 C CA . GLN D 1 60 ? -39.015 -33.322 -0.124 1.00 33.68 38 GLN D CA 1
ATOM 5044 C C . GLN D 1 60 ? -38.119 -32.915 1.054 1.00 33.49 38 GLN D C 1
ATOM 5045 O O . GLN D 1 60 ? -37.025 -33.463 1.207 1.00 33.69 38 GLN D O 1
ATOM 5051 N N . VAL D 1 61 ? -38.550 -31.947 1.861 1.00 33.16 39 VAL D N 1
ATOM 5052 C CA . VAL D 1 61 ? -37.721 -31.427 2.952 1.00 32.85 39 VAL D CA 1
ATOM 5053 C C . VAL D 1 61 ? -38.551 -31.211 4.201 1.00 32.67 39 VAL D C 1
ATOM 5054 O O . VAL D 1 61 ? -39.538 -30.477 4.171 1.00 32.69 39 VAL D O 1
ATOM 5058 N N . ALA D 1 62 ? -38.137 -31.832 5.301 1.00 32.56 40 ALA D N 1
ATOM 5059 C CA . ALA D 1 62 ? -38.846 -31.698 6.571 1.00 32.45 40 ALA D CA 1
ATOM 5060 C C . ALA D 1 62 ? -38.774 -30.258 7.066 1.00 32.42 40 ALA D C 1
ATOM 5061 O O . ALA D 1 62 ? -37.832 -29.532 6.737 1.00 32.44 40 ALA D O 1
ATOM 5063 N N . GLU D 1 63 ? -39.769 -29.854 7.856 1.00 32.31 41 GLU D N 1
ATOM 5064 C CA . GLU D 1 63 ? -39.846 -28.491 8.396 1.00 32.33 41 GLU D CA 1
ATOM 5065 C C . GLU D 1 63 ? -38.543 -28.059 9.065 1.00 32.31 41 GLU D C 1
ATOM 5066 O O . GLU D 1 63 ? -38.066 -26.945 8.842 1.00 32.33 41 GLU D O 1
ATOM 5068 N N . GLU D 1 64 ? -37.964 -28.952 9.868 1.00 32.27 42 GLU D N 1
ATOM 5069 C CA . GLU D 1 64 ? -36.710 -28.672 10.574 1.00 32.30 42 GLU D CA 1
ATOM 5070 C C . GLU D 1 64 ? -35.482 -28.604 9.655 1.00 32.31 42 GLU D C 1
ATOM 5071 O O . GLU D 1 64 ? -34.391 -28.270 10.116 1.00 32.42 42 GLU D O 1
ATOM 5073 N N . ASN D 1 65 ? -35.657 -28.925 8.373 1.00 32.23 43 ASN D N 1
ATOM 5074 C CA . ASN D 1 65 ? -34.570 -28.883 7.396 1.00 32.29 43 ASN D CA 1
ATOM 5075 C C . ASN D 1 65 ? -34.786 -27.847 6.288 1.00 32.14 43 ASN D C 1
ATOM 5076 O O . ASN D 1 65 ? -33.999 -27.776 5.341 1.00 31.86 43 ASN D O 1
ATOM 5081 N N . ARG D 1 66 ? -35.805 -27.010 6.420 1.00 31.99 44 ARG D N 1
ATOM 5082 C CA . ARG D 1 66 ? -36.116 -26.052 5.366 1.00 31.97 44 ARG D CA 1
ATOM 5083 C C . ARG D 1 66 ? -35.172 -24.856 5.343 1.00 32.02 44 ARG D C 1
ATOM 5084 O O . ARG D 1 66 ? -34.669 -24.430 6.376 1.00 31.82 44 ARG D O 1
ATOM 5086 N N . PHE D 1 67 ? -34.930 -24.327 4.150 1.00 32.14 45 PHE D N 1
ATOM 5087 C CA . PHE D 1 67 ? -34.149 -23.106 4.006 1.00 32.34 45 PHE D CA 1
ATOM 5088 C C . PHE D 1 67 ? -34.625 -22.250 2.850 1.00 32.61 45 PHE D C 1
ATOM 5089 O O . PHE D 1 67 ? -34.008 -22.198 1.795 1.00 32.64 45 PHE D O 1
ATOM 5097 N N . HIS D 1 68 ? -35.735 -21.565 3.073 1.00 32.96 46 HIS D N 1
ATOM 5098 C CA . HIS D 1 68 ? -36.373 -20.754 2.060 1.00 33.41 46 HIS D CA 1
ATOM 5099 C C . HIS D 1 68 ? -35.692 -19.408 2.009 1.00 33.46 46 HIS D C 1
ATOM 5100 O O . HIS D 1 68 ? -35.104 -18.973 2.987 1.00 33.27 46 HIS D O 1
ATOM 5107 N N . PRO D 1 69 ? -35.784 -18.742 0.871 1.00 33.72 47 PRO D N 1
ATOM 5108 C CA . PRO D 1 69 ? -35.291 -17.365 0.779 1.00 34.01 47 PRO D CA 1
ATOM 5109 C C . PRO D 1 69 ? -35.811 -16.467 1.903 1.00 34.24 47 PRO D C 1
ATOM 5110 O O . PRO D 1 69 ? -35.041 -15.695 2.476 1.00 34.37 47 PRO D O 1
ATOM 5114 N N . SER D 1 70 ? -37.104 -16.591 2.209 1.00 34.49 48 SER D N 1
ATOM 5115 C CA . SER D 1 70 ? -37.752 -15.851 3.298 1.00 34.52 48 SER D CA 1
ATOM 5116 C C . SER D 1 70 ? -37.011 -15.972 4.633 1.00 34.81 48 SER D C 1
ATOM 5117 O O . SER D 1 70 ? -37.036 -15.047 5.440 1.00 34.91 48 SER D O 1
ATOM 5120 N N . MET D 1 71 ? -36.369 -17.116 4.859 1.00 35.10 49 MET D N 1
ATOM 5121 C CA . MET D 1 71 ? -35.530 -17.326 6.043 1.00 35.45 49 MET D CA 1
ATOM 5122 C C . MET D 1 71 ? -34.270 -16.465 6.023 1.00 35.20 49 MET D C 1
ATOM 5123 O O . MET D 1 71 ? -33.850 -15.956 7.061 1.00 35.28 49 MET D O 1
ATOM 5128 N N . LEU D 1 72 ? -33.652 -16.324 4.852 1.00 35.03 50 LEU D N 1
ATOM 5129 C CA . LEU D 1 72 ? -32.448 -15.504 4.731 1.00 34.97 50 LEU D CA 1
ATOM 5130 C C . LEU D 1 72 ? -32.740 -14.050 5.123 1.00 35.05 50 LEU D C 1
ATOM 5131 O O . LEU D 1 72 ? -32.047 -13.469 5.961 1.00 34.88 50 LEU D O 1
ATOM 5136 N N . SER D 1 73 ? -33.775 -13.478 4.517 1.00 35.28 51 SER D N 1
ATOM 5137 C CA . SER D 1 73 ? -34.167 -12.094 4.789 1.00 35.58 51 SER D CA 1
ATOM 5138 C C . SER D 1 73 ? -34.522 -11.836 6.258 1.00 35.82 51 SER D C 1
ATOM 5139 O O . SER D 1 73 ? -34.328 -10.724 6.751 1.00 36.00 51 SER D O 1
ATOM 5142 N N . ASN D 1 74 ? -35.035 -12.854 6.949 1.00 36.12 52 ASN D N 1
ATOM 5143 C CA . ASN D 1 74 ? -35.316 -12.754 8.388 1.00 36.35 52 ASN D CA 1
ATOM 5144 C C . ASN D 1 74 ? -34.039 -12.539 9.194 1.00 36.55 52 ASN D C 1
ATOM 5145 O O . ASN D 1 74 ? -33.964 -11.639 10.031 1.00 36.79 52 ASN D O 1
ATOM 5150 N N . TYR D 1 75 ? -33.039 -13.374 8.931 1.00 36.83 53 TYR D N 1
ATOM 5151 C CA . TYR D 1 75 ? -31.746 -13.279 9.605 1.00 36.92 53 TYR D CA 1
ATOM 5152 C C . TYR D 1 75 ? -31.057 -11.941 9.343 1.00 36.79 53 TYR D C 1
ATOM 5153 O O . TYR D 1 75 ? -30.470 -11.347 10.251 1.00 36.99 53 TYR D O 1
ATOM 5162 N N . LEU D 1 76 ? -31.124 -11.474 8.101 1.00 36.50 54 LEU D N 1
ATOM 5163 C CA . LEU D 1 76 ? -30.576 -10.169 7.755 1.00 36.19 54 LEU D CA 1
ATOM 5164 C C . LEU D 1 76 ? -31.291 -9.071 8.536 1.00 36.13 54 LEU D C 1
ATOM 5165 O O . LEU D 1 76 ? -30.643 -8.203 9.127 1.00 36.17 54 LEU D O 1
ATOM 5170 N N . LYS D 1 77 ? -32.623 -9.131 8.549 1.00 35.92 55 LYS D N 1
ATOM 5171 C CA . LYS D 1 77 ? -33.445 -8.183 9.310 1.00 35.87 55 LYS D CA 1
ATOM 5172 C C . LYS D 1 77 ? -33.124 -8.209 10.805 1.00 35.72 55 LYS D C 1
ATOM 5173 O O . LYS D 1 77 ? -33.175 -7.176 11.464 1.00 35.74 55 LYS D O 1
ATOM 5175 N N . SER D 1 78 ? -32.787 -9.386 11.330 1.00 35.66 56 SER D N 1
ATOM 5176 C CA . SER D 1 78 ? -32.411 -9.527 12.737 1.00 35.61 56 SER D CA 1
ATOM 5177 C C . SER D 1 78 ? -31.072 -8.851 13.035 1.00 35.57 56 SER D C 1
ATOM 5178 O O . SER D 1 78 ? -30.316 -8.512 12.125 1.00 35.72 56 SER D O 1
ATOM 5181 N N . VAL D 1 81 ? -28.425 -5.365 9.581 1.00 31.56 59 VAL D N 1
ATOM 5182 C CA . VAL D 1 81 ? -27.528 -5.365 8.431 1.00 31.48 59 VAL D CA 1
ATOM 5183 C C . VAL D 1 81 ? -28.292 -5.663 7.141 1.00 31.35 59 VAL D C 1
ATOM 5184 O O . VAL D 1 81 ? -29.204 -6.496 7.118 1.00 31.38 59 VAL D O 1
ATOM 5188 N N . LYS D 1 82 ? -27.901 -4.972 6.07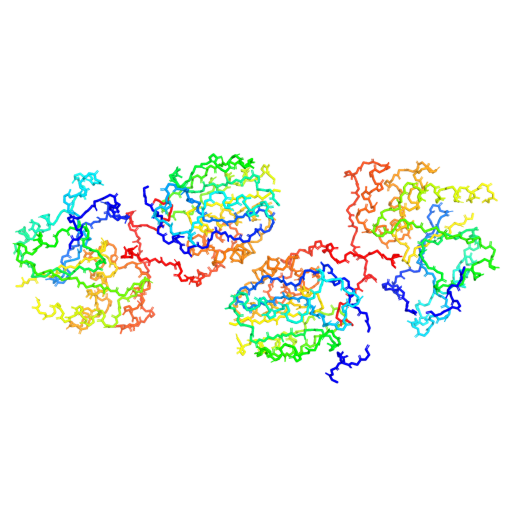4 1.00 30.96 60 LYS D N 1
ATOM 5189 C CA . LYS D 1 82 ? -28.501 -5.136 4.758 1.00 30.60 60 LYS D CA 1
ATOM 5190 C C . LYS D 1 82 ? -27.535 -5.909 3.865 1.00 30.20 60 LYS D C 1
ATOM 5191 O O . LYS D 1 82 ? -26.342 -5.607 3.819 1.00 29.84 60 LYS D O 1
ATOM 5194 N N . MET D 1 83 ? -28.047 -6.927 3.184 1.00 29.83 61 MET D N 1
ATOM 5195 C CA . MET D 1 83 ? -27.278 -7.607 2.157 1.00 29.55 61 MET D CA 1
ATOM 5196 C C . MET D 1 83 ? -27.580 -6.928 0.835 1.00 29.36 61 MET D C 1
ATOM 5197 O O . MET D 1 83 ? -28.691 -7.031 0.322 1.00 29.23 61 MET D O 1
ATOM 5202 N N . GLY D 1 84 ? -26.584 -6.240 0.287 1.00 29.15 62 GLY D N 1
ATOM 5203 C CA . GLY D 1 84 ? -26.744 -5.508 -0.967 1.00 28.93 62 GLY D CA 1
ATOM 5204 C C . GLY D 1 84 ? -26.729 -6.392 -2.203 1.00 28.59 62 GLY D C 1
ATOM 5205 O O . GLY D 1 84 ? -27.364 -6.068 -3.206 1.00 28.72 62 GLY D O 1
ATOM 5206 N N . LEU D 1 85 ? -26.008 -7.509 -2.135 1.00 28.11 63 LEU D N 1
ATOM 5207 C CA . LEU D 1 85 ? -25.874 -8.401 -3.278 1.00 27.67 63 LEU D CA 1
ATOM 5208 C C . LEU D 1 85 ? -25.854 -9.871 -2.846 1.00 27.34 63 LEU D C 1
ATOM 5209 O O . LEU D 1 85 ? -25.264 -10.204 -1.821 1.00 26.89 63 LEU D O 1
ATOM 5214 N N . LEU D 1 86 ? -26.526 -10.725 -3.624 1.00 27.23 64 LEU D N 1
ATOM 5215 C CA . LEU D 1 86 ? -26.382 -12.186 -3.534 1.00 27.19 64 LEU D CA 1
ATOM 5216 C C . LEU D 1 86 ? -25.790 -12.718 -4.837 1.00 26.91 64 LEU D C 1
ATOM 5217 O O . LEU D 1 86 ? -26.313 -12.450 -5.925 1.00 26.76 64 LEU D O 1
ATOM 5222 N N . VAL D 1 87 ? -24.702 -13.472 -4.721 1.00 26.88 65 VAL D N 1
ATOM 5223 C CA . VAL D 1 87 ? -24.051 -14.073 -5.876 1.00 26.71 65 VAL D CA 1
ATOM 5224 C C . VAL D 1 87 ? -24.314 -15.572 -5.879 1.00 26.68 65 VAL D C 1
ATOM 5225 O O . VAL D 1 87 ? -23.935 -16.277 -4.945 1.00 26.48 65 VAL D O 1
ATOM 5229 N N . ASP D 1 88 ? -24.961 -16.040 -6.942 1.00 27.09 66 ASP D N 1
ATOM 5230 C CA . ASP D 1 88 ? -25.328 -17.444 -7.093 1.00 27.65 66 ASP D CA 1
ATOM 5231 C C . ASP D 1 88 ? -24.336 -18.159 -8.015 1.00 28.29 66 ASP D C 1
ATOM 5232 O O . ASP D 1 88 ? -24.295 -17.892 -9.213 1.00 28.75 66 ASP D O 1
ATOM 5237 N N . LEU D 1 89 ? -23.566 -19.086 -7.446 1.00 28.72 67 LEU D N 1
ATOM 5238 C CA . LEU D 1 89 ? -22.513 -19.796 -8.169 1.00 29.20 67 LEU D CA 1
ATOM 5239 C C . LEU D 1 89 ? -22.961 -21.146 -8.719 1.00 29.74 67 LEU D C 1
ATOM 5240 O O . LEU D 1 89 ? -22.163 -21.856 -9.345 1.00 29.67 67 LEU D O 1
ATOM 5245 N N . THR D 1 90 ? -24.227 -21.507 -8.499 1.00 30.40 68 THR D N 1
ATOM 5246 C CA . THR D 1 90 ? -24.742 -22.778 -9.017 1.00 30.85 68 THR D CA 1
ATOM 5247 C C . THR D 1 90 ? -25.022 -22.629 -10.505 1.00 31.31 68 THR D C 1
ATOM 5248 O O . THR D 1 90 ? -25.094 -21.506 -11.022 1.00 31.71 68 THR D O 1
ATOM 5252 N N . ASN D 1 91 ? -25.186 -23.763 -11.179 1.00 31.78 69 ASN D N 1
ATOM 5253 C CA . ASN D 1 91 ? -25.424 -23.793 -12.624 1.00 32.13 69 ASN D CA 1
ATOM 5254 C C . ASN D 1 91 ? -26.892 -23.955 -13.016 1.00 32.44 69 ASN D C 1
ATOM 5255 O O . ASN D 1 91 ? -27.201 -24.232 -14.178 1.00 32.79 69 ASN D O 1
ATOM 5260 N N . THR D 1 92 ? -27.797 -23.771 -12.057 1.00 32.69 70 THR D N 1
ATOM 5261 C CA . THR D 1 92 ? -29.222 -23.929 -12.314 1.00 32.72 70 THR D CA 1
ATOM 5262 C C . THR D 1 92 ? -30.023 -22.819 -11.650 1.00 32.85 70 THR D C 1
ATOM 5263 O O . THR D 1 92 ? -29.537 -22.146 -10.740 1.00 32.70 70 THR D O 1
ATOM 5267 N N . SER D 1 93 ? -31.247 -22.636 -12.136 1.00 32.90 71 SER D N 1
ATOM 5268 C CA . SER D 1 93 ? -32.196 -21.697 -11.558 1.00 32.94 71 SER D CA 1
ATOM 5269 C C . SER D 1 93 ? -33.443 -22.465 -11.134 1.00 32.88 71 SER D C 1
ATOM 5270 O O . SER D 1 93 ? -34.555 -21.943 -11.194 1.00 32.74 71 SER D O 1
ATOM 5273 N N . ARG D 1 94 ? -33.242 -23.711 -10.704 1.00 32.87 72 ARG D N 1
ATOM 5274 C CA . ARG D 1 94 ? -34.343 -24.594 -10.328 1.00 32.93 72 ARG D CA 1
ATOM 5275 C C . ARG D 1 94 ? -34.473 -24.767 -8.821 1.00 32.53 72 ARG D C 1
ATOM 5276 O O . ARG D 1 94 ? -35.404 -25.425 -8.362 1.00 32.48 72 ARG D O 1
ATOM 5284 N N . PHE D 1 95 ? -33.548 -24.197 -8.054 1.00 32.10 73 PHE D N 1
ATOM 5285 C CA . PHE D 1 95 ? -33.555 -24.381 -6.607 1.00 31.95 73 PHE D CA 1
ATOM 5286 C C . PHE D 1 95 ? -34.530 -23.433 -5.927 1.00 31.80 73 PHE D C 1
ATOM 5287 O O . PHE D 1 95 ? -35.283 -23.839 -5.043 1.00 31.86 73 PHE D O 1
ATOM 5295 N N . TYR D 1 96 ? -34.506 -22.170 -6.334 1.00 31.87 74 TYR D N 1
ATOM 5296 C CA . TYR D 1 96 ? -35.377 -21.165 -5.741 1.00 31.78 74 TYR D CA 1
ATOM 5297 C C . TYR D 1 96 ? -35.614 -20.016 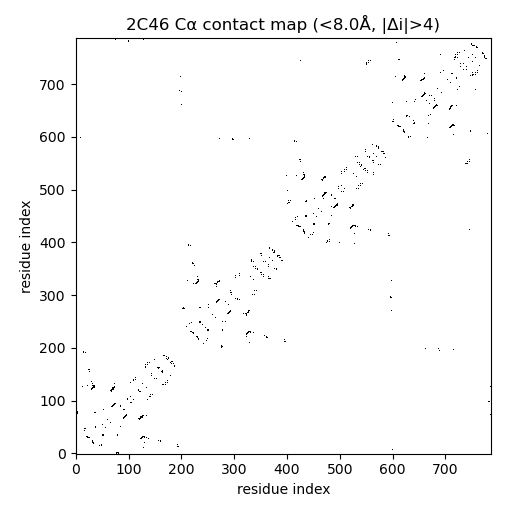-6.703 1.00 32.09 74 TYR D C 1
ATOM 5298 O O . TYR D 1 96 ? -34.816 -19.778 -7.620 1.00 31.58 74 TYR D O 1
ATOM 5307 N N . ASP D 1 97 ? -36.717 -19.302 -6.475 1.00 32.53 75 ASP D N 1
ATOM 5308 C CA . ASP D 1 97 ? -37.081 -18.155 -7.293 1.00 32.87 75 ASP D CA 1
ATOM 5309 C C . ASP D 1 97 ? -36.257 -16.945 -6.880 1.00 33.17 75 ASP D C 1
ATOM 5310 O O . ASP D 1 97 ? -36.383 -16.441 -5.766 1.00 32.92 75 ASP D O 1
ATOM 5315 N N . ARG D 1 98 ? -35.469 -16.454 -7.829 1.00 33.82 76 ARG D N 1
ATOM 5316 C CA . ARG D 1 98 ? -34.592 -15.303 -7.644 1.00 34.46 76 ARG D CA 1
ATOM 5317 C C . ARG D 1 98 ? -35.345 -14.053 -7.229 1.00 34.53 76 ARG D C 1
ATOM 5318 O O . ARG D 1 98 ? -34.796 -13.186 -6.560 1.00 34.48 76 ARG D O 1
ATOM 5326 N N . ASN D 1 99 ? -36.601 -13.961 -7.648 1.00 34.83 77 ASN D N 1
ATOM 5327 C CA . ASN D 1 99 ? -37.424 -12.793 -7.361 1.00 35.05 77 ASN D CA 1
ATOM 5328 C C . ASN D 1 99 ? -37.612 -12.559 -5.881 1.00 35.20 77 ASN D C 1
ATOM 5329 O O . ASN D 1 99 ? -37.719 -11.423 -5.439 1.00 35.18 77 ASN D O 1
ATOM 5334 N N . ASP D 1 100 ? -37.653 -13.645 -5.121 1.00 35.36 78 ASP D N 1
ATOM 5335 C CA . ASP D 1 100 ? -37.854 -13.578 -3.687 1.00 35.49 78 ASP D CA 1
ATOM 5336 C C . ASP D 1 100 ? -36.630 -13.094 -2.942 1.00 35.52 78 ASP D C 1
ATOM 5337 O O . ASP D 1 100 ? -36.710 -12.747 -1.774 1.00 35.66 78 ASP D O 1
ATOM 5342 N N . ILE D 1 101 ? -35.488 -13.089 -3.614 1.00 35.37 79 ILE D N 1
ATOM 5343 C CA . ILE D 1 101 ? -34.311 -12.383 -3.112 1.00 35.35 79 ILE D CA 1
ATOM 5344 C C . ILE D 1 101 ? -34.388 -10.904 -3.487 1.00 35.23 79 ILE D C 1
ATOM 5345 O O . ILE D 1 101 ? -34.107 -10.027 -2.666 1.00 35.06 79 ILE D O 1
ATOM 5350 N N . GLU D 1 102 ? -34.767 -10.644 -4.734 1.00 35.05 80 GLU D N 1
ATOM 5351 C CA . GLU D 1 102 ? -34.825 -9.285 -5.262 1.00 34.94 80 GLU D CA 1
ATOM 5352 C C . GLU D 1 102 ? -35.942 -8.449 -4.644 1.00 34.59 80 GLU D C 1
ATOM 5353 O O . GLU D 1 102 ? -35.806 -7.234 -4.534 1.00 34.40 80 GLU D O 1
ATOM 5359 N N . LYS D 1 103 ? -37.022 -9.096 -4.212 1.00 34.30 81 LYS D N 1
ATOM 5360 C CA . LYS D 1 103 ? -38.117 -8.379 -3.562 1.00 34.20 81 LYS D CA 1
ATOM 5361 C C . LYS D 1 103 ? -37.765 -7.937 -2.135 1.00 34.02 81 LYS D C 1
ATOM 5362 O O . LYS D 1 103 ? -38.584 -7.301 -1.469 1.00 34.27 81 LYS D O 1
ATOM 5368 N N . GLU D 1 104 ? -36.558 -8.270 -1.675 1.00 33.82 82 GLU D N 1
ATOM 5369 C CA . GLU D 1 104 ? -36.009 -7.704 -0.441 1.00 33.71 82 GLU D CA 1
ATOM 5370 C C . GLU D 1 104 ? -35.035 -6.558 -0.754 1.00 33.34 82 GLU D C 1
ATOM 5371 O O . GLU D 1 104 ? -34.368 -6.043 0.145 1.00 33.41 82 GLU D O 1
ATOM 5377 N N . GLY D 1 105 ? -34.951 -6.166 -2.023 1.00 32.83 83 GLY D N 1
ATOM 5378 C CA . GLY D 1 105 ? -34.012 -5.135 -2.449 1.00 32.50 83 GLY D CA 1
ATOM 5379 C C . GLY D 1 105 ? -32.589 -5.648 -2.562 1.00 32.21 83 GLY D C 1
ATOM 5380 O O . GLY D 1 105 ? -31.635 -4.871 -2.506 1.00 32.27 83 GLY D O 1
ATOM 5381 N N . ILE D 1 106 ? -32.447 -6.959 -2.726 1.00 31.89 84 ILE D N 1
ATOM 5382 C CA . ILE D 1 106 ? -31.141 -7.582 -2.878 1.00 31.51 84 ILE D CA 1
ATOM 5383 C C . ILE D 1 106 ? -30.901 -7.842 -4.359 1.00 31.27 84 ILE D C 1
ATOM 5384 O O . ILE D 1 106 ? -31.678 -8.553 -5.003 1.00 30.95 84 ILE D O 1
ATOM 5389 N N . LYS D 1 107 ? -29.837 -7.253 -4.899 1.00 31.10 85 LYS D N 1
ATOM 5390 C CA . LYS D 1 107 ? -29.418 -7.536 -6.269 1.00 31.17 85 LYS D CA 1
ATOM 5391 C C . LYS D 1 107 ? -29.006 -8.996 -6.337 1.00 31.23 85 LYS D C 1
ATOM 5392 O O . LYS D 1 107 ? -28.187 -9.437 -5.537 1.00 31.29 85 LYS D O 1
ATOM 5394 N N . TYR D 1 108 ? -29.603 -9.736 -7.268 1.00 31.43 86 TYR D N 1
ATOM 5395 C CA . TYR D 1 108 ? -29.284 -11.143 -7.485 1.00 31.52 86 TYR D CA 1
ATOM 5396 C C . TYR D 1 108 ? -28.506 -11.286 -8.787 1.00 31.78 86 TYR D C 1
ATOM 5397 O O . TYR D 1 108 ? -28.998 -10.882 -9.844 1.00 32.15 86 TYR D O 1
ATOM 5406 N N . ILE D 1 109 ? -27.307 -11.870 -8.709 1.00 31.85 87 ILE D N 1
ATOM 5407 C CA . ILE D 1 109 ? -26.466 -12.105 -9.881 1.00 31.79 87 ILE D CA 1
ATOM 5408 C C . ILE D 1 109 ? -26.020 -13.564 -9.929 1.00 31.84 87 ILE D C 1
ATOM 5409 O O . ILE D 1 109 ? -25.597 -14.130 -8.923 1.00 31.63 87 ILE D O 1
ATOM 5414 N N . LYS D 1 110 ? -26.121 -14.174 -11.104 1.00 31.99 88 LYS D N 1
ATOM 5415 C CA . LYS D 1 110 ? -25.545 -15.492 -11.319 1.00 32.20 88 LYS D CA 1
ATOM 5416 C C . LYS D 1 110 ? -24.110 -15.296 -11.787 1.00 32.01 88 LYS D C 1
ATOM 5417 O O . LYS D 1 110 ? -23.804 -14.340 -12.499 1.00 32.01 88 LYS D O 1
ATOM 5423 N N . LEU D 1 111 ? -23.230 -16.188 -11.356 1.00 32.05 89 LEU D N 1
ATOM 5424 C CA . LEU D 1 111 ? -21.837 -16.180 -11.784 1.00 32.17 89 LEU D CA 1
ATOM 5425 C C . LEU D 1 111 ? -21.429 -17.638 -11.944 1.00 31.82 89 LEU D C 1
ATOM 5426 O O . LEU D 1 111 ? -21.053 -18.301 -10.982 1.00 31.73 89 LEU D O 1
ATOM 5431 N N . GLN D 1 112 ? -21.540 -18.145 -13.164 1.00 31.92 90 GLN D N 1
ATOM 5432 C CA . GLN D 1 112 ? -21.279 -19.558 -13.408 1.00 31.78 90 GLN D CA 1
ATOM 5433 C C . GLN D 1 112 ? -19.805 -19.786 -13.715 1.00 31.42 90 GLN D C 1
ATOM 5434 O O . GLN D 1 112 ? -19.245 -19.199 -14.641 1.00 32.08 90 GLN D O 1
ATOM 5440 N N . CYS D 1 113 ? -19.194 -20.651 -12.916 1.00 30.40 91 CYS D N 1
ATOM 5441 C CA . CYS D 1 113 ? -17.766 -20.888 -12.963 1.00 30.05 91 CYS D CA 1
ATOM 5442 C C . CYS D 1 113 ? -17.450 -22.108 -13.811 1.00 30.09 91 CYS D C 1
ATOM 5443 O O . CYS D 1 113 ? -18.327 -22.929 -14.091 1.00 29.78 91 CYS D O 1
ATOM 5446 N N . LYS D 1 114 ? -16.189 -22.229 -14.208 1.00 30.23 92 LYS D N 1
ATOM 5447 C CA . LYS D 1 114 ? -15.730 -23.364 -14.996 1.00 30.26 92 LYS D CA 1
ATOM 5448 C C . LYS D 1 114 ? -16.149 -24.646 -14.287 1.00 29.77 92 LYS D C 1
ATOM 5449 O O . LYS D 1 114 ? -16.006 -24.743 -13.068 1.00 29.58 92 LYS D O 1
ATOM 5453 N N . GLY D 1 115 ? -16.673 -25.597 -15.048 1.00 28.90 93 GLY D N 1
ATOM 5454 C CA . GLY D 1 115 ? -17.152 -26.851 -14.504 1.00 28.63 93 GLY D CA 1
ATOM 5455 C C . GLY D 1 115 ? -16.104 -27.945 -14.547 1.00 28.00 93 GLY D C 1
ATOM 5456 O O . GLY D 1 115 ? -14.925 -27.672 -14.548 1.00 28.47 93 GLY D O 1
ATOM 5457 N N . HIS D 1 116 ? -16.555 -29.191 -14.591 1.00 27.62 94 HIS D N 1
ATOM 5458 C CA . HIS D 1 116 ? -15.665 -30.340 -14.540 1.00 28.25 94 HIS D CA 1
ATOM 5459 C C . HIS D 1 116 ? -14.755 -30.399 -13.324 1.00 28.82 94 HIS D C 1
ATOM 5460 O O . HIS D 1 116 ? -13.660 -30.927 -13.395 1.00 29.33 94 HIS D O 1
ATOM 5467 N N . GLY D 1 117 ? -15.227 -29.856 -12.212 1.00 28.66 95 GLY D N 1
ATOM 5468 C CA . GLY D 1 117 ? -14.496 -29.910 -10.963 1.00 28.77 95 GLY D CA 1
ATOM 5469 C C . GLY D 1 117 ? -13.339 -28.931 -10.859 1.00 28.95 95 GLY D C 1
ATOM 5470 O O . GLY D 1 117 ? -12.601 -28.934 -9.891 1.00 28.83 95 GLY D O 1
ATOM 5471 N N . GLU D 1 118 ? -13.181 -28.095 -11.875 1.00 29.35 96 GLU D N 1
ATOM 5472 C CA . GLU D 1 118 ? -12.060 -27.165 -11.910 1.00 30.24 96 GLU D CA 1
ATOM 5473 C C . GLU D 1 118 ? -12.208 -26.013 -10.926 1.00 30.06 96 GLU D C 1
ATOM 5474 O O . GLU D 1 118 ? -13.319 -25.600 -10.587 1.00 29.76 96 GLU D O 1
ATOM 5480 N N . CYS D 1 119 ? -11.068 -25.494 -10.479 1.00 30.30 97 CYS D N 1
ATOM 5481 C CA . CYS D 1 119 ? -11.051 -24.271 -9.695 1.00 31.17 97 CYS D CA 1
ATOM 5482 C C . CYS D 1 119 ? -11.584 -23.142 -10.545 1.00 30.20 97 CYS D C 1
ATOM 5483 O O . CYS D 1 119 ? -11.368 -23.138 -11.749 1.00 29.79 97 CYS D O 1
ATOM 5486 N N . PRO D 1 120 ? -12.297 -22.182 -9.926 1.00 29.79 98 PRO D N 1
ATOM 5487 C CA . PRO D 1 120 ? -12.660 -20.983 -10.667 1.00 29.71 98 PRO D CA 1
ATOM 5488 C C . PRO D 1 120 ? -11.446 -20.399 -11.383 1.00 29.47 98 PRO D C 1
ATOM 5489 O O . PRO D 1 120 ? -10.357 -20.361 -10.817 1.00 29.29 98 PRO D O 1
ATOM 5493 N N . THR D 1 121 ? -11.648 -19.963 -12.620 1.00 28.90 99 THR D N 1
ATOM 5494 C CA . THR D 1 121 ? -10.571 -19.479 -13.475 1.00 28.81 99 THR D CA 1
ATOM 5495 C C . THR D 1 121 ? -10.152 -18.071 -13.089 1.00 28.50 99 THR D C 1
ATOM 5496 O O . THR D 1 121 ? -10.779 -17.436 -12.246 1.00 28.25 99 THR D O 1
ATOM 5500 N N . THR D 1 122 ? -9.073 -17.602 -13.705 1.00 28.75 100 THR D N 1
ATOM 5501 C CA . THR D 1 122 ? -8.662 -16.198 -13.578 1.00 28.89 100 THR D CA 1
ATOM 5502 C C . THR D 1 122 ? -9.760 -15.236 -14.065 1.00 28.84 100 THR D C 1
ATOM 5503 O O . THR D 1 122 ? -9.925 -14.158 -13.501 1.00 28.78 100 THR D O 1
ATOM 5507 N N . GLU D 1 123 ? -10.494 -15.632 -15.090 1.00 28.67 101 GLU D N 1
ATOM 5508 C CA . GLU D 1 123 ? -11.656 -14.899 -15.535 1.00 29.19 101 GLU D CA 1
ATOM 5509 C C . GLU D 1 123 ? -12.761 -14.869 -14.507 1.00 28.84 101 GLU D C 1
ATOM 5510 O O . GLU D 1 123 ? -13.320 -13.833 -14.227 1.00 29.17 101 GLU D O 1
ATOM 5516 N N . ASN D 1 124 ? -13.089 -16.029 -13.965 1.00 28.90 102 ASN D N 1
ATOM 5517 C CA . ASN D 1 124 ? -14.110 -16.119 -12.939 1.00 28.92 102 ASN D CA 1
ATOM 5518 C C . ASN D 1 124 ? -13.820 -15.221 -11.746 1.00 29.36 102 ASN D C 1
ATOM 5519 O O . ASN D 1 124 ? -14.710 -14.567 -11.248 1.00 28.83 102 ASN D O 1
ATOM 5524 N N . THR D 1 125 ? -12.586 -15.221 -11.265 1.00 29.39 103 THR D N 1
ATOM 5525 C CA . THR D 1 125 ? -12.252 -14.372 -10.132 1.00 29.98 103 THR D CA 1
ATOM 5526 C C . THR D 1 125 ? -12.290 -12.892 -10.469 1.00 29.33 103 THR D C 1
ATOM 5527 O O . THR D 1 125 ? -12.804 -12.098 -9.707 1.00 29.17 103 THR D O 1
ATOM 5531 N N . GLU D 1 126 ? -11.745 -12.523 -11.621 1.00 28.78 104 GLU D N 1
ATOM 5532 C CA . GLU D 1 126 ? -11.849 -11.140 -12.070 1.00 28.47 104 GLU D CA 1
ATOM 5533 C C . GLU D 1 126 ? -13.316 -10.692 -12.126 1.00 27.90 104 GLU D C 1
ATOM 5534 O O . GLU D 1 126 ? -13.636 -9.593 -11.682 1.00 27.41 104 GLU D O 1
ATOM 5540 N N . THR D 1 127 ? -14.199 -11.549 -12.641 1.00 27.36 105 THR D N 1
ATOM 5541 C CA . THR D 1 127 ? -15.629 -11.238 -12.714 1.00 27.46 105 THR D CA 1
ATOM 5542 C C . THR D 1 127 ? -16.216 -11.019 -11.321 1.00 27.68 105 THR D C 1
ATOM 5543 O O . THR D 1 127 ? -16.922 -10.030 -11.086 1.00 27.67 105 THR D O 1
ATOM 5547 N N . PHE D 1 128 ? -15.884 -11.920 -10.404 1.00 27.72 106 PHE D N 1
ATOM 5548 C CA . PHE D 1 128 ? -16.346 -11.863 -9.019 1.00 28.16 106 PHE D CA 1
ATOM 5549 C C . PHE D 1 128 ? -15.838 -10.612 -8.310 1.00 28.61 106 PHE D C 1
ATOM 5550 O O . PHE D 1 128 ? -16.611 -9.900 -7.681 1.00 28.65 106 PHE D O 1
ATOM 5558 N N . ILE D 1 129 ? -14.541 -10.346 -8.421 1.00 28.97 107 ILE D N 1
ATOM 5559 C CA . ILE D 1 129 ? -13.928 -9.198 -7.766 1.00 29.53 107 ILE D CA 1
ATOM 5560 C C . ILE D 1 129 ? -14.500 -7.881 -8.280 1.00 29.98 107 ILE D C 1
ATOM 5561 O O . ILE D 1 129 ? -14.859 -7.016 -7.485 1.00 30.07 107 ILE D O 1
ATOM 5566 N N . ARG D 1 130 ? -14.593 -7.726 -9.595 1.00 30.50 108 ARG D N 1
ATOM 5567 C CA . ARG D 1 130 ? -15.185 -6.516 -10.165 1.00 31.02 108 ARG D CA 1
ATOM 5568 C C . ARG D 1 130 ? -16.657 -6.367 -9.732 1.00 31.63 108 ARG D C 1
ATOM 5569 O O . ARG D 1 130 ? -17.124 -5.256 -9.463 1.00 31.46 108 ARG D O 1
ATOM 5573 N N . LEU D 1 131 ? -17.370 -7.486 -9.663 1.00 32.61 109 LEU D N 1
ATOM 5574 C CA . LEU D 1 131 ? -18.767 -7.522 -9.220 1.00 33.79 109 LEU D CA 1
ATOM 5575 C C . LEU D 1 131 ? -18.955 -6.955 -7.804 1.00 34.78 109 LEU D C 1
ATOM 5576 O O . LEU D 1 131 ? -19.791 -6.074 -7.575 1.00 35.01 109 LEU D O 1
ATOM 5581 N N . CYS D 1 132 ? -18.162 -7.460 -6.864 1.00 36.28 110 CYS D N 1
ATOM 5582 C CA . CYS D 1 132 ? -18.234 -7.039 -5.464 1.00 37.12 110 CYS D CA 1
ATOM 5583 C C . CYS D 1 132 ? -17.742 -5.610 -5.262 1.00 38.54 110 CYS D C 1
ATOM 5584 O O . CYS D 1 132 ? -18.234 -4.886 -4.390 1.00 38.26 110 CYS D O 1
ATOM 5587 N N . GLU D 1 133 ? -16.774 -5.223 -6.090 1.00 40.17 111 GLU D N 1
ATOM 5588 C CA . GLU D 1 133 ? -16.167 -3.893 -6.062 1.00 41.58 111 GLU D CA 1
ATOM 5589 C C . GLU D 1 133 ? -17.201 -2.771 -6.041 1.00 42.53 111 GLU D C 1
ATOM 5590 O O . GLU D 1 133 ? -16.947 -1.695 -5.491 1.00 43.02 111 GLU D O 1
ATOM 5596 N N . ARG D 1 134 ? -18.363 -3.019 -6.644 1.00 43.56 112 ARG D N 1
ATOM 5597 C CA . ARG D 1 134 ? -19.439 -2.026 -6.680 1.00 44.40 112 ARG D CA 1
ATOM 5598 C C . ARG D 1 134 ? -20.090 -1.794 -5.299 1.00 45.02 112 ARG D C 1
ATOM 5599 O O . ARG D 1 134 ? -21.043 -1.021 -5.197 1.00 45.25 112 ARG D O 1
ATOM 5602 N N . PHE D 1 135 ? -19.582 -2.462 -4.255 1.00 45.61 113 PHE D N 1
ATOM 5603 C CA . PHE D 1 135 ? -20.076 -2.301 -2.883 1.00 45.97 113 PHE D CA 1
ATOM 5604 C C . PHE D 1 135 ? -18.970 -1.809 -1.946 1.00 46.16 113 PHE D C 1
ATOM 5605 O O . PHE D 1 135 ? -18.525 -2.529 -1.048 1.00 46.37 113 PHE D O 1
ATOM 5613 N N . GLU D 1 142 ? -23.041 -2.739 3.743 1.00 34.94 120 GLU D N 1
ATOM 5614 C CA . GLU D 1 142 ? -23.832 -3.793 3.109 1.00 34.74 120 GLU D CA 1
ATOM 5615 C C . GLU D 1 142 ? -23.066 -5.111 2.936 1.00 34.56 120 GLU D C 1
ATOM 5616 O O . GLU D 1 142 ? -21.936 -5.127 2.440 1.00 34.38 120 GLU D O 1
ATOM 5622 N N . LEU D 1 143 ? -23.698 -6.215 3.327 1.00 34.18 121 LEU D N 1
ATOM 5623 C CA . LEU D 1 143 ? -23.110 -7.533 3.130 1.00 34.06 121 LEU D CA 1
ATOM 5624 C C . LEU D 1 143 ? -23.266 -7.992 1.690 1.00 33.44 121 LEU D C 1
ATOM 5625 O O . LEU D 1 143 ? -24.152 -7.541 0.964 1.00 33.25 121 LEU D O 1
ATOM 5630 N N . ILE D 1 144 ? -22.390 -8.905 1.293 1.00 33.02 122 ILE D N 1
ATOM 5631 C CA . ILE D 1 144 ? -22.514 -9.594 0.021 1.00 32.52 122 ILE D CA 1
ATOM 5632 C C . ILE D 1 144 ? -22.705 -11.071 0.312 1.00 32.17 122 ILE D C 1
ATOM 5633 O O . ILE D 1 144 ? -21.845 -11.709 0.901 1.00 32.18 122 ILE D O 1
ATOM 5638 N N . GLY D 1 145 ? -23.850 -11.607 -0.095 1.00 31.97 123 GLY D N 1
ATOM 5639 C CA . GLY D 1 145 ? -24.116 -13.040 0.010 1.00 31.73 123 GLY D CA 1
ATOM 5640 C C . GLY D 1 145 ? -23.468 -13.810 -1.119 1.00 31.59 123 GLY D C 1
ATOM 5641 O O . GLY D 1 145 ? -23.449 -13.344 -2.265 1.00 31.73 123 GLY D O 1
ATOM 5642 N N . VAL D 1 146 ? -22.931 -14.984 -0.800 1.00 31.69 124 VAL D N 1
ATOM 5643 C CA . VAL D 1 146 ? -22.340 -15.861 -1.804 1.00 31.17 124 VAL D CA 1
ATOM 5644 C C . VAL D 1 146 ? -22.796 -17.279 -1.520 1.00 30.86 124 VAL D C 1
ATOM 5645 O O . VAL D 1 146 ? -22.661 -17.737 -0.386 1.00 30.78 124 VAL D O 1
ATOM 5649 N N . HIS D 1 147 ? -23.329 -17.957 -2.537 1.00 30.18 125 HIS D N 1
ATOM 5650 C CA . HIS D 1 147 ? -23.640 -19.380 -2.427 1.00 29.89 125 HIS D CA 1
ATOM 5651 C C . HIS D 1 147 ? -23.330 -20.151 -3.698 1.00 29.70 125 HIS D C 1
ATOM 5652 O O . HIS D 1 147 ? -23.482 -19.645 -4.814 1.00 29.27 125 HIS D O 1
ATOM 5659 N N . CYS D 1 148 ? -22.851 -21.373 -3.489 1.00 29.53 126 CYS D N 1
ATOM 5660 C CA . CYS D 1 148 ? -22.864 -22.435 -4.492 1.00 28.80 126 CYS D CA 1
ATOM 5661 C C . CYS D 1 148 ? -23.910 -23.453 -3.994 1.00 28.42 126 CYS D C 1
ATOM 5662 O O . CYS D 1 148 ? -24.902 -23.048 -3.379 1.00 27.46 126 CYS D O 1
ATOM 5665 N N . THR D 1 149 ? -23.723 -24.752 -4.230 1.00 27.93 127 THR D N 1
ATOM 5666 C CA . THR D 1 149 ? -24.720 -25.716 -3.756 1.00 27.69 127 THR D CA 1
ATOM 5667 C C . THR D 1 149 ? -24.687 -25.836 -2.233 1.00 27.62 127 THR D C 1
ATOM 5668 O O . THR D 1 149 ? -25.728 -25.727 -1.586 1.00 27.80 127 THR D O 1
ATOM 5672 N N . HIS D 1 150 ? -23.502 -26.042 -1.666 1.00 27.66 128 HIS D N 1
ATOM 5673 C CA . HIS D 1 150 ? -23.348 -26.233 -0.218 1.00 27.84 128 HIS D CA 1
ATOM 5674 C C . HIS D 1 150 ? -22.680 -25.070 0.520 1.00 28.01 128 HIS D C 1
ATOM 5675 O O . HIS D 1 150 ? -22.755 -25.001 1.738 1.00 28.33 128 HIS D O 1
ATOM 5682 N N . GLY D 1 151 ? -22.002 -24.185 -0.207 1.00 28.40 129 GLY D N 1
ATOM 5683 C CA . GLY D 1 151 ? -21.416 -22.966 0.371 1.00 28.58 129 GLY D CA 1
ATOM 5684 C C . GLY D 1 151 ? -20.009 -23.084 0.959 1.00 28.77 129 GLY D C 1
ATOM 5685 O O . GLY D 1 151 ? -19.673 -22.364 1.903 1.00 29.07 129 GLY D O 1
ATOM 5686 N N . PHE D 1 152 ? -19.180 -23.970 0.415 1.00 28.56 130 PHE D N 1
ATOM 5687 C CA . PHE D 1 152 ? -17.828 -24.193 0.953 1.00 28.48 130 PHE D CA 1
ATOM 5688 C C . PHE D 1 152 ? -16.727 -23.962 -0.073 1.00 28.83 130 PHE D C 1
ATOM 5689 O O . PHE D 1 152 ? -15.881 -23.084 0.096 1.00 30.19 130 PHE D O 1
ATOM 5697 N N . ASN D 1 153 ? -16.743 -24.731 -1.153 1.00 28.93 131 ASN D N 1
ATOM 5698 C CA . ASN D 1 153 ? -15.594 -24.794 -2.051 1.00 28.50 131 ASN D CA 1
ATOM 5699 C C . ASN D 1 153 ? -15.507 -23.638 -3.054 1.00 28.44 131 ASN D C 1
ATOM 5700 O O . ASN D 1 153 ? -14.597 -22.824 -2.952 1.00 27.87 131 ASN D O 1
ATOM 5705 N N . ARG D 1 154 ? -16.436 -23.544 -4.000 1.00 29.16 132 ARG D N 1
ATOM 5706 C CA . ARG D 1 154 ? -16.436 -22.393 -4.923 1.00 28.89 132 ARG D CA 1
ATOM 5707 C C . ARG D 1 154 ? -16.664 -21.094 -4.174 1.00 29.17 132 ARG D C 1
ATOM 5708 O O . ARG D 1 154 ? -16.043 -20.086 -4.496 1.00 28.71 132 ARG D O 1
ATOM 5716 N N . THR D 1 155 ? -17.521 -21.128 -3.148 1.00 28.71 133 THR D N 1
ATOM 5717 C CA . THR D 1 155 ? -17.786 -19.948 -2.318 1.00 28.86 133 THR D CA 1
ATOM 5718 C C . THR D 1 155 ? -16.524 -19.462 -1.590 1.00 28.36 133 THR D C 1
ATOM 5719 O O . THR D 1 155 ? -16.183 -18.271 -1.630 1.00 28.23 133 THR D O 1
ATOM 5723 N N . GLY D 1 156 ? -15.834 -20.372 -0.919 1.00 28.32 134 GLY D N 1
ATOM 5724 C CA . GLY D 1 156 ? -14.604 -20.037 -0.196 1.00 28.39 134 GLY D CA 1
ATOM 5725 C C . GLY D 1 156 ? -13.511 -19.532 -1.122 1.00 28.73 134 GLY D C 1
ATOM 5726 O O . GLY D 1 156 ? -12.854 -18.524 -0.844 1.00 28.38 134 GLY D O 1
ATOM 5727 N N . PHE D 1 157 ? -13.344 -20.217 -2.249 1.00 28.68 135 PHE D N 1
ATOM 5728 C CA . PHE D 1 157 ? -12.312 -19.891 -3.218 1.00 28.03 135 PHE D CA 1
ATOM 5729 C C . PHE D 1 157 ? -12.419 -18.434 -3.634 1.00 27.95 135 PHE D C 1
ATOM 5730 O O . PHE D 1 157 ? -11.443 -17.692 -3.542 1.00 27.06 135 PHE D O 1
ATOM 5738 N N . LEU D 1 158 ? -13.609 -18.023 -4.060 1.00 27.83 136 LEU D N 1
ATOM 5739 C CA . LEU D 1 158 ? -13.829 -16.683 -4.596 1.00 28.22 136 LEU D CA 1
ATOM 5740 C C . LEU D 1 158 ? -13.685 -15.628 -3.516 1.00 27.83 136 LEU D C 1
ATOM 5741 O O . LEU D 1 158 ? -13.096 -14.566 -3.763 1.00 27.26 136 LEU D O 1
ATOM 5746 N N . ILE D 1 159 ? -14.192 -15.911 -2.312 1.00 28.27 137 ILE D N 1
ATOM 5747 C CA . ILE D 1 159 ? -14.014 -14.986 -1.186 1.00 28.55 137 ILE D CA 1
ATOM 5748 C C . ILE D 1 159 ? -12.534 -14.817 -0.854 1.00 29.25 137 ILE D C 1
ATOM 5749 O O . ILE D 1 159 ? -12.063 -13.696 -0.678 1.00 29.44 137 ILE D O 1
ATOM 5754 N N . CYS D 1 160 ? -11.797 -15.922 -0.782 1.00 30.08 138 CYS D N 1
ATOM 5755 C CA . CYS D 1 160 ? -10.362 -15.860 -0.452 1.00 30.44 138 CYS D CA 1
ATOM 5756 C C . CYS D 1 160 ? -9.568 -15.092 -1.501 1.00 30.44 138 CYS D C 1
ATOM 5757 O O . CYS D 1 160 ? -8.675 -14.315 -1.151 1.00 30.89 138 CYS D O 1
ATOM 5760 N N . ALA D 1 161 ? -9.917 -15.282 -2.775 1.00 30.33 139 ALA D N 1
ATOM 5761 C CA . ALA D 1 161 ? -9.284 -14.548 -3.884 1.00 29.52 139 ALA D CA 1
ATOM 5762 C C . ALA D 1 161 ? -9.513 -13.047 -3.742 1.00 29.08 139 ALA D C 1
ATOM 5763 O O . ALA D 1 161 ? -8.586 -12.267 -3.913 1.00 29.43 139 ALA D O 1
ATOM 5765 N N . PHE D 1 162 ? -10.738 -12.659 -3.397 1.00 29.09 140 PHE D N 1
ATOM 5766 C CA . PHE D 1 162 ? -11.056 -11.246 -3.158 1.00 29.07 140 PHE D CA 1
ATOM 5767 C C . PHE D 1 162 ? -10.210 -10.662 -2.035 1.00 29.19 140 PHE D C 1
ATOM 5768 O O . PHE D 1 162 ? -9.598 -9.604 -2.198 1.00 28.53 140 PHE D O 1
ATOM 5776 N N . LEU D 1 163 ? -10.196 -11.345 -0.894 1.00 29.30 141 LEU D N 1
ATOM 5777 C CA . LEU D 1 163 ? -9.447 -10.888 0.288 1.00 29.61 141 LEU D CA 1
ATOM 5778 C C . LEU D 1 163 ? -7.958 -10.679 -0.018 1.00 29.78 141 LEU D C 1
ATOM 5779 O O . LEU D 1 163 ? -7.371 -9.693 0.416 1.00 29.66 141 LEU D O 1
ATOM 5784 N N . VAL D 1 164 ? -7.357 -11.599 -0.772 1.00 30.16 142 VAL D N 1
ATOM 5785 C CA . VAL D 1 164 ? -5.966 -11.445 -1.183 1.00 30.39 142 VAL D CA 1
ATOM 5786 C C . VAL D 1 164 ? -5.810 -10.321 -2.199 1.00 31.06 142 VAL D C 1
ATOM 5787 O O . VAL D 1 164 ? -5.026 -9.386 -1.984 1.00 30.95 142 VAL D O 1
ATOM 5791 N N . GLU D 1 165 ? -6.551 -10.413 -3.302 1.00 31.90 143 GLU D N 1
ATOM 5792 C CA . GLU D 1 165 ? -6.371 -9.493 -4.429 1.00 32.61 143 GLU D CA 1
ATOM 5793 C C . GLU D 1 165 ? -6.831 -8.068 -4.144 1.00 33.22 143 GLU D C 1
ATOM 5794 O O . GLU D 1 165 ? -6.130 -7.102 -4.498 1.00 32.99 143 GLU D O 1
ATOM 5800 N N . LYS D 1 166 ? -8.006 -7.926 -3.533 1.00 33.89 144 LYS D N 1
ATOM 5801 C CA . LYS D 1 166 ? -8.578 -6.596 -3.314 1.00 34.90 144 LYS D CA 1
ATOM 5802 C C . LYS D 1 166 ? -8.187 -5.994 -1.962 1.00 35.31 144 LYS D C 1
ATOM 5803 O O . LYS D 1 166 ? -8.082 -4.774 -1.850 1.00 35.21 144 LYS D O 1
ATOM 5809 N N . MET D 1 167 ? -7.936 -6.822 -0.950 1.00 35.45 145 MET D N 1
ATOM 5810 C CA . MET D 1 167 ? -7.653 -6.302 0.392 1.00 35.91 145 MET D CA 1
ATOM 5811 C C . MET D 1 167 ? -6.243 -6.615 0.921 1.00 34.71 145 MET D C 1
ATOM 5812 O O . MET D 1 167 ? -5.924 -6.276 2.056 1.00 34.53 145 MET D O 1
ATOM 5817 N N . ASP D 1 168 ? -5.407 -7.256 0.106 1.00 33.99 146 ASP D N 1
ATOM 5818 C CA . ASP D 1 168 ? -4.007 -7.530 0.464 1.00 33.65 146 ASP D CA 1
ATOM 5819 C C . ASP D 1 168 ? -3.832 -8.468 1.676 1.00 32.69 146 ASP D C 1
ATOM 5820 O O . ASP D 1 168 ? -2.804 -8.439 2.350 1.00 32.43 146 ASP D O 1
ATOM 5825 N N . TRP D 1 169 ? -4.820 -9.310 1.948 1.00 31.43 147 TRP D N 1
ATOM 5826 C CA . TRP D 1 169 ? -4.637 -10.375 2.924 1.00 30.93 147 TRP D CA 1
ATOM 5827 C C . TRP D 1 169 ? -3.610 -11.392 2.447 1.00 30.98 147 TRP D C 1
ATOM 5828 O O . TRP D 1 169 ? -3.409 -11.559 1.257 1.00 30.79 147 TRP D O 1
ATOM 5839 N N . SER D 1 170 ? -2.957 -12.063 3.386 1.00 20.00 148 SER D N 1
ATOM 5840 C CA . SER D 1 170 ? -2.237 -13.284 3.076 1.00 20.00 148 SER D CA 1
ATOM 5841 C C . SER D 1 170 ? -3.235 -14.388 2.799 1.00 20.00 148 SER D C 1
ATOM 5842 O O . SER D 1 170 ? -4.313 -14.390 3.350 1.00 29.77 148 SER D O 1
ATOM 5845 N N . ILE D 1 171 ? -2.871 -15.312 1.923 1.00 28.54 149 ILE D N 1
ATOM 5846 C CA . ILE D 1 171 ? -3.785 -16.374 1.550 1.00 27.51 149 ILE D CA 1
ATOM 5847 C C . ILE D 1 171 ? -4.025 -17.262 2.768 1.00 27.23 149 ILE D C 1
ATOM 5848 O O . ILE D 1 171 ? -5.091 -17.817 2.936 1.00 27.97 149 ILE D O 1
ATOM 5853 N N . GLU D 1 172 ? -3.025 -17.342 3.629 1.00 27.16 150 GLU D N 1
ATOM 5854 C CA . GLU D 1 172 ? -3.161 -18.078 4.893 1.00 27.36 150 GLU D CA 1
ATOM 5855 C C . GLU D 1 172 ? -4.252 -17.524 5.795 1.00 27.08 150 GLU D C 1
ATOM 5856 O O . GLU D 1 172 ? -4.999 -18.286 6.393 1.00 26.89 150 GLU D O 1
ATOM 5862 N N . ALA D 1 173 ? -4.327 -16.202 5.908 1.00 26.65 151 ALA D N 1
ATOM 5863 C CA . ALA D 1 173 ? -5.328 -15.557 6.745 1.00 26.55 151 ALA D CA 1
ATOM 5864 C C . ALA D 1 173 ? -6.685 -15.720 6.107 1.00 26.10 151 ALA D C 1
ATOM 5865 O O . ALA D 1 173 ? -7.670 -15.957 6.802 1.00 26.75 151 ALA D O 1
ATOM 5867 N N . ALA D 1 174 ? -6.726 -15.598 4.775 1.00 26.39 152 ALA D N 1
ATOM 5868 C CA . ALA D 1 174 ? -7.972 -15.689 4.027 1.00 25.71 152 ALA D CA 1
ATOM 5869 C C . ALA D 1 174 ? -8.620 -17.065 4.216 1.00 25.80 152 ALA D C 1
ATOM 5870 O O . ALA D 1 174 ? -9.764 -17.156 4.659 1.00 25.39 152 ALA D O 1
ATOM 5872 N N . VAL D 1 175 ? -7.870 -18.124 3.925 1.00 26.50 153 VAL D N 1
ATOM 5873 C CA . VAL D 1 175 ? -8.376 -19.491 4.002 1.00 26.66 153 VAL D CA 1
ATOM 5874 C C . VAL D 1 175 ? -8.821 -19.828 5.421 1.00 26.66 153 VAL D C 1
ATOM 5875 O O . VAL D 1 175 ? -9.909 -20.391 5.633 1.00 26.88 153 VAL D O 1
ATOM 5879 N N . ALA D 1 176 ? -7.965 -19.501 6.377 1.00 27.00 154 ALA D N 1
ATOM 5880 C CA . ALA D 1 176 ? -8.246 -19.723 7.795 1.00 26.83 154 ALA D CA 1
ATOM 5881 C C . ALA D 1 176 ? -9.470 -18.955 8.280 1.00 27.09 154 ALA D C 1
ATOM 5882 O O . ALA D 1 176 ? -10.256 -19.479 9.081 1.00 26.41 154 ALA D O 1
ATOM 5884 N N . THR D 1 177 ? -9.597 -17.698 7.842 1.00 26.92 155 THR D N 1
ATOM 5885 C CA . THR D 1 177 ? -10.752 -16.865 8.202 1.00 27.09 155 THR D CA 1
ATOM 5886 C C . THR D 1 177 ? -12.062 -17.479 7.669 1.00 27.17 155 THR D C 1
ATOM 5887 O O . THR D 1 177 ? -13.085 -17.505 8.376 1.00 27.15 155 THR D O 1
ATOM 5891 N N . PHE D 1 178 ? -12.025 -17.985 6.435 1.00 26.87 156 PHE D N 1
ATOM 5892 C CA . PHE D 1 178 ? -13.178 -18.703 5.882 1.00 26.80 156 PHE D CA 1
ATOM 5893 C C . PHE D 1 178 ? -13.496 -19.977 6.655 1.00 27.08 156 PHE D C 1
ATOM 5894 O O . PHE D 1 178 ? -14.665 -20.257 6.910 1.00 26.79 156 PHE D O 1
ATOM 5902 N N . ALA D 1 179 ? -12.463 -20.721 7.041 1.00 26.66 157 ALA D N 1
ATOM 5903 C CA . ALA D 1 179 ? -12.651 -21.975 7.792 1.00 26.91 157 ALA D CA 1
ATOM 5904 C C . ALA D 1 179 ? -13.284 -21.710 9.170 1.00 27.28 157 ALA D C 1
ATOM 5905 O O . ALA D 1 179 ? -14.114 -22.480 9.637 1.00 28.04 157 ALA D O 1
ATOM 5907 N N . GLN D 1 180 ? -12.895 -20.610 9.805 1.00 27.64 158 GLN D N 1
ATOM 5908 C CA . GLN D 1 180 ? -13.474 -20.206 11.095 1.00 27.55 158 GLN D CA 1
ATOM 5909 C C . GLN D 1 180 ? -14.938 -19.780 10.941 1.00 27.61 158 GLN D C 1
ATOM 5910 O O . GLN D 1 180 ? -15.786 -20.148 11.738 1.00 27.63 158 GLN D O 1
ATOM 5916 N N . ALA D 1 181 ? -15.208 -18.983 9.913 1.00 28.48 159 ALA D N 1
ATOM 5917 C CA . ALA D 1 181 ? -16.541 -18.441 9.652 1.00 28.85 159 ALA D CA 1
ATOM 5918 C C . ALA D 1 181 ? -17.529 -19.490 9.131 1.00 29.14 159 ALA D C 1
ATOM 5919 O O . ALA D 1 181 ? -18.733 -19.410 9.381 1.00 29.87 159 ALA D O 1
ATOM 5921 N N . ARG D 1 182 ? -17.006 -20.463 8.391 1.00 29.25 160 ARG D N 1
ATOM 5922 C CA . ARG D 1 182 ? -17.826 -21.446 7.700 1.00 29.47 160 ARG D CA 1
ATOM 5923 C C . ARG D 1 182 ? -17.119 -22.798 7.810 1.00 29.45 160 ARG D C 1
ATOM 5924 O O . ARG D 1 182 ? -16.597 -23.312 6.832 1.00 29.81 160 ARG D O 1
ATOM 5932 N N . PRO D 1 183 ? -17.091 -23.377 9.026 1.00 29.24 161 PRO D N 1
ATOM 5933 C CA . PRO D 1 183 ? -16.324 -24.622 9.220 1.00 29.09 161 PRO D CA 1
ATOM 5934 C C . PRO D 1 183 ? -16.916 -25.806 8.441 1.00 28.90 161 PRO D C 1
ATOM 5935 O O . PRO D 1 183 ? -18.128 -25.931 8.374 1.00 28.52 161 PRO D O 1
ATOM 5939 N N . PRO D 1 184 ? -16.068 -26.653 7.825 1.00 29.12 162 PRO D N 1
ATOM 5940 C CA . PRO D 1 184 ? -14.608 -26.699 7.859 1.00 29.16 162 PRO D CA 1
ATOM 5941 C C . PRO D 1 184 ? -13.904 -25.768 6.868 1.00 29.06 162 PRO D C 1
ATOM 5942 O O . PRO D 1 184 ? -12.686 -25.836 6.754 1.00 29.34 162 PRO D O 1
ATOM 5946 N N . GLY D 1 185 ? -14.660 -24.920 6.165 1.00 29.02 163 GLY D N 1
ATOM 5947 C CA . GLY D 1 185 ? -14.107 -24.045 5.123 1.00 28.61 163 GLY D CA 1
ATOM 5948 C C . GLY D 1 185 ? -13.925 -24.778 3.816 1.00 28.43 163 GLY D C 1
ATOM 5949 O O . GLY D 1 185 ? -14.605 -25.788 3.560 1.00 27.88 163 GLY D O 1
ATOM 5950 N N . ILE D 1 186 ? -13.006 -24.292 2.982 1.00 28.43 164 ILE D N 1
ATOM 5951 C CA . ILE D 1 186 ? -12.684 -24.978 1.728 1.00 28.59 164 ILE D CA 1
ATOM 5952 C C . ILE D 1 186 ? -12.051 -26.324 2.065 1.00 28.26 164 ILE D C 1
ATOM 5953 O O . ILE D 1 186 ? -11.029 -26.382 2.745 1.00 28.44 164 ILE D O 1
ATOM 5958 N N . TYR D 1 187 ? -12.666 -27.414 1.620 1.00 28.33 165 TYR D N 1
ATOM 5959 C CA . TYR D 1 187 ? -12.138 -28.732 1.947 1.00 29.13 165 TYR D CA 1
ATOM 5960 C C . TYR D 1 187 ? -11.657 -29.523 0.736 1.00 29.20 165 TYR D C 1
ATOM 5961 O O . TYR D 1 187 ? -11.034 -30.580 0.898 1.00 29.17 165 TYR D O 1
ATOM 5970 N N . LYS D 1 188 ? -11.909 -28.997 -0.467 1.00 29.29 166 LYS D N 1
ATOM 5971 C CA . LYS D 1 188 ? -11.460 -29.625 -1.700 1.00 30.00 166 LYS D CA 1
ATOM 5972 C C . LYS D 1 188 ? -9.956 -29.353 -1.882 1.00 30.01 166 LYS D C 1
ATOM 5973 O O . LYS D 1 188 ? -9.514 -28.197 -1.985 1.00 30.42 166 LYS D O 1
ATOM 5979 N N . GLY D 1 189 ? -9.172 -30.421 -1.843 1.00 30.13 167 GLY D N 1
ATOM 5980 C CA . GLY D 1 189 ? -7.712 -30.310 -1.812 1.00 30.38 167 GLY D CA 1
ATOM 5981 C C . GLY D 1 189 ? -7.113 -29.510 -2.957 1.00 30.56 167 GLY D C 1
ATOM 5982 O O . GLY D 1 189 ? -6.222 -28.671 -2.743 1.00 31.13 167 GLY D O 1
ATOM 5983 N N . ASP D 1 190 ? -7.603 -29.756 -4.165 1.00 30.34 168 ASP D N 1
ATOM 5984 C CA . ASP D 1 190 ? -7.094 -29.063 -5.350 1.00 31.16 168 ASP D CA 1
ATOM 5985 C C . ASP D 1 190 ? -7.383 -27.560 -5.302 1.00 29.96 168 ASP D C 1
ATOM 5986 O O . ASP D 1 190 ? -6.595 -26.761 -5.826 1.00 30.55 168 ASP D O 1
ATOM 5991 N N . TYR D 1 191 ? -8.509 -27.189 -4.704 1.00 29.52 169 TYR D N 1
ATOM 5992 C CA . TYR D 1 191 ? -8.861 -25.774 -4.531 1.00 28.82 169 TYR D CA 1
ATOM 5993 C C . TYR D 1 191 ? -7.899 -25.064 -3.567 1.00 28.99 169 TYR D C 1
ATOM 5994 O O . TYR D 1 191 ? -7.450 -23.940 -3.833 1.00 29.33 169 TYR D O 1
ATOM 6003 N N . LEU D 1 192 ? -7.585 -25.715 -2.445 1.00 28.88 170 LEU D N 1
ATOM 6004 C CA . LEU D 1 192 ? -6.600 -25.185 -1.503 1.00 29.12 170 LEU D CA 1
ATOM 6005 C C . LEU D 1 192 ? -5.231 -25.043 -2.160 1.00 28.83 170 LEU D C 1
ATOM 6006 O O . LEU D 1 192 ? -4.560 -24.017 -2.001 1.00 29.45 170 LEU D O 1
ATOM 6011 N N . LYS D 1 193 ? -4.816 -26.094 -2.865 1.00 28.64 171 LYS D N 1
ATOM 6012 C CA . LYS D 1 193 ? -3.552 -26.102 -3.577 1.00 29.12 171 LYS D CA 1
ATOM 6013 C C . LYS D 1 193 ? -3.465 -24.936 -4.554 1.00 28.77 171 LYS D C 1
ATOM 6014 O O . LYS D 1 193 ? -2.453 -24.233 -4.588 1.00 28.92 171 LYS D O 1
ATOM 6017 N N . GLU D 1 194 ? -4.531 -24.738 -5.330 1.00 28.44 172 GLU D N 1
ATOM 6018 C CA . GLU D 1 194 ? -4.553 -23.694 -6.357 1.00 28.32 172 GLU D CA 1
ATOM 6019 C C . GLU D 1 194 ? -4.467 -22.296 -5.748 1.00 27.81 172 GLU D C 1
ATOM 6020 O O . GLU D 1 194 ? -3.714 -21.459 -6.244 1.00 26.66 172 GLU D O 1
ATOM 6026 N N . LEU D 1 195 ? -5.218 -22.047 -4.673 1.00 27.42 173 LEU D N 1
ATOM 6027 C CA . LEU D 1 195 ? -5.166 -20.751 -4.001 1.00 27.65 173 LEU D CA 1
ATOM 6028 C C . LEU D 1 195 ? -3.755 -20.368 -3.525 1.00 27.62 173 LEU D C 1
ATOM 6029 O O . LEU D 1 195 ? -3.348 -19.207 -3.632 1.00 27.17 173 LEU D O 1
ATOM 6034 N N . PHE D 1 196 ? -3.014 -21.342 -3.002 1.00 27.29 174 PHE D N 1
ATOM 6035 C CA . PHE D 1 196 ? -1.629 -21.087 -2.594 1.00 27.63 174 PHE D CA 1
ATOM 6036 C C . PHE D 1 196 ? -0.679 -20.995 -3.774 1.00 27.45 174 PHE D C 1
ATOM 6037 O O . PHE D 1 196 ? 0.331 -20.299 -3.679 1.00 27.56 174 PHE D O 1
ATOM 6045 N N . ARG D 1 197 ? -0.984 -21.679 -4.881 1.00 27.01 175 ARG D N 1
ATOM 6046 C CA . ARG D 1 197 ? -0.181 -21.500 -6.098 1.00 27.00 175 ARG D CA 1
ATOM 6047 C C . ARG D 1 197 ? -0.277 -20.063 -6.595 1.00 27.18 175 ARG D C 1
ATOM 6048 O O . ARG D 1 197 ? 0.727 -19.465 -6.961 1.00 27.40 175 ARG D O 1
ATOM 6056 N N . ARG D 1 198 ? -1.487 -19.516 -6.610 1.00 27.49 176 ARG D N 1
ATOM 6057 C CA . ARG D 1 198 ? -1.699 -18.166 -7.116 1.00 28.17 176 ARG D CA 1
ATOM 6058 C C . ARG D 1 198 ? -1.166 -17.126 -6.169 1.00 28.42 176 ARG D C 1
ATOM 6059 O O . ARG D 1 198 ? -0.456 -16.215 -6.580 1.00 28.79 176 ARG D O 1
ATOM 6067 N N . TYR D 1 199 ? -1.521 -17.263 -4.897 1.00 28.70 177 TYR D N 1
ATOM 6068 C CA . TYR D 1 199 ? -1.390 -16.167 -3.942 1.00 29.16 177 TYR D CA 1
ATOM 6069 C C . TYR D 1 199 ? -0.344 -16.388 -2.850 1.00 29.48 177 TYR D C 1
ATOM 6070 O O . TYR D 1 199 ? -0.138 -15.509 -2.010 1.00 29.44 177 TYR D O 1
ATOM 6079 N N . GLY D 1 200 ? 0.302 -17.552 -2.853 1.00 30.05 178 GLY D N 1
ATOM 6080 C CA . GLY D 1 200 ? 1.290 -17.877 -1.846 1.00 30.73 178 GLY D CA 1
ATOM 6081 C C . GLY D 1 200 ? 2.344 -18.822 -2.374 1.00 31.33 178 GLY D C 1
ATOM 6082 O O . GLY D 1 200 ? 2.793 -18.694 -3.515 1.00 31.27 178 GLY D O 1
ATOM 6083 N N . ASP D 1 201 ? 2.740 -19.765 -1.527 1.00 31.97 179 ASP D N 1
ATOM 6084 C CA . ASP D 1 201 ? 3.650 -20.837 -1.891 1.00 32.59 179 ASP D CA 1
ATOM 6085 C C . ASP D 1 201 ? 2.822 -22.114 -1.851 1.00 32.88 179 ASP D C 1
ATOM 6086 O O . ASP D 1 201 ? 2.185 -22.434 -0.839 1.00 32.61 179 ASP D O 1
ATOM 6091 N N . ILE D 1 202 ? 2.804 -22.825 -2.969 1.00 33.41 180 ILE D N 1
ATOM 6092 C CA . ILE D 1 202 ? 1.969 -24.012 -3.119 1.00 34.02 180 ILE D CA 1
ATOM 6093 C C . ILE D 1 202 ? 2.351 -25.095 -2.097 1.00 34.27 180 ILE D C 1
ATOM 6094 O O . ILE D 1 202 ? 1.499 -25.853 -1.646 1.00 34.10 180 ILE D O 1
ATOM 6099 N N . GLU D 1 203 ? 3.629 -25.126 -1.722 1.00 34.86 181 GLU D N 1
ATOM 6100 C CA . GLU D 1 203 ? 4.153 -26.017 -0.677 1.00 35.46 181 GLU D CA 1
ATOM 6101 C C . GLU D 1 203 ? 3.484 -25.814 0.700 1.00 36.09 181 GLU D C 1
ATOM 6102 O O . GLU D 1 203 ? 3.449 -26.735 1.517 1.00 35.98 181 GLU D O 1
ATOM 6105 N N . GLU D 1 204 ? 2.939 -24.618 0.932 1.00 36.94 182 GLU D N 1
ATOM 6106 C CA . GLU D 1 204 ? 2.370 -24.224 2.226 1.00 37.65 182 GLU D CA 1
ATOM 6107 C C . GLU D 1 204 ? 0.866 -24.471 2.354 1.00 37.91 182 GLU D C 1
ATOM 6108 O O . GLU D 1 204 ? 0.304 -24.248 3.423 1.00 37.91 182 GLU D O 1
ATOM 6114 N N . ALA D 1 205 ? 0.206 -24.890 1.277 1.00 38.64 183 ALA D N 1
ATOM 6115 C CA . ALA D 1 205 ? -1.245 -25.111 1.315 1.00 39.11 183 ALA D CA 1
ATOM 6116 C C . ALA D 1 205 ? -1.619 -26.024 2.484 1.00 39.63 183 ALA D C 1
ATOM 6117 O O . ALA D 1 205 ? -0.951 -27.040 2.702 1.00 39.78 183 ALA D O 1
ATOM 6119 N N . PRO D 1 206 ? -2.680 -25.676 3.243 1.00 40.21 184 PRO D N 1
ATOM 6120 C CA . PRO D 1 206 ? -2.990 -26.559 4.364 1.00 40.48 184 PRO D CA 1
ATOM 6121 C C . PRO D 1 206 ? -3.491 -27.896 3.859 1.00 40.66 184 PRO D C 1
ATOM 6122 O O . PRO D 1 206 ? -3.968 -27.996 2.725 1.00 40.98 184 PRO D O 1
ATOM 6126 N N . PRO D 1 207 ? -3.371 -28.933 4.686 1.00 40.83 185 PRO D N 1
ATOM 6127 C CA . PRO D 1 207 ? -3.918 -30.199 4.234 1.00 40.69 185 PRO D CA 1
ATOM 6128 C C . PRO D 1 207 ? -5.441 -30.087 4.275 1.00 40.44 185 PRO D C 1
ATOM 6129 O O . PRO D 1 207 ? -5.970 -29.265 5.041 1.00 40.54 185 PRO D O 1
ATOM 6133 N N . PRO D 1 208 ? -6.147 -30.861 3.429 1.00 39.89 186 PRO D N 1
ATOM 6134 C CA . PRO D 1 208 ? -7.599 -30.842 3.556 1.00 39.17 186 PRO D CA 1
ATOM 6135 C C . PRO D 1 208 ? -8.003 -31.130 5.004 1.00 38.04 186 PRO D C 1
ATOM 6136 O O . PRO D 1 208 ? -7.438 -32.039 5.624 1.00 37.72 186 PRO D O 1
ATOM 6140 N N . PRO D 1 209 ? -8.958 -30.351 5.538 1.00 36.42 187 PRO D N 1
ATOM 6141 C CA . PRO D 1 209 ? -9.351 -30.455 6.935 1.00 35.71 187 PRO D CA 1
ATOM 6142 C C . PRO D 1 209 ? -10.167 -31.710 7.218 1.00 34.44 187 PRO D C 1
ATOM 6143 O O . PRO D 1 209 ? -10.667 -32.352 6.289 1.00 34.36 187 PRO D O 1
ATOM 6147 N N . LEU D 1 210 ? -10.286 -32.044 8.500 1.00 33.17 188 LEU D N 1
ATOM 6148 C CA . LEU D 1 210 ? -11.160 -33.119 8.941 1.00 32.36 188 LEU D CA 1
ATOM 6149 C C . LEU D 1 210 ? -12.584 -32.711 8.612 1.00 31.35 188 LEU D C 1
ATOM 6150 O O . LEU D 1 210 ? -12.965 -31.547 8.780 1.00 30.79 188 LEU D O 1
ATOM 6155 N N . LEU D 1 211 ? -13.364 -33.667 8.123 1.00 30.12 189 LEU D N 1
ATOM 6156 C CA . LEU D 1 211 ? -14.697 -33.373 7.638 1.00 29.28 189 LEU D CA 1
ATOM 6157 C C . LEU D 1 211 ? -15.735 -33.669 8.715 1.00 28.37 189 LEU D C 1
ATOM 6158 O O . LEU D 1 211 ? -15.623 -34.676 9.435 1.00 27.83 189 LEU D O 1
ATOM 6163 N N . PRO D 1 212 ? -16.759 -32.802 8.817 1.00 27.35 190 PRO D N 1
ATOM 6164 C CA . PRO D 1 212 ? -17.893 -33.036 9.682 1.00 27.36 190 PRO D CA 1
ATOM 6165 C C . PRO D 1 212 ? -18.775 -34.162 9.125 1.00 27.31 190 PRO D C 1
ATOM 6166 O O . PRO D 1 212 ? -18.657 -34.512 7.948 1.00 26.47 190 PRO D O 1
ATOM 6170 N N . ASP D 1 213 ? -19.645 -34.696 9.976 1.00 27.97 191 ASP D N 1
ATOM 6171 C CA . ASP D 1 213 ? -20.438 -35.901 9.688 1.00 28.34 191 ASP D CA 1
ATOM 6172 C C . ASP D 1 213 ? -21.323 -35.796 8.426 1.00 28.43 191 ASP D C 1
ATOM 6173 O O . ASP D 1 213 ? -21.512 -36.780 7.721 1.00 28.36 191 ASP D O 1
ATOM 6178 N N . TRP D 1 214 ? -21.871 -34.617 8.143 1.00 28.36 192 TRP D N 1
ATOM 6179 C CA . TRP D 1 214 ? -22.740 -34.422 6.963 1.00 28.70 192 TRP D CA 1
ATOM 6180 C C . TRP D 1 214 ? -21.969 -34.445 5.641 1.00 28.28 192 TRP D C 1
ATOM 6181 O O . TRP D 1 214 ? -22.552 -34.628 4.566 1.00 28.07 192 TRP D O 1
ATOM 6192 N N . CYS D 1 215 ? -20.665 -34.229 5.731 1.00 27.74 193 CYS D N 1
ATOM 6193 C CA . CYS D 1 215 ? -19.830 -34.029 4.572 1.00 27.97 193 CYS D CA 1
ATOM 6194 C C . CYS D 1 215 ? -19.035 -35.302 4.284 1.00 27.65 193 CYS D C 1
ATOM 6195 O O . CYS D 1 215 ? -18.080 -35.626 4.995 1.00 27.76 193 CYS D O 1
ATOM 6198 N N . PHE D 1 216 ? -19.447 -36.040 3.259 1.00 27.68 194 PHE D N 1
ATOM 6199 C CA . PHE D 1 216 ? -18.742 -37.245 2.875 1.00 27.90 194 PHE D CA 1
ATOM 6200 C C . PHE D 1 216 ? -19.034 -37.596 1.418 1.00 28.25 194 PHE D C 1
ATOM 6201 O O . PHE D 1 216 ? -20.052 -37.196 0.852 1.00 29.32 194 PHE D O 1
ATOM 6209 N N . GLU D 1 217 ? -18.137 -38.365 0.831 1.00 28.43 195 GLU D N 1
ATOM 6210 C CA . GLU D 1 217 ? -18.233 -38.777 -0.546 1.00 28.96 195 GLU D CA 1
ATOM 6211 C C . GLU D 1 217 ? -18.561 -40.261 -0.577 1.00 28.63 195 GLU D C 1
ATOM 6212 O O . GLU D 1 217 ? -17.820 -41.070 -0.012 1.00 28.60 195 GLU D O 1
ATOM 6218 N N . ASP D 1 218 ? -19.672 -40.609 -1.233 1.00 29.41 196 ASP D N 1
ATOM 6219 C CA . ASP D 1 218 ? -20.098 -42.012 -1.373 1.00 29.40 196 ASP D CA 1
ATOM 6220 C C . ASP D 1 218 ? -21.105 -42.139 -2.534 1.00 29.85 196 ASP D C 1
ATOM 6221 O O . ASP D 1 218 ? -22.221 -41.629 -2.445 1.00 29.50 196 ASP D O 1
ATOM 6226 N N . ASP D 1 219 ? -20.691 -42.817 -3.613 1.00 30.56 197 ASP D N 1
ATOM 6227 C CA . ASP D 1 219 ? -21.524 -42.999 -4.811 1.00 31.43 197 ASP D CA 1
ATOM 6228 C C . ASP D 1 219 ? -22.712 -43.921 -4.586 1.00 31.85 197 ASP D C 1
ATOM 6229 O O . ASP D 1 219 ? -23.659 -43.871 -5.356 1.00 31.67 197 ASP D O 1
ATOM 6234 N N . GLU D 1 220 ? -22.673 -44.723 -3.532 1.00 32.79 198 GLU D N 1
ATOM 6235 C CA . GLU D 1 220 ? -23.740 -45.670 -3.261 1.00 33.78 198 GLU D CA 1
ATOM 6236 C C . GLU D 1 220 ? -24.753 -45.165 -2.237 1.00 35.07 198 GLU D C 1
ATOM 6237 O O . GLU D 1 220 ? -25.725 -45.834 -1.955 1.00 35.19 198 GLU D O 1
ATOM 6243 N N . ASP D 1 221 ? -24.514 -43.992 -1.679 1.00 20.00 199 ASP D N 1
ATOM 6244 C CA . ASP D 1 221 ? -25.428 -43.457 -0.682 1.00 20.00 199 ASP D CA 1
ATOM 6245 C C . ASP D 1 221 ? -26.722 -42.948 -1.293 1.00 20.00 199 ASP D C 1
ATOM 6246 O O . ASP D 1 221 ? -26.710 -42.152 -2.214 1.00 42.50 199 ASP D O 1
ATOM 6251 N N . GLU D 1 222 ? -27.836 -43.438 -0.762 1.00 43.84 200 GLU D N 1
ATOM 6252 C CA . GLU D 1 222 ? -29.154 -43.085 -1.254 1.00 45.05 200 GLU D CA 1
ATOM 6253 C C . GLU D 1 222 ? -29.777 -41.982 -0.414 1.00 45.51 200 GLU D C 1
ATOM 6254 O O . GLU D 1 222 ? -29.558 -40.805 -0.668 1.00 46.82 200 GLU D O 1
#

InterPro domains:
  IPR000340 Dual specificity phosphatase, catalytic domain [PF00782] (58-172)
  IPR000387 Tyrosine-specific protein phosphatases domain [PS50056] (104-171)
  IPR001339 mRNA capping enzyme, adenylation domain [PF01331] (234-462)
  IPR001339 mRNA capping enzyme, adenylation domain [cd07895] (248-461)
  IPR012340 Nucleic acid-binding, OB-fold [G3DSA:2.40.50.140] (464-553)
  IPR012340 Nucleic acid-binding, OB-fold [SSF50249] (463-576)
  IPR013846 mRNA capping enzyme, C-terminal domain [PF03919] (465-558)
  IPR016130 Protein-tyrosine phosphatase, active site [PS00383] (124-134)
  IPR017074 mRNA capping enzyme, bifunctional [PIRSF036958] (3-594)
  IPR020422 Dual specificity protein phosphatase domain [PS50054] (25-183)
  IPR029021 Protein-tyrosine phosphatase-like [G3DSA:3.90.190.10] (1-210)
  IPR029021 Protein-tyrosine phosphatase-like [SSF52799] (5-197)

Organism: Homo sapiens (NCBI:txid9606)

CATH classification: 3.90.190.10

GO terms:
  GO:0008192 RNA guanylyltransferase activity (F, IDA)
  GO:0004484 mRNA guanylyltransferase activity (F, IDA)
  GO:0006370 7-methylguanosine mRNA capping (P, IDA)
  GO:0006396 RNA processing (P, IDA)
  GO:0050355 inorganic triphosphate phosphatase activity (F, IDA)
  GO:0005634 nucleus (C, TAS)
  GO:0004651 polynucleotide 5'-phosphatase activity (F, TAS)
  GO:0005654 nucleoplasm (C, TAS)
  GO:0006370 7-methylguanosine mRNA capping (P, TAS)
  GO:0005515 protein binding (F, IPI)

Nearest PDB structures (foldseek):
  2c46-assembly4_C  TM=1.005E+00  e=9.132E-46  Homo sapiens
  2c46-assembly3_B  TM=9.974E-01  e=5.658E-44  Homo sapiens
  2c46-assembly2_A  TM=9.866E-01  e=2.686E-42  Homo sapiens
  2c46-assembly5_D  TM=9.850E-01  e=1.363E-40  Homo sapiens
  1i9s-assembly1_A  TM=9.719E-01  e=1.877E-38  Mus musculus

Secondary structure (DSSP, 8-state):
-GGGS--TT-PPPTT-TTS-SB-PPBTTTEEEEPPP--GGGGGGS-GGG---HHHHHHHHHHHT-EEEEEEE-SS-S-SS-THHHHTTT-EEEE-PPP-TTPPPPHHHHHHHHHHHTT--EEEEEE-SSSSHHHHHHHHHHHHHTT---HHHHHHHHHHHSTT----HHHHHHHHHHHS-GGGPPPPPPPPTT----TT-/--GGG---PPPTT-TTS-SB-PPBTTTEEEEPPP--GGGTTTS-GGG---HHHHHHHHHHHT--EEEEEE-SS-S-SS-THHHHTTT-EEEE-PPP-TTPPP-HHHHHHHHHHHHHHHH---EEEEE-SSSSHHHHHHHHHHHHHHH---HHHHHHHHHHHSTT----HHHHHHHHHHHS-GGGPPPPPPPPGGG---TT-/--GGG---PPPTT-TTS-SB-PPBTTTEEEEPPP--GGGGGGS-GGG---HHHHHHHHHHTT--EEEEEE-SS-S-SS-HHHHHTTT-EEEE-PPP-TTPPPPHHHHHHHHHHHHT--EEEEESSSSSHHHHHHHHHHHHHHH---HHHHHHHHHHHSTT----HHHHHHHHHHHS-GGGPPPPPPPPGGG---TT-/--PPTT-TTS-SB---BTTTEEEEPPP--GGGGGGS-GGG---HHHHHHHHH---EEEEEE-SS-S-SS-THHHHTTT-EEEE-PPP-TTPPPPHHHHHHHHHHHHT--EEEEESSSSSHHHHHHHHHHHHHHH---HHHHHHHHHHHSTT----HHHHHHHHHHHS-GGGPPPPPPPPTT----TT--

B-factor: mean 31.74, std 5.21, range [14.36, 54.47]

Sequence (787 aa):
NLYFQSMAHNKIPPRRWLNCPRRGQPVAGRFLPLKTMLGPRYDSQVAEENRFHPSMLSNYLKSLKVKMGLLVDLTNTSRFYDRRNDIEKEGIKYIKLQCKGHGECPTTENTETFIRLCERFPELIGVHCTHGFNRTGFLICAFLVEKMDWSIEAAVATFAQARPPGIYKGDYLKELFRRYGDIEEAPPPPLLPDWCFEDDEDENLYFQSNKIPPRWLNCPRRGQPVAGRFLPLKTMLGPRYDSQVAEEENRFHPSMLSNYLKSLKVKMGLLVDLTNTSRFYDRRNDIEKEGIKYIIKLQCKGHGECPTTENTTETFIRLCERFNERNELIGVHCTHGFNRTGFLICAFLVEKMMDWSIEAAVATFAQARPPGIYKGDYLKELFRRYGDIEEAPPPPLLPDWCFEDDEDENLYFQSNKIPPRWLNCPRRGQPVAGRFLPLKTMLGPRYDSQVAEENRFHPSMLSNYLKSLKVKMGLLVDLTNTSRFYDRNDIEKEGIKYIKLQCKGHGECPTTENTETFIRLCERFELIGVHCTHGFNRTGFLICAFLVEKMDWSIEAAVATFAQARPPGIYKGDYLKELFRRYGDIEEAPPPPLLPDWCFEDDEDNKIPPRWLNCPRRGQPVAGRFLPLKTMLGPRYDSQVAEENRFHPSMLSNYLKSVKMGLLVDLTNTSRFYDRNDIEKEGIKYIKLQCKGHGECPTTENTETFIRLCERFELIGVHCTHGFNRTGFLICAFLVEKMDWSIEAAVATFAQARPPGIYKGDYLKELFRRYGDIEEAPPPPLLPDWCFEDDEDE

Foldseek 3Di:
DQQPPDCPPPDADALQQPQDAWFAFQVVAEIFGADAAAPVCPVVHDPVRHGHLVNVVVVCVVVVAAAQEEEEAEPDPNRYPCVSVVVSNHHYDYQHADDPPDAGDPVSLVVLLVVRVVCVHYYYYYYNRGAANNLLSQLSNCCPPVVDQSVVSQVSQCNRRNVHHQDQNSQLVSCVVGHPSVPRDHRDDDDPSDDDDPVD/DACQPDDADADPLQQPQDAWFAFFPVAEIFGADAAAPRCPVVHPPVRHGHLVNVVVVCVVVVWAAQEEEEQEPHNRRYHCVSQVVSNHHYDYQHADDPPDAGDPVSLVVLLVVRVCCVVVHHYYYYYYNRGAANVLLSQLSNCCPPVVDQSVCSQVSQCNRRNNHHQDQVSQLVSCVVRNPSVPRDGGDDDDPSNDDDPVD/DACQPPDDDQDPLQQPQDAWFAFFVVAAIFGADAADPVCPVVHDPVRHGHLVNVVVVCVVVVFAAAEAEEAEDHNRRYHVVSQVVSNHHYDYQHADDDPDAGDPVSLVVLLVVSVVHNYYYYYYNRRAANNLLSQLSNCCVVVVDQSVCSQVSQCNRRNNHHQPQVSQLVSCVPRNPSVPRDGGDPDDPSNDDDPVD/DDADALQQPQDAWFAAQVVAEIFGADAADPVCPVVHDPVRHGHLVNVLVVCVCWAAQEEEEAEPDPNRYHCVSCCVSVYHYYYQHADDPPDAGDPVSLVVLLVVSVVDRYYYYYYRRGAANNLLSQLSNCCPVVVDQSVCSQVSQCNGRNVHHQPQVSQLVSCVVRNPSVPRDHRDDDDPSDDDDPPDD